Protein AF-A0AA36IE13-F1 (afdb_monomer_lite)

Sequence (796 aa):
MASGTKAAVAACFVLVTVLITYRFADHLTNLAPSAVLTWGLVSRGIGLVHIVVFASFDGQVVPLCGKKGVTPVAQFLAQVREDFPGLKKWAYFPTLLWLGDSDAILQLTNRAGLIGGLLAIYGGIFGWLGLFLSRLALQSLAVTGEFWFVWDYMVFEAGALVLLLPQALPLHAGLGASHLPVPCVALAWQLLAIRLMLGFAKTKFSNANVAKDNLFLQGFFVWQLLPNKLAWHLHHAPLWILRALYGGMIYVEVVLPFCGFFSGAPRCFGAWGLILLMFGIFLTGNWGQFNIGYALVCVGLFDLEIQWSFSTFFSGSWLLPPLMLVYVFISLINGLFDTWTNTSWPWFNWEIIPGFELHGLIGLVRLLAPFRLINAYGVFPPEALPHVRSSMVFQGSNDGQSWTTYPYKYQPHEATSRPQWFAPHHARLDHRVYYPFEMTSKSDLTSAYCVTDHNPYCFSMEGFMHRMSQRLLEGEPSVLSLFAKNPFSDKPPALLRVVAYGVTPTSWAHHKATGNWWHAQQLCELISPRKDDPSLWKRWVPKPECFHPEHEIWFRRCPETKALLEIASAEESNVDALVRGNSMISAEEVESFWRDFITAAKPSHGDWKTIVARGRACAARFSREKLAMYERIMARYVLLLRSRVTRDVINEIGLSCLFGNWKLHLLVHDVISEGKDAYLAAWKDPHVLVTRAKQIDEARLLDLIGILRLDDLLFEDLKFHYMISLKHRPDREGFITRAVEMDKGGFYSMLQFILKEPPIADLWLPKARLLDSGAWVVEGYEDQPKGNPLAEPMLK

Secondary structure (DSSP, 8-state):
-HHHHHHHHHHHHHHHHHHHHHHHHHHHHHTSPPHHHHHHHHHHHHHHHHHHHHHHHHTTHHHHHSTTSSS-HHHHHHHHHHHSTTTHHHHHS--GGGS--SHHHHHHHHHHHHHHHHHHHH-HHHHHHHHHHHHHHHHHHGGG-TT--HHHHHHHHHHHHGGGSPPBPPTTT-SSBSSPPPHHHHHHHHHHHHHHHHHHHGGGGSS--TTT-TTHHHHHHHHSSSB-HHHHHHHTS-HHHHHHHHHHHHHHHHTGGGGGGS-SHHHHHHHHHHHHHHHHHHHHB--TTHHHHHHHHHHGGG--S----HHHHT-S-TTHHHHHHHHHHHHHHHHHH--TT-TTGGGS-GGGSTT---HHHHHHHHHHGGGTSS------------S-EEEEEEEEESSSSS-EE---SSS--STT------TT---HHHHHHT-HHHHT-S--TT-TTGGG-S-TT---SS-HHHHHHHHHHTT-HHHHTTSS--S-SSS--SEEEEEEEEEEEPPHHHHHHH--SEEEEEEEEEEEEE---TTHHHHSS--GGGS-TT-HHHHHHSHHHHHHHHHTTSTT--HHHHHHTTSS--HHHHHHIIIIIIHHH-TTTT-GGGHHHHHHHHHHHS-HHHHHHHHHHHHHHHHHHHHH--HHHHHHHT--TTTHHHHHHHHHHHHHHH-HHHHHHHHH-TTHHHHHHHH--HHHHHHHHHHHTHHHHHHHHHHHHHHHHHH--TTHHHHHHHHHHHHTSSHHHHHHHHHHSPPSSSPPPPHHHHHHTT-----S-TTSPTT-TTTHHHH-

Foldseek 3Di:
DVVVVVVVVVVVVVVVCVVCLVVVLVVLLVVQDELQLLLLLLQLLLLVLLLLVLVLCLLPQCCDAACLHLNPVVLVVVQLCQFQPDCRCCLLQPAPCVVPRHPVVSNVLSVQLNVLSVLLNQWDPSVLVSLVSNLRSLLRCCSSVLLDAQLVLLSLQSSVLSNQAAINDGVVVHSGGPDGGQLLSLVLLLLSLLLQLLLALVLQVVPDPLVLQLQLLLLCLQQPLFWFPVSLVCVLDDSVVSSVVSVLSNCLSPPLSVLLLDAGSSLSVSLVSLLVVLVVCLVTGAPASRSSSSNSSSSSSSHRVRDDDPVSLCPDDNPPSVVSVLSVVVSVVLSPPPHSLPQPPLPFCCVLVPPNDCPVSSVVCLSCVSSSNHTHHYDDHRDCFPSWFKFKWKWFAAPLPDTDTQAAPRADADQLRHRHNDPNNDLSVSSQRRDLCSQQPCAFPQRPSLLGDSDLQSNFLCGSPNSLQLSQLVVPPSNSVSTPDNPQVPHRGQKMFMWMKIWHADDPVCCVVPVTGIDIDTFGTLGDIDGNDPCSSVGGRANQLSGDLSVVVSLCSGPVSVVLLVCLPDPDDDVLCSLCPVHPQDSVLSVCLQPPVLVLLQPPQLPLLCLLVSLVSSCVVDPLVSLSSSSSSLSSLLSSLVSVQDSVLLVLLVFDSRFRRQQSSLLSVLQPSVGDVSSVVCSVPVNVSSVCSVPDDLSNSCRNVCSSSVSSVLSLLCVLQVVVQSGPDPCPVVVLVVVCVNRVRGSSVSSVVSVVDDRSHDDGQRNLNCQVVPVDDHPSCPPDPDPSPVVVSSND

pLDDT: mean 82.17, std 16.57, range [31.55, 98.69]

Structure (mmCIF, N/CA/C/O backbone):
data_AF-A0AA36IE13-F1
#
_entry.id   AF-A0AA36IE13-F1
#
loop_
_atom_site.group_PDB
_atom_site.id
_atom_site.type_symbol
_atom_site.label_atom_id
_atom_site.label_alt_id
_atom_site.label_comp_id
_atom_site.label_asym_id
_atom_site.label_entity_id
_atom_site.label_seq_id
_atom_site.pdbx_PDB_ins_code
_atom_site.Cartn_x
_atom_site.Cartn_y
_atom_site.Cartn_z
_atom_site.occupancy
_atom_site.B_iso_or_equiv
_atom_site.auth_seq_id
_atom_site.auth_comp_id
_atom_site.auth_asym_id
_atom_site.auth_atom_id
_atom_site.pdbx_PDB_model_num
ATOM 1 N N . MET A 1 1 ? 59.414 -26.132 -8.672 1.00 41.44 1 MET A N 1
ATOM 2 C CA . MET A 1 1 ? 58.531 -26.337 -9.847 1.00 41.44 1 MET A CA 1
ATOM 3 C C . MET A 1 1 ? 57.037 -26.226 -9.518 1.00 41.44 1 MET A C 1
ATOM 5 O O . MET A 1 1 ? 56.341 -25.612 -10.306 1.00 41.44 1 MET A O 1
ATOM 9 N N . ALA A 1 2 ? 56.536 -26.705 -8.368 1.00 39.25 2 ALA A N 1
ATOM 10 C CA . ALA A 1 2 ? 55.095 -26.688 -8.042 1.00 39.25 2 ALA A CA 1
ATOM 11 C C . ALA A 1 2 ? 54.461 -25.306 -7.713 1.00 39.25 2 ALA A C 1
ATOM 13 O O . ALA A 1 2 ? 53.241 -25.166 -7.775 1.00 39.25 2 ALA A O 1
ATOM 14 N N . SER A 1 3 ? 55.250 -24.275 -7.378 1.00 40.56 3 SER A N 1
ATOM 15 C CA . SER A 1 3 ? 54.746 -22.906 -7.144 1.00 40.56 3 SER A CA 1
ATOM 16 C C . SER A 1 3 ? 54.510 -22.125 -8.444 1.00 40.56 3 SER A C 1
ATOM 18 O O . SER A 1 3 ? 53.533 -21.387 -8.551 1.00 40.56 3 SER A O 1
ATOM 20 N N . GLY A 1 4 ? 55.351 -22.347 -9.461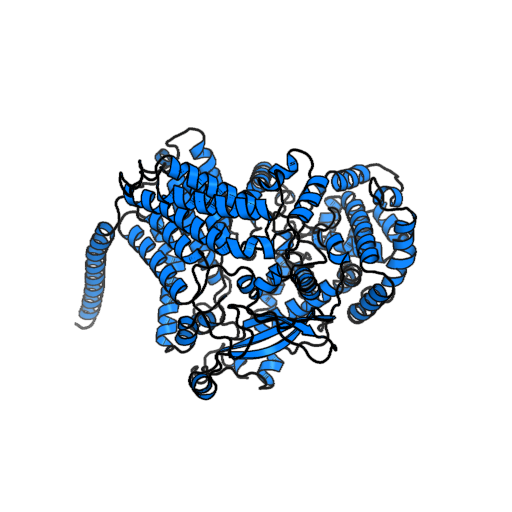 1.00 39.47 4 GLY A N 1
ATOM 21 C CA . GLY A 1 4 ? 55.218 -21.723 -10.781 1.00 39.47 4 GLY A CA 1
ATOM 22 C C . GLY A 1 4 ? 53.992 -22.214 -11.554 1.00 39.47 4 GLY A C 1
ATOM 23 O O . GLY A 1 4 ? 53.357 -21.433 -12.253 1.00 39.47 4 GLY A O 1
ATOM 24 N N . THR A 1 5 ? 53.590 -23.475 -11.366 1.00 46.97 5 THR A N 1
ATOM 25 C CA . THR A 1 5 ? 52.419 -24.062 -12.038 1.00 46.97 5 THR A CA 1
ATOM 26 C C . THR A 1 5 ? 51.100 -23.496 -11.508 1.00 46.97 5 THR A C 1
ATOM 28 O O . THR A 1 5 ? 50.195 -23.241 -12.292 1.00 46.97 5 THR A O 1
ATOM 31 N N . LYS A 1 6 ? 50.986 -23.218 -10.199 1.00 42.09 6 LYS A N 1
ATOM 32 C CA . LYS A 1 6 ? 49.784 -22.589 -9.614 1.00 42.09 6 LYS A CA 1
ATOM 33 C C . LYS A 1 6 ? 49.635 -21.124 -10.031 1.00 42.09 6 LYS A C 1
ATOM 35 O O . LYS A 1 6 ? 48.527 -20.698 -10.339 1.00 42.09 6 LYS A O 1
ATOM 40 N N . ALA A 1 7 ? 50.743 -20.384 -10.098 1.00 42.88 7 ALA A N 1
ATOM 41 C CA . ALA A 1 7 ? 50.751 -19.010 -10.597 1.00 42.88 7 ALA A CA 1
ATOM 42 C C . ALA A 1 7 ? 50.439 -18.944 -12.102 1.00 42.88 7 ALA A C 1
ATOM 44 O O . ALA A 1 7 ? 49.663 -18.094 -12.521 1.00 42.88 7 ALA A O 1
ATOM 45 N N . ALA A 1 8 ? 50.962 -19.879 -12.903 1.00 41.25 8 ALA A N 1
ATOM 46 C CA . ALA A 1 8 ? 50.673 -19.970 -14.335 1.00 41.25 8 ALA A CA 1
ATOM 47 C C . ALA A 1 8 ? 49.225 -20.403 -14.628 1.00 41.25 8 ALA A C 1
ATOM 49 O O . ALA A 1 8 ? 48.618 -19.878 -15.557 1.00 41.25 8 ALA A O 1
ATOM 50 N N . VAL A 1 9 ? 48.643 -21.301 -13.823 1.00 46.69 9 VAL A N 1
ATOM 51 C CA . VAL A 1 9 ? 47.224 -21.690 -13.923 1.00 46.69 9 VAL A CA 1
ATOM 52 C C . VAL A 1 9 ? 46.308 -20.549 -13.482 1.00 46.69 9 VAL A C 1
ATOM 54 O O . VAL A 1 9 ? 45.338 -20.271 -14.175 1.00 46.69 9 VAL A O 1
ATOM 57 N N . ALA A 1 10 ? 46.628 -19.833 -12.399 1.00 42.00 10 ALA A N 1
ATOM 58 C CA . ALA A 1 10 ? 45.880 -18.644 -11.983 1.00 42.00 10 ALA A CA 1
ATOM 59 C C . ALA A 1 10 ? 45.980 -17.516 -13.022 1.00 42.00 10 ALA A C 1
ATOM 61 O O . ALA A 1 10 ? 44.968 -16.914 -13.367 1.00 42.00 10 ALA A O 1
ATOM 62 N N . ALA A 1 11 ? 47.167 -17.279 -13.587 1.00 41.00 11 ALA A N 1
ATOM 63 C CA . ALA A 1 11 ? 47.373 -16.306 -14.654 1.00 41.00 11 ALA A CA 1
ATOM 64 C C . ALA A 1 11 ? 46.659 -16.714 -15.949 1.00 41.00 11 ALA A C 1
ATOM 66 O O . ALA A 1 11 ? 46.040 -15.862 -16.567 1.00 41.00 11 ALA A O 1
ATOM 67 N N . CYS A 1 12 ? 46.658 -17.996 -16.334 1.00 41.97 12 CYS A N 1
ATOM 68 C CA . CYS A 1 12 ? 45.879 -18.487 -17.475 1.00 41.97 12 CYS A CA 1
ATOM 69 C C . CYS A 1 12 ? 44.373 -18.412 -17.219 1.00 41.97 12 CYS A C 1
ATOM 71 O O . CYS A 1 12 ? 43.639 -18.061 -18.130 1.00 41.97 12 CYS A O 1
ATOM 73 N N . PHE A 1 13 ? 43.897 -18.685 -16.002 1.00 43.97 13 PHE A N 1
ATOM 74 C CA . PHE A 1 13 ? 42.482 -18.548 -15.656 1.00 43.97 13 PHE A CA 1
ATOM 75 C C . PHE A 1 13 ? 42.057 -17.080 -15.682 1.00 43.97 13 PHE A C 1
ATOM 77 O O . PHE A 1 13 ? 41.010 -16.771 -16.234 1.00 43.97 13 PHE A O 1
ATOM 84 N N . VAL A 1 14 ? 42.889 -16.163 -15.181 1.00 48.12 14 VAL A N 1
ATOM 85 C CA . VAL A 1 14 ? 42.670 -14.714 -15.288 1.00 48.12 14 VAL A CA 1
ATOM 86 C C . VAL A 1 14 ? 42.746 -14.260 -16.741 1.00 48.12 14 VAL A C 1
ATOM 88 O O . VAL A 1 14 ? 41.872 -13.524 -17.161 1.00 48.12 14 VAL A O 1
ATOM 91 N N . LEU A 1 15 ? 43.706 -14.723 -17.542 1.00 39.62 15 LEU A N 1
ATOM 92 C CA . LEU A 1 15 ? 43.852 -14.326 -18.945 1.00 39.62 15 LEU A CA 1
ATOM 93 C C . LEU A 1 15 ? 42.721 -14.883 -19.820 1.00 39.62 15 LEU A C 1
ATOM 95 O O . LEU A 1 15 ? 42.194 -14.162 -20.652 1.00 39.62 15 LEU A O 1
ATOM 99 N N . VAL A 1 16 ? 42.306 -16.135 -19.613 1.00 43.72 16 VAL A N 1
ATOM 100 C CA . VAL A 1 16 ? 41.157 -16.761 -20.287 1.00 43.72 16 VAL A CA 1
ATOM 101 C C . VAL A 1 16 ? 39.857 -16.126 -19.811 1.00 43.72 16 VAL A C 1
ATOM 103 O O . VAL A 1 16 ? 39.014 -15.825 -20.641 1.00 43.72 16 VAL A O 1
ATOM 106 N N . THR A 1 17 ? 39.713 -15.820 -18.520 1.00 46.19 17 THR A N 1
ATOM 107 C CA . THR A 1 17 ? 38.566 -15.055 -18.012 1.00 46.19 17 THR A CA 1
ATOM 108 C C . THR A 1 17 ? 38.565 -13.656 -18.608 1.00 46.19 17 THR A C 1
ATOM 110 O O . THR A 1 17 ? 37.531 -13.240 -19.093 1.00 46.19 17 THR A O 1
ATOM 113 N N . VAL A 1 18 ? 39.692 -12.950 -18.680 1.00 47.72 18 VAL A N 1
ATOM 114 C CA . VAL A 1 18 ? 39.807 -11.609 -19.274 1.00 47.72 18 VAL A CA 1
ATOM 115 C C . VAL A 1 18 ? 39.563 -11.645 -20.782 1.00 47.72 18 VAL A C 1
ATOM 117 O O . VAL A 1 18 ? 38.855 -10.786 -21.278 1.00 47.72 18 VAL A O 1
ATOM 120 N N . LEU A 1 19 ? 40.060 -12.642 -21.516 1.00 41.56 19 LEU A N 1
ATOM 121 C CA . LEU A 1 19 ? 39.866 -12.783 -22.966 1.00 41.56 19 LEU A CA 1
ATOM 122 C C . LEU A 1 19 ? 38.452 -13.249 -23.330 1.00 41.56 19 LEU A C 1
ATOM 124 O O . LEU A 1 19 ? 37.884 -12.750 -24.301 1.00 41.56 19 LEU A O 1
ATOM 128 N N . ILE A 1 20 ? 37.864 -14.162 -22.548 1.00 49.31 20 ILE A N 1
ATOM 129 C CA . ILE A 1 20 ? 36.445 -14.524 -22.647 1.00 49.31 20 ILE A CA 1
ATOM 130 C C . ILE A 1 20 ? 35.610 -13.302 -22.285 1.00 49.31 20 ILE A C 1
ATOM 132 O O . ILE A 1 20 ? 34.726 -12.963 -23.050 1.00 49.31 20 ILE A O 1
ATOM 136 N N . THR A 1 21 ? 35.933 -12.581 -21.211 1.00 55.66 21 THR A N 1
ATOM 137 C CA . THR A 1 21 ? 35.218 -11.364 -20.797 1.00 55.66 21 THR A CA 1
ATOM 138 C C . THR A 1 21 ? 35.375 -10.246 -21.821 1.00 55.66 21 THR A C 1
ATOM 140 O O . THR A 1 21 ? 34.413 -9.532 -22.025 1.00 55.66 21 THR A O 1
ATOM 143 N N . TYR A 1 22 ? 36.511 -10.114 -22.516 1.00 56.31 22 TYR A N 1
ATOM 144 C CA . TYR A 1 22 ? 36.741 -9.082 -23.535 1.00 56.31 22 TYR A CA 1
ATOM 145 C C . TYR A 1 22 ? 36.019 -9.403 -24.850 1.00 56.31 22 TYR A C 1
ATOM 147 O O . TYR A 1 22 ? 35.275 -8.575 -25.359 1.00 56.31 22 TYR A O 1
ATOM 155 N N . ARG A 1 23 ? 36.129 -10.637 -25.367 1.00 60.59 23 ARG A N 1
ATOM 156 C CA . ARG A 1 23 ? 35.359 -11.053 -26.557 1.00 60.59 23 ARG A CA 1
ATOM 157 C C . ARG A 1 23 ? 33.857 -11.102 -26.290 1.00 60.59 23 ARG A C 1
ATOM 159 O O . ARG A 1 23 ? 33.067 -10.773 -27.167 1.00 60.59 23 ARG A O 1
ATOM 166 N N . PHE A 1 24 ? 33.461 -11.514 -25.090 1.00 66.25 24 PHE A N 1
ATOM 167 C CA . PHE A 1 24 ? 32.070 -11.493 -24.652 1.00 66.25 24 PHE A CA 1
ATOM 168 C C . PHE A 1 24 ? 31.585 -10.059 -24.418 1.00 66.25 24 PHE A C 1
ATOM 170 O O . PHE A 1 24 ? 30.459 -9.752 -24.778 1.00 66.25 24 PHE A O 1
ATOM 177 N N . ALA A 1 25 ? 32.433 -9.164 -23.903 1.00 66.19 25 ALA A N 1
ATOM 178 C CA . ALA A 1 25 ? 32.152 -7.736 -23.770 1.00 66.19 25 ALA A CA 1
ATOM 179 C C . ALA A 1 25 ? 31.897 -7.083 -25.129 1.00 66.19 25 ALA A C 1
ATOM 181 O O . ALA A 1 25 ? 30.869 -6.429 -25.282 1.00 66.19 25 ALA A O 1
ATOM 182 N N . ASP A 1 26 ? 32.770 -7.317 -26.112 1.00 69.75 26 ASP A N 1
ATOM 183 C CA . ASP A 1 26 ? 32.590 -6.827 -27.481 1.00 69.75 26 ASP A CA 1
ATOM 184 C C . ASP A 1 26 ? 31.340 -7.432 -28.131 1.00 69.75 26 ASP A C 1
ATOM 186 O O . ASP A 1 26 ? 30.616 -6.764 -28.863 1.00 69.75 26 ASP A O 1
ATOM 190 N N . HIS A 1 27 ? 31.033 -8.704 -27.866 1.00 74.62 27 HIS A N 1
ATOM 191 C CA . HIS A 1 27 ? 29.807 -9.312 -28.377 1.00 74.62 27 HIS A CA 1
ATOM 192 C C . HIS A 1 27 ? 28.554 -8.706 -27.730 1.00 74.62 27 HIS A C 1
ATOM 194 O O . HIS A 1 27 ? 27.594 -8.398 -28.427 1.00 74.62 27 HIS A O 1
ATOM 200 N N . LEU A 1 28 ? 28.569 -8.471 -26.417 1.00 69.88 28 LEU A N 1
ATOM 201 C CA . LEU A 1 28 ? 27.461 -7.859 -25.684 1.00 69.88 28 LEU A CA 1
ATOM 202 C C . LEU A 1 28 ? 27.205 -6.409 -26.100 1.00 69.88 28 LEU A C 1
ATOM 204 O O . LEU A 1 28 ? 26.045 -6.018 -26.194 1.00 69.88 28 LEU A O 1
ATOM 208 N N . THR A 1 29 ? 28.252 -5.621 -26.354 1.00 77.56 29 THR A N 1
ATOM 209 C CA . THR A 1 29 ? 28.100 -4.253 -26.873 1.00 77.56 29 THR A CA 1
ATOM 210 C C . THR A 1 29 ? 27.591 -4.255 -28.308 1.00 77.56 29 THR A C 1
ATOM 212 O O . THR A 1 29 ? 26.738 -3.441 -28.636 1.00 77.56 29 THR A O 1
ATOM 215 N N . ASN A 1 30 ? 28.024 -5.205 -29.143 1.00 80.69 30 ASN A N 1
ATOM 216 C CA . ASN A 1 30 ? 27.489 -5.378 -30.498 1.00 80.69 30 ASN A CA 1
ATOM 217 C C . ASN A 1 30 ? 26.028 -5.869 -30.519 1.00 80.69 30 ASN A C 1
ATOM 219 O O . ASN A 1 30 ? 25.316 -5.629 -31.490 1.00 80.69 30 ASN A O 1
ATOM 223 N N . LEU A 1 31 ? 25.574 -6.555 -29.464 1.00 78.69 31 LEU A N 1
ATOM 224 C CA . LEU A 1 31 ? 24.172 -6.945 -29.276 1.00 78.69 31 LEU A CA 1
ATOM 225 C C . LEU A 1 31 ? 23.301 -5.796 -28.741 1.00 78.69 31 LEU A C 1
ATOM 227 O O . LEU A 1 31 ? 22.075 -5.932 -28.718 1.00 78.69 31 LEU A O 1
ATOM 231 N N . ALA A 1 32 ? 23.900 -4.688 -28.290 1.00 82.19 32 ALA A N 1
ATOM 232 C CA . ALA A 1 32 ? 23.146 -3.549 -27.793 1.00 82.19 32 ALA A CA 1
ATOM 233 C C . ALA A 1 32 ? 22.444 -2.825 -28.959 1.00 82.19 32 ALA A C 1
ATOM 235 O O . ALA A 1 32 ? 23.069 -2.540 -29.984 1.00 82.19 32 ALA A O 1
ATOM 236 N N . PRO A 1 33 ? 21.145 -2.504 -28.830 1.00 88.25 33 PRO A N 1
ATOM 237 C CA . PRO A 1 33 ? 20.466 -1.666 -29.810 1.00 88.25 33 PRO A CA 1
ATOM 238 C C . PRO A 1 33 ? 21.111 -0.274 -29.876 1.00 88.25 33 PRO A C 1
ATOM 240 O O . PRO A 1 33 ? 21.623 0.233 -28.880 1.00 88.25 33 PRO A O 1
ATOM 243 N N . SER A 1 34 ? 21.033 0.383 -31.040 1.00 92.88 34 SER A N 1
ATOM 244 C CA . SER A 1 34 ? 21.425 1.799 -31.160 1.00 92.88 34 SER A CA 1
ATOM 245 C C . SER A 1 34 ? 20.691 2.654 -30.119 1.00 92.88 34 SER A C 1
ATOM 247 O O . SER A 1 34 ? 19.521 2.377 -29.838 1.00 92.88 34 SER A O 1
ATOM 249 N N . ALA A 1 35 ? 21.305 3.726 -29.612 1.00 92.88 35 ALA A N 1
ATOM 250 C CA . ALA A 1 35 ? 20.705 4.558 -28.565 1.00 92.88 35 ALA A CA 1
ATOM 251 C C . ALA A 1 35 ? 19.318 5.108 -28.960 1.00 92.88 35 ALA A C 1
ATOM 253 O O . ALA A 1 35 ? 18.373 5.100 -28.170 1.00 92.88 35 ALA A O 1
ATOM 254 N N . VAL A 1 36 ? 19.136 5.479 -30.229 1.00 95.38 36 VAL A N 1
ATOM 255 C CA . VAL A 1 36 ? 17.836 5.915 -30.758 1.00 95.38 36 VAL A CA 1
ATOM 256 C C . VAL A 1 36 ? 16.789 4.792 -30.712 1.00 95.38 36 VAL A C 1
ATOM 258 O O . VAL A 1 36 ? 15.641 5.035 -30.335 1.00 95.38 36 VAL A O 1
ATOM 261 N N . LEU A 1 37 ? 17.161 3.554 -31.053 1.00 95.94 37 LEU A N 1
ATOM 262 C CA . LEU A 1 37 ? 16.278 2.389 -30.919 1.00 95.94 37 LEU A CA 1
ATOM 263 C C . LEU A 1 37 ? 15.938 2.111 -29.451 1.00 95.94 37 LEU A C 1
ATOM 265 O O . LEU A 1 37 ? 14.769 1.907 -29.138 1.00 95.94 37 LEU A O 1
ATOM 269 N N . THR A 1 38 ? 16.923 2.175 -28.554 1.00 95.75 38 THR A N 1
ATOM 270 C CA . THR A 1 38 ? 16.744 2.007 -27.105 1.00 95.75 38 THR A CA 1
ATOM 271 C C . THR A 1 38 ? 15.629 2.896 -26.563 1.00 95.75 38 THR A C 1
ATOM 273 O O . THR A 1 38 ? 14.667 2.399 -25.975 1.00 95.75 38 THR A O 1
ATOM 276 N N . TRP A 1 39 ? 15.696 4.204 -26.812 1.00 96.44 39 TRP A N 1
ATOM 277 C CA . TRP A 1 39 ? 14.698 5.142 -26.291 1.00 96.44 39 TRP A CA 1
ATOM 278 C C . TRP A 1 39 ? 13.335 5.019 -26.978 1.00 96.44 39 TRP A C 1
ATOM 280 O O . TRP A 1 39 ? 12.298 5.183 -26.329 1.00 96.44 39 TRP A O 1
ATOM 290 N N . GLY A 1 40 ? 13.313 4.642 -28.260 1.00 96.81 40 GLY A N 1
ATOM 291 C CA . GLY A 1 40 ? 12.078 4.319 -28.973 1.00 96.81 40 GLY A CA 1
ATOM 292 C C . GLY A 1 40 ? 11.369 3.079 -28.414 1.00 96.81 40 GLY A C 1
ATOM 293 O O . GLY A 1 40 ? 10.137 3.066 -28.328 1.00 96.81 40 GLY A O 1
ATOM 294 N N . LEU A 1 41 ? 12.131 2.067 -27.979 1.00 96.81 41 LEU A N 1
ATOM 295 C CA . LEU A 1 41 ? 11.623 0.876 -27.292 1.00 96.81 41 LEU A CA 1
ATOM 296 C C . LEU A 1 41 ? 11.167 1.188 -25.864 1.00 96.81 41 LEU A C 1
ATOM 298 O O . LEU A 1 41 ? 10.113 0.704 -25.463 1.00 96.81 41 LEU A O 1
ATOM 302 N N . VAL A 1 42 ? 11.898 2.023 -25.119 1.00 97.31 42 VAL A N 1
ATOM 303 C CA . VAL A 1 42 ? 11.496 2.478 -23.776 1.00 97.31 42 VAL A CA 1
ATOM 304 C C . VAL A 1 42 ? 10.141 3.185 -23.824 1.00 97.31 42 VAL A C 1
ATOM 306 O O . VAL A 1 42 ? 9.225 2.807 -23.094 1.00 97.31 42 VAL A O 1
ATOM 309 N N . SER A 1 43 ? 9.982 4.167 -24.718 1.00 96.50 43 SER A N 1
ATOM 310 C CA . SER A 1 43 ? 8.748 4.952 -24.852 1.00 96.50 43 SER A CA 1
ATOM 311 C C . SER A 1 43 ? 7.528 4.060 -25.128 1.00 96.50 43 SER A C 1
ATOM 313 O O . SER A 1 43 ? 6.520 4.120 -24.417 1.00 96.50 43 SER A O 1
ATOM 315 N N . ARG A 1 44 ? 7.652 3.142 -26.094 1.00 96.88 44 ARG A N 1
ATOM 316 C CA . ARG A 1 44 ? 6.602 2.163 -26.422 1.00 96.88 44 ARG A CA 1
ATOM 317 C C . ARG A 1 44 ? 6.378 1.140 -25.323 1.00 96.88 44 ARG A C 1
ATOM 319 O O . ARG A 1 44 ? 5.242 0.751 -25.069 1.00 96.88 44 ARG A O 1
ATOM 326 N N . GLY A 1 45 ? 7.455 0.713 -24.676 1.00 97.19 45 GLY A N 1
ATOM 327 C CA . GLY A 1 45 ? 7.430 -0.209 -23.556 1.00 97.19 45 GLY A CA 1
ATOM 328 C C . GLY A 1 45 ? 6.573 0.322 -22.415 1.00 97.19 45 GLY A C 1
ATOM 329 O O . GLY A 1 45 ? 5.717 -0.399 -21.914 1.00 97.19 45 GLY A O 1
ATOM 330 N N . ILE A 1 46 ? 6.721 1.596 -22.046 1.00 97.94 46 ILE A N 1
ATOM 331 C CA . ILE A 1 46 ? 5.845 2.207 -21.038 1.00 97.94 46 ILE A CA 1
ATOM 332 C C . ILE A 1 46 ? 4.386 2.242 -21.512 1.00 97.94 46 ILE A C 1
ATOM 334 O O . ILE A 1 46 ? 3.490 1.944 -20.724 1.00 97.94 46 ILE A O 1
ATOM 338 N N . GLY A 1 47 ? 4.139 2.495 -22.801 1.00 97.94 47 GLY A N 1
ATOM 339 C CA . GLY A 1 47 ? 2.813 2.328 -23.406 1.00 97.94 47 GLY A CA 1
ATOM 340 C C . GLY A 1 47 ? 2.229 0.924 -23.195 1.00 97.94 47 GLY A C 1
ATOM 341 O O . GLY A 1 47 ? 1.091 0.788 -22.747 1.00 97.94 47 GLY A O 1
ATOM 342 N N . LEU A 1 48 ? 3.027 -0.124 -23.426 1.00 98.06 48 LEU A N 1
ATOM 343 C CA . LEU A 1 48 ? 2.646 -1.518 -23.173 1.00 98.06 48 LEU A CA 1
ATOM 344 C C . LEU A 1 48 ? 2.367 -1.784 -21.686 1.00 98.06 48 LEU A C 1
ATOM 346 O O . LEU A 1 48 ? 1.373 -2.427 -21.355 1.00 98.06 48 LEU A O 1
ATOM 350 N N . VAL A 1 49 ? 3.200 -1.266 -20.782 1.00 97.94 49 VAL A N 1
ATOM 351 C CA . VAL A 1 49 ? 2.992 -1.389 -19.329 1.00 97.94 49 VAL A CA 1
ATOM 352 C C . VAL A 1 49 ? 1.676 -0.733 -18.916 1.00 97.94 49 VAL A C 1
ATOM 354 O O . VAL A 1 49 ? 0.918 -1.325 -18.150 1.00 97.94 49 VAL A O 1
ATOM 357 N N . HIS A 1 50 ? 1.359 0.448 -19.453 1.00 98.06 50 HIS A N 1
ATOM 358 C CA . HIS A 1 50 ? 0.073 1.100 -19.219 1.00 98.06 50 HIS A CA 1
ATOM 359 C C . HIS A 1 50 ? -1.095 0.234 -19.709 1.00 98.06 50 HIS A C 1
ATOM 361 O O . HIS A 1 50 ? -2.044 0.040 -18.951 1.00 98.06 50 HIS A O 1
ATOM 367 N N . ILE A 1 51 ? -1.018 -0.360 -20.908 1.00 98.50 51 ILE A N 1
ATOM 368 C CA . ILE A 1 51 ? -2.052 -1.295 -21.393 1.00 98.50 51 ILE A CA 1
ATOM 369 C C . ILE A 1 51 ? -2.252 -2.439 -20.401 1.00 98.50 51 ILE A C 1
ATOM 371 O O . ILE A 1 51 ? -3.388 -2.717 -20.032 1.00 98.50 51 ILE A O 1
ATOM 375 N N . VAL A 1 52 ? -1.172 -3.076 -19.940 1.00 97.75 52 VAL A N 1
ATOM 376 C CA . VAL A 1 52 ? -1.244 -4.173 -18.964 1.00 97.75 52 VAL A CA 1
ATOM 377 C C . VAL A 1 52 ? -1.944 -3.719 -17.680 1.00 97.75 52 VAL A C 1
ATOM 379 O O . VAL A 1 52 ? -2.844 -4.410 -17.203 1.00 97.75 52 VAL A O 1
ATOM 382 N N . VAL A 1 53 ? -1.582 -2.549 -17.141 1.00 96.81 53 VAL A N 1
ATOM 383 C CA . VAL A 1 53 ? -2.195 -1.993 -15.924 1.00 96.81 53 VAL A CA 1
ATOM 384 C C . VAL A 1 53 ? -3.695 -1.758 -16.112 1.00 96.81 53 VAL A C 1
ATOM 386 O O . VAL A 1 53 ? -4.488 -2.256 -15.311 1.00 96.81 53 VAL A O 1
ATOM 389 N N . PHE A 1 54 ? -4.099 -1.045 -17.167 1.00 98.00 54 PHE A N 1
ATOM 390 C CA . PHE A 1 54 ? -5.503 -0.684 -17.391 1.00 98.00 54 PHE A CA 1
ATOM 391 C C . PHE A 1 54 ? -6.362 -1.878 -17.818 1.00 98.00 54 PHE A C 1
ATOM 393 O O . PHE A 1 54 ? -7.492 -2.015 -17.351 1.00 98.00 54 PHE A O 1
ATOM 400 N N . ALA A 1 55 ? -5.833 -2.789 -18.639 1.00 97.88 55 ALA A N 1
ATOM 401 C CA . ALA A 1 55 ? -6.526 -4.023 -19.010 1.00 97.88 55 ALA A CA 1
ATOM 402 C C . ALA A 1 55 ? -6.727 -4.924 -17.787 1.00 97.88 55 ALA A C 1
ATOM 404 O O . ALA A 1 55 ? -7.804 -5.482 -17.586 1.00 97.88 55 ALA A O 1
ATOM 405 N N . SER A 1 56 ? -5.712 -5.021 -16.924 1.00 96.00 56 SER A N 1
ATOM 406 C CA . SER A 1 56 ? -5.822 -5.758 -15.671 1.00 96.00 56 SER A CA 1
ATOM 407 C C . SER A 1 56 ? -6.857 -5.144 -14.727 1.00 96.00 56 SER A C 1
ATOM 409 O O . SER A 1 56 ? -7.523 -5.879 -13.998 1.00 96.00 56 SER A O 1
ATOM 411 N N . PHE A 1 57 ? -6.981 -3.817 -14.703 1.00 96.44 57 PHE A N 1
ATOM 412 C CA . PHE A 1 57 ? -7.852 -3.105 -13.772 1.00 96.44 57 PHE A CA 1
ATOM 413 C C . PHE A 1 57 ? -9.297 -2.918 -14.276 1.00 96.44 57 PHE A C 1
ATOM 415 O O . PHE A 1 57 ? -10.177 -2.688 -13.453 1.00 96.44 57 PHE A O 1
ATOM 422 N N . ASP A 1 58 ? -9.586 -3.103 -15.572 1.00 96.25 58 ASP A N 1
ATOM 423 C CA . ASP A 1 58 ? -10.913 -2.848 -16.181 1.00 96.25 58 ASP A CA 1
ATOM 424 C C . ASP A 1 58 ? -12.061 -3.608 -15.494 1.00 96.25 58 ASP A C 1
ATOM 426 O O . ASP A 1 58 ? -13.088 -3.027 -15.145 1.00 96.25 58 ASP A O 1
ATOM 430 N N . GLY A 1 59 ? -11.863 -4.898 -15.208 1.00 95.62 59 GLY A N 1
ATOM 431 C CA . GLY A 1 59 ? -12.846 -5.718 -14.488 1.00 95.62 59 GLY A CA 1
ATOM 432 C C . GLY A 1 59 ? -12.866 -5.504 -12.970 1.00 95.62 59 GLY A C 1
ATOM 433 O O . GLY A 1 59 ? -13.732 -6.043 -12.290 1.00 95.62 59 GLY A O 1
ATOM 434 N N . GLN A 1 60 ? -11.912 -4.748 -12.423 1.00 96.50 60 GLN A N 1
ATOM 435 C CA . GLN A 1 60 ? -11.712 -4.576 -10.981 1.00 96.50 60 GLN A CA 1
ATOM 436 C C . GLN A 1 60 ? -12.067 -3.163 -10.499 1.00 96.50 60 GLN A C 1
ATOM 438 O O . GLN A 1 60 ? -12.431 -2.997 -9.337 1.00 96.50 60 GLN A O 1
ATOM 443 N N . VAL A 1 61 ? -12.027 -2.151 -11.373 1.00 96.69 61 VAL A N 1
ATOM 444 C CA . VAL A 1 61 ? -12.220 -0.744 -10.992 1.00 96.69 61 VAL A CA 1
ATOM 445 C C . VAL A 1 61 ? -13.594 -0.478 -10.374 1.00 96.69 61 VAL A C 1
ATOM 447 O O . VAL A 1 61 ? -13.673 0.168 -9.336 1.00 96.69 61 VAL A O 1
ATOM 450 N N . VAL A 1 62 ? -14.683 -1.006 -10.941 1.00 97.12 62 VAL A N 1
ATOM 451 C CA . VAL A 1 62 ? -16.033 -0.800 -10.381 1.00 97.12 62 VAL A CA 1
ATOM 452 C C . VAL A 1 62 ? -16.248 -1.607 -9.093 1.00 97.12 62 VAL A C 1
ATOM 454 O O . VAL A 1 62 ? -16.634 -0.995 -8.096 1.00 97.12 62 VAL A O 1
ATOM 457 N N . PRO A 1 63 ? -15.946 -2.923 -9.037 1.00 97.00 63 PRO A N 1
ATOM 458 C CA . PRO A 1 63 ? -16.035 -3.685 -7.789 1.00 97.00 63 PRO A CA 1
ATOM 459 C C . PRO A 1 63 ? -15.239 -3.096 -6.621 1.00 97.00 63 PRO A C 1
ATOM 461 O O . PRO A 1 63 ? -15.656 -3.194 -5.470 1.00 97.00 63 PRO A O 1
ATOM 464 N N . LEU A 1 64 ? -14.083 -2.489 -6.895 1.00 95.19 64 LEU A N 1
ATOM 465 C CA . LEU A 1 64 ? -13.213 -1.950 -5.855 1.00 95.19 64 LEU A CA 1
ATOM 466 C C . LEU A 1 64 ? -13.533 -0.492 -5.516 1.00 95.19 64 LEU A C 1
ATOM 468 O O . LEU A 1 64 ? -13.502 -0.136 -4.342 1.00 95.19 64 LEU A O 1
ATOM 472 N N . CYS A 1 65 ? -13.859 0.341 -6.507 1.00 95.50 65 CYS A N 1
ATOM 473 C CA . CYS A 1 65 ? -13.886 1.802 -6.363 1.00 95.50 65 CYS A CA 1
ATOM 474 C C . CYS A 1 65 ? -15.246 2.454 -6.654 1.00 95.50 65 CYS A C 1
ATOM 476 O O . CYS A 1 65 ? -15.429 3.638 -6.359 1.00 95.50 65 CYS A O 1
ATOM 478 N N . GLY A 1 66 ? -16.180 1.718 -7.263 1.00 96.12 66 GLY A N 1
ATOM 479 C CA . GLY A 1 66 ? -17.491 2.229 -7.662 1.00 96.12 66 GLY A CA 1
ATOM 480 C C . GLY A 1 66 ? -18.383 2.605 -6.478 1.00 96.12 66 GLY A C 1
ATOM 481 O O . GLY A 1 66 ? -18.053 2.365 -5.316 1.00 96.12 66 GLY A O 1
ATOM 482 N N . LYS A 1 67 ? -19.567 3.158 -6.757 1.00 95.62 67 LYS A N 1
ATOM 483 C CA . LYS A 1 67 ? -20.533 3.592 -5.725 1.00 95.62 67 LYS A CA 1
ATOM 484 C C . LYS A 1 67 ? -20.939 2.466 -4.772 1.00 95.62 67 LYS A C 1
ATOM 486 O O . LYS A 1 67 ? -21.155 2.713 -3.587 1.00 95.62 67 LYS A O 1
ATOM 491 N N . LYS A 1 68 ? -21.023 1.242 -5.299 1.00 96.06 68 LYS A N 1
ATOM 492 C CA . LYS A 1 68 ? -21.246 0.008 -4.535 1.00 96.06 68 LYS A CA 1
ATOM 493 C C . LYS A 1 68 ? -19.987 -0.858 -4.395 1.00 96.06 68 LYS A C 1
ATOM 495 O O . LYS A 1 68 ? -20.061 -2.027 -4.042 1.00 96.06 68 LYS A O 1
ATOM 500 N N . GLY A 1 69 ? -18.818 -0.292 -4.675 1.00 95.44 69 GLY A N 1
ATOM 501 C CA . GLY A 1 69 ? -17.548 -0.977 -4.495 1.00 95.44 69 GLY A CA 1
ATOM 502 C C . GLY A 1 69 ? -17.135 -1.077 -3.027 1.00 95.44 69 GLY A C 1
ATOM 503 O O . GLY A 1 69 ? -17.812 -0.574 -2.122 1.00 95.44 69 GLY A O 1
ATOM 504 N N . VAL A 1 70 ? -15.995 -1.722 -2.793 1.00 93.94 70 VAL A N 1
ATOM 505 C CA . VAL A 1 70 ? -15.415 -1.888 -1.449 1.00 93.94 70 VAL A CA 1
ATOM 506 C C . VAL A 1 70 ? -14.926 -0.559 -0.862 1.00 93.94 70 VAL A C 1
ATOM 508 O O . VAL A 1 70 ? -15.080 -0.318 0.331 1.00 93.94 70 VAL A O 1
ATOM 511 N N . THR A 1 71 ? -14.376 0.329 -1.689 1.00 91.62 71 THR A N 1
ATOM 512 C CA . THR A 1 71 ? -13.899 1.663 -1.292 1.00 91.62 71 THR A CA 1
ATOM 513 C C . THR A 1 71 ? -14.555 2.713 -2.197 1.00 91.62 71 THR A C 1
ATOM 515 O O . THR A 1 71 ? -13.974 3.091 -3.217 1.00 91.62 71 THR A O 1
ATOM 518 N N . PRO A 1 72 ? -15.785 3.169 -1.879 1.00 94.25 72 PRO A N 1
ATOM 519 C CA . PRO A 1 72 ? -16.547 4.065 -2.748 1.00 94.25 72 PRO A CA 1
ATOM 520 C C . PRO A 1 72 ? -15.875 5.431 -2.939 1.00 94.25 72 PRO A C 1
ATOM 522 O O . PRO A 1 72 ? -15.924 6.301 -2.067 1.00 94.25 72 PRO A O 1
ATOM 525 N N . VAL A 1 73 ? -15.295 5.667 -4.119 1.00 94.31 73 VAL A N 1
ATOM 526 C CA . VAL A 1 73 ? -14.548 6.906 -4.408 1.00 94.31 73 VAL A CA 1
ATOM 527 C C . VAL A 1 73 ? -15.440 8.141 -4.347 1.00 94.31 73 VAL A C 1
ATOM 529 O O . VAL A 1 73 ? -14.996 9.183 -3.878 1.00 94.31 73 VAL A O 1
ATOM 532 N N . ALA A 1 74 ? -16.704 8.032 -4.758 1.00 94.88 74 ALA A N 1
ATOM 533 C CA . ALA A 1 74 ? -17.646 9.148 -4.701 1.00 94.88 74 ALA A CA 1
ATOM 534 C C . ALA A 1 74 ? -17.845 9.672 -3.264 1.00 94.88 74 ALA A C 1
ATOM 536 O O . ALA A 1 74 ? -17.858 10.879 -3.040 1.00 94.88 74 ALA A O 1
ATOM 537 N N . GLN A 1 75 ? -17.935 8.775 -2.274 1.00 93.88 75 GLN A N 1
ATOM 538 C CA . GLN A 1 75 ? -18.076 9.169 -0.865 1.00 93.88 75 GLN A CA 1
ATOM 539 C C . GLN A 1 75 ? -16.780 9.792 -0.329 1.00 93.88 75 GLN A C 1
ATOM 541 O O . GLN A 1 75 ? -16.824 10.818 0.346 1.00 93.88 75 GLN A O 1
ATOM 546 N N . PHE A 1 76 ? -15.626 9.231 -0.698 1.00 92.94 76 PHE A N 1
ATOM 547 C CA . PHE A 1 76 ? -14.322 9.802 -0.360 1.00 92.94 76 PHE A CA 1
ATOM 548 C C . PHE A 1 76 ? -14.134 11.216 -0.937 1.00 92.94 76 PHE A C 1
ATOM 550 O O . PHE A 1 76 ? -13.798 12.150 -0.212 1.00 92.94 76 PHE A O 1
ATOM 557 N N . LEU A 1 77 ? -14.397 11.403 -2.234 1.00 94.69 77 LEU A N 1
ATOM 558 C CA . LEU A 1 77 ? -14.269 12.701 -2.898 1.00 94.69 77 LEU A CA 1
ATOM 559 C C . LEU A 1 77 ? -15.286 13.718 -2.370 1.00 94.69 77 LEU A C 1
ATOM 561 O O . LEU A 1 77 ? -14.967 14.905 -2.301 1.00 94.69 77 LEU A O 1
ATOM 565 N N . ALA A 1 78 ? -16.489 13.283 -1.984 1.00 94.94 78 ALA A N 1
ATOM 566 C CA . ALA A 1 78 ? -17.460 14.150 -1.324 1.00 94.94 78 ALA A CA 1
ATOM 567 C C . ALA A 1 78 ? -16.899 14.704 -0.007 1.00 94.94 78 ALA A C 1
ATOM 569 O O . ALA A 1 78 ? -16.914 15.919 0.181 1.00 94.94 78 ALA A O 1
ATOM 570 N N . GLN A 1 79 ? -16.304 13.853 0.834 1.00 93.44 79 GLN A N 1
ATOM 571 C CA . GLN A 1 79 ? -15.689 14.297 2.086 1.00 93.44 79 GLN A CA 1
ATOM 572 C C . GLN A 1 79 ? -14.491 15.230 1.839 1.00 93.44 79 GLN A C 1
ATOM 574 O O . GLN A 1 79 ? -14.428 16.323 2.392 1.00 93.44 79 GLN A O 1
ATOM 579 N N . VAL A 1 80 ? -13.586 14.880 0.919 1.00 94.00 80 VAL A N 1
ATOM 580 C CA . VAL A 1 80 ? -12.441 15.739 0.557 1.00 94.00 80 VAL A CA 1
ATOM 581 C C . VAL A 1 80 ? -12.888 17.101 0.013 1.00 94.00 80 VAL A C 1
ATOM 583 O O . VAL A 1 80 ? -12.210 18.108 0.219 1.00 94.00 80 VAL A O 1
ATOM 586 N N . ARG A 1 81 ? -14.021 17.166 -0.698 1.00 94.62 81 ARG A N 1
ATOM 587 C CA . ARG A 1 81 ? -14.576 18.427 -1.213 1.00 94.62 81 ARG A CA 1
ATOM 588 C C . ARG A 1 81 ? -15.006 19.362 -0.085 1.00 94.62 81 ARG A C 1
ATOM 590 O O . ARG A 1 81 ? -14.826 20.569 -0.239 1.00 94.62 81 ARG A O 1
ATOM 597 N N . GLU A 1 82 ? -15.574 18.813 0.985 1.00 93.12 82 GLU A N 1
ATOM 598 C CA . GLU A 1 82 ? -15.942 19.558 2.193 1.00 93.12 82 GLU A CA 1
ATOM 599 C C . GLU A 1 82 ? -14.685 20.027 2.936 1.00 93.12 82 GLU A C 1
ATOM 601 O O . GLU A 1 82 ? -14.548 21.212 3.240 1.00 93.12 82 GLU A O 1
ATOM 606 N N . ASP A 1 83 ? -13.725 19.124 3.133 1.00 93.56 83 ASP A N 1
ATOM 607 C CA . ASP A 1 83 ? -12.556 19.365 3.984 1.00 93.56 83 ASP A CA 1
ATOM 608 C C . ASP A 1 83 ? -11.483 20.239 3.305 1.00 93.56 83 ASP A C 1
ATOM 610 O O . ASP A 1 83 ? -10.706 20.931 3.967 1.00 93.56 83 ASP A O 1
ATOM 614 N N . PHE A 1 84 ? -11.423 20.243 1.969 1.00 93.19 84 PHE A N 1
ATOM 615 C CA . PHE A 1 84 ? -10.424 20.979 1.184 1.00 93.19 84 PHE A CA 1
ATOM 616 C C . PHE A 1 84 ? -11.056 21.748 0.006 1.00 93.19 84 PHE A C 1
ATOM 618 O O . PHE A 1 84 ? -10.809 21.427 -1.162 1.00 93.19 84 PHE A O 1
ATOM 625 N N . PRO A 1 85 ? -11.831 22.817 0.263 1.00 91.19 85 PRO A N 1
ATOM 626 C CA . PRO A 1 85 ? -12.557 23.536 -0.782 1.00 91.19 85 PRO A CA 1
ATOM 627 C C . PRO A 1 85 ? -11.637 24.257 -1.788 1.00 91.19 85 PRO A C 1
ATOM 629 O O . PRO A 1 85 ? -10.463 24.547 -1.532 1.00 91.19 85 PRO A O 1
ATOM 632 N N . GLY A 1 86 ? -12.193 24.588 -2.958 1.00 92.06 86 GLY A N 1
ATOM 633 C CA . GLY A 1 86 ? -11.509 25.363 -4.000 1.00 92.06 86 GLY A CA 1
ATOM 634 C C . GLY A 1 86 ? -10.398 24.589 -4.719 1.00 92.06 86 GLY A C 1
ATOM 635 O O . GLY A 1 86 ? -10.609 23.463 -5.168 1.00 92.06 86 GLY A O 1
ATOM 636 N N . LEU A 1 87 ? -9.219 25.208 -4.859 1.00 91.44 87 LEU A N 1
ATOM 637 C CA . LEU A 1 87 ? -8.047 24.608 -5.516 1.00 91.44 87 LEU A CA 1
ATOM 638 C C . LEU A 1 87 ? -7.275 23.633 -4.611 1.00 91.44 87 LEU A C 1
ATOM 640 O O . LEU A 1 87 ? -6.492 22.830 -5.115 1.00 91.44 87 LEU A O 1
ATOM 644 N N . LYS A 1 88 ? -7.518 23.649 -3.291 1.00 90.44 88 LYS A N 1
ATOM 645 C CA . LYS A 1 88 ? -6.818 22.773 -2.338 1.00 90.44 88 LYS A CA 1
ATOM 646 C C . LYS A 1 88 ? -7.056 21.292 -2.638 1.00 90.44 88 LYS A C 1
ATOM 648 O O . LYS A 1 88 ? -6.090 20.537 -2.680 1.00 90.44 88 LYS A O 1
ATOM 653 N N . LYS A 1 89 ? -8.300 20.883 -2.926 1.00 91.94 89 LYS A N 1
ATOM 654 C CA . LYS A 1 89 ? -8.604 19.495 -3.322 1.00 91.94 89 LYS A CA 1
ATOM 655 C C . LYS A 1 89 ? -7.824 19.037 -4.554 1.00 91.94 89 LYS A C 1
ATOM 657 O O . LYS A 1 89 ? -7.417 17.888 -4.605 1.00 91.94 89 LYS A O 1
ATOM 662 N N . TRP A 1 90 ? -7.572 19.923 -5.520 1.00 91.94 90 TRP A N 1
ATOM 663 C CA . TRP A 1 90 ? -6.816 19.584 -6.729 1.00 91.94 90 TRP A CA 1
ATOM 664 C C . TRP A 1 90 ? -5.322 19.439 -6.448 1.00 91.94 90 TRP A C 1
ATOM 666 O O . TRP A 1 90 ? -4.687 18.543 -6.992 1.00 91.94 90 TRP A O 1
ATOM 676 N N . ALA A 1 91 ? -4.772 20.297 -5.587 1.00 87.62 91 ALA A N 1
ATOM 677 C CA . ALA A 1 91 ? -3.369 20.232 -5.192 1.00 87.62 91 ALA A CA 1
ATOM 678 C C . ALA A 1 91 ? -3.063 18.989 -4.340 1.00 87.62 91 ALA A C 1
ATOM 680 O O . ALA A 1 91 ? -2.052 18.329 -4.554 1.00 87.62 91 ALA A O 1
ATOM 681 N N . TYR A 1 92 ? -3.940 18.660 -3.387 1.00 86.75 92 TYR A N 1
ATOM 682 C CA . TYR A 1 92 ? -3.729 17.551 -2.451 1.00 86.75 92 TYR A CA 1
ATOM 683 C C . TYR A 1 92 ? -4.221 16.199 -2.975 1.00 86.75 92 TYR A C 1
ATOM 685 O O . TYR A 1 92 ? -3.639 15.171 -2.645 1.00 86.75 92 TYR A O 1
ATOM 693 N N . PHE A 1 93 ? -5.249 16.198 -3.823 1.00 90.94 93 PHE A N 1
ATOM 694 C CA . PHE A 1 93 ? -5.826 15.003 -4.438 1.00 90.94 93 PHE A CA 1
ATOM 695 C C . PHE A 1 93 ? -5.985 15.237 -5.950 1.00 90.94 93 PHE A C 1
ATOM 697 O O . PHE A 1 93 ? -7.098 15.459 -6.443 1.00 90.94 93 PHE A O 1
ATOM 704 N N . PRO A 1 94 ? -4.872 15.237 -6.708 1.00 92.69 94 PRO A N 1
ATOM 705 C CA . PRO A 1 94 ? -4.889 15.506 -8.141 1.00 92.69 94 PRO A CA 1
ATOM 706 C C . PRO A 1 94 ? -5.585 14.370 -8.896 1.00 92.69 94 PRO A C 1
ATOM 708 O O . PRO A 1 94 ? -5.013 13.300 -9.105 1.00 92.69 94 PRO A O 1
ATOM 711 N N . THR A 1 95 ? -6.829 14.611 -9.316 1.00 95.06 95 THR A N 1
ATOM 712 C CA . THR A 1 95 ? -7.628 13.661 -10.096 1.00 95.06 95 THR A CA 1
ATOM 713 C C . THR A 1 95 ? -8.628 14.356 -11.016 1.00 95.06 95 THR A C 1
ATOM 715 O O . THR A 1 95 ? -9.218 15.367 -10.650 1.00 95.06 95 THR A O 1
ATOM 718 N N . LEU A 1 96 ? -8.874 13.804 -12.207 1.00 95.06 96 LEU A N 1
ATOM 719 C CA . LEU A 1 96 ? -9.976 14.250 -13.066 1.00 95.06 96 LEU A CA 1
ATOM 720 C C . LEU A 1 96 ? -11.357 13.807 -12.561 1.00 95.06 96 LEU A C 1
ATOM 722 O O . LEU A 1 96 ? -12.365 14.320 -13.042 1.00 95.06 96 LEU A O 1
ATOM 726 N N . LEU A 1 97 ? -11.429 12.920 -11.562 1.00 96.19 97 LEU A N 1
ATOM 727 C CA . LEU A 1 97 ? -12.696 12.463 -10.979 1.00 96.19 97 LEU A CA 1
ATOM 728 C C . LEU A 1 97 ? -13.458 13.577 -10.238 1.00 96.19 97 LEU A C 1
ATOM 730 O O . LEU A 1 97 ? -14.629 13.429 -9.904 1.00 96.19 97 LEU A O 1
ATOM 734 N N . TRP A 1 98 ? -12.842 14.747 -10.051 1.00 95.50 98 TRP A N 1
ATOM 735 C CA . TRP A 1 98 ? -13.549 15.960 -9.639 1.00 95.50 98 TRP A CA 1
ATOM 736 C C . TRP A 1 98 ? -14.588 16.444 -10.655 1.00 95.50 98 TRP A C 1
ATOM 738 O O . TRP A 1 98 ? -15.528 17.136 -10.261 1.00 95.50 98 TRP A O 1
ATOM 748 N N . LEU A 1 99 ? -14.420 16.094 -11.935 1.00 93.94 99 LEU A N 1
ATOM 749 C CA . LEU A 1 99 ? -15.370 16.391 -13.011 1.00 93.94 99 LEU A CA 1
ATOM 750 C C . LEU A 1 99 ? -16.553 15.407 -13.020 1.00 93.94 99 LEU A C 1
ATOM 752 O O . LEU A 1 99 ? -17.615 15.727 -13.546 1.00 93.94 99 LEU A O 1
ATOM 756 N N . GLY A 1 100 ? -16.378 14.226 -12.423 1.00 94.94 100 GLY A N 1
ATOM 757 C CA . GLY A 1 100 ? -17.401 13.199 -12.279 1.00 94.94 100 GLY A CA 1
ATOM 758 C C . GLY A 1 100 ? -16.840 11.933 -11.630 1.00 94.94 100 GLY A C 1
ATOM 759 O O . GLY A 1 100 ? -15.731 11.508 -11.935 1.00 94.94 100 GLY A O 1
ATOM 760 N N . ASP A 1 101 ? -17.626 11.308 -10.760 1.00 94.25 101 ASP A N 1
ATOM 761 C CA . ASP A 1 101 ? -17.224 10.178 -9.908 1.00 94.25 101 ASP A CA 1
ATOM 762 C C . ASP A 1 101 ? -18.150 8.955 -10.062 1.00 94.25 101 ASP A C 1
ATOM 764 O O . ASP A 1 101 ? -18.193 8.065 -9.212 1.00 94.25 101 ASP A O 1
ATOM 768 N N . SER A 1 102 ? -18.918 8.905 -11.155 1.00 96.69 102 SER A N 1
ATOM 769 C CA . SER A 1 102 ? -19.771 7.755 -11.461 1.00 96.69 102 SER A CA 1
ATOM 770 C C . SER A 1 102 ? -18.958 6.535 -11.900 1.00 96.69 102 SER A C 1
ATOM 772 O O . SER A 1 102 ? -17.864 6.665 -12.450 1.00 96.69 102 SER A O 1
ATOM 774 N N . ASP A 1 103 ? -19.542 5.345 -11.753 1.00 97.38 103 ASP A N 1
ATOM 775 C CA . ASP A 1 103 ? -18.935 4.083 -12.198 1.00 97.38 103 ASP A CA 1
ATOM 776 C C . ASP A 1 103 ? -18.573 4.109 -13.696 1.00 97.38 103 ASP A C 1
ATOM 778 O O . ASP A 1 103 ? -17.544 3.570 -14.106 1.00 97.38 103 ASP A O 1
ATOM 782 N N . ALA A 1 104 ? -19.373 4.808 -14.511 1.00 97.25 104 ALA A N 1
ATOM 783 C CA . ALA A 1 104 ? -19.095 5.016 -15.928 1.00 97.25 104 ALA A CA 1
ATOM 784 C C . ALA A 1 104 ? -17.861 5.902 -16.162 1.00 97.25 104 ALA A C 1
ATOM 786 O O . ALA A 1 104 ? -17.068 5.606 -17.051 1.00 97.25 104 ALA A O 1
ATOM 787 N N . ILE A 1 105 ? -17.663 6.955 -15.359 1.00 97.56 105 ILE A N 1
ATOM 788 C CA . ILE A 1 105 ? -16.473 7.816 -15.457 1.00 97.56 105 ILE A CA 1
ATOM 789 C C . ILE A 1 105 ? -15.221 7.083 -14.967 1.00 97.56 105 ILE A C 1
ATOM 791 O O . ILE A 1 105 ? -14.162 7.227 -15.580 1.00 97.56 105 ILE A O 1
ATOM 795 N N . LEU A 1 106 ? -15.328 6.252 -13.926 1.00 97.00 106 LEU A N 1
ATOM 796 C CA . LEU A 1 106 ? -14.232 5.380 -13.491 1.00 97.00 106 LEU A CA 1
ATOM 797 C C . LEU A 1 106 ? -13.796 4.435 -14.621 1.00 97.00 106 LEU A C 1
ATOM 799 O O . LEU A 1 106 ? -12.611 4.382 -14.957 1.00 97.00 106 LEU A O 1
ATOM 803 N N . GLN A 1 107 ? -14.753 3.756 -15.262 1.00 97.31 107 GLN A N 1
ATOM 804 C CA . GLN A 1 107 ? -14.479 2.889 -16.412 1.00 97.31 107 GLN A CA 1
ATOM 805 C C . GLN A 1 107 ? -13.927 3.660 -17.613 1.00 97.31 107 GLN A C 1
ATOM 807 O O . GLN A 1 107 ? -12.964 3.226 -18.243 1.00 97.31 107 GLN A O 1
ATOM 812 N N . LEU A 1 108 ? -14.500 4.823 -17.928 1.00 97.81 108 LEU A N 1
ATOM 813 C CA . LEU A 1 108 ? -14.025 5.669 -19.019 1.00 97.81 108 LEU A CA 1
ATOM 814 C C . LEU A 1 108 ? -12.584 6.124 -18.778 1.00 97.81 108 LEU A C 1
ATOM 816 O O . LEU A 1 108 ? -11.774 6.063 -19.695 1.00 97.81 108 LEU A O 1
ATOM 820 N N . THR A 1 109 ? -12.248 6.522 -17.550 1.00 98.19 109 THR A N 1
ATOM 821 C CA . THR A 1 109 ? -10.885 6.917 -17.167 1.00 98.19 109 THR A CA 1
ATOM 822 C C . THR A 1 109 ? -9.918 5.747 -17.345 1.00 98.19 109 THR A C 1
ATOM 824 O O . THR A 1 109 ? -8.865 5.916 -17.958 1.00 98.19 109 THR A O 1
ATOM 827 N N . ASN A 1 110 ? -10.291 4.543 -16.892 1.00 98.00 110 ASN A N 1
ATOM 828 C CA . ASN A 1 110 ? -9.495 3.327 -17.088 1.00 98.00 110 ASN A CA 1
ATOM 829 C C . ASN A 1 110 ? -9.252 3.031 -18.580 1.00 98.00 110 ASN A C 1
ATOM 831 O O . ASN A 1 110 ? -8.115 2.850 -19.017 1.00 98.00 110 ASN A O 1
ATOM 835 N N . ARG A 1 111 ? -10.314 3.053 -19.391 1.00 98.31 111 ARG A N 1
ATOM 836 C CA . ARG A 1 111 ? -10.251 2.758 -20.832 1.00 98.31 111 ARG A CA 1
ATOM 837 C C . ARG A 1 111 ? -9.532 3.837 -21.632 1.00 98.31 111 ARG A C 1
ATOM 839 O O . ARG A 1 111 ? -8.819 3.506 -22.574 1.00 98.31 111 ARG A O 1
ATOM 846 N N . ALA A 1 112 ? -9.652 5.105 -21.244 1.00 98.56 112 ALA A N 1
ATOM 847 C CA . ALA A 1 112 ? -8.860 6.192 -21.811 1.00 98.56 112 ALA A CA 1
ATOM 848 C C . ALA A 1 112 ? -7.362 5.950 -21.588 1.00 98.56 112 ALA A C 1
ATOM 850 O O . ALA A 1 112 ? -6.562 6.174 -22.493 1.00 98.56 112 ALA A O 1
ATOM 851 N N . GLY A 1 113 ? -6.990 5.414 -20.423 1.00 98.44 113 GLY A N 1
ATOM 852 C CA . GLY A 1 113 ? -5.624 4.987 -20.151 1.00 98.44 113 GLY A CA 1
ATOM 853 C C . GLY A 1 113 ? -5.144 3.862 -21.068 1.00 98.44 113 GLY A C 1
ATOM 854 O O . GLY A 1 113 ? -4.043 3.940 -21.615 1.00 98.44 113 GLY A O 1
ATOM 855 N N . LEU A 1 114 ? -5.989 2.855 -21.303 1.00 98.50 114 LEU A N 1
ATOM 856 C CA . LEU A 1 114 ? -5.708 1.757 -22.234 1.00 98.50 114 LEU A CA 1
ATOM 857 C C . LEU A 1 114 ? -5.523 2.259 -23.676 1.00 98.50 114 LEU A C 1
ATOM 859 O O . LEU A 1 114 ? -4.547 1.899 -24.333 1.00 98.50 114 LEU A O 1
ATOM 863 N N . ILE A 1 115 ? -6.413 3.139 -24.146 1.00 98.69 115 ILE A N 1
ATOM 864 C CA . ILE A 1 115 ? -6.302 3.790 -25.461 1.00 98.69 115 ILE A CA 1
ATOM 865 C C . ILE A 1 115 ? -5.019 4.623 -25.535 1.00 98.69 115 ILE A C 1
ATOM 867 O O . ILE A 1 115 ? -4.291 4.542 -26.521 1.00 98.69 115 ILE A O 1
ATOM 871 N N . GLY A 1 116 ? -4.699 5.376 -24.480 1.00 98.62 116 GLY A N 1
ATOM 872 C CA . GLY A 1 116 ? -3.452 6.129 -24.384 1.00 98.62 116 GLY A CA 1
ATOM 873 C C . GLY A 1 116 ? -2.217 5.236 -24.532 1.00 98.62 116 GLY A C 1
ATOM 874 O O . GLY A 1 116 ? -1.300 5.581 -25.273 1.00 98.62 116 GLY A O 1
ATOM 875 N N . GLY A 1 117 ? -2.217 4.052 -23.915 1.00 98.31 117 GLY A N 1
ATOM 876 C CA . GLY A 1 117 ? -1.152 3.061 -24.087 1.00 98.31 117 GLY A CA 1
ATOM 877 C C . GLY A 1 117 ? -1.027 2.535 -25.526 1.00 98.31 117 GLY A C 1
ATOM 878 O O . GLY A 1 117 ? 0.085 2.399 -26.033 1.00 98.31 117 GLY A O 1
ATOM 879 N N . LEU A 1 118 ? -2.144 2.310 -26.228 1.00 98.50 118 LEU A N 1
ATOM 880 C CA . LEU A 1 118 ? -2.133 1.911 -27.646 1.00 98.50 118 LEU A CA 1
ATOM 881 C C . LEU A 1 118 ? -1.565 3.016 -28.550 1.00 98.50 118 LEU A C 1
ATOM 883 O O . LEU A 1 118 ? -0.745 2.744 -29.428 1.00 98.50 118 LEU A O 1
ATOM 887 N N . LEU A 1 119 ? -1.954 4.269 -28.305 1.00 98.50 119 LEU A N 1
ATOM 888 C CA . LEU A 1 119 ? -1.417 5.428 -29.022 1.00 98.50 119 LEU A CA 1
ATOM 889 C C . LEU A 1 119 ? 0.082 5.618 -28.740 1.00 98.50 119 LEU A C 1
ATOM 891 O O . LEU A 1 119 ? 0.843 5.885 -29.668 1.00 98.50 119 LEU A O 1
ATOM 895 N N . ALA A 1 120 ? 0.522 5.392 -27.496 1.00 98.00 120 ALA A N 1
ATOM 896 C CA . ALA A 1 120 ? 1.934 5.393 -27.108 1.00 98.00 120 ALA A CA 1
ATOM 897 C C . ALA A 1 120 ? 2.766 4.382 -27.916 1.00 98.00 120 ALA A C 1
ATOM 899 O O . ALA A 1 120 ? 3.854 4.715 -28.384 1.00 98.00 120 ALA A O 1
ATOM 900 N N . ILE A 1 121 ? 2.239 3.172 -28.144 1.00 97.62 121 ILE A N 1
ATOM 901 C CA . ILE A 1 121 ? 2.892 2.153 -28.985 1.00 97.62 121 ILE A CA 1
ATOM 902 C C . ILE A 1 121 ? 2.998 2.612 -30.448 1.00 97.62 121 ILE A C 1
ATOM 904 O O . ILE A 1 121 ? 4.018 2.357 -31.099 1.00 97.62 121 ILE A O 1
ATOM 908 N N . TYR A 1 122 ? 1.974 3.302 -30.963 1.00 97.81 122 TYR A N 1
ATOM 909 C CA . TYR A 1 122 ? 1.980 3.819 -32.334 1.00 97.81 122 TYR A CA 1
ATOM 910 C C . TYR A 1 122 ? 3.105 4.840 -32.577 1.00 97.81 122 TYR A C 1
ATOM 912 O O . TYR A 1 122 ? 3.752 4.789 -33.624 1.00 97.81 122 TYR A O 1
ATOM 920 N N . GLY A 1 123 ? 3.388 5.721 -31.614 1.00 96.12 123 GLY A N 1
ATOM 921 C CA . GLY A 1 123 ? 4.458 6.718 -31.715 1.00 96.12 123 GLY A CA 1
ATOM 922 C C . GLY A 1 123 ? 4.058 8.011 -32.445 1.00 96.12 123 GLY A C 1
ATOM 923 O O . GLY A 1 123 ? 2.887 8.278 -32.722 1.00 96.12 123 GLY A O 1
ATOM 924 N N . GLY A 1 124 ? 5.039 8.866 -32.718 1.00 95.06 124 GLY A N 1
ATOM 925 C CA . GLY A 1 124 ? 4.857 10.233 -33.206 1.00 95.06 124 GLY A CA 1
ATOM 926 C C . GLY A 1 124 ? 4.117 11.124 -32.205 1.00 95.06 124 GLY A C 1
ATOM 927 O O . GLY A 1 124 ? 4.144 10.889 -30.996 1.00 95.06 124 GLY A O 1
ATOM 928 N N . ILE A 1 125 ? 3.382 12.112 -32.727 1.00 94.12 125 ILE A N 1
ATOM 929 C CA . ILE A 1 125 ? 2.565 13.017 -31.904 1.00 94.12 125 ILE A CA 1
ATOM 930 C C . ILE A 1 125 ? 1.495 12.265 -31.099 1.00 94.12 125 ILE A C 1
ATOM 932 O O . ILE A 1 125 ? 1.271 12.566 -29.927 1.00 94.12 125 ILE A O 1
ATOM 936 N N . PHE A 1 126 ? 0.880 11.238 -31.693 1.00 96.25 126 PHE A N 1
ATOM 937 C CA . PHE A 1 126 ? -0.074 10.370 -31.000 1.00 96.25 126 PHE A CA 1
ATOM 938 C C . PHE A 1 126 ? 0.600 9.557 -29.897 1.00 96.25 126 PHE A C 1
ATOM 940 O O . PHE A 1 126 ? -0.013 9.331 -28.860 1.00 96.25 126 PHE A O 1
ATOM 947 N N . GLY A 1 127 ? 1.868 9.187 -30.085 1.00 96.75 127 GLY A N 1
ATOM 948 C CA . GLY A 1 127 ? 2.692 8.539 -29.075 1.00 96.75 127 GLY A CA 1
ATOM 949 C C . GLY A 1 127 ? 2.779 9.351 -27.789 1.00 96.75 127 GLY A C 1
ATOM 950 O O . GLY A 1 127 ? 2.407 8.877 -26.715 1.00 96.75 127 GLY A O 1
ATOM 951 N N . TRP A 1 128 ? 3.214 10.606 -27.909 1.00 96.88 128 TRP A N 1
ATOM 952 C CA . TRP A 1 128 ? 3.340 11.499 -26.757 1.00 96.88 128 TRP A CA 1
ATOM 953 C C . TRP A 1 128 ? 1.981 11.819 -26.120 1.00 96.88 128 TRP A C 1
ATOM 955 O O . TRP A 1 128 ? 1.834 11.713 -24.903 1.00 96.88 128 TRP A O 1
ATOM 965 N N . LEU A 1 129 ? 0.961 12.130 -26.932 1.00 98.06 129 LEU A N 1
ATOM 966 C CA . LEU A 1 129 ? -0.402 12.367 -26.437 1.00 98.06 129 LEU A CA 1
ATOM 967 C C . LEU A 1 129 ? -0.977 11.132 -25.729 1.00 98.06 129 LEU A C 1
ATOM 969 O O . LEU A 1 129 ? -1.664 11.265 -24.720 1.00 98.06 129 LEU A O 1
ATOM 973 N N . GLY A 1 130 ? -0.666 9.935 -26.224 1.00 98.44 130 GLY A N 1
ATOM 974 C CA . GLY A 1 130 ? -1.055 8.665 -25.626 1.00 98.44 130 GLY A CA 1
ATOM 975 C C . GLY A 1 130 ? -0.392 8.418 -24.274 1.00 98.44 130 GLY A C 1
ATOM 976 O O . GLY A 1 130 ? -1.071 8.060 -23.307 1.00 98.44 130 GLY A O 1
ATOM 977 N N . LEU A 1 131 ? 0.915 8.673 -24.163 1.00 98.38 131 LEU A N 1
ATOM 978 C CA . LEU A 1 131 ? 1.638 8.627 -22.887 1.00 98.38 131 LEU A CA 1
ATOM 979 C C . LEU A 1 131 ? 1.068 9.639 -21.891 1.00 98.38 131 LEU A C 1
ATOM 981 O O . LEU A 1 131 ? 0.838 9.294 -20.734 1.00 98.38 131 LEU A O 1
ATOM 985 N N . PHE A 1 132 ? 0.775 10.861 -22.340 1.00 98.31 132 PHE A N 1
ATOM 986 C CA . PHE A 1 132 ? 0.188 11.892 -21.489 1.00 98.31 132 PHE A CA 1
ATOM 987 C C . PHE A 1 132 ? -1.210 11.492 -21.004 1.00 98.31 132 PHE A C 1
ATOM 989 O O . PHE A 1 132 ? -1.480 11.529 -19.804 1.00 98.31 132 PHE A O 1
ATOM 996 N N . LEU A 1 133 ? -2.078 11.033 -21.912 1.00 98.50 133 LEU A N 1
ATOM 997 C CA . LEU A 1 133 ? -3.429 10.570 -21.593 1.00 98.50 133 LEU A CA 1
ATOM 998 C C . LEU A 1 133 ? -3.407 9.401 -20.605 1.00 98.50 133 LEU A C 1
ATOM 1000 O O . LEU A 1 133 ? -4.129 9.414 -19.610 1.00 98.50 133 LEU A O 1
ATOM 1004 N N . SER A 1 134 ? -2.558 8.404 -20.852 1.00 98.25 134 SER A N 1
ATOM 1005 C CA . SER A 1 134 ? -2.424 7.243 -19.971 1.00 98.25 134 SER A CA 1
ATOM 1006 C C . SER A 1 134 ? -1.844 7.609 -18.608 1.00 98.25 134 SER A C 1
ATOM 1008 O O . SER A 1 134 ? -2.362 7.155 -17.587 1.00 98.25 134 SER A O 1
ATOM 1010 N N . ARG A 1 135 ? -0.862 8.514 -18.548 1.00 97.19 135 ARG A N 1
ATOM 1011 C CA . ARG A 1 135 ? -0.331 9.035 -17.283 1.00 97.19 135 ARG A CA 1
ATOM 1012 C C . ARG A 1 135 ? -1.364 9.846 -16.500 1.00 97.19 135 ARG A C 1
ATOM 1014 O O . ARG A 1 135 ? -1.399 9.757 -15.270 1.00 97.19 135 ARG A O 1
ATOM 1021 N N . LEU A 1 136 ? -2.200 10.618 -17.190 1.00 97.44 136 LEU A N 1
ATOM 1022 C CA . LEU A 1 136 ? -3.276 11.414 -16.599 1.00 97.44 136 LEU A CA 1
ATOM 1023 C C . LEU A 1 136 ? -4.415 10.531 -16.071 1.00 97.44 136 LEU A C 1
ATOM 1025 O O . LEU A 1 136 ? -4.917 10.767 -14.970 1.00 97.44 136 LEU A O 1
ATOM 1029 N N . ALA A 1 137 ? -4.779 9.480 -16.808 1.00 98.00 137 ALA A N 1
ATOM 1030 C CA . ALA A 1 137 ? -5.717 8.457 -16.354 1.00 98.00 137 ALA A CA 1
ATOM 1031 C C . ALA A 1 137 ? -5.190 7.732 -15.107 1.00 98.00 137 ALA A C 1
ATOM 1033 O O . ALA A 1 137 ? -5.905 7.615 -14.111 1.00 98.00 137 ALA A O 1
ATOM 1034 N N . LEU A 1 138 ? -3.914 7.326 -15.123 1.00 95.62 138 LEU A N 1
ATOM 1035 C CA . LEU A 1 138 ? -3.261 6.671 -13.989 1.00 95.62 138 LEU A CA 1
ATOM 1036 C C . LEU A 1 138 ? -3.241 7.588 -12.755 1.00 95.62 138 LEU A C 1
ATOM 1038 O O . LEU A 1 138 ? -3.615 7.161 -11.665 1.00 95.62 138 LEU A O 1
ATOM 1042 N N . GLN A 1 139 ? -2.887 8.868 -12.936 1.00 94.62 139 GLN A N 1
ATOM 1043 C CA . GLN A 1 139 ? -2.940 9.880 -11.874 1.00 94.62 139 GLN A CA 1
ATOM 1044 C C . GLN A 1 139 ? -4.347 10.029 -11.298 1.00 94.62 139 GLN A C 1
ATOM 1046 O O . GLN A 1 139 ? -4.520 10.091 -10.086 1.00 94.62 139 GLN A O 1
ATOM 1051 N N . SER A 1 140 ? -5.356 10.061 -12.168 1.00 95.88 140 SER A N 1
ATOM 1052 C CA . SER A 1 140 ? -6.743 10.261 -11.755 1.00 95.88 140 SER A CA 1
ATOM 1053 C C . SER A 1 140 ? -7.274 9.093 -10.935 1.00 95.88 140 SER A C 1
ATOM 1055 O O . SER A 1 140 ? -8.010 9.305 -9.972 1.00 95.88 140 SER A O 1
ATOM 1057 N N . LEU A 1 141 ? -6.854 7.871 -11.259 1.00 94.31 141 LEU A N 1
ATOM 1058 C CA . LEU A 1 141 ? -7.197 6.681 -10.490 1.00 94.31 141 LEU A CA 1
ATOM 1059 C C . LEU A 1 141 ? -6.312 6.501 -9.246 1.00 94.31 141 LEU A C 1
ATOM 1061 O O . LEU A 1 141 ? -6.668 5.702 -8.385 1.00 94.31 141 LEU A O 1
ATOM 1065 N N . ALA A 1 142 ? -5.217 7.254 -9.076 1.00 89.06 142 ALA A N 1
ATOM 1066 C CA . ALA A 1 142 ? -4.341 7.160 -7.900 1.00 89.06 142 ALA A CA 1
ATOM 1067 C C . ALA A 1 142 ? -5.071 7.458 -6.582 1.00 89.06 142 ALA A C 1
ATOM 1069 O O . ALA A 1 142 ? -4.715 6.898 -5.547 1.00 89.06 142 ALA A O 1
ATOM 1070 N N . VAL A 1 143 ? -6.123 8.285 -6.630 1.00 86.94 143 VAL A N 1
ATOM 1071 C CA . VAL A 1 143 ? -6.978 8.620 -5.477 1.00 86.94 143 VAL A CA 1
ATOM 1072 C C . VAL A 1 143 ? -7.700 7.401 -4.892 1.00 86.94 143 VAL A C 1
ATOM 1074 O O . VAL A 1 143 ? -8.069 7.401 -3.724 1.00 86.94 143 VAL A O 1
ATOM 1077 N N . THR A 1 144 ? -7.834 6.323 -5.674 1.00 81.06 144 THR A N 1
ATOM 1078 C CA . THR A 1 144 ? -8.334 5.026 -5.188 1.00 81.06 144 THR A CA 1
ATOM 1079 C C . THR A 1 144 ? -7.362 4.344 -4.221 1.00 81.06 144 THR A C 1
ATOM 1081 O O . THR A 1 144 ? -7.756 3.368 -3.595 1.00 81.06 144 THR A O 1
ATOM 1084 N N . GLY A 1 145 ? -6.127 4.866 -4.104 1.00 66.62 145 GLY A N 1
ATOM 1085 C CA . GLY A 1 145 ? -5.154 4.776 -3.005 1.00 66.62 145 GLY A CA 1
ATOM 1086 C C . GLY A 1 145 ? -4.751 3.384 -2.535 1.00 66.62 145 GLY A C 1
ATOM 1087 O O . GLY A 1 145 ? -3.587 2.999 -2.618 1.00 66.62 145 GLY A O 1
ATOM 1088 N N . GLU A 1 146 ? -5.729 2.640 -2.051 1.00 73.44 146 GLU A N 1
ATOM 1089 C CA . GLU A 1 146 ? -5.612 1.362 -1.373 1.00 73.44 146 GLU A CA 1
ATOM 1090 C C . GLU A 1 146 ? -5.380 0.168 -2.310 1.00 73.44 146 GLU A C 1
ATOM 1092 O O . GLU A 1 146 ? -5.116 -0.934 -1.840 1.00 73.44 146 GLU A O 1
ATOM 1097 N N . PHE A 1 147 ? -5.507 0.355 -3.626 1.00 80.88 147 PHE A N 1
ATOM 1098 C CA . PHE A 1 147 ? -5.317 -0.709 -4.623 1.00 80.88 147 PHE A CA 1
ATOM 1099 C C . PHE A 1 147 ? -4.002 -0.582 -5.400 1.00 80.88 147 PHE A C 1
ATOM 1101 O O . PHE A 1 147 ? -3.791 -1.314 -6.367 1.00 80.88 147 PHE A O 1
ATOM 1108 N N . TRP A 1 148 ? -3.122 0.339 -4.992 1.00 82.00 148 TRP A N 1
ATOM 1109 C CA . TRP A 1 148 ? -1.819 0.574 -5.614 1.00 82.00 148 TRP A CA 1
ATOM 1110 C C . TRP A 1 148 ? -0.691 0.073 -4.719 1.00 82.00 148 TRP A C 1
ATOM 1112 O O . TRP A 1 148 ? -0.507 0.567 -3.607 1.00 82.00 148 TRP A O 1
ATOM 1122 N N . PHE A 1 149 ? 0.093 -0.847 -5.259 1.00 79.69 149 PHE A N 1
ATOM 1123 C CA . PHE A 1 149 ? 1.219 -1.494 -4.611 1.00 79.69 149 PHE A CA 1
ATOM 1124 C C . PHE A 1 149 ? 2.522 -0.781 -4.967 1.00 79.69 149 PHE A C 1
ATOM 1126 O O . PHE A 1 149 ? 2.591 0.041 -5.884 1.00 79.69 149 PHE A O 1
ATOM 1133 N N . VAL A 1 150 ? 3.595 -1.124 -4.266 1.00 75.19 150 VAL A N 1
ATOM 1134 C CA . VAL A 1 150 ? 4.887 -0.434 -4.401 1.00 75.19 150 VAL A CA 1
ATOM 1135 C C . VAL A 1 150 ? 5.497 -0.593 -5.793 1.00 75.19 150 VAL A C 1
ATOM 1137 O O . VAL A 1 150 ? 6.145 0.321 -6.299 1.00 75.19 150 VAL A O 1
ATOM 1140 N N . TRP A 1 151 ? 5.208 -1.694 -6.487 1.00 79.94 151 TRP A N 1
ATOM 1141 C CA . TRP A 1 151 ? 5.594 -1.843 -7.890 1.00 79.94 151 TRP A CA 1
ATOM 1142 C C . TRP A 1 151 ? 4.723 -1.040 -8.869 1.00 79.94 151 TRP A C 1
ATOM 1144 O O . TRP A 1 151 ? 5.178 -0.747 -9.974 1.00 79.94 151 TRP A O 1
ATOM 1154 N N . ASP A 1 152 ? 3.506 -0.622 -8.502 1.00 87.62 152 ASP A N 1
ATOM 1155 C CA . ASP A 1 152 ? 2.759 0.352 -9.307 1.00 87.62 152 ASP A CA 1
ATOM 1156 C C . ASP A 1 152 ? 3.432 1.727 -9.265 1.00 87.62 152 ASP A C 1
ATOM 1158 O O . ASP A 1 152 ? 3.361 2.467 -10.244 1.00 87.62 152 ASP A O 1
ATOM 1162 N N . TYR A 1 153 ? 4.124 2.074 -8.174 1.00 87.00 153 TYR A N 1
ATOM 1163 C CA . TYR A 1 153 ? 4.808 3.365 -8.036 1.00 87.00 153 TYR A CA 1
ATOM 1164 C C . TYR A 1 153 ? 5.922 3.546 -9.073 1.00 87.00 153 TYR A C 1
ATOM 1166 O O . TYR A 1 153 ? 6.117 4.654 -9.571 1.00 87.00 153 TYR A O 1
ATOM 1174 N N . MET A 1 154 ? 6.553 2.448 -9.505 1.00 91.25 154 MET A N 1
ATOM 1175 C CA . MET A 1 154 ? 7.456 2.457 -10.659 1.00 91.25 154 MET A CA 1
ATOM 1176 C C . MET A 1 154 ? 6.735 2.917 -11.928 1.00 91.25 154 MET A C 1
ATOM 1178 O O . MET A 1 154 ? 7.287 3.705 -12.686 1.00 91.25 154 MET A O 1
ATOM 1182 N N . VAL A 1 155 ? 5.499 2.469 -12.159 1.00 94.69 155 VAL A N 1
ATOM 1183 C CA . VAL A 1 155 ? 4.711 2.872 -13.334 1.00 94.69 155 VAL A CA 1
ATOM 1184 C C . VAL A 1 155 ? 4.366 4.363 -13.270 1.00 94.69 155 VAL A C 1
ATOM 1186 O O . VAL A 1 155 ? 4.464 5.052 -14.281 1.00 94.69 155 VAL A O 1
ATOM 1189 N N . PHE A 1 156 ? 4.029 4.890 -12.087 1.00 93.06 156 PHE A N 1
ATOM 1190 C CA . PHE A 1 156 ? 3.783 6.328 -11.898 1.00 93.06 156 PHE A CA 1
ATOM 1191 C C . PHE A 1 156 ? 5.015 7.188 -12.211 1.00 93.06 156 PHE A C 1
ATOM 1193 O O . PHE A 1 156 ? 4.894 8.214 -12.889 1.00 93.06 156 PHE A O 1
ATOM 1200 N N . GLU A 1 157 ? 6.179 6.768 -11.718 1.00 93.62 157 GLU A N 1
ATOM 1201 C CA . GLU A 1 157 ? 7.445 7.484 -11.872 1.00 93.62 157 GLU A CA 1
ATOM 1202 C C . GLU A 1 157 ? 8.002 7.367 -13.295 1.00 93.62 157 GLU A C 1
ATOM 1204 O O . GLU A 1 157 ? 8.248 8.383 -13.945 1.00 93.62 157 GLU A O 1
ATOM 1209 N N . ALA A 1 158 ? 8.102 6.148 -13.834 1.00 96.44 158 ALA A N 1
ATOM 1210 C CA . ALA A 1 158 ? 8.519 5.914 -15.216 1.00 96.44 158 ALA A CA 1
ATOM 1211 C C . ALA A 1 158 ? 7.558 6.583 -16.212 1.00 96.44 158 ALA A C 1
ATOM 1213 O O . ALA A 1 158 ? 7.999 7.197 -17.180 1.00 96.44 158 ALA A O 1
ATOM 1214 N N . GLY A 1 159 ? 6.249 6.538 -15.945 1.00 96.38 159 GLY A N 1
ATOM 1215 C CA . GLY A 1 159 ? 5.222 7.209 -16.741 1.00 96.38 159 GLY A CA 1
ATOM 1216 C C . GLY A 1 159 ? 5.291 8.740 -16.689 1.00 96.38 159 GLY A C 1
ATOM 1217 O O . GLY A 1 159 ? 4.779 9.393 -17.593 1.00 96.38 159 GLY A O 1
ATOM 1218 N N . ALA A 1 160 ? 5.920 9.327 -15.665 1.00 95.88 160 ALA A N 1
ATOM 1219 C CA . ALA A 1 160 ? 6.214 10.760 -15.627 1.00 95.88 160 ALA A CA 1
ATOM 1220 C C . ALA A 1 160 ? 7.514 11.087 -16.379 1.00 95.88 160 ALA A C 1
ATOM 1222 O O . ALA A 1 160 ? 7.524 11.991 -17.212 1.00 95.88 160 ALA A O 1
ATOM 1223 N N . LEU A 1 161 ? 8.591 10.329 -16.137 1.00 96.38 161 LEU A N 1
ATOM 1224 C CA . LEU A 1 161 ? 9.884 10.544 -16.797 1.00 96.38 161 LEU A CA 1
ATOM 1225 C C . LEU A 1 161 ? 9.815 10.333 -18.312 1.00 96.38 161 LEU A C 1
ATOM 1227 O O . LEU A 1 161 ? 10.440 11.081 -19.059 1.00 96.38 161 LEU A O 1
ATOM 1231 N N . VAL A 1 162 ? 9.027 9.362 -18.784 1.00 97.19 162 VAL A N 1
ATOM 1232 C CA . VAL A 1 162 ? 8.910 9.063 -20.220 1.00 97.19 162 VAL A CA 1
ATOM 1233 C C . VAL A 1 162 ? 8.342 10.236 -21.025 1.00 97.19 162 VAL A C 1
ATOM 1235 O O . VAL A 1 162 ? 8.655 10.370 -22.203 1.00 97.19 162 VAL A O 1
ATOM 1238 N N . LEU A 1 163 ? 7.555 11.121 -20.402 1.00 96.75 163 LEU A N 1
ATOM 1239 C CA . LEU A 1 163 ? 7.023 12.324 -21.054 1.00 96.75 163 LEU A CA 1
ATOM 1240 C C . LEU A 1 163 ? 8.107 13.364 -21.361 1.00 96.75 163 LEU A C 1
ATOM 1242 O O . LEU A 1 163 ? 7.887 14.231 -22.208 1.00 96.75 163 LEU A O 1
ATOM 1246 N N . LEU A 1 164 ? 9.247 13.276 -20.667 1.00 95.62 164 LEU A N 1
ATOM 1247 C CA . LEU A 1 164 ? 10.429 14.117 -20.854 1.00 95.62 164 LEU A CA 1
ATOM 1248 C C . LEU A 1 164 ? 11.451 13.482 -21.812 1.00 95.62 164 LEU A C 1
ATOM 1250 O O . LEU A 1 164 ? 12.442 14.126 -22.158 1.00 95.62 164 LEU A O 1
ATOM 1254 N N . LEU A 1 165 ? 11.237 12.228 -22.225 1.00 94.69 165 LEU A N 1
ATOM 1255 C CA . LEU A 1 165 ? 12.080 11.543 -23.200 1.00 94.69 165 LEU A CA 1
ATOM 1256 C C . LEU A 1 165 ? 11.682 11.916 -24.641 1.00 94.69 165 LEU A C 1
ATOM 1258 O O . LEU A 1 165 ? 10.546 12.330 -24.891 1.00 94.69 165 LEU A O 1
ATOM 1262 N N . PRO A 1 166 ? 12.596 11.747 -25.615 1.00 92.62 166 PRO A N 1
ATOM 1263 C CA . PRO A 1 166 ? 12.294 11.951 -27.024 1.00 92.62 166 PRO A CA 1
ATOM 1264 C C . PRO A 1 166 ? 11.136 11.069 -27.491 1.00 92.62 166 PRO A C 1
ATOM 1266 O O . PRO A 1 166 ? 10.977 9.926 -27.057 1.00 92.62 166 PRO A O 1
ATOM 1269 N N . GLN A 1 167 ? 10.341 11.590 -28.422 1.00 93.38 167 GLN A N 1
ATOM 1270 C CA . GLN A 1 167 ? 9.191 10.862 -28.944 1.00 93.38 167 GLN A CA 1
ATOM 1271 C C . GLN A 1 167 ? 9.657 9.654 -29.758 1.00 93.38 167 GLN A C 1
ATOM 1273 O O . GLN A 1 167 ? 10.559 9.760 -30.589 1.00 93.38 167 GLN A O 1
ATOM 1278 N N . ALA A 1 168 ? 9.002 8.512 -29.565 1.00 96.19 168 ALA A N 1
ATOM 1279 C CA . ALA A 1 168 ? 9.066 7.413 -30.517 1.00 96.19 168 ALA A CA 1
ATOM 1280 C C . ALA A 1 168 ? 8.654 7.912 -31.914 1.00 96.19 168 ALA A C 1
ATOM 1282 O O . ALA A 1 168 ? 7.675 8.643 -32.036 1.00 96.19 168 ALA A O 1
ATOM 1283 N N . LEU A 1 169 ? 9.349 7.501 -32.974 1.00 96.94 169 LEU A N 1
ATOM 1284 C CA . LEU A 1 169 ? 8.879 7.699 -34.349 1.00 96.94 169 LEU A CA 1
ATOM 1285 C C . LEU A 1 169 ? 7.531 6.988 -34.546 1.00 96.94 169 LEU A C 1
ATOM 1287 O O . LEU A 1 169 ? 7.265 6.024 -33.838 1.00 96.94 169 LEU A O 1
ATOM 1291 N N . PRO A 1 170 ? 6.661 7.399 -35.478 1.00 96.19 170 PRO A N 1
ATOM 1292 C CA . PRO A 1 170 ? 5.502 6.589 -35.850 1.00 96.19 170 PRO A CA 1
ATOM 1293 C C . PRO A 1 170 ? 5.917 5.179 -36.304 1.00 96.19 170 PRO A C 1
ATOM 1295 O O . PRO A 1 170 ? 6.946 5.032 -36.960 1.00 96.19 170 PRO A O 1
ATOM 1298 N N . LEU A 1 171 ? 5.107 4.149 -36.029 1.00 94.38 171 LEU A N 1
ATOM 1299 C CA . LEU A 1 171 ? 5.431 2.750 -36.373 1.00 94.38 171 LEU A CA 1
ATOM 1300 C C . LEU A 1 171 ? 5.803 2.546 -37.849 1.00 94.38 171 LEU A C 1
ATOM 1302 O O . LEU A 1 171 ? 6.689 1.751 -38.143 1.00 94.38 171 LEU A O 1
ATOM 1306 N N . HIS A 1 172 ? 5.167 3.277 -38.768 1.00 93.19 172 HIS A N 1
ATOM 1307 C CA . HIS A 1 172 ? 5.466 3.194 -40.201 1.00 93.19 172 HIS A CA 1
ATOM 1308 C C . HIS A 1 172 ? 6.830 3.799 -40.583 1.00 93.19 172 HIS A C 1
ATOM 1310 O O . HIS A 1 172 ? 7.358 3.479 -41.641 1.00 93.19 172 HIS A O 1
ATOM 1316 N N . ALA A 1 173 ? 7.390 4.676 -39.745 1.00 94.19 173 ALA A N 1
ATOM 1317 C CA . ALA A 1 173 ? 8.682 5.326 -39.960 1.00 94.19 173 ALA A CA 1
ATOM 1318 C C . ALA A 1 173 ? 9.836 4.601 -39.243 1.00 94.19 173 ALA A C 1
ATOM 1320 O O . ALA A 1 173 ? 10.989 4.736 -39.641 1.00 94.19 173 ALA A O 1
ATOM 1321 N N . GLY A 1 174 ? 9.539 3.828 -38.193 1.00 94.31 174 GLY A N 1
ATOM 1322 C CA . GLY A 1 174 ? 10.508 2.983 -37.500 1.00 94.31 174 GLY A CA 1
ATOM 1323 C C . GLY A 1 174 ? 10.246 2.848 -36.000 1.00 94.31 174 GLY A C 1
ATOM 1324 O O . GLY A 1 174 ? 9.357 3.478 -35.428 1.00 94.31 174 GLY A O 1
ATOM 1325 N N . LEU A 1 175 ? 11.059 2.017 -35.344 1.00 95.00 175 LEU A N 1
ATOM 1326 C CA . LEU A 1 175 ? 10.963 1.747 -33.902 1.00 95.00 175 LEU A CA 1
ATOM 1327 C C . LEU A 1 175 ? 11.832 2.673 -33.040 1.00 95.00 175 LEU A C 1
ATOM 1329 O O . LEU A 1 175 ? 11.722 2.645 -31.817 1.00 95.00 175 LEU A O 1
ATOM 1333 N N . GLY A 1 176 ? 12.675 3.495 -33.665 1.00 96.12 176 GLY A N 1
ATOM 1334 C CA . GLY A 1 176 ? 13.540 4.445 -32.974 1.00 96.12 176 GLY A CA 1
ATOM 1335 C C . GLY A 1 176 ? 12.798 5.631 -32.364 1.00 96.12 176 GLY A C 1
ATOM 1336 O O . GLY A 1 176 ? 11.613 5.856 -32.620 1.00 96.12 176 GLY A O 1
ATOM 1337 N N . ALA A 1 177 ? 13.512 6.387 -31.541 1.00 96.25 177 ALA A N 1
ATOM 1338 C CA . ALA A 1 177 ? 13.141 7.721 -31.105 1.00 96.25 177 ALA A CA 1
ATOM 1339 C C . ALA A 1 177 ? 13.479 8.778 -32.174 1.00 96.25 177 ALA A C 1
ATOM 1341 O O . ALA A 1 177 ? 14.218 8.523 -33.120 1.00 96.25 177 ALA A O 1
ATOM 1342 N N . SER A 1 178 ? 12.947 9.988 -32.035 1.00 95.06 178 SER A N 1
ATOM 1343 C CA . SER A 1 178 ? 13.236 11.100 -32.947 1.00 95.06 178 SER A CA 1
ATOM 1344 C C . SER A 1 178 ? 14.647 11.681 -32.787 1.00 95.06 178 SER A C 1
ATOM 1346 O O . SER A 1 178 ? 15.170 12.277 -33.721 1.00 95.06 178 SER A O 1
ATOM 1348 N N . HIS A 1 179 ? 15.227 11.578 -31.591 1.00 92.56 179 HIS A N 1
ATOM 1349 C CA . HIS A 1 179 ? 16.565 12.057 -31.219 1.00 92.56 179 HIS A CA 1
ATOM 1350 C C . HIS A 1 179 ? 16.974 11.420 -29.877 1.00 92.56 179 HIS A C 1
ATOM 1352 O O . HIS A 1 179 ? 16.193 10.661 -29.300 1.00 92.56 179 HIS A O 1
ATOM 1358 N N . LEU A 1 180 ? 18.184 11.708 -29.387 1.00 92.81 180 LEU A N 1
ATOM 1359 C CA . LEU A 1 180 ? 18.671 11.254 -28.077 1.00 92.81 180 LEU A CA 1
ATOM 1360 C C . LEU A 1 180 ? 18.110 12.110 -26.931 1.00 92.81 180 LEU A C 1
ATOM 1362 O O . LEU A 1 180 ? 17.876 13.302 -27.125 1.00 92.81 180 LEU A O 1
ATOM 1366 N N . PRO A 1 181 ? 17.883 11.541 -25.735 1.00 93.00 181 PRO A N 1
ATOM 1367 C CA . PRO A 1 181 ? 17.375 12.294 -24.595 1.00 93.00 181 PRO A CA 1
ATOM 1368 C C . PRO A 1 181 ? 18.354 13.369 -24.132 1.00 93.00 181 PRO A C 1
ATOM 1370 O O . PRO A 1 181 ? 19.570 13.244 -24.267 1.00 93.00 181 PRO A O 1
ATOM 1373 N N . VAL A 1 182 ? 17.807 14.404 -23.493 1.00 92.38 182 VAL A N 1
ATOM 1374 C CA . VAL A 1 182 ? 18.625 15.367 -22.753 1.00 92.38 182 VAL A CA 1
ATOM 1375 C C . VAL A 1 182 ? 19.349 14.616 -21.624 1.00 92.38 182 VAL A C 1
ATOM 1377 O O . VAL A 1 182 ? 18.686 13.873 -20.889 1.00 92.38 182 VAL A O 1
ATOM 1380 N N . PRO A 1 183 ? 20.670 14.808 -21.433 1.00 91.81 183 PRO A N 1
ATOM 1381 C CA . PRO A 1 183 ? 21.452 14.050 -20.459 1.00 91.81 183 PRO A CA 1
ATOM 1382 C C . PRO A 1 183 ? 20.827 14.019 -19.059 1.00 91.81 183 PRO A C 1
ATOM 1384 O O . PRO A 1 183 ? 20.653 12.947 -18.491 1.00 91.81 183 PRO A O 1
ATOM 1387 N N . CYS A 1 184 ? 20.384 15.152 -18.507 1.00 93.12 184 CYS A N 1
ATOM 1388 C CA . CYS A 1 184 ? 19.798 15.178 -17.161 1.00 93.12 184 CYS A CA 1
ATOM 1389 C C . CYS A 1 184 ? 18.553 14.277 -16.998 1.00 93.12 184 CYS A C 1
ATOM 1391 O O . CYS A 1 184 ? 18.383 13.667 -15.942 1.00 93.12 184 CYS A O 1
ATOM 1393 N N . VAL A 1 185 ? 17.729 14.120 -18.041 1.00 94.00 185 VAL A N 1
ATOM 1394 C CA . VAL A 1 185 ? 16.563 13.214 -18.035 1.00 94.00 185 VAL A CA 1
ATOM 1395 C C . VAL A 1 185 ? 17.005 11.761 -18.141 1.00 94.00 185 VAL A C 1
ATOM 1397 O O . VAL A 1 185 ? 16.481 10.895 -17.440 1.00 94.00 185 VAL A O 1
ATOM 1400 N N . ALA A 1 186 ? 18.000 11.479 -18.978 1.00 93.31 186 ALA A N 1
ATOM 1401 C CA . ALA A 1 186 ? 18.540 10.135 -19.070 1.00 93.31 186 ALA A CA 1
ATOM 1402 C C . ALA A 1 186 ? 19.240 9.706 -17.766 1.00 93.31 186 ALA A C 1
ATOM 1404 O O . ALA A 1 186 ? 19.172 8.534 -17.397 1.00 93.31 186 ALA A O 1
ATOM 1405 N N . LEU A 1 187 ? 19.829 10.651 -17.014 1.00 92.25 187 LEU A N 1
ATOM 1406 C CA . LEU A 1 187 ? 20.407 10.382 -15.694 1.00 92.25 187 LEU A CA 1
ATOM 1407 C C . LEU A 1 187 ? 19.306 10.028 -14.705 1.00 92.25 187 LEU A C 1
ATOM 1409 O O . LEU A 1 187 ? 19.444 9.064 -13.961 1.00 92.25 187 LEU A O 1
ATOM 1413 N N . ALA A 1 188 ? 18.205 10.783 -14.717 1.00 93.69 188 ALA A N 1
ATOM 1414 C CA . ALA A 1 188 ? 17.031 10.489 -13.905 1.00 93.69 188 ALA A CA 1
ATOM 1415 C C . ALA A 1 188 ? 16.475 9.086 -14.209 1.00 93.69 188 ALA A C 1
ATOM 1417 O O . ALA A 1 188 ? 16.220 8.317 -13.283 1.00 93.69 188 ALA A O 1
ATOM 1418 N N . TRP A 1 189 ? 16.378 8.707 -15.489 1.00 95.06 189 TRP A N 1
ATOM 1419 C CA . TRP A 1 189 ? 15.957 7.363 -15.903 1.00 95.06 189 TRP A CA 1
ATOM 1420 C C . TRP A 1 189 ? 16.924 6.268 -15.435 1.00 95.06 189 TRP A C 1
ATOM 1422 O O . TRP A 1 189 ? 16.507 5.247 -14.887 1.00 95.06 189 TRP A O 1
ATOM 1432 N N . GLN A 1 190 ? 18.229 6.480 -15.612 1.00 93.25 190 GLN A N 1
ATOM 1433 C CA . GLN A 1 190 ? 19.254 5.553 -15.142 1.00 93.25 190 GLN A CA 1
ATOM 1434 C C . GLN A 1 190 ? 19.201 5.398 -13.616 1.00 93.25 190 GLN A C 1
ATOM 1436 O O . GLN A 1 190 ? 19.261 4.282 -13.102 1.00 93.25 190 GLN A O 1
ATOM 1441 N N . LEU A 1 191 ? 19.057 6.500 -12.879 1.00 92.19 191 LEU A N 1
ATOM 1442 C CA . LEU A 1 191 ? 18.922 6.473 -11.428 1.00 92.19 191 LEU A CA 1
ATOM 1443 C C . LEU A 1 191 ? 17.649 5.754 -10.992 1.00 92.19 191 LEU A C 1
ATOM 1445 O O . LEU A 1 191 ? 17.716 5.025 -10.010 1.00 92.19 191 LEU A O 1
ATOM 1449 N N . LEU A 1 192 ? 16.531 5.878 -11.714 1.00 93.50 192 LEU A N 1
ATOM 1450 C CA . LEU A 1 192 ? 15.337 5.064 -11.468 1.00 93.50 192 LEU A CA 1
ATOM 1451 C C . LEU A 1 192 ? 15.656 3.566 -11.595 1.00 93.50 192 LEU A C 1
ATOM 1453 O O . LEU A 1 192 ? 15.348 2.802 -10.679 1.00 93.50 192 LEU A O 1
ATOM 1457 N N . ALA A 1 193 ? 16.319 3.153 -12.683 1.00 93.38 193 ALA A N 1
ATOM 1458 C CA . ALA A 1 193 ? 16.701 1.757 -12.901 1.00 93.38 193 ALA A CA 1
ATOM 1459 C C . ALA A 1 193 ? 17.573 1.216 -11.755 1.00 93.38 193 ALA A C 1
ATOM 1461 O O . ALA A 1 193 ? 17.314 0.135 -11.224 1.00 93.38 193 ALA A O 1
ATOM 1462 N N . ILE A 1 194 ? 18.576 1.990 -11.340 1.00 91.25 194 ILE A N 1
ATOM 1463 C CA . ILE A 1 194 ? 19.529 1.611 -10.291 1.00 91.25 194 ILE A CA 1
ATOM 1464 C C . ILE A 1 194 ? 18.858 1.604 -8.915 1.00 91.25 194 ILE A C 1
ATOM 1466 O O . ILE A 1 194 ? 18.960 0.629 -8.171 1.00 91.25 194 ILE A O 1
ATOM 1470 N N . ARG A 1 195 ? 18.148 2.682 -8.573 1.00 88.56 195 ARG A N 1
ATOM 1471 C CA . ARG A 1 195 ? 17.528 2.892 -7.260 1.00 88.56 195 ARG A CA 1
ATOM 1472 C C . ARG A 1 195 ? 16.451 1.867 -6.961 1.00 88.56 195 ARG A C 1
ATOM 1474 O O . ARG A 1 195 ? 16.323 1.461 -5.811 1.00 88.56 195 ARG A O 1
ATOM 1481 N N . LEU A 1 196 ? 15.695 1.445 -7.970 1.00 88.50 196 LEU A N 1
ATOM 1482 C CA . LEU A 1 196 ? 14.671 0.426 -7.792 1.00 88.50 196 LEU A CA 1
ATOM 1483 C C . LEU A 1 196 ? 15.290 -0.902 -7.337 1.00 88.50 196 LEU A C 1
ATOM 1485 O O . LEU A 1 196 ? 14.848 -1.454 -6.332 1.00 88.50 196 LEU A O 1
ATOM 1489 N N . MET A 1 197 ? 16.368 -1.358 -7.986 1.00 89.19 197 MET A N 1
ATOM 1490 C CA . MET A 1 197 ? 17.038 -2.601 -7.592 1.00 89.19 197 MET A CA 1
ATOM 1491 C C . MET A 1 197 ? 17.830 -2.470 -6.289 1.00 89.19 197 MET A C 1
ATOM 1493 O O . MET A 1 197 ? 17.740 -3.337 -5.424 1.00 89.19 197 MET A O 1
ATOM 1497 N N . LEU A 1 198 ? 18.552 -1.363 -6.087 1.00 83.56 198 LEU A N 1
ATOM 1498 C CA . LEU A 1 198 ? 19.254 -1.121 -4.821 1.00 83.56 198 LEU A CA 1
ATOM 1499 C C . LEU A 1 198 ? 18.287 -1.000 -3.637 1.00 83.56 198 LEU A C 1
ATOM 1501 O O . LEU A 1 198 ? 18.618 -1.416 -2.526 1.00 83.56 198 LEU A O 1
ATOM 1505 N N . GLY A 1 199 ? 17.079 -0.483 -3.873 1.00 78.38 199 GLY A N 1
ATOM 1506 C CA . GLY A 1 199 ? 15.995 -0.485 -2.900 1.00 78.38 199 GLY A CA 1
ATOM 1507 C C . GLY A 1 199 ? 15.651 -1.895 -2.415 1.00 78.38 199 GLY A C 1
ATOM 1508 O O . GLY A 1 199 ? 15.394 -2.093 -1.228 1.00 78.38 199 GLY A O 1
ATOM 1509 N N . PHE A 1 200 ? 15.707 -2.892 -3.302 1.00 77.56 200 PHE A N 1
ATOM 1510 C CA . PHE A 1 200 ? 15.485 -4.300 -2.957 1.00 77.56 200 PHE A CA 1
ATOM 1511 C C . PHE A 1 200 ? 16.713 -4.906 -2.277 1.00 77.56 200 PHE A C 1
ATOM 1513 O O . PHE A 1 200 ? 16.593 -5.630 -1.293 1.00 77.56 200 PHE A O 1
ATOM 1520 N N . ALA A 1 201 ? 17.904 -4.545 -2.749 1.00 79.62 201 ALA A N 1
ATOM 1521 C CA . ALA A 1 201 ? 19.157 -5.071 -2.237 1.00 79.62 201 ALA A CA 1
ATOM 1522 C C . ALA A 1 201 ? 19.480 -4.611 -0.806 1.00 79.62 201 ALA A C 1
ATOM 1524 O O . ALA A 1 201 ? 20.027 -5.381 -0.020 1.00 79.62 201 ALA A O 1
ATOM 1525 N N . LYS A 1 202 ? 19.149 -3.370 -0.428 1.00 74.62 202 LYS A N 1
ATOM 1526 C CA . LYS A 1 202 ? 19.568 -2.802 0.867 1.00 74.62 202 LYS A CA 1
ATOM 1527 C C . LYS A 1 202 ? 18.989 -3.515 2.090 1.00 74.62 202 LYS A C 1
ATOM 1529 O O . LYS A 1 202 ? 19.642 -3.575 3.133 1.00 74.62 202 LYS A O 1
ATOM 1534 N N . THR A 1 203 ? 17.804 -4.113 1.966 1.00 66.81 203 THR A N 1
ATOM 1535 C CA . THR A 1 203 ? 17.192 -4.892 3.056 1.00 66.81 203 THR A CA 1
ATOM 1536 C C . THR A 1 203 ? 18.000 -6.153 3.364 1.00 66.81 203 THR A C 1
ATOM 1538 O O . THR A 1 203 ? 17.994 -6.624 4.497 1.00 66.81 203 THR A O 1
ATOM 1541 N N . LYS A 1 204 ? 18.791 -6.637 2.402 1.00 70.38 204 LYS A N 1
ATOM 1542 C CA . LYS A 1 204 ? 19.684 -7.791 2.548 1.00 70.38 204 LYS A CA 1
ATOM 1543 C C . LYS A 1 204 ? 20.886 -7.494 3.440 1.00 70.38 204 LYS A C 1
ATOM 1545 O O . LYS A 1 204 ? 21.403 -8.395 4.078 1.00 70.38 204 LYS A O 1
ATOM 1550 N N . PHE A 1 205 ? 21.296 -6.236 3.563 1.00 65.38 205 PHE A N 1
ATOM 1551 C CA . PHE A 1 205 ? 22.367 -5.836 4.485 1.00 65.38 205 PHE A CA 1
ATOM 1552 C C . PHE A 1 205 ? 21.850 -5.476 5.884 1.00 65.38 205 PHE A C 1
ATOM 1554 O O . PHE A 1 205 ? 22.635 -5.287 6.810 1.00 65.38 205 PHE A O 1
ATOM 1561 N N . SER A 1 206 ? 20.529 -5.393 6.053 1.00 54.94 206 SER A N 1
ATOM 1562 C CA . SER A 1 206 ? 19.895 -4.969 7.299 1.00 54.94 206 SER A CA 1
ATOM 1563 C C . SER A 1 206 ? 19.647 -6.176 8.206 1.00 54.94 206 SER A C 1
ATOM 1565 O O . SER A 1 206 ? 18.621 -6.837 8.098 1.00 54.94 206 SER A O 1
ATOM 1567 N N . ASN A 1 207 ? 20.588 -6.470 9.110 1.00 51.97 207 ASN A N 1
ATOM 1568 C CA . ASN A 1 207 ? 20.467 -7.491 10.168 1.00 51.97 207 ASN A CA 1
ATOM 1569 C C . ASN A 1 207 ? 20.251 -8.953 9.698 1.00 51.97 207 ASN A C 1
ATOM 1571 O O . ASN A 1 207 ? 20.045 -9.840 10.526 1.00 51.97 207 ASN A O 1
ATOM 1575 N N . ALA A 1 208 ? 20.309 -9.224 8.391 1.00 53.28 208 ALA A N 1
ATOM 1576 C CA . ALA A 1 208 ? 20.156 -10.561 7.838 1.00 53.28 208 ALA A CA 1
ATOM 1577 C C . ALA A 1 208 ? 21.488 -11.322 7.905 1.00 53.28 208 ALA A C 1
ATOM 1579 O O . ALA A 1 208 ? 22.519 -10.865 7.408 1.00 53.28 208 ALA A O 1
ATOM 1580 N N . ASN A 1 209 ? 21.475 -12.531 8.469 1.00 57.53 209 ASN A N 1
ATOM 1581 C CA . ASN A 1 209 ? 22.577 -13.484 8.322 1.00 57.53 209 ASN A CA 1
ATOM 1582 C C . ASN A 1 209 ? 22.581 -14.053 6.883 1.00 57.53 209 ASN A C 1
ATOM 1584 O O . ASN A 1 209 ? 22.476 -15.262 6.699 1.00 57.53 209 ASN A O 1
ATOM 1588 N N . VAL A 1 210 ? 22.713 -13.202 5.858 1.00 61.88 210 VAL A N 1
ATOM 1589 C CA . VAL A 1 210 ? 22.669 -13.559 4.420 1.00 61.88 210 VAL A CA 1
ATOM 1590 C C . VAL A 1 210 ? 23.606 -14.718 4.085 1.00 61.88 210 VAL A C 1
ATOM 1592 O O . VAL A 1 210 ? 23.278 -15.555 3.249 1.00 61.88 210 VAL A O 1
ATOM 1595 N N . ALA A 1 211 ? 24.756 -14.786 4.763 1.00 61.97 211 ALA A N 1
ATOM 1596 C CA . ALA A 1 211 ? 25.730 -15.862 4.604 1.00 61.97 211 ALA A CA 1
ATOM 1597 C C . ALA A 1 211 ? 25.321 -17.183 5.287 1.00 61.97 211 ALA A C 1
ATOM 1599 O O . ALA A 1 211 ? 25.727 -18.248 4.824 1.00 61.97 211 ALA A O 1
ATOM 1600 N N . LYS A 1 212 ? 24.537 -17.138 6.377 1.00 64.31 212 LYS A N 1
ATOM 1601 C CA . LYS A 1 212 ? 24.059 -18.343 7.085 1.00 64.31 212 LYS A CA 1
ATOM 1602 C C . LYS A 1 212 ? 22.761 -18.882 6.486 1.00 64.31 212 LYS A C 1
ATOM 1604 O O . LYS A 1 212 ? 22.550 -20.088 6.504 1.00 64.31 212 LYS A O 1
ATOM 1609 N N . ASP A 1 213 ? 21.931 -18.011 5.920 1.00 67.31 213 ASP A N 1
ATOM 1610 C CA . ASP A 1 213 ? 20.673 -18.371 5.271 1.00 67.31 213 ASP A CA 1
ATOM 1611 C C . ASP A 1 213 ? 20.818 -18.472 3.744 1.00 67.31 213 ASP A C 1
ATOM 1613 O O . ASP A 1 213 ? 20.265 -17.698 2.963 1.00 67.31 213 ASP A O 1
ATOM 1617 N N . ASN A 1 214 ? 21.611 -19.445 3.295 1.00 71.88 214 ASN A N 1
ATOM 1618 C CA . ASN A 1 214 ? 21.825 -19.688 1.866 1.00 71.88 214 ASN A CA 1
ATOM 1619 C C . ASN A 1 214 ? 20.693 -20.491 1.189 1.00 71.88 214 ASN A C 1
ATOM 1621 O O . ASN A 1 214 ? 20.822 -20.854 0.019 1.00 71.88 214 ASN A O 1
ATOM 1625 N N . LEU A 1 215 ? 19.598 -20.759 1.912 1.00 75.56 215 LEU A N 1
ATOM 1626 C CA . LEU A 1 215 ? 18.407 -21.469 1.432 1.00 75.56 215 LEU A CA 1
ATOM 1627 C C . LEU A 1 215 ? 17.143 -20.602 1.450 1.00 75.56 215 LEU A C 1
ATOM 1629 O O . LEU A 1 215 ? 16.053 -21.126 1.225 1.00 75.56 215 LEU A O 1
ATOM 1633 N N . PHE A 1 216 ? 17.281 -19.284 1.615 1.00 80.00 216 PHE A N 1
ATOM 1634 C CA . PHE A 1 216 ? 16.189 -18.313 1.516 1.00 80.00 216 PHE A CA 1
ATOM 1635 C C . PHE A 1 216 ? 15.223 -18.600 0.353 1.00 80.00 216 PHE A C 1
ATOM 1637 O O . PHE A 1 216 ? 14.005 -18.619 0.539 1.00 80.00 216 PHE A O 1
ATOM 1644 N N . LEU A 1 217 ? 15.759 -18.885 -0.845 1.00 85.19 217 LEU A N 1
ATOM 1645 C CA . LEU A 1 217 ? 14.938 -19.130 -2.034 1.00 85.19 217 LEU A CA 1
ATOM 1646 C C . LEU A 1 217 ? 14.018 -20.346 -1.912 1.00 85.19 217 LEU A C 1
ATOM 1648 O O . LEU A 1 217 ? 12.943 -20.333 -2.507 1.00 85.19 217 LEU A O 1
ATOM 1652 N N . GLN A 1 218 ? 14.399 -21.359 -1.126 1.00 83.75 218 GLN A N 1
ATOM 1653 C CA . GLN A 1 218 ? 13.552 -22.521 -0.877 1.00 83.75 218 GLN A CA 1
ATOM 1654 C C . GLN A 1 218 ? 12.209 -22.063 -0.303 1.00 83.75 218 GLN A C 1
ATOM 1656 O O . GLN A 1 218 ? 11.164 -22.320 -0.892 1.00 83.75 218 GLN A O 1
ATOM 1661 N N . GLY A 1 219 ? 12.235 -21.294 0.788 1.00 78.88 219 GLY A N 1
ATOM 1662 C CA . GLY A 1 219 ? 11.030 -20.719 1.381 1.00 78.88 219 GLY A CA 1
ATOM 1663 C C . GLY A 1 219 ? 10.379 -19.670 0.480 1.00 78.88 219 GLY A C 1
ATOM 1664 O O . GLY A 1 219 ? 9.160 -19.685 0.302 1.00 78.88 219 GLY A O 1
ATOM 1665 N N . PHE A 1 220 ? 11.182 -18.796 -0.136 1.00 83.50 220 PHE A N 1
ATOM 1666 C CA . PHE A 1 220 ? 10.692 -17.687 -0.957 1.00 83.50 220 PHE A CA 1
ATOM 1667 C C . PHE A 1 220 ? 9.798 -18.133 -2.106 1.00 83.50 220 PHE A C 1
ATOM 1669 O O . PHE A 1 220 ? 8.767 -17.508 -2.338 1.00 83.50 220 PHE A O 1
ATOM 1676 N N . PHE A 1 221 ? 10.124 -19.230 -2.795 1.00 88.06 221 PHE A N 1
ATOM 1677 C CA . PHE A 1 221 ? 9.309 -19.676 -3.923 1.00 88.06 221 PHE A CA 1
ATOM 1678 C C . PHE A 1 221 ? 7.855 -19.970 -3.550 1.00 88.06 221 PHE A C 1
ATOM 1680 O O . PHE A 1 221 ? 6.974 -19.800 -4.387 1.00 88.06 221 PHE A O 1
ATOM 1687 N N . VAL A 1 222 ? 7.584 -20.351 -2.305 1.00 84.38 222 VAL A N 1
ATOM 1688 C CA . VAL A 1 222 ? 6.228 -20.641 -1.821 1.00 84.38 222 VAL A CA 1
ATOM 1689 C C . VAL A 1 222 ? 5.630 -19.466 -1.048 1.00 84.38 222 VAL A C 1
ATOM 1691 O O . VAL A 1 222 ? 4.442 -19.165 -1.187 1.00 84.38 222 VAL A O 1
ATOM 1694 N N . TRP A 1 223 ? 6.446 -18.785 -0.246 1.00 78.06 223 TRP A N 1
ATOM 1695 C CA . TRP A 1 223 ? 6.003 -17.679 0.597 1.00 78.06 223 TRP A CA 1
ATOM 1696 C C . TRP A 1 223 ? 5.894 -16.340 -0.147 1.00 78.06 223 TRP A C 1
ATOM 1698 O O . TRP A 1 223 ? 5.243 -15.435 0.361 1.00 78.06 223 TRP A O 1
ATOM 1708 N N . GLN A 1 224 ? 6.467 -16.172 -1.338 1.00 83.75 224 GLN A N 1
ATOM 1709 C CA . GLN A 1 224 ? 6.238 -14.968 -2.146 1.00 83.75 224 GLN A CA 1
ATOM 1710 C C . GLN A 1 224 ? 4.742 -14.707 -2.401 1.00 83.75 224 GLN A C 1
ATOM 1712 O O . GLN A 1 224 ? 3.892 -15.586 -2.223 1.00 83.75 224 GLN A O 1
ATOM 1717 N N . LEU A 1 225 ? 4.429 -13.503 -2.889 1.00 80.44 225 LEU A N 1
ATOM 1718 C CA . LEU A 1 225 ? 3.060 -12.999 -2.962 1.00 80.44 225 LEU A CA 1
ATOM 1719 C C . LEU A 1 225 ? 2.060 -13.970 -3.565 1.00 80.44 225 LEU A C 1
ATOM 1721 O O . LEU A 1 225 ? 1.140 -14.383 -2.884 1.00 80.44 225 LEU A O 1
ATOM 1725 N N . LEU A 1 226 ? 2.229 -14.369 -4.820 1.00 89.00 226 LEU A N 1
ATOM 1726 C CA . LEU A 1 226 ? 1.338 -15.314 -5.487 1.00 89.00 226 LEU A CA 1
ATOM 1727 C C . LEU A 1 226 ? 2.199 -16.291 -6.290 1.00 89.00 226 LEU A C 1
ATOM 1729 O O . LEU A 1 226 ? 2.547 -15.998 -7.442 1.00 89.00 226 LEU A O 1
ATOM 1733 N N . PRO A 1 227 ? 2.596 -17.428 -5.682 1.00 90.56 227 PRO A N 1
ATOM 1734 C CA . PRO A 1 227 ? 3.453 -18.399 -6.333 1.00 90.56 227 PRO A CA 1
ATOM 1735 C C . PRO A 1 227 ? 2.710 -19.049 -7.496 1.00 90.56 227 PRO A C 1
ATOM 1737 O O . PRO A 1 227 ? 1.496 -19.265 -7.457 1.00 90.56 227 PRO A O 1
ATOM 1740 N N . ASN A 1 228 ? 3.459 -19.390 -8.536 1.00 92.56 228 ASN A N 1
ATOM 1741 C CA . ASN A 1 228 ? 2.960 -20.221 -9.620 1.00 92.56 228 ASN A CA 1
ATOM 1742 C C . ASN A 1 228 ? 3.451 -21.671 -9.448 1.00 92.56 228 ASN A C 1
ATOM 1744 O O . ASN A 1 228 ? 4.121 -22.020 -8.474 1.00 92.56 228 ASN A O 1
ATOM 1748 N N . LYS A 1 229 ? 3.108 -22.539 -10.403 1.00 91.75 229 LYS A N 1
ATOM 1749 C CA . LYS A 1 229 ? 3.465 -23.967 -10.338 1.00 91.75 229 LYS A CA 1
ATOM 1750 C C . LYS A 1 229 ? 4.972 -24.190 -10.341 1.00 91.75 229 LYS A C 1
ATOM 1752 O O . LYS A 1 229 ? 5.451 -25.066 -9.631 1.00 91.75 229 LYS A O 1
ATOM 1757 N N . LEU A 1 230 ? 5.716 -23.404 -11.124 1.00 94.12 230 LEU A N 1
ATOM 1758 C CA . LEU A 1 230 ? 7.168 -23.535 -11.189 1.00 94.12 230 LEU A CA 1
ATOM 1759 C C . LEU A 1 230 ? 7.800 -23.202 -9.839 1.00 94.12 230 LEU A C 1
ATOM 1761 O O . LEU A 1 230 ? 8.703 -23.907 -9.412 1.00 94.12 230 LEU A O 1
ATOM 1765 N N . ALA A 1 231 ? 7.284 -22.190 -9.146 1.00 92.62 231 ALA A N 1
ATOM 1766 C CA . ALA A 1 231 ? 7.708 -21.857 -7.793 1.00 92.62 231 ALA A CA 1
ATOM 1767 C C . ALA A 1 231 ? 7.545 -23.041 -6.828 1.00 92.62 231 ALA A C 1
ATOM 1769 O O . ALA A 1 231 ? 8.496 -23.431 -6.156 1.00 92.62 231 ALA A O 1
ATOM 1770 N N . TRP A 1 232 ? 6.362 -23.664 -6.817 1.00 91.81 232 TRP A N 1
ATOM 1771 C CA . TRP A 1 232 ? 6.111 -24.848 -5.993 1.00 91.81 232 TRP A CA 1
ATOM 1772 C C . TRP A 1 232 ? 7.070 -25.997 -6.348 1.00 91.81 232 TRP A C 1
ATOM 1774 O O . TRP A 1 232 ? 7.616 -26.642 -5.466 1.00 91.81 232 TRP A O 1
ATOM 1784 N N . HIS A 1 233 ? 7.376 -26.214 -7.630 1.00 91.69 233 HIS A N 1
ATOM 1785 C CA . HIS A 1 233 ? 8.369 -27.220 -8.022 1.00 91.69 233 HIS A CA 1
ATOM 1786 C C . HIS A 1 233 ? 9.798 -26.860 -7.590 1.00 91.69 233 HIS A C 1
ATOM 1788 O O . HIS A 1 233 ? 10.531 -27.731 -7.124 1.00 91.69 233 HIS A O 1
ATOM 1794 N N . LEU A 1 234 ? 10.197 -25.591 -7.718 1.00 91.88 234 LEU A N 1
ATOM 1795 C CA . LEU A 1 234 ? 11.525 -25.116 -7.328 1.00 91.88 234 LEU A CA 1
ATOM 1796 C C . LEU A 1 234 ? 11.736 -25.130 -5.813 1.00 91.88 234 LEU A C 1
ATOM 1798 O O . LEU A 1 234 ? 12.869 -25.295 -5.377 1.00 91.88 234 LEU A O 1
ATOM 1802 N N . HIS A 1 235 ? 10.673 -25.037 -5.014 1.00 88.38 235 HIS A N 1
ATOM 1803 C CA . HIS A 1 235 ? 10.735 -25.267 -3.568 1.00 88.38 235 HIS A CA 1
ATOM 1804 C C . HIS A 1 235 ? 11.337 -26.639 -3.218 1.00 88.38 235 HIS A C 1
ATOM 1806 O O . HIS A 1 235 ? 12.061 -26.774 -2.234 1.00 88.38 235 HIS A O 1
ATOM 1812 N N . HIS A 1 236 ? 11.101 -27.641 -4.067 1.00 87.38 236 HIS A N 1
ATOM 1813 C CA . HIS A 1 236 ? 11.636 -28.994 -3.924 1.00 87.38 236 HIS A CA 1
ATOM 1814 C C . HIS A 1 236 ? 12.916 -29.236 -4.744 1.00 87.38 236 HIS A C 1
ATOM 1816 O O . HIS A 1 236 ? 13.324 -30.385 -4.923 1.00 87.38 236 HIS A O 1
ATOM 1822 N N . ALA A 1 237 ? 13.540 -28.190 -5.297 1.00 89.69 237 ALA A N 1
ATOM 1823 C CA . ALA A 1 237 ? 14.770 -28.344 -6.063 1.00 89.69 237 ALA A CA 1
ATOM 1824 C C . ALA A 1 237 ? 15.945 -28.773 -5.159 1.00 89.69 237 ALA A C 1
ATOM 1826 O O . ALA A 1 237 ? 15.995 -28.408 -3.983 1.00 89.69 237 ALA A O 1
ATOM 1827 N N . PRO A 1 238 ? 16.947 -29.488 -5.707 1.00 89.25 238 PRO A N 1
ATOM 1828 C CA . PRO A 1 238 ? 18.177 -29.794 -4.987 1.00 89.25 238 PRO A CA 1
ATOM 1829 C C . PRO A 1 238 ? 18.821 -28.549 -4.361 1.00 89.25 238 PRO A C 1
ATOM 1831 O O . PRO A 1 238 ? 18.959 -27.511 -5.013 1.00 89.25 238 PRO A O 1
ATOM 1834 N N . LEU A 1 239 ? 19.297 -28.672 -3.117 1.00 85.50 239 LEU A N 1
ATOM 1835 C CA . LEU A 1 239 ? 19.826 -27.547 -2.330 1.00 85.50 239 LEU A CA 1
ATOM 1836 C C . LEU A 1 239 ? 20.949 -26.766 -3.034 1.00 85.50 239 LEU A C 1
ATOM 1838 O O . LEU A 1 239 ? 21.086 -25.562 -2.832 1.00 85.50 239 LEU A O 1
ATOM 1842 N N . TRP A 1 240 ? 21.766 -27.425 -3.861 1.00 86.44 240 TRP A N 1
ATOM 1843 C CA . TRP A 1 240 ? 22.834 -26.752 -4.607 1.00 86.44 240 TRP A CA 1
ATOM 1844 C C . TRP A 1 240 ? 22.290 -25.803 -5.686 1.00 86.44 240 TRP A C 1
ATOM 1846 O O . TRP A 1 240 ? 22.875 -24.741 -5.892 1.00 86.44 240 TRP A O 1
ATOM 1856 N N . ILE A 1 241 ? 21.156 -26.136 -6.319 1.00 90.38 241 ILE A N 1
ATOM 1857 C CA . ILE A 1 241 ? 20.477 -25.262 -7.287 1.00 90.38 241 ILE A CA 1
ATOM 1858 C C . ILE A 1 241 ? 19.950 -24.031 -6.558 1.00 90.38 241 ILE A C 1
ATOM 1860 O O . ILE A 1 241 ? 20.202 -22.909 -6.982 1.00 90.38 241 ILE A O 1
ATOM 1864 N N . LEU A 1 242 ? 19.275 -24.237 -5.425 1.00 88.50 242 LEU A N 1
ATOM 1865 C CA . LEU A 1 242 ? 18.726 -23.158 -4.601 1.00 88.50 242 LEU A CA 1
ATOM 1866 C C . LEU A 1 242 ? 19.815 -22.183 -4.134 1.00 88.50 242 LEU A C 1
ATOM 1868 O O . LEU A 1 242 ? 19.652 -20.971 -4.265 1.00 88.50 242 LEU A O 1
ATOM 1872 N N . ARG A 1 243 ? 20.959 -22.703 -3.675 1.00 87.62 243 ARG A N 1
ATOM 1873 C CA . ARG A 1 243 ? 22.127 -21.893 -3.288 1.00 87.62 243 ARG A CA 1
ATOM 1874 C C . ARG A 1 243 ? 22.732 -21.135 -4.469 1.00 87.62 243 ARG A C 1
ATOM 1876 O O . ARG A 1 243 ? 23.088 -19.969 -4.315 1.00 87.62 243 ARG A O 1
ATOM 1883 N N . ALA A 1 244 ? 22.841 -21.771 -5.636 1.00 90.44 244 ALA A N 1
ATOM 1884 C CA . ALA A 1 244 ? 23.361 -21.129 -6.843 1.00 90.44 244 ALA A CA 1
ATOM 1885 C C . ALA A 1 244 ? 22.444 -19.991 -7.318 1.00 90.44 244 ALA A C 1
ATOM 1887 O O . ALA A 1 244 ? 22.922 -18.889 -7.584 1.00 90.44 244 ALA A O 1
ATOM 1888 N N . LEU A 1 245 ? 21.128 -20.226 -7.351 1.00 91.50 245 LEU A N 1
ATOM 1889 C CA . LEU A 1 245 ? 20.127 -19.206 -7.668 1.00 91.50 245 LEU A CA 1
ATOM 1890 C C . LEU A 1 245 ? 20.162 -18.056 -6.658 1.00 91.50 245 LEU A C 1
ATOM 1892 O O . LEU A 1 245 ? 20.092 -16.895 -7.053 1.00 91.50 245 LEU A O 1
ATOM 1896 N N . TYR A 1 246 ? 20.323 -18.364 -5.370 1.00 87.75 246 TYR A N 1
ATOM 1897 C CA . TYR A 1 246 ? 20.416 -17.355 -4.321 1.00 87.75 246 TYR A CA 1
ATOM 1898 C C . TYR A 1 246 ? 21.660 -16.484 -4.504 1.00 87.75 246 TYR A C 1
ATOM 1900 O O . TYR A 1 246 ? 21.544 -15.262 -4.555 1.00 87.75 246 TYR A O 1
ATOM 1908 N N . GLY A 1 247 ? 22.835 -17.091 -4.702 1.00 87.75 247 GLY A N 1
ATOM 1909 C CA . GLY A 1 247 ? 24.071 -16.359 -4.989 1.00 87.75 247 GLY A CA 1
ATOM 1910 C C . GLY A 1 247 ? 23.967 -15.489 -6.246 1.00 87.75 247 GLY A C 1
ATOM 1911 O O . GLY A 1 247 ? 24.366 -14.325 -6.221 1.00 87.75 247 GLY A O 1
ATOM 1912 N N . GLY A 1 248 ? 23.367 -16.020 -7.317 1.00 89.44 248 GLY A N 1
ATOM 1913 C CA . GLY A 1 248 ? 23.107 -15.280 -8.553 1.00 89.44 248 GLY A CA 1
ATOM 1914 C C . GLY A 1 248 ? 22.184 -14.079 -8.340 1.00 89.44 248 GLY A C 1
ATOM 1915 O O . GLY A 1 248 ? 22.509 -12.975 -8.765 1.00 89.44 248 GLY A O 1
ATOM 1916 N N . MET A 1 249 ? 21.077 -14.261 -7.619 1.00 89.62 249 MET A N 1
ATOM 1917 C CA . MET A 1 249 ? 20.162 -13.178 -7.253 1.00 89.62 249 MET A CA 1
ATOM 1918 C C . MET A 1 249 ? 20.880 -12.092 -6.439 1.00 89.62 249 MET A C 1
ATOM 1920 O O . MET A 1 249 ? 20.791 -10.921 -6.790 1.00 89.62 249 MET A O 1
ATOM 1924 N N . ILE A 1 250 ? 21.624 -12.446 -5.382 1.00 86.56 250 ILE A N 1
ATOM 1925 C CA . ILE A 1 250 ? 22.378 -11.466 -4.577 1.00 86.56 250 ILE A CA 1
ATOM 1926 C C . ILE A 1 250 ? 23.350 -10.674 -5.455 1.00 86.56 250 ILE A C 1
ATOM 1928 O O . ILE A 1 250 ? 23.402 -9.450 -5.361 1.00 86.56 250 ILE A O 1
ATOM 1932 N N . TYR A 1 251 ? 24.084 -11.354 -6.335 1.00 89.56 251 TYR A N 1
ATOM 1933 C CA . TYR A 1 251 ? 25.007 -10.703 -7.258 1.00 89.56 251 TYR A CA 1
ATOM 1934 C C . TYR A 1 251 ? 24.294 -9.713 -8.189 1.00 89.56 251 TYR A C 1
ATOM 1936 O O . TYR A 1 251 ? 24.719 -8.562 -8.304 1.00 89.56 251 TYR A O 1
ATOM 1944 N N . VAL A 1 252 ? 23.185 -10.125 -8.811 1.00 91.19 252 VAL A N 1
ATOM 1945 C CA . VAL A 1 252 ? 22.428 -9.263 -9.727 1.00 91.19 252 VAL A CA 1
ATOM 1946 C C . VAL A 1 252 ? 21.789 -8.081 -9.004 1.00 91.19 252 VAL A C 1
ATOM 1948 O O . VAL A 1 252 ? 21.787 -6.983 -9.545 1.00 91.19 252 VAL A O 1
ATOM 1951 N N . GLU A 1 253 ? 21.268 -8.263 -7.795 1.00 88.44 253 GLU A N 1
ATOM 1952 C CA . GLU A 1 253 ? 20.592 -7.175 -7.086 1.00 88.44 253 GLU A CA 1
ATOM 1953 C C . GLU A 1 253 ? 21.559 -6.179 -6.439 1.00 88.44 253 GLU A C 1
ATOM 1955 O O . GLU A 1 253 ? 21.257 -4.993 -6.353 1.00 88.44 253 GLU A O 1
ATOM 1960 N N . VAL A 1 254 ? 22.722 -6.641 -5.977 1.00 86.31 254 VAL A N 1
ATOM 1961 C CA . VAL A 1 254 ? 23.688 -5.798 -5.261 1.00 86.31 254 VAL A CA 1
ATOM 1962 C C . VAL A 1 254 ? 24.715 -5.203 -6.212 1.00 86.31 254 VAL A C 1
ATOM 1964 O O . VAL A 1 254 ? 25.005 -4.016 -6.131 1.00 86.31 254 VAL A O 1
ATOM 1967 N N . VAL A 1 255 ? 25.316 -6.016 -7.082 1.00 89.56 255 VAL A N 1
ATOM 1968 C CA . VAL A 1 255 ? 26.521 -5.625 -7.829 1.00 89.56 255 VAL A CA 1
ATOM 1969 C C . VAL A 1 255 ? 26.157 -5.016 -9.176 1.00 89.56 255 VAL A C 1
ATOM 1971 O O . VAL A 1 255 ? 26.657 -3.949 -9.537 1.00 89.56 255 VAL A O 1
ATOM 1974 N N . LEU A 1 256 ? 25.266 -5.669 -9.923 1.00 93.06 256 LEU A N 1
ATOM 1975 C CA . LEU A 1 256 ? 24.952 -5.258 -11.291 1.00 93.06 256 LEU A CA 1
ATOM 1976 C C . LEU A 1 256 ? 24.258 -3.896 -11.450 1.00 93.06 256 LEU A C 1
ATOM 1978 O O . LEU A 1 256 ? 24.486 -3.284 -12.495 1.00 93.06 256 LEU A O 1
ATOM 1982 N N . PRO A 1 257 ? 23.505 -3.328 -10.485 1.00 91.88 257 PRO A N 1
ATOM 1983 C CA . PRO A 1 257 ? 22.954 -1.985 -10.659 1.00 91.88 257 PRO A CA 1
ATOM 1984 C C . PRO A 1 257 ? 24.055 -0.930 -10.810 1.00 91.88 257 PRO A C 1
ATOM 1986 O O . PRO A 1 257 ? 23.927 -0.015 -11.620 1.00 91.88 257 PRO A O 1
ATOM 1989 N N . PHE A 1 258 ? 25.184 -1.085 -10.108 1.00 89.69 258 PHE A N 1
ATOM 1990 C CA . PHE A 1 258 ? 26.308 -0.150 -10.211 1.00 89.69 258 PHE A CA 1
ATOM 1991 C C . PHE A 1 258 ? 26.958 -0.157 -11.596 1.00 89.69 258 PHE A C 1
ATOM 1993 O O . PHE A 1 258 ? 27.516 0.858 -12.013 1.00 89.69 258 PHE A O 1
ATOM 2000 N N . CYS A 1 259 ? 26.824 -1.256 -12.346 1.00 91.19 259 CYS A N 1
ATOM 2001 C CA . CYS A 1 259 ? 27.287 -1.329 -13.728 1.00 91.19 259 CYS A CA 1
ATOM 2002 C C . CYS A 1 259 ? 26.593 -0.295 -14.635 1.00 91.19 259 CYS A C 1
ATOM 2004 O O . CYS A 1 259 ? 27.183 0.132 -15.625 1.00 91.19 259 CYS A O 1
ATOM 2006 N N . GLY A 1 260 ? 25.393 0.177 -14.265 1.00 89.12 260 GLY A N 1
ATOM 2007 C CA . GLY A 1 260 ? 24.689 1.251 -14.966 1.00 89.12 260 GLY A CA 1
ATOM 2008 C C . GLY A 1 260 ? 25.484 2.562 -15.047 1.00 89.12 260 GLY A C 1
ATOM 2009 O O . GLY A 1 260 ? 25.377 3.277 -16.040 1.00 89.12 260 GLY A O 1
ATOM 2010 N N . PHE A 1 261 ? 26.329 2.874 -14.053 1.00 87.50 261 PHE A N 1
ATOM 2011 C CA . PHE A 1 261 ? 27.128 4.111 -14.029 1.00 87.50 261 PHE A CA 1
ATOM 2012 C C . PHE A 1 261 ? 28.296 4.130 -15.021 1.00 87.50 261 PHE A C 1
ATOM 2014 O O . PHE A 1 261 ? 28.749 5.209 -15.398 1.00 87.50 261 PHE A O 1
ATOM 2021 N N . PHE A 1 262 ? 28.751 2.969 -15.486 1.00 87.81 262 PHE A N 1
ATOM 2022 C CA . PHE A 1 262 ? 29.848 2.849 -16.449 1.00 87.81 262 PHE A CA 1
ATOM 2023 C C . PHE A 1 262 ? 29.321 2.894 -17.886 1.00 87.81 262 PHE A C 1
ATOM 2025 O O . PHE A 1 262 ? 28.118 2.793 -18.091 1.00 87.81 262 PHE A O 1
ATOM 2032 N N . SER A 1 263 ? 30.193 3.056 -18.882 1.00 84.62 263 SER A N 1
ATOM 2033 C CA . SER A 1 263 ? 29.854 2.965 -20.312 1.00 84.62 263 SER A CA 1
ATOM 2034 C C . SER A 1 263 ? 30.278 1.614 -20.906 1.00 84.62 263 SER A C 1
ATOM 2036 O O . SER A 1 263 ? 31.026 0.858 -20.285 1.00 84.62 263 SER A O 1
ATOM 2038 N N . GLY A 1 264 ? 29.798 1.293 -22.112 1.00 87.69 264 GLY A N 1
ATOM 2039 C CA . GLY A 1 264 ? 30.210 0.096 -22.853 1.00 87.69 264 GLY A CA 1
ATOM 2040 C C . GLY A 1 264 ? 29.722 -1.225 -22.245 1.00 87.69 264 GLY A C 1
ATOM 2041 O O . GLY A 1 264 ? 28.574 -1.354 -21.813 1.00 87.69 264 GLY A O 1
ATOM 2042 N N . ALA A 1 265 ? 30.594 -2.235 -22.239 1.00 87.06 265 ALA A N 1
ATOM 2043 C CA . ALA A 1 265 ? 30.231 -3.604 -21.877 1.00 87.06 265 ALA A CA 1
ATOM 2044 C C . ALA A 1 265 ? 29.746 -3.797 -20.429 1.00 87.06 265 ALA A C 1
ATOM 2046 O O . ALA A 1 265 ? 28.764 -4.522 -20.256 1.00 87.06 265 ALA A O 1
ATOM 2047 N N . PRO A 1 266 ? 30.332 -3.152 -19.394 1.00 89.50 266 PRO A N 1
ATOM 2048 C CA . PRO A 1 266 ? 29.785 -3.221 -18.040 1.00 89.50 266 PRO A CA 1
ATOM 2049 C C . PRO A 1 266 ? 28.309 -2.814 -17.989 1.00 89.50 266 PRO A C 1
ATOM 2051 O O . PRO A 1 266 ? 27.497 -3.544 -17.425 1.00 89.50 266 PRO A O 1
ATOM 2054 N N . ARG A 1 267 ? 27.933 -1.711 -18.654 1.00 90.38 267 ARG A N 1
ATOM 2055 C CA . ARG A 1 267 ? 26.541 -1.238 -18.700 1.00 90.38 267 ARG A CA 1
ATOM 2056 C C . ARG A 1 267 ? 25.611 -2.272 -19.337 1.00 90.38 267 ARG A C 1
ATOM 2058 O O . ARG A 1 267 ? 24.571 -2.585 -18.761 1.00 90.38 267 ARG A O 1
ATOM 2065 N N . CYS A 1 268 ? 26.021 -2.858 -20.466 1.00 90.94 268 CYS A N 1
ATOM 2066 C CA . CYS A 1 268 ? 25.271 -3.925 -21.142 1.00 90.94 268 CYS A CA 1
ATOM 2067 C C . CYS A 1 268 ? 25.102 -5.161 -20.256 1.00 90.94 268 CYS A C 1
ATOM 2069 O O . CYS A 1 268 ? 24.021 -5.743 -20.195 1.00 90.94 268 CYS A O 1
ATOM 2071 N N . PHE A 1 269 ? 26.166 -5.560 -19.559 1.00 90.62 269 PHE A N 1
ATOM 2072 C CA . PHE A 1 269 ? 26.145 -6.701 -18.652 1.00 90.62 269 PHE A CA 1
ATOM 2073 C C . PHE A 1 269 ? 25.186 -6.469 -17.479 1.00 90.62 269 PHE A C 1
ATOM 2075 O O . PHE A 1 269 ? 24.391 -7.349 -17.150 1.00 90.62 269 PHE A O 1
ATOM 2082 N N . GLY A 1 270 ? 25.196 -5.260 -16.909 1.00 92.25 270 GLY A N 1
ATOM 2083 C CA . GLY A 1 270 ? 24.226 -4.844 -15.900 1.00 92.25 270 GLY A CA 1
ATOM 2084 C C . GLY A 1 270 ? 22.789 -4.900 -16.421 1.00 92.25 270 GLY A C 1
ATOM 2085 O O . GLY A 1 270 ? 21.936 -5.525 -15.797 1.00 92.25 270 GLY A O 1
ATOM 2086 N N . ALA A 1 271 ? 22.531 -4.317 -17.595 1.00 94.12 271 ALA A N 1
ATOM 2087 C CA . ALA A 1 271 ? 21.210 -4.299 -18.222 1.00 94.12 271 ALA A CA 1
ATOM 2088 C C . ALA A 1 271 ? 20.657 -5.714 -18.461 1.00 94.12 271 ALA A C 1
ATOM 2090 O O . ALA A 1 271 ? 19.554 -6.033 -18.012 1.00 94.12 271 ALA A O 1
ATOM 2091 N N . TRP A 1 272 ? 21.442 -6.588 -19.101 1.00 93.44 272 TRP A N 1
ATOM 2092 C CA . TRP A 1 272 ? 21.049 -7.975 -19.345 1.00 93.44 272 TRP A CA 1
ATOM 2093 C C . TRP A 1 272 ? 20.845 -8.758 -18.055 1.00 93.44 272 TRP A C 1
ATOM 2095 O O . TRP A 1 272 ? 19.844 -9.456 -17.934 1.00 93.44 272 TRP A O 1
ATOM 2105 N N . GLY A 1 273 ? 21.744 -8.626 -17.077 1.00 93.44 273 GLY A N 1
ATOM 2106 C CA . GLY A 1 273 ? 21.605 -9.308 -15.792 1.00 93.44 273 GLY A CA 1
ATOM 2107 C C . GLY A 1 273 ? 20.310 -8.933 -15.069 1.00 93.44 273 GLY A C 1
ATOM 2108 O O . GLY A 1 273 ? 19.586 -9.817 -14.613 1.00 93.44 273 GLY A O 1
ATOM 2109 N N . LEU A 1 274 ? 19.968 -7.642 -15.036 1.00 95.50 274 LEU A N 1
ATOM 2110 C CA . LEU A 1 274 ? 18.727 -7.147 -14.430 1.00 95.50 274 LEU A CA 1
ATOM 2111 C C . LEU A 1 274 ? 17.476 -7.640 -15.181 1.00 95.50 274 LEU A C 1
ATOM 2113 O O . LEU A 1 274 ? 16.512 -8.075 -14.547 1.00 95.50 274 LEU A O 1
ATOM 2117 N N . ILE A 1 275 ? 17.496 -7.638 -16.519 1.00 96.19 275 ILE A N 1
ATOM 2118 C CA . ILE A 1 275 ? 16.400 -8.166 -17.352 1.00 96.19 275 ILE A CA 1
ATOM 2119 C C . ILE A 1 275 ? 16.230 -9.678 -17.145 1.00 96.19 275 ILE A C 1
ATOM 2121 O O . ILE A 1 275 ? 15.108 -10.156 -16.980 1.00 96.19 275 ILE A O 1
ATOM 2125 N N . LEU A 1 276 ? 17.328 -10.436 -17.110 1.00 95.69 276 LEU A N 1
ATOM 2126 C CA . LEU A 1 276 ? 17.311 -11.882 -16.878 1.00 95.69 276 LEU A CA 1
ATOM 2127 C C . LEU A 1 276 ? 16.785 -12.226 -15.483 1.00 95.69 276 LEU A C 1
ATOM 2129 O O . LEU A 1 276 ? 16.017 -13.178 -15.344 1.00 95.69 276 LEU A O 1
ATOM 2133 N N . LEU A 1 277 ? 17.126 -11.430 -14.465 1.00 94.44 277 LEU A N 1
ATOM 2134 C CA . LEU A 1 277 ? 16.531 -11.569 -13.138 1.00 94.44 277 LEU A CA 1
ATOM 2135 C C . LEU A 1 277 ? 15.016 -11.339 -13.183 1.00 94.44 277 LEU A C 1
ATOM 2137 O O . LEU A 1 277 ? 14.274 -12.139 -12.620 1.00 94.44 277 LEU A O 1
ATOM 2141 N N . MET A 1 278 ? 14.533 -10.304 -13.881 1.00 95.31 278 MET A N 1
ATOM 2142 C CA . MET A 1 278 ? 13.087 -10.082 -14.027 1.00 95.31 278 MET A CA 1
ATOM 2143 C C . MET A 1 278 ? 12.385 -11.223 -14.741 1.00 95.31 278 MET A C 1
ATOM 2145 O O . MET A 1 278 ? 11.291 -11.605 -14.331 1.00 95.31 278 MET A O 1
ATOM 2149 N N . PHE A 1 279 ? 13.009 -11.775 -15.778 1.00 94.88 279 PHE A N 1
ATOM 2150 C CA . PHE A 1 279 ? 12.493 -12.950 -16.459 1.00 94.88 279 PHE A CA 1
ATOM 2151 C C . PHE A 1 279 ? 12.411 -14.142 -15.499 1.00 94.88 279 PHE A C 1
ATOM 2153 O O . PHE A 1 279 ? 11.352 -14.748 -15.386 1.00 94.88 279 PHE A O 1
ATOM 2160 N N . GLY A 1 280 ? 13.470 -14.419 -14.732 1.00 93.31 280 GLY A N 1
ATOM 2161 C CA . GLY A 1 280 ? 13.469 -15.462 -13.704 1.00 93.31 280 GLY A CA 1
ATOM 2162 C C . GLY A 1 280 ? 12.353 -15.278 -12.672 1.00 93.31 280 GLY A C 1
ATOM 2163 O O . GLY A 1 280 ? 11.597 -16.211 -12.418 1.00 93.31 280 GLY A O 1
ATOM 2164 N N . ILE A 1 281 ? 12.181 -14.064 -12.142 1.00 92.06 281 ILE A N 1
ATOM 2165 C CA . ILE A 1 281 ? 11.118 -13.757 -11.174 1.00 92.06 281 ILE A CA 1
ATOM 2166 C C . ILE A 1 281 ? 9.729 -13.933 -11.805 1.00 92.06 281 ILE A C 1
ATOM 2168 O O . ILE A 1 281 ? 8.856 -14.519 -11.168 1.00 92.06 281 ILE A O 1
ATOM 2172 N N . PHE A 1 282 ? 9.528 -13.500 -13.055 1.00 93.62 282 PHE A N 1
ATOM 2173 C CA . PHE A 1 282 ? 8.281 -13.705 -13.804 1.00 93.62 282 PHE A CA 1
ATOM 2174 C C . PHE A 1 282 ? 7.971 -15.194 -14.007 1.00 93.62 282 PHE A C 1
ATOM 2176 O O . PHE A 1 282 ? 6.823 -15.612 -13.868 1.00 93.62 282 PHE A O 1
ATOM 2183 N N . LEU A 1 283 ? 8.997 -16.013 -14.274 1.00 92.88 283 LEU A N 1
ATOM 2184 C CA . LEU A 1 283 ? 8.838 -17.462 -14.389 1.00 92.88 283 LEU A CA 1
ATOM 2185 C C . LEU A 1 283 ? 8.402 -18.108 -13.074 1.00 92.88 283 LEU A C 1
ATOM 2187 O O . LEU A 1 283 ? 7.741 -19.145 -13.098 1.00 92.88 283 LEU A O 1
ATOM 2191 N N . THR A 1 284 ? 8.763 -17.527 -11.932 1.00 92.31 284 THR A N 1
ATOM 2192 C CA . THR A 1 284 ? 8.559 -18.146 -10.618 1.00 92.31 284 THR A CA 1
ATOM 2193 C C . THR A 1 284 ? 7.484 -17.484 -9.769 1.00 92.31 284 THR A C 1
ATOM 2195 O O . THR A 1 284 ? 7.171 -18.015 -8.715 1.00 92.31 284 THR A O 1
ATOM 2198 N N . GLY A 1 285 ? 6.881 -16.369 -10.175 1.00 91.75 285 GLY A N 1
ATOM 2199 C CA . GLY A 1 285 ? 5.873 -15.683 -9.368 1.00 91.75 285 GLY A CA 1
ATOM 2200 C C . GLY A 1 285 ? 4.990 -14.748 -10.178 1.00 91.75 285 GLY A C 1
ATOM 2201 O O . GLY A 1 285 ? 5.342 -14.331 -11.278 1.00 91.75 285 GLY A O 1
ATOM 2202 N N . ASN A 1 286 ? 3.828 -14.405 -9.626 1.00 93.44 286 ASN A N 1
ATOM 2203 C CA . ASN A 1 286 ? 2.914 -13.457 -10.251 1.00 93.44 286 ASN A CA 1
ATOM 2204 C C . ASN A 1 286 ? 3.039 -12.081 -9.582 1.00 93.44 286 ASN A C 1
ATOM 2206 O O . ASN A 1 286 ? 2.533 -11.890 -8.482 1.00 93.44 286 ASN A O 1
ATOM 2210 N N . TRP A 1 287 ? 3.689 -11.131 -10.262 1.00 89.50 287 TRP A N 1
ATOM 2211 C CA . TRP A 1 287 ? 3.930 -9.762 -9.768 1.00 89.50 287 TRP A CA 1
ATOM 2212 C C . TRP A 1 287 ? 3.248 -8.691 -10.637 1.00 89.50 287 TRP A C 1
ATOM 2214 O O . TRP A 1 287 ? 3.725 -7.561 -10.772 1.00 89.50 287 TRP A O 1
ATOM 2224 N N . GLY A 1 288 ? 2.145 -9.063 -11.293 1.00 91.81 288 GLY A N 1
ATOM 2225 C CA . GLY A 1 288 ? 1.419 -8.188 -12.210 1.00 91.81 288 GLY A CA 1
ATOM 2226 C C . GLY A 1 288 ? 2.310 -7.646 -13.332 1.00 91.81 288 GLY A C 1
ATOM 2227 O O . GLY A 1 288 ? 3.038 -8.388 -13.992 1.00 91.81 288 GLY A O 1
ATOM 2228 N N . GLN A 1 289 ? 2.273 -6.330 -13.530 1.00 93.38 289 GLN A N 1
ATOM 2229 C CA . GLN A 1 289 ? 3.059 -5.632 -14.547 1.00 93.38 289 GLN A CA 1
ATOM 2230 C C . GLN A 1 289 ? 4.542 -5.427 -14.187 1.00 93.38 289 GLN A C 1
ATOM 2232 O O . GLN A 1 289 ? 5.298 -4.930 -15.021 1.00 93.38 289 GLN A O 1
ATOM 2237 N N . PHE A 1 290 ? 4.961 -5.739 -12.955 1.00 92.38 290 PHE A N 1
ATOM 2238 C CA . PHE A 1 290 ? 6.253 -5.304 -12.420 1.00 92.38 290 PHE A CA 1
ATOM 2239 C C . PHE A 1 290 ? 7.448 -5.820 -13.227 1.00 92.38 290 PHE A C 1
ATOM 2241 O O . PHE A 1 290 ? 8.284 -5.023 -13.643 1.00 92.38 290 PHE A O 1
ATOM 2248 N N . ASN A 1 291 ? 7.514 -7.130 -13.492 1.00 93.44 291 ASN A N 1
ATOM 2249 C CA . ASN A 1 291 ? 8.668 -7.730 -14.170 1.00 93.44 291 ASN A CA 1
ATOM 2250 C C . ASN A 1 291 ? 8.874 -7.152 -15.573 1.00 93.44 291 ASN A C 1
ATOM 2252 O O . ASN A 1 291 ? 9.994 -6.811 -15.945 1.00 93.44 291 ASN A O 1
ATOM 2256 N N . ILE A 1 292 ? 7.780 -7.006 -16.329 1.00 94.81 292 ILE A N 1
ATOM 2257 C CA . ILE A 1 292 ? 7.798 -6.409 -17.669 1.00 94.81 292 ILE A CA 1
ATOM 2258 C C . ILE A 1 292 ? 8.208 -4.938 -17.571 1.00 94.81 292 ILE A C 1
ATOM 2260 O O . ILE A 1 292 ? 9.083 -4.487 -18.306 1.00 94.81 292 ILE A O 1
ATOM 2264 N N . GLY A 1 293 ? 7.607 -4.194 -16.641 1.00 95.81 293 GLY A N 1
ATOM 2265 C CA . GLY A 1 293 ? 7.886 -2.776 -16.462 1.00 95.81 293 GLY A CA 1
ATOM 2266 C C . GLY A 1 293 ? 9.334 -2.491 -16.077 1.00 95.81 293 GLY A C 1
ATOM 2267 O O . GLY A 1 293 ? 9.961 -1.631 -16.690 1.00 95.81 293 GLY A O 1
ATOM 2268 N N . TYR A 1 294 ? 9.898 -3.236 -15.127 1.00 95.62 294 TYR A N 1
ATOM 2269 C CA . TYR A 1 294 ? 11.282 -3.026 -14.718 1.00 95.62 294 TYR A CA 1
ATOM 2270 C C . TYR A 1 294 ? 12.277 -3.476 -15.791 1.00 95.62 294 TYR A C 1
ATOM 2272 O O . TYR A 1 294 ? 13.239 -2.760 -16.058 1.00 95.62 294 TYR A O 1
ATOM 2280 N N . ALA A 1 295 ? 12.012 -4.589 -16.488 1.00 96.56 295 ALA A N 1
ATOM 2281 C CA . ALA A 1 295 ? 12.828 -4.991 -17.633 1.00 96.56 295 ALA A CA 1
ATOM 2282 C C . ALA A 1 295 ? 12.888 -3.881 -18.701 1.00 96.56 295 ALA A C 1
ATOM 2284 O O . ALA A 1 295 ? 13.961 -3.597 -19.227 1.00 96.56 295 ALA A O 1
ATOM 2285 N N . LEU A 1 296 ? 11.769 -3.197 -18.966 1.00 95.94 296 LEU A N 1
ATOM 2286 C CA . LEU A 1 296 ? 11.713 -2.055 -19.885 1.00 95.94 296 LEU A CA 1
ATOM 2287 C C . LEU A 1 296 ? 12.428 -0.808 -19.352 1.00 95.94 296 LEU A C 1
ATOM 2289 O O . LEU A 1 296 ? 13.047 -0.088 -20.130 1.00 95.94 296 LEU A O 1
ATOM 2293 N N . VAL A 1 297 ? 12.405 -0.561 -18.041 1.00 96.50 297 VAL A N 1
ATOM 2294 C CA . VAL A 1 297 ? 13.247 0.477 -17.424 1.00 96.50 297 VAL A CA 1
ATOM 2295 C C . VAL A 1 297 ? 14.731 0.169 -17.660 1.00 96.50 297 VAL A C 1
ATOM 2297 O O . VAL A 1 297 ? 15.477 1.060 -18.075 1.00 96.50 297 VAL A O 1
ATOM 2300 N N . CYS A 1 298 ? 15.148 -1.092 -17.500 1.00 96.75 298 CYS A N 1
ATOM 2301 C CA . CYS A 1 298 ? 16.514 -1.546 -17.771 1.00 96.75 298 CYS A CA 1
ATOM 2302 C C . CYS A 1 298 ? 16.913 -1.453 -19.249 1.00 96.75 298 CYS A C 1
ATOM 2304 O O . CYS A 1 298 ? 18.101 -1.300 -19.518 1.00 96.75 298 CYS A O 1
ATOM 2306 N N . VAL A 1 299 ? 15.970 -1.480 -20.202 1.00 96.19 299 VAL A N 1
ATOM 2307 C CA . VAL A 1 299 ? 16.287 -1.255 -21.627 1.00 96.19 299 VAL A CA 1
ATOM 2308 C C . VAL A 1 299 ? 16.971 0.098 -21.823 1.00 96.19 299 VAL A C 1
ATOM 2310 O O . VAL A 1 299 ? 17.920 0.174 -22.594 1.00 96.19 299 VAL A O 1
ATOM 2313 N N . GLY A 1 300 ? 16.592 1.134 -21.064 1.00 94.62 300 GLY A N 1
ATOM 2314 C CA . GLY A 1 300 ? 17.243 2.451 -21.116 1.00 94.62 300 GLY A CA 1
ATOM 2315 C C . GLY A 1 300 ? 18.744 2.435 -20.790 1.00 94.62 300 GLY A C 1
ATOM 2316 O O . GLY A 1 300 ? 19.462 3.354 -21.170 1.00 94.62 300 GLY A O 1
ATOM 2317 N N . LEU A 1 301 ? 19.249 1.377 -20.143 1.00 94.62 301 LEU A N 1
ATOM 2318 C CA . LEU A 1 301 ? 20.679 1.194 -19.886 1.00 94.62 301 LEU A CA 1
ATOM 2319 C C . LEU A 1 301 ? 21.463 0.768 -21.142 1.00 94.62 301 LEU A C 1
ATOM 2321 O O . LEU A 1 301 ? 22.686 0.793 -21.117 1.00 94.62 301 LEU A O 1
ATOM 2325 N N . PHE A 1 302 ? 20.813 0.403 -22.250 1.00 94.62 302 PHE A N 1
ATOM 2326 C CA . PHE A 1 302 ? 21.511 0.112 -23.510 1.00 94.62 302 PHE A CA 1
ATOM 2327 C C . PHE A 1 302 ? 21.913 1.363 -24.299 1.00 94.62 302 PHE A C 1
ATOM 2329 O O . PHE A 1 302 ? 22.522 1.240 -25.357 1.00 94.62 302 PHE A O 1
ATOM 2336 N N . ASP A 1 303 ? 21.621 2.571 -23.809 1.00 92.06 303 ASP A N 1
ATOM 2337 C CA . ASP A 1 303 ? 22.257 3.771 -24.348 1.00 92.06 303 ASP A CA 1
ATOM 2338 C C . ASP A 1 303 ? 23.722 3.824 -23.889 1.00 92.06 303 ASP A C 1
ATOM 2340 O O . ASP A 1 303 ? 24.022 4.109 -22.726 1.00 92.06 303 ASP A O 1
ATOM 2344 N N . LEU A 1 304 ? 24.639 3.511 -24.804 1.00 89.56 304 LEU A N 1
ATOM 2345 C CA . LEU A 1 304 ? 26.086 3.533 -24.567 1.00 89.56 304 LEU A CA 1
ATOM 2346 C C . LEU A 1 304 ? 26.740 4.861 -24.972 1.00 89.56 304 LEU A C 1
ATOM 2348 O O . LEU A 1 304 ? 27.924 5.055 -24.694 1.00 89.56 304 LEU A O 1
ATOM 2352 N N . GLU A 1 305 ? 25.990 5.756 -25.617 1.00 86.06 305 GLU A N 1
ATOM 2353 C CA . GLU A 1 305 ? 26.471 7.039 -26.139 1.00 86.06 305 GLU A CA 1
ATOM 2354 C C . GLU A 1 305 ? 26.419 8.139 -25.068 1.00 86.06 305 GLU A C 1
ATOM 2356 O O . GLU A 1 305 ? 27.187 9.101 -25.119 1.00 86.06 305 GLU A O 1
ATOM 2361 N N . ILE A 1 306 ? 25.560 7.980 -24.057 1.00 81.06 306 ILE A N 1
ATOM 2362 C CA . ILE A 1 306 ? 25.450 8.915 -22.935 1.00 81.06 306 ILE A CA 1
ATOM 2363 C C . ILE A 1 306 ? 26.751 9.014 -22.134 1.00 81.06 306 ILE A C 1
ATOM 2365 O O . ILE A 1 306 ? 27.223 8.039 -21.534 1.00 81.06 306 ILE A O 1
ATOM 2369 N N . GLN A 1 307 ? 27.243 10.248 -22.013 1.00 75.62 307 GLN A N 1
ATOM 2370 C CA . GLN A 1 307 ? 28.329 10.633 -21.117 1.00 75.62 307 GLN A CA 1
ATOM 2371 C C . GLN A 1 307 ? 27.839 11.602 -20.040 1.00 75.62 307 GLN A C 1
ATOM 2373 O O . GLN A 1 307 ? 27.114 12.555 -20.320 1.00 75.62 307 GLN A O 1
ATOM 2378 N N . TRP A 1 308 ? 28.272 11.365 -18.801 1.00 76.69 308 TRP A N 1
ATOM 2379 C CA . TRP A 1 308 ? 27.924 12.189 -17.649 1.00 76.69 308 TRP A CA 1
ATOM 2380 C C . TRP A 1 308 ? 29.002 13.241 -17.404 1.00 76.69 308 TRP A C 1
ATOM 2382 O O . TRP A 1 308 ? 30.101 12.921 -16.958 1.00 76.69 308 TRP A O 1
ATOM 2392 N N . SER A 1 309 ? 28.686 14.509 -17.657 1.00 82.44 309 SER A N 1
ATOM 2393 C CA . SER A 1 309 ? 29.511 15.635 -17.222 1.00 82.44 309 SER A CA 1
ATOM 2394 C C . SER A 1 309 ? 28.646 16.744 -16.630 1.00 82.44 309 SER A C 1
ATOM 2396 O O . SER A 1 309 ? 27.461 16.867 -16.941 1.00 82.44 309 SER A O 1
ATOM 2398 N N . PHE A 1 310 ? 29.247 17.592 -15.795 1.00 83.38 310 PHE A N 1
ATOM 2399 C CA . PHE A 1 310 ? 28.553 18.765 -15.262 1.00 83.38 310 PHE A CA 1
ATOM 2400 C C . PHE A 1 310 ? 28.015 19.652 -16.397 1.00 83.38 310 PHE A C 1
ATOM 2402 O O . PHE A 1 310 ? 26.860 20.055 -16.371 1.00 83.38 310 PHE A O 1
ATOM 2409 N N . SER A 1 311 ? 28.808 19.883 -17.449 1.00 85.88 311 SER A N 1
ATOM 2410 C CA . SER A 1 311 ? 28.387 20.694 -18.599 1.00 85.88 311 SER A CA 1
ATOM 2411 C C . SER A 1 311 ? 27.229 20.078 -19.388 1.00 85.88 311 SER A C 1
ATOM 2413 O O . SER A 1 311 ? 26.310 20.793 -19.780 1.00 85.88 311 SER A O 1
ATOM 2415 N N . THR A 1 312 ? 27.233 18.759 -19.599 1.00 86.44 312 THR A N 1
ATOM 2416 C CA . THR A 1 312 ? 26.162 18.064 -20.333 1.00 86.44 312 THR A CA 1
ATOM 2417 C C . THR A 1 312 ? 24.873 17.978 -19.522 1.00 86.44 312 THR A C 1
ATOM 2419 O O . THR A 1 312 ? 23.790 18.039 -20.104 1.00 86.44 312 THR A O 1
ATOM 2422 N N . PHE A 1 313 ? 24.951 17.926 -18.189 1.00 88.38 313 PHE A N 1
ATOM 2423 C CA . PHE A 1 313 ? 23.772 17.956 -17.322 1.00 88.38 313 PHE A CA 1
ATOM 2424 C C . PHE A 1 313 ? 22.951 19.244 -17.493 1.00 88.38 313 PHE A C 1
ATOM 2426 O O . PHE A 1 313 ? 21.725 19.184 -17.564 1.00 88.38 313 PHE A O 1
ATOM 2433 N N . PHE A 1 314 ? 23.618 20.397 -17.612 1.00 89.81 314 PHE A N 1
ATOM 2434 C CA . PHE A 1 314 ? 22.972 21.704 -17.808 1.00 89.81 314 PHE A CA 1
ATOM 2435 C C . PHE A 1 314 ? 22.695 22.048 -19.280 1.00 89.81 314 PHE A C 1
ATOM 2437 O O . PHE A 1 314 ? 22.398 23.198 -19.601 1.00 89.81 314 PHE A O 1
ATOM 2444 N N . SER A 1 315 ? 22.766 21.064 -20.181 1.00 86.50 315 SER A N 1
ATOM 2445 C CA . SER A 1 315 ? 22.351 21.244 -21.573 1.00 86.50 315 SER A CA 1
ATOM 2446 C C . SER A 1 315 ? 20.821 21.206 -21.724 1.00 86.50 315 SER A C 1
ATOM 2448 O O . SER A 1 315 ? 20.104 20.623 -20.909 1.00 86.50 315 SER A O 1
ATOM 2450 N N . GLY A 1 316 ? 20.308 21.833 -22.785 1.00 82.38 316 GLY A N 1
ATOM 2451 C CA . GLY A 1 316 ? 18.876 21.888 -23.084 1.00 82.38 316 GLY A CA 1
ATOM 2452 C C . GLY A 1 316 ? 18.186 23.151 -22.561 1.00 82.38 316 GLY A C 1
ATOM 2453 O O . GLY A 1 316 ? 18.788 24.217 -22.464 1.00 82.38 316 GLY A O 1
ATOM 2454 N N . SER A 1 317 ? 16.882 23.054 -22.286 1.00 87.69 317 SER A N 1
ATOM 2455 C CA . SER A 1 317 ? 16.080 24.196 -21.824 1.00 87.69 317 SER A CA 1
ATOM 2456 C C . SER A 1 317 ? 16.518 24.675 -20.438 1.00 87.69 317 SER A C 1
ATOM 2458 O O . SER A 1 317 ? 16.808 23.844 -19.586 1.00 87.69 317 SER A O 1
ATOM 2460 N N . TRP A 1 318 ? 16.438 25.977 -20.162 1.00 89.56 318 TRP A N 1
ATOM 2461 C CA . TRP A 1 318 ? 16.845 26.562 -18.874 1.00 89.56 318 TRP A CA 1
ATOM 2462 C C . TRP A 1 318 ? 16.096 26.007 -17.644 1.00 89.56 318 TRP A C 1
ATOM 2464 O O . TRP A 1 318 ? 16.625 26.047 -16.537 1.00 89.56 318 TRP A O 1
ATOM 2474 N N . LEU A 1 319 ? 14.879 25.480 -17.823 1.00 90.75 319 LEU A N 1
ATOM 2475 C CA . LEU A 1 319 ? 14.028 24.995 -16.731 1.00 90.75 319 LEU A CA 1
ATOM 2476 C C . LEU A 1 319 ? 14.292 23.527 -16.351 1.00 90.75 319 LEU A C 1
ATOM 2478 O O . LEU A 1 319 ? 14.129 23.143 -15.195 1.00 90.75 319 LEU A O 1
ATOM 2482 N N . LEU A 1 320 ? 14.687 22.695 -17.315 1.00 91.50 320 LEU A N 1
ATOM 2483 C CA . LEU A 1 320 ? 14.760 21.244 -17.130 1.00 91.50 320 LEU A CA 1
ATOM 2484 C C . LEU A 1 320 ? 15.908 20.799 -16.200 1.00 91.50 320 LEU A C 1
ATOM 2486 O O . LEU A 1 320 ? 15.628 20.024 -15.283 1.00 91.50 320 LEU A O 1
ATOM 2490 N N . PRO A 1 321 ? 17.161 21.287 -16.335 1.00 92.62 321 PRO A N 1
ATOM 2491 C CA . PRO A 1 321 ? 18.247 20.887 -15.444 1.00 92.62 321 PRO A CA 1
ATOM 2492 C C . PRO A 1 321 ? 18.006 21.221 -13.963 1.00 92.62 321 PRO A C 1
ATOM 2494 O O . PRO A 1 321 ? 18.225 20.329 -13.145 1.00 92.62 321 PRO A O 1
ATOM 2497 N N . PRO A 1 322 ? 17.507 22.416 -13.570 1.00 91.19 322 PRO A N 1
ATOM 2498 C CA . PRO A 1 322 ? 17.150 22.676 -12.173 1.00 91.19 322 PRO A CA 1
ATOM 2499 C C . PRO A 1 322 ? 16.109 21.694 -11.614 1.00 91.19 322 PRO A C 1
ATOM 2501 O O . PRO A 1 322 ? 16.270 21.196 -10.500 1.00 91.19 322 PRO A O 1
ATOM 2504 N N . LEU A 1 323 ? 15.073 21.359 -12.392 1.00 89.94 323 LEU A N 1
ATOM 2505 C CA . LEU A 1 323 ? 14.058 20.381 -11.981 1.00 89.94 323 LEU A CA 1
ATOM 2506 C C . LEU A 1 323 ? 14.647 18.974 -11.830 1.00 89.94 323 LEU A C 1
ATOM 2508 O O . LEU A 1 323 ? 14.358 18.282 -10.853 1.00 89.94 323 LEU A O 1
ATOM 2512 N N . MET A 1 324 ? 15.502 18.557 -12.766 1.00 92.88 324 MET A N 1
ATOM 2513 C CA . MET A 1 324 ? 16.186 17.266 -12.686 1.00 92.88 324 MET A CA 1
ATOM 2514 C C . MET A 1 324 ? 17.190 17.220 -11.536 1.00 92.88 324 MET A C 1
ATOM 2516 O O . MET A 1 324 ? 17.331 16.177 -10.912 1.00 92.88 324 MET A O 1
ATOM 2520 N N . LEU A 1 325 ? 17.842 18.331 -11.186 1.00 91.06 325 LEU A N 1
ATOM 2521 C CA . LEU A 1 325 ? 18.734 18.390 -10.029 1.00 91.06 325 LEU A CA 1
ATOM 2522 C C . LEU A 1 325 ? 17.968 18.116 -8.728 1.00 91.06 325 LEU A C 1
ATOM 2524 O O . LEU A 1 325 ? 18.406 17.300 -7.918 1.00 91.06 325 LEU A O 1
ATOM 2528 N N . VAL A 1 326 ? 16.793 18.735 -8.565 1.00 87.50 326 VAL A N 1
ATOM 2529 C CA . VAL A 1 326 ? 15.888 18.468 -7.435 1.00 87.50 326 VAL A CA 1
ATOM 2530 C C . VAL A 1 326 ? 15.432 17.007 -7.442 1.00 87.50 326 VAL A C 1
ATOM 2532 O O . VAL A 1 326 ? 15.495 16.343 -6.408 1.00 87.50 326 VAL A O 1
ATOM 2535 N N . TYR A 1 327 ? 15.041 16.477 -8.606 1.00 89.94 327 TYR A N 1
ATOM 2536 C CA . TYR A 1 327 ? 14.648 15.074 -8.749 1.00 89.94 327 TYR A CA 1
ATOM 2537 C C . TYR A 1 327 ? 15.768 14.112 -8.331 1.00 89.94 327 TYR A C 1
ATOM 2539 O O . TYR A 1 327 ? 15.527 13.185 -7.557 1.00 89.94 327 TYR A O 1
ATOM 2547 N N . VAL A 1 328 ? 16.994 14.333 -8.812 1.00 89.75 328 VAL A N 1
ATOM 2548 C CA . VAL A 1 328 ? 18.166 13.506 -8.498 1.00 89.75 328 VAL A CA 1
ATOM 2549 C C . VAL A 1 328 ? 18.477 13.575 -7.008 1.00 89.75 328 VAL A C 1
ATOM 2551 O O . VAL A 1 328 ? 18.667 12.536 -6.381 1.00 89.75 328 VAL A O 1
ATOM 2554 N N . PHE A 1 329 ? 18.468 14.772 -6.421 1.00 86.31 329 PHE A N 1
ATOM 2555 C CA . PHE A 1 329 ? 18.719 14.964 -4.995 1.00 86.31 329 PHE A CA 1
ATOM 2556 C C . PHE A 1 329 ? 17.713 14.199 -4.123 1.00 86.31 329 PHE A C 1
ATOM 2558 O O . PHE A 1 329 ? 18.114 13.404 -3.272 1.00 86.31 329 PHE A O 1
ATOM 2565 N N . ILE A 1 330 ? 16.410 14.356 -4.383 1.00 81.00 330 ILE A N 1
ATOM 2566 C CA . ILE A 1 330 ? 15.356 13.632 -3.652 1.00 81.00 330 ILE A CA 1
ATOM 2567 C C . ILE A 1 330 ? 15.465 12.124 -3.902 1.00 81.00 330 ILE A C 1
ATOM 2569 O O . ILE A 1 330 ? 15.333 11.331 -2.974 1.00 81.00 330 ILE A O 1
ATOM 2573 N N . SER A 1 331 ? 15.759 11.710 -5.136 1.00 84.19 331 SER A N 1
ATOM 2574 C CA . SER A 1 331 ? 15.940 10.298 -5.482 1.00 84.19 331 SER A CA 1
ATOM 2575 C C . SER A 1 331 ? 17.090 9.659 -4.709 1.00 84.19 331 SER A C 1
ATOM 2577 O O . SER A 1 331 ? 16.950 8.529 -4.250 1.00 84.19 331 SER A O 1
ATOM 2579 N N . LEU A 1 332 ? 18.213 10.359 -4.529 1.00 83.31 332 LEU A N 1
ATOM 2580 C CA . LEU A 1 332 ? 19.340 9.868 -3.734 1.00 83.31 332 LEU A CA 1
ATOM 2581 C C . LEU A 1 332 ? 18.968 9.744 -2.252 1.00 83.31 332 LEU A C 1
ATOM 2583 O O . LEU A 1 332 ? 19.274 8.722 -1.639 1.00 83.31 332 LEU A O 1
ATOM 2587 N N . ILE A 1 333 ? 18.244 10.722 -1.701 1.00 75.88 333 ILE A N 1
ATOM 2588 C CA . ILE A 1 333 ? 17.723 10.659 -0.327 1.00 75.88 333 ILE A CA 1
ATOM 2589 C C . ILE A 1 333 ? 16.794 9.447 -0.160 1.00 75.88 333 ILE A C 1
ATOM 2591 O O . ILE A 1 333 ? 17.011 8.632 0.738 1.00 75.88 333 ILE A O 1
ATOM 2595 N N . ASN A 1 334 ? 15.821 9.264 -1.057 1.00 73.69 334 ASN A N 1
ATOM 2596 C CA . ASN A 1 334 ? 14.928 8.100 -1.035 1.00 73.69 334 ASN A CA 1
ATOM 2597 C C . ASN A 1 334 ? 15.726 6.793 -1.181 1.00 73.69 334 ASN A C 1
ATOM 2599 O O . ASN A 1 334 ? 15.501 5.820 -0.465 1.00 73.69 334 ASN A O 1
ATOM 2603 N N . GLY A 1 335 ? 16.710 6.760 -2.081 1.00 73.12 335 GLY A N 1
ATOM 2604 C CA . GLY A 1 335 ? 17.567 5.595 -2.294 1.00 73.12 335 GLY A CA 1
ATOM 2605 C C . GLY A 1 335 ? 18.314 5.167 -1.029 1.00 73.12 335 GLY A C 1
ATOM 2606 O O . GLY A 1 335 ? 18.300 3.982 -0.689 1.00 73.12 335 GLY A O 1
ATOM 2607 N N . LEU A 1 336 ? 18.905 6.120 -0.304 1.00 68.44 336 LEU A N 1
ATOM 2608 C CA . LEU A 1 336 ? 19.691 5.859 0.904 1.00 68.44 336 LEU A CA 1
ATOM 2609 C C . LEU A 1 336 ? 18.819 5.493 2.110 1.00 68.44 336 LEU A C 1
ATOM 2611 O O . LEU A 1 336 ? 19.125 4.529 2.807 1.00 68.44 336 LEU A O 1
ATOM 2615 N N . PHE A 1 337 ? 17.715 6.209 2.334 1.00 58.56 337 PHE A N 1
ATOM 2616 C CA . PHE A 1 337 ? 16.999 6.142 3.612 1.00 58.56 337 PHE A CA 1
ATOM 2617 C C . PHE A 1 337 ? 15.619 5.469 3.563 1.00 58.56 337 PHE A C 1
ATOM 2619 O O . PHE A 1 337 ? 15.097 5.067 4.600 1.00 58.56 337 PHE A O 1
ATOM 2626 N N . ASP A 1 338 ? 15.024 5.294 2.383 1.00 61.84 338 ASP A N 1
ATOM 2627 C CA . ASP A 1 338 ? 13.626 4.863 2.267 1.00 61.84 338 ASP A CA 1
ATOM 2628 C C . ASP A 1 338 ? 13.505 3.362 1.950 1.00 61.84 338 ASP A C 1
ATOM 2630 O O . ASP A 1 338 ? 13.788 2.919 0.837 1.00 61.84 338 ASP A O 1
ATOM 2634 N N . THR A 1 339 ? 13.168 2.544 2.946 1.00 57.28 339 THR A N 1
ATOM 2635 C CA . THR A 1 339 ? 12.870 1.113 2.756 1.00 57.28 339 THR A CA 1
ATOM 2636 C C . THR A 1 339 ? 11.373 0.921 2.523 1.00 57.28 339 THR A C 1
ATOM 2638 O O . THR A 1 339 ? 10.575 1.748 2.927 1.00 57.28 339 THR A O 1
ATOM 2641 N N . TRP A 1 340 ? 10.967 -0.195 1.914 1.00 50.94 340 TRP A N 1
ATOM 2642 C CA . TRP A 1 340 ? 9.563 -0.512 1.598 1.00 50.94 340 TRP A CA 1
ATOM 2643 C C . TRP A 1 340 ? 8.555 -0.301 2.737 1.00 50.94 340 TRP A C 1
ATOM 2645 O O . TRP A 1 340 ? 7.416 0.091 2.500 1.00 50.94 340 TRP A O 1
ATOM 2655 N N . THR A 1 341 ? 8.971 -0.527 3.981 1.00 46.09 341 THR A N 1
ATOM 2656 C CA . THR A 1 341 ? 8.136 -0.294 5.166 1.00 46.09 341 THR A CA 1
ATOM 2657 C C . THR A 1 341 ? 7.982 1.188 5.515 1.00 46.09 341 THR A C 1
ATOM 2659 O O . THR A 1 341 ? 7.406 1.511 6.547 1.00 46.09 341 THR A O 1
ATOM 2662 N N . ASN A 1 342 ? 8.560 2.090 4.725 1.00 46.94 342 ASN A N 1
ATOM 2663 C CA . ASN A 1 342 ? 8.755 3.470 5.104 1.00 46.94 342 ASN A CA 1
ATOM 2664 C C . ASN A 1 342 ? 8.840 4.415 3.897 1.00 46.94 342 ASN A C 1
ATOM 2666 O O . ASN A 1 342 ? 9.843 5.118 3.797 1.00 46.94 342 ASN A O 1
ATOM 2670 N N . THR A 1 343 ? 7.769 4.523 3.089 1.00 45.53 343 THR A N 1
ATOM 2671 C CA . THR A 1 343 ? 7.548 5.548 2.028 1.00 45.53 343 THR A CA 1
ATOM 2672 C C . THR A 1 343 ? 7.566 7.011 2.528 1.00 45.53 343 THR A C 1
ATOM 2674 O O . THR A 1 343 ? 6.961 7.905 1.941 1.00 45.53 343 THR A O 1
ATOM 2677 N N . SER A 1 344 ? 8.226 7.246 3.653 1.00 47.31 344 SER A N 1
ATOM 2678 C CA . SER A 1 344 ? 7.946 8.199 4.723 1.00 47.31 344 SER A CA 1
ATOM 2679 C C . SER A 1 344 ? 9.198 8.844 5.281 1.00 47.31 344 SER A C 1
ATOM 2681 O O . SER A 1 344 ? 9.089 9.866 5.953 1.00 47.31 344 SER A O 1
ATOM 2683 N N . TRP A 1 345 ? 10.388 8.281 5.033 1.00 44.53 345 TRP A N 1
ATOM 2684 C CA . TRP A 1 345 ? 11.615 8.849 5.598 1.00 44.53 345 TRP A CA 1
ATOM 2685 C C . TRP A 1 345 ? 11.850 10.328 5.230 1.00 44.53 345 TRP A C 1
ATOM 2687 O O . TRP A 1 345 ? 12.256 11.090 6.110 1.00 44.53 345 TRP A O 1
ATOM 2697 N N . PRO A 1 346 ? 11.537 10.796 4.003 1.00 46.72 346 PRO A N 1
ATOM 2698 C CA . PRO A 1 346 ? 11.633 12.221 3.670 1.00 46.72 346 PRO A CA 1
ATOM 2699 C C . PRO A 1 346 ? 10.567 13.100 4.339 1.00 46.72 346 PRO A C 1
ATOM 2701 O O . PRO A 1 346 ? 10.629 14.324 4.246 1.00 46.72 346 PRO A O 1
ATOM 2704 N N . TRP A 1 347 ? 9.544 12.490 4.939 1.00 49.44 347 TRP A N 1
ATOM 2705 C CA . TRP A 1 347 ? 8.276 13.141 5.268 1.00 49.44 347 TRP A CA 1
ATOM 2706 C C . TRP A 1 347 ? 8.050 13.348 6.753 1.00 49.44 347 TRP A C 1
ATOM 2708 O O . TRP A 1 347 ? 7.120 14.081 7.115 1.00 49.44 347 TRP A O 1
ATOM 2718 N N . PHE A 1 348 ? 8.915 12.765 7.589 1.00 54.38 348 PHE A N 1
ATOM 2719 C CA . PHE A 1 348 ? 8.979 13.085 9.005 1.00 54.38 348 PHE A CA 1
ATOM 2720 C C . PHE A 1 348 ? 9.012 14.592 9.202 1.00 54.38 348 PHE A C 1
ATOM 2722 O O . PHE A 1 348 ? 9.423 15.359 8.328 1.00 54.38 348 PHE A O 1
ATOM 2729 N N . ASN A 1 349 ? 8.550 15.022 10.367 1.00 51.12 349 ASN A N 1
ATOM 2730 C CA . ASN A 1 349 ? 8.507 16.417 10.753 1.00 51.12 349 ASN A CA 1
ATOM 2731 C C . ASN A 1 349 ? 9.928 16.967 10.983 1.00 51.12 349 ASN A C 1
ATOM 2733 O O . ASN A 1 349 ? 10.266 17.403 12.075 1.00 51.12 349 ASN A O 1
ATOM 2737 N N . TRP A 1 350 ? 10.772 16.980 9.946 1.00 53.72 350 TRP A N 1
ATOM 2738 C CA . TRP A 1 350 ? 12.086 17.625 9.920 1.00 53.72 350 TRP A CA 1
ATOM 2739 C C . TRP A 1 350 ? 11.961 19.100 10.308 1.00 53.72 350 TRP A C 1
ATOM 2741 O O . TRP A 1 350 ? 12.869 19.671 10.894 1.00 53.72 350 TRP A O 1
ATOM 2751 N N . GLU A 1 351 ? 10.784 19.685 10.075 1.00 49.84 351 GLU A N 1
ATOM 2752 C CA . GLU A 1 351 ? 10.405 21.018 10.531 1.00 49.84 351 GLU A CA 1
ATOM 2753 C C . GLU A 1 351 ? 10.454 21.192 12.066 1.00 49.84 351 GLU A C 1
ATOM 2755 O O . GLU A 1 351 ? 10.601 22.316 12.548 1.00 49.84 351 GLU A O 1
ATOM 2760 N N . ILE A 1 352 ? 10.361 20.095 12.830 1.00 48.44 352 ILE A N 1
ATOM 2761 C CA . ILE A 1 352 ? 10.442 20.046 14.300 1.00 48.44 352 ILE A CA 1
ATOM 2762 C C . ILE A 1 352 ? 11.899 19.905 14.778 1.00 48.44 352 ILE A C 1
ATOM 2764 O O . ILE A 1 352 ? 12.185 20.200 15.942 1.00 48.44 352 ILE A O 1
ATOM 2768 N N . ILE A 1 353 ? 12.848 19.535 13.906 1.00 54.25 353 ILE A N 1
ATOM 2769 C CA . ILE A 1 353 ? 14.277 19.487 14.247 1.00 54.25 353 ILE A CA 1
ATOM 2770 C C . ILE A 1 353 ? 14.781 20.931 14.435 1.00 54.25 353 ILE A C 1
ATOM 2772 O O . ILE A 1 353 ? 14.727 21.727 13.493 1.00 54.25 353 ILE A O 1
ATOM 2776 N N . PRO A 1 354 ? 15.256 21.317 15.637 1.00 49.94 354 PRO A N 1
ATOM 2777 C CA . PRO A 1 354 ? 15.811 22.650 15.860 1.00 49.94 354 PRO A CA 1
ATOM 2778 C C . PRO A 1 354 ? 16.977 22.934 14.899 1.00 49.94 354 PRO A C 1
ATOM 2780 O O . PRO A 1 354 ? 17.898 22.129 14.800 1.00 49.94 354 PRO A O 1
ATOM 2783 N N . GLY A 1 355 ? 16.936 24.071 14.195 1.00 58.81 355 GLY A N 1
ATOM 2784 C CA . GLY A 1 355 ? 18.012 24.509 13.293 1.00 58.81 355 GLY A CA 1
ATOM 2785 C C . GLY A 1 355 ? 18.042 23.846 11.910 1.00 58.81 355 GLY A C 1
ATOM 2786 O O . GLY A 1 355 ? 18.970 24.092 11.149 1.00 58.81 355 GLY A O 1
ATOM 2787 N N . PHE A 1 356 ? 17.059 23.014 11.555 1.00 66.25 356 PHE A N 1
ATOM 2788 C CA . PHE A 1 356 ? 16.963 22.473 10.198 1.00 66.25 356 PHE A CA 1
ATOM 2789 C C . PHE A 1 356 ? 16.450 23.552 9.230 1.00 66.25 356 PHE A C 1
ATOM 2791 O O . PHE A 1 356 ? 15.365 24.058 9.444 1.00 66.25 356 PHE A O 1
ATOM 2798 N N . GLU A 1 357 ? 17.186 23.920 8.176 1.00 70.19 357 GLU A N 1
ATOM 2799 C CA . GLU A 1 357 ? 16.863 25.110 7.352 1.00 70.19 357 GLU A CA 1
ATOM 2800 C C . GLU A 1 357 ? 16.110 24.817 6.033 1.00 70.19 357 GLU A C 1
ATOM 2802 O O . GLU A 1 357 ? 15.827 25.727 5.255 1.00 70.19 357 GLU A O 1
ATOM 2807 N N . LEU A 1 358 ? 15.751 23.557 5.744 1.00 71.75 358 LEU A N 1
ATOM 2808 C CA . LEU A 1 358 ? 15.149 23.161 4.455 1.00 71.75 358 LEU A CA 1
ATOM 2809 C C . LEU A 1 358 ? 13.612 23.017 4.483 1.00 71.75 358 LEU A C 1
ATOM 2811 O O . LEU A 1 358 ? 13.053 22.278 3.667 1.00 71.75 358 LEU A O 1
ATOM 2815 N N . HIS A 1 359 ? 12.901 23.724 5.373 1.00 72.94 359 HIS A N 1
ATOM 2816 C CA . HIS A 1 359 ? 11.427 23.677 5.474 1.00 72.94 359 HIS A CA 1
ATOM 2817 C C . HIS A 1 359 ? 10.723 23.911 4.132 1.00 72.94 359 HIS A C 1
ATOM 2819 O O . HIS A 1 359 ? 9.797 23.183 3.781 1.00 72.94 359 HIS A O 1
ATOM 2825 N N . GLY A 1 360 ? 11.186 24.888 3.345 1.00 75.69 360 GLY A N 1
ATOM 2826 C CA . GLY A 1 360 ? 10.606 25.195 2.033 1.00 75.69 360 GLY A CA 1
ATOM 2827 C C . GLY A 1 360 ? 10.736 24.044 1.031 1.00 75.69 360 GLY A C 1
ATOM 2828 O O . GLY A 1 360 ? 9.784 23.744 0.309 1.00 75.69 360 GLY A O 1
ATOM 2829 N N . LEU A 1 361 ? 11.882 23.351 1.029 1.00 74.31 361 LEU A N 1
ATOM 2830 C CA . LEU A 1 361 ? 12.101 22.181 0.179 1.00 74.31 361 LEU A CA 1
ATOM 2831 C C . LEU A 1 361 ? 11.183 21.029 0.600 1.00 74.31 361 LEU A C 1
ATOM 2833 O O . LEU A 1 361 ? 10.516 20.457 -0.253 1.00 74.31 361 LEU A O 1
ATOM 2837 N N . ILE A 1 362 ? 11.069 20.732 1.898 1.00 74.25 362 ILE A N 1
ATOM 2838 C CA . ILE A 1 362 ? 10.144 19.699 2.398 1.00 74.25 362 ILE A CA 1
ATOM 2839 C C . ILE A 1 362 ? 8.699 20.037 2.021 1.00 74.25 362 ILE A C 1
ATOM 2841 O O . ILE A 1 362 ? 7.965 19.175 1.537 1.00 74.25 362 ILE A O 1
ATOM 2845 N N . GLY A 1 363 ? 8.286 21.294 2.203 1.00 75.81 363 GLY A N 1
ATOM 2846 C CA . GLY A 1 363 ? 6.957 21.770 1.827 1.00 75.81 363 GLY A CA 1
ATOM 2847 C C . GLY A 1 363 ? 6.662 21.568 0.339 1.00 75.81 363 GLY A C 1
ATOM 2848 O O . GLY A 1 363 ? 5.585 21.079 -0.009 1.00 75.81 363 GLY A O 1
ATOM 2849 N N . LEU A 1 364 ? 7.632 21.870 -0.532 1.00 76.94 364 LEU A N 1
ATOM 2850 C CA . LEU A 1 364 ? 7.534 21.630 -1.973 1.00 76.94 364 LEU A CA 1
ATOM 2851 C C . LEU A 1 364 ? 7.424 20.138 -2.291 1.00 76.94 364 LEU A C 1
ATOM 2853 O O . LEU A 1 364 ? 6.546 19.736 -3.052 1.00 76.94 364 LEU A O 1
ATOM 2857 N N . VAL A 1 365 ? 8.278 19.312 -1.689 1.00 76.12 365 VAL A N 1
ATOM 2858 C CA . VAL A 1 365 ? 8.257 17.859 -1.885 1.00 76.12 365 VAL A CA 1
ATOM 2859 C C . VAL A 1 365 ? 6.868 17.344 -1.472 1.00 76.12 365 VAL A C 1
ATOM 2861 O O . VAL A 1 365 ? 6.229 16.652 -2.261 1.00 76.12 365 VAL A O 1
ATOM 2864 N N . ARG A 1 366 ? 6.299 17.814 -0.347 1.00 76.94 366 ARG A N 1
ATOM 2865 C CA . ARG A 1 366 ? 4.982 17.382 0.176 1.00 76.94 366 ARG A CA 1
ATOM 2866 C C . ARG A 1 366 ? 3.838 17.775 -0.747 1.00 76.94 366 ARG A C 1
ATOM 2868 O O . ARG A 1 366 ? 2.859 17.044 -0.860 1.00 76.94 366 ARG A O 1
ATOM 2875 N N . LEU A 1 367 ? 3.946 18.938 -1.383 1.00 79.00 367 LEU A N 1
ATOM 2876 C CA . LEU A 1 367 ? 2.981 19.407 -2.373 1.00 79.00 367 LEU A CA 1
ATOM 2877 C C . LEU A 1 367 ? 3.016 18.555 -3.650 1.00 79.00 367 LEU A C 1
ATOM 2879 O O . LEU A 1 367 ? 1.973 18.306 -4.246 1.00 79.00 367 LEU A O 1
ATOM 2883 N N . LEU A 1 368 ? 4.203 18.110 -4.068 1.00 81.12 368 LEU A N 1
ATOM 2884 C CA . LEU A 1 368 ? 4.392 17.315 -5.286 1.00 81.12 368 LEU A CA 1
ATOM 2885 C C . LEU A 1 368 ? 4.158 15.816 -5.075 1.00 81.12 368 LEU A C 1
ATOM 2887 O O . LEU A 1 368 ? 3.950 15.074 -6.034 1.00 81.12 368 LEU A O 1
ATOM 2891 N N . ALA A 1 369 ? 4.163 15.354 -3.833 1.00 79.06 369 ALA A N 1
ATOM 2892 C CA . ALA A 1 369 ? 4.075 13.943 -3.506 1.00 79.06 369 ALA A CA 1
ATOM 2893 C C . ALA A 1 369 ? 2.800 13.227 -4.002 1.00 79.06 369 ALA A C 1
ATOM 2895 O O . ALA A 1 369 ? 2.924 12.115 -4.525 1.00 79.06 369 ALA A O 1
ATOM 2896 N N . PRO A 1 370 ? 1.593 13.841 -3.968 1.00 83.81 370 PRO A N 1
ATOM 2897 C CA . PRO A 1 370 ? 0.389 13.232 -4.540 1.00 83.81 370 PRO A CA 1
ATOM 2898 C C . PRO A 1 370 ? 0.502 12.925 -6.042 1.00 83.81 370 PRO A C 1
ATOM 2900 O O . PRO A 1 370 ? -0.202 12.053 -6.553 1.00 83.81 370 PRO A O 1
ATOM 2903 N N . PHE A 1 371 ? 1.412 13.598 -6.757 1.00 86.50 371 PHE A N 1
ATOM 2904 C CA . PHE A 1 371 ? 1.688 13.346 -8.171 1.00 86.50 371 PHE A CA 1
ATOM 2905 C C . PHE A 1 371 ? 2.592 12.128 -8.403 1.00 86.50 371 PHE A C 1
ATOM 2907 O O . PHE A 1 371 ? 2.787 11.750 -9.556 1.00 86.50 371 PHE A O 1
ATOM 2914 N N . ARG A 1 372 ? 3.136 11.497 -7.349 1.00 84.00 372 ARG A N 1
ATOM 2915 C CA . ARG A 1 372 ? 3.950 10.265 -7.415 1.00 84.00 372 ARG A CA 1
ATOM 2916 C C . ARG A 1 372 ? 5.107 10.346 -8.414 1.00 84.00 372 ARG A C 1
ATOM 2918 O O . ARG A 1 372 ? 5.384 9.394 -9.142 1.00 84.00 372 ARG A O 1
ATOM 2925 N N . LEU A 1 373 ? 5.753 11.511 -8.467 1.00 87.06 373 LEU A N 1
ATOM 2926 C CA . LEU A 1 373 ? 6.856 11.796 -9.389 1.00 87.06 373 LEU A CA 1
ATOM 2927 C C . LEU A 1 373 ? 8.163 11.128 -8.961 1.00 87.06 373 LEU A C 1
ATOM 2929 O O . LEU A 1 373 ? 8.974 10.800 -9.814 1.00 87.06 373 LEU A O 1
ATOM 2933 N N . ILE A 1 374 ? 8.359 10.938 -7.655 1.00 84.81 374 ILE A N 1
ATOM 2934 C CA . ILE A 1 374 ? 9.532 10.292 -7.065 1.00 84.81 374 ILE A CA 1
ATOM 2935 C C . ILE A 1 374 ? 9.014 9.408 -5.947 1.00 84.81 374 ILE A C 1
ATOM 2937 O O . ILE A 1 374 ? 8.411 9.908 -4.999 1.00 84.81 374 ILE A O 1
ATOM 2941 N N . ASN A 1 375 ? 9.213 8.104 -6.069 1.00 80.75 375 ASN A N 1
ATOM 2942 C CA . ASN A 1 375 ? 8.716 7.148 -5.086 1.00 80.75 375 ASN A CA 1
ATOM 2943 C C . ASN A 1 375 ? 9.877 6.457 -4.392 1.00 80.75 375 ASN A C 1
ATOM 2945 O O . ASN A 1 375 ? 11.036 6.729 -4.695 1.00 80.75 375 ASN A O 1
ATOM 2949 N N . ALA A 1 376 ? 9.582 5.550 -3.478 1.00 75.00 376 ALA A N 1
ATOM 2950 C CA . ALA A 1 376 ? 10.574 4.689 -2.872 1.00 75.00 376 ALA A CA 1
ATOM 2951 C C . ALA A 1 376 ? 10.312 3.223 -3.174 1.00 75.00 376 ALA A C 1
ATOM 2953 O O . ALA A 1 376 ? 9.189 2.830 -3.490 1.00 75.00 376 ALA A O 1
ATOM 2954 N N . TYR A 1 377 ? 11.380 2.433 -3.098 1.00 76.69 377 TYR A N 1
ATOM 2955 C CA . TYR A 1 377 ? 11.380 1.037 -3.501 1.00 76.69 377 TYR A CA 1
ATOM 2956 C C . TYR A 1 377 ? 12.082 0.190 -2.445 1.00 76.69 377 TYR A C 1
ATOM 2958 O O . TYR A 1 377 ? 13.136 0.556 -1.926 1.00 76.69 377 TYR A O 1
ATOM 2966 N N . GLY A 1 378 ? 11.511 -0.975 -2.169 1.00 68.94 378 GLY A N 1
ATOM 2967 C CA . GLY A 1 378 ? 12.120 -2.021 -1.364 1.00 68.94 378 GLY A CA 1
ATOM 2968 C C . GLY A 1 378 ? 11.290 -3.299 -1.440 1.00 68.94 378 GLY A C 1
ATOM 2969 O O . GLY A 1 378 ? 10.110 -3.241 -1.783 1.00 68.94 378 GLY A O 1
ATOM 2970 N N . VAL A 1 379 ? 11.906 -4.437 -1.125 1.00 65.31 379 VAL A N 1
ATOM 2971 C CA . VAL A 1 379 ? 11.257 -5.758 -1.117 1.00 65.31 379 VAL A CA 1
ATOM 2972 C C . VAL A 1 379 ? 11.772 -6.577 0.077 1.00 65.31 379 VAL A C 1
ATOM 2974 O O . VAL A 1 379 ? 12.749 -6.208 0.736 1.00 65.31 379 VAL A O 1
ATOM 2977 N N . PHE A 1 380 ? 11.037 -7.647 0.382 1.00 62.28 380 PHE A N 1
ATOM 2978 C CA . PHE A 1 380 ? 11.268 -8.687 1.382 1.00 62.28 380 PHE A CA 1
ATOM 2979 C C . PHE A 1 380 ? 12.734 -8.857 1.838 1.00 62.28 380 PHE A C 1
ATOM 2981 O O . PHE A 1 380 ? 13.586 -9.192 1.013 1.00 62.28 380 PHE A O 1
ATOM 2988 N N . PRO A 1 381 ? 13.043 -8.681 3.140 1.00 60.28 381 PRO A N 1
ATOM 2989 C CA . PRO A 1 381 ? 14.361 -9.021 3.662 1.00 60.28 381 PRO A CA 1
ATOM 2990 C C . PRO A 1 381 ? 14.609 -10.537 3.528 1.00 60.28 381 PRO A C 1
ATOM 2992 O O . PRO A 1 381 ? 13.668 -11.319 3.701 1.00 60.28 381 PRO A O 1
ATOM 2995 N N . PRO A 1 382 ? 15.849 -10.965 3.233 1.00 58.81 382 PRO A N 1
ATOM 2996 C CA . PRO A 1 382 ? 16.203 -12.369 3.122 1.00 58.81 382 PRO A CA 1
ATOM 2997 C C . PRO A 1 382 ? 16.292 -12.970 4.524 1.00 58.81 382 PRO A C 1
ATOM 2999 O O . PRO A 1 382 ? 17.308 -12.872 5.208 1.00 58.81 382 PRO A O 1
ATOM 3002 N N . GLU A 1 383 ? 15.186 -13.551 4.963 1.00 58.47 383 GLU A N 1
ATOM 3003 C CA . GLU A 1 383 ? 15.115 -14.392 6.149 1.00 58.47 383 GLU A CA 1
ATOM 3004 C C . GLU A 1 383 ? 14.356 -15.665 5.759 1.00 58.47 383 GLU A C 1
ATOM 3006 O O . GLU A 1 383 ? 13.298 -15.589 5.125 1.00 58.47 383 GLU A O 1
ATOM 3011 N N . ALA A 1 384 ? 14.863 -16.827 6.168 1.00 50.00 384 ALA A N 1
ATOM 3012 C CA . ALA A 1 384 ? 14.152 -18.092 6.238 1.00 50.00 384 ALA A CA 1
ATOM 3013 C C . ALA A 1 384 ? 13.082 -17.953 7.321 1.00 50.00 384 ALA A C 1
ATOM 3015 O O . ALA A 1 384 ? 13.172 -18.486 8.426 1.00 50.00 384 ALA A O 1
ATOM 3016 N N . LEU A 1 385 ? 12.070 -17.145 7.013 1.00 52.44 385 LEU A N 1
ATOM 3017 C CA . LEU A 1 385 ? 10.807 -17.161 7.717 1.00 52.44 385 LEU A CA 1
ATOM 3018 C C . LEU A 1 385 ? 10.304 -18.611 7.702 1.00 52.44 385 LEU A C 1
ATOM 3020 O O . LEU A 1 385 ? 10.570 -19.349 6.746 1.00 52.44 385 LEU A O 1
ATOM 3024 N N . PRO A 1 386 ? 9.570 -19.050 8.734 1.00 51.19 386 PRO A N 1
ATOM 3025 C CA . PRO A 1 386 ? 8.911 -20.341 8.661 1.00 51.19 386 PRO A CA 1
ATOM 3026 C C . PRO A 1 386 ? 8.056 -20.411 7.405 1.00 51.19 386 PRO A C 1
ATOM 3028 O O . PRO A 1 386 ? 7.447 -19.427 6.983 1.00 51.19 386 PRO A O 1
ATOM 3031 N N . HIS A 1 387 ? 7.957 -21.609 6.855 1.00 58.84 387 HIS A N 1
ATOM 3032 C CA . HIS A 1 387 ? 7.313 -21.880 5.573 1.00 58.84 387 HIS A CA 1
ATOM 3033 C C . HIS A 1 387 ? 5.776 -21.785 5.607 1.00 58.84 387 HIS A C 1
ATOM 3035 O O . HIS A 1 387 ? 5.113 -22.303 4.713 1.00 58.84 387 HIS A O 1
ATOM 3041 N N . VAL A 1 388 ? 5.208 -21.132 6.628 1.00 68.56 388 VAL A N 1
ATOM 3042 C CA . VAL A 1 388 ? 3.769 -20.933 6.807 1.00 68.56 388 VAL A CA 1
ATOM 3043 C C . VAL A 1 388 ? 3.390 -19.557 6.270 1.00 68.56 388 VAL A C 1
ATOM 3045 O O . VAL A 1 388 ? 3.688 -18.521 6.864 1.00 68.56 388 VAL A O 1
ATOM 3048 N N . ARG A 1 389 ? 2.692 -19.550 5.142 1.00 76.81 389 ARG A N 1
ATOM 3049 C CA . ARG A 1 389 ? 2.071 -18.364 4.553 1.00 76.81 389 ARG A CA 1
ATOM 3050 C C . ARG A 1 389 ? 0.734 -18.075 5.240 1.00 76.81 389 ARG A C 1
ATOM 3052 O O . ARG A 1 389 ? -0.049 -18.999 5.430 1.00 76.81 389 ARG A O 1
ATOM 3059 N N . SER A 1 390 ? 0.427 -16.809 5.535 1.00 76.81 390 SER A N 1
ATOM 3060 C CA . SER A 1 390 ? -0.946 -16.402 5.876 1.00 76.81 390 SER A CA 1
ATOM 3061 C C . SER A 1 390 ? -1.821 -16.326 4.642 1.00 76.81 390 SER A C 1
ATOM 3063 O O . SER A 1 390 ? -1.422 -15.799 3.603 1.00 76.81 390 SER A O 1
ATOM 3065 N N . SER A 1 391 ? -3.073 -16.713 4.809 1.00 83.25 391 SER A N 1
ATOM 3066 C CA . SER A 1 391 ? -4.146 -16.296 3.927 1.00 83.25 391 SER A CA 1
ATOM 3067 C C . SER A 1 391 ? -5.332 -15.877 4.772 1.00 83.25 391 SER A C 1
ATOM 3069 O O . SER A 1 391 ? -5.833 -16.659 5.572 1.00 83.25 391 SER A O 1
ATOM 3071 N N . MET A 1 392 ? -5.757 -14.629 4.645 1.00 85.94 392 MET A N 1
ATOM 3072 C CA . MET A 1 392 ? -6.962 -14.143 5.309 1.00 85.94 392 MET A CA 1
ATOM 3073 C C . MET A 1 392 ? -8.171 -14.493 4.460 1.00 85.94 392 MET A C 1
ATOM 3075 O O . MET A 1 392 ? -8.176 -14.233 3.263 1.00 85.94 392 MET A O 1
ATOM 3079 N N . VAL A 1 393 ? -9.193 -15.088 5.057 1.00 90.88 393 VAL A N 1
ATOM 3080 C CA . VAL A 1 393 ? -10.314 -15.698 4.345 1.00 90.88 393 VAL A CA 1
ATOM 3081 C C . VAL A 1 393 ? -11.627 -15.163 4.901 1.00 90.88 393 VAL A C 1
ATOM 3083 O O . VAL A 1 393 ? -11.861 -15.208 6.108 1.00 90.88 393 VAL A O 1
ATOM 3086 N N . PHE A 1 394 ? -12.496 -14.687 4.009 1.00 95.25 394 PHE A N 1
ATOM 3087 C CA . PHE A 1 394 ? -13.870 -14.325 4.349 1.00 95.25 394 PHE A CA 1
ATOM 3088 C C . PHE A 1 394 ? -14.729 -15.588 4.418 1.00 95.25 394 PHE A C 1
ATOM 3090 O O . PHE A 1 394 ? -14.719 -16.404 3.492 1.00 95.25 394 PHE A O 1
ATOM 3097 N N . GLN A 1 395 ? -15.495 -15.740 5.497 1.00 96.56 395 GLN A N 1
ATOM 3098 C CA . GLN A 1 395 ? -16.428 -16.851 5.671 1.00 96.56 395 GLN A CA 1
ATOM 3099 C C . GLN A 1 395 ? -17.822 -16.331 6.006 1.00 96.56 395 GLN A C 1
ATOM 3101 O O . GLN A 1 395 ? -17.973 -15.504 6.901 1.00 96.56 395 GLN A O 1
ATOM 3106 N N . GLY A 1 396 ? -18.836 -16.836 5.306 1.00 97.62 396 GLY A N 1
ATOM 3107 C CA . GLY A 1 396 ? -20.241 -16.573 5.609 1.00 97.62 396 GLY A CA 1
ATOM 3108 C C . GLY A 1 396 ? -20.881 -17.716 6.396 1.00 97.62 396 GLY A C 1
ATOM 3109 O O . GLY A 1 396 ? -20.441 -18.865 6.304 1.00 97.62 396 GLY A O 1
ATOM 3110 N N . SER A 1 397 ? -21.936 -17.412 7.145 1.00 97.69 397 SER A N 1
ATOM 3111 C CA . SER A 1 397 ? -22.759 -18.392 7.857 1.00 97.69 397 SER A CA 1
ATOM 3112 C C . SER A 1 397 ? -24.210 -17.915 7.975 1.00 97.69 397 SER A C 1
ATOM 3114 O O . SER A 1 397 ? -24.478 -16.715 8.019 1.00 97.69 397 SER A O 1
ATOM 3116 N N . ASN A 1 398 ? -25.149 -18.861 8.037 1.00 96.56 398 ASN A N 1
ATOM 3117 C CA . ASN A 1 398 ? -26.569 -18.591 8.292 1.00 96.56 398 ASN A CA 1
ATOM 3118 C C . ASN A 1 398 ? -27.003 -18.951 9.723 1.00 96.56 398 ASN A C 1
ATOM 3120 O O . ASN A 1 398 ? -28.032 -18.461 10.181 1.00 96.56 398 ASN A O 1
ATOM 3124 N N . ASP A 1 399 ? -26.232 -19.786 10.420 1.00 94.75 399 ASP A N 1
ATOM 3125 C CA . ASP A 1 399 ? -26.543 -20.348 11.742 1.00 94.75 399 ASP A CA 1
ATOM 3126 C C . ASP A 1 399 ? -25.502 -19.976 12.818 1.00 94.75 399 ASP A C 1
ATOM 3128 O O . ASP A 1 399 ? -25.720 -20.223 14.002 1.00 94.75 399 ASP A O 1
ATOM 3132 N N . GLY A 1 400 ? -24.370 -19.385 12.420 1.00 93.12 400 GLY A N 1
ATOM 3133 C CA . GLY A 1 400 ? -23.227 -19.089 13.286 1.00 93.12 400 GLY A CA 1
ATOM 3134 C C . GLY A 1 400 ? -22.375 -20.310 13.650 1.00 93.12 400 GLY A C 1
ATOM 3135 O O . GLY A 1 400 ? -21.374 -20.157 14.349 1.00 93.12 400 GLY A O 1
ATOM 3136 N N . GLN A 1 401 ? -22.733 -21.504 13.171 1.00 92.75 401 GLN A N 1
ATOM 3137 C CA . GLN A 1 401 ? -22.059 -22.774 13.465 1.00 92.75 401 GLN A CA 1
ATOM 3138 C C . GLN A 1 401 ? -21.316 -23.295 12.232 1.00 92.75 401 GLN A C 1
ATOM 3140 O O . GLN A 1 401 ? -20.131 -23.619 12.299 1.00 92.75 401 GLN A O 1
ATOM 3145 N N . SER A 1 402 ? -22.000 -23.315 11.090 1.00 94.81 402 SER A N 1
ATOM 3146 C CA . SER A 1 402 ? -21.488 -23.781 9.809 1.00 94.81 402 SER A CA 1
ATOM 3147 C C . SER A 1 402 ? -20.945 -22.598 9.014 1.00 94.81 402 SER A C 1
ATOM 3149 O O . SER A 1 402 ? -21.694 -21.697 8.627 1.00 94.81 402 SER A O 1
ATOM 3151 N N . TRP A 1 403 ? -19.638 -22.595 8.756 1.00 94.88 403 TRP A N 1
ATOM 3152 C CA . TRP A 1 403 ? -18.945 -21.500 8.075 1.00 94.88 403 TRP A CA 1
ATOM 3153 C C . TRP A 1 403 ? -18.473 -21.929 6.690 1.00 94.88 403 TRP A C 1
ATOM 3155 O O . TRP A 1 403 ? -17.755 -22.916 6.554 1.00 94.88 403 TRP A O 1
ATOM 3165 N N . THR A 1 404 ? -18.856 -21.171 5.662 1.00 95.81 404 THR A N 1
ATOM 3166 C CA . THR A 1 404 ? -18.472 -21.432 4.267 1.00 95.81 404 THR A CA 1
ATOM 3167 C C . THR A 1 404 ? -17.563 -20.327 3.748 1.00 95.81 404 THR A C 1
ATOM 3169 O O . THR A 1 404 ? -17.889 -19.143 3.841 1.00 95.81 404 THR A O 1
ATOM 3172 N N . THR A 1 405 ? -16.422 -20.722 3.191 1.00 95.25 405 THR A N 1
ATOM 3173 C CA . THR A 1 405 ? -15.403 -19.829 2.629 1.00 95.25 405 THR A CA 1
ATOM 3174 C C . THR A 1 405 ? -15.851 -19.201 1.309 1.00 95.25 405 THR A C 1
ATOM 3176 O O . THR A 1 405 ? -16.406 -19.887 0.453 1.00 95.25 405 THR A O 1
ATOM 3179 N N . TYR A 1 406 ? -15.556 -17.911 1.120 1.00 96.00 406 TYR A N 1
ATOM 3180 C CA . TYR A 1 406 ? -15.544 -17.260 -0.192 1.00 96.00 406 TYR A CA 1
ATOM 3181 C C . TYR A 1 406 ? -14.202 -17.535 -0.890 1.00 96.00 406 TYR A C 1
ATOM 3183 O O . TYR A 1 406 ? -13.189 -16.953 -0.490 1.00 96.00 406 TYR A O 1
ATOM 3191 N N . PRO A 1 407 ? -14.154 -18.405 -1.915 1.00 94.12 407 PRO A N 1
ATOM 3192 C CA . PRO A 1 407 ? -12.886 -18.819 -2.493 1.00 94.12 407 PRO A CA 1
ATOM 3193 C C . PRO A 1 407 ? -12.266 -17.718 -3.356 1.00 94.12 407 PRO A C 1
ATOM 3195 O O . PRO A 1 407 ? -12.928 -17.122 -4.213 1.00 94.12 407 PRO A O 1
ATOM 3198 N N . TYR A 1 408 ? -10.974 -17.471 -3.164 1.00 93.88 408 TYR A N 1
ATOM 3199 C CA . TYR A 1 408 ? -10.192 -16.564 -4.006 1.00 93.88 408 TYR A CA 1
ATOM 3200 C C . TYR A 1 408 ? -9.866 -17.178 -5.372 1.00 93.88 408 TYR A C 1
ATOM 3202 O O . TYR A 1 408 ? -9.873 -18.398 -5.535 1.00 93.88 408 TYR A O 1
ATOM 3210 N N . LYS A 1 409 ? -9.555 -16.334 -6.365 1.00 93.31 409 LYS A N 1
ATOM 3211 C CA . LYS A 1 409 ? -9.234 -16.785 -7.732 1.00 93.31 409 LYS A CA 1
ATOM 3212 C C . LYS A 1 409 ? -7.847 -17.416 -7.827 1.00 93.31 409 LYS A C 1
ATOM 3214 O O . LYS A 1 409 ? -7.668 -18.394 -8.550 1.00 93.31 409 LYS A O 1
ATOM 3219 N N . TYR A 1 410 ? -6.880 -16.853 -7.108 1.00 92.81 410 TYR A N 1
ATOM 3220 C CA . TYR A 1 410 ? -5.461 -17.175 -7.243 1.00 92.81 410 TYR A CA 1
ATOM 3221 C C . TYR A 1 410 ? -4.741 -17.342 -5.902 1.00 92.81 410 TYR A C 1
ATOM 3223 O O . TYR A 1 410 ? -3.756 -18.076 -5.835 1.00 92.81 410 TYR A O 1
ATOM 3231 N N . GLN A 1 411 ? -5.205 -16.674 -4.844 1.00 89.81 411 GLN A N 1
ATOM 3232 C CA . GLN A 1 411 ? -4.620 -16.768 -3.508 1.00 89.81 411 GLN A CA 1
ATOM 3233 C C . GLN A 1 411 ? -4.756 -18.197 -2.943 1.00 89.81 411 GLN A C 1
ATOM 3235 O O . GLN A 1 411 ? -5.878 -18.692 -2.837 1.00 89.81 411 GLN A O 1
ATOM 3240 N N . PRO A 1 412 ? -3.670 -18.856 -2.499 1.00 89.12 412 PRO A N 1
ATOM 3241 C CA . PRO A 1 412 ? -3.756 -20.104 -1.744 1.00 89.12 412 PRO A CA 1
ATOM 3242 C C . PRO A 1 412 ? -4.509 -19.910 -0.425 1.00 89.12 412 PRO A C 1
ATOM 3244 O O . PRO A 1 412 ? -4.143 -19.044 0.370 1.00 89.12 412 PRO A O 1
ATOM 3247 N N . HIS A 1 413 ? -5.560 -20.693 -0.191 1.00 85.81 413 HIS A N 1
ATOM 3248 C CA . HIS A 1 413 ? -6.354 -20.649 1.048 1.00 85.81 413 HIS A CA 1
ATOM 3249 C C . HIS A 1 413 ? -6.900 -22.023 1.475 1.00 85.81 413 HIS A C 1
ATOM 3251 O O . HIS A 1 413 ? -7.356 -22.170 2.603 1.00 85.81 413 HIS A O 1
ATOM 3257 N N . GLU A 1 414 ? -6.806 -23.033 0.608 1.00 88.31 414 GLU A N 1
ATOM 3258 C CA . GLU A 1 414 ? -7.255 -24.408 0.844 1.00 88.31 414 GLU A CA 1
ATOM 3259 C C . GLU A 1 414 ? -6.210 -25.408 0.334 1.00 88.31 414 GLU A C 1
ATOM 3261 O O . GLU A 1 414 ? -5.379 -25.078 -0.517 1.00 88.31 414 GLU A O 1
ATOM 3266 N N . ALA A 1 415 ? -6.285 -26.660 0.793 1.00 90.00 415 ALA A N 1
ATOM 3267 C CA . ALA A 1 415 ? -5.330 -27.709 0.429 1.00 90.00 415 ALA A CA 1
ATOM 3268 C C . ALA A 1 415 ? -5.239 -27.961 -1.091 1.00 90.00 415 ALA A C 1
ATOM 3270 O O . ALA A 1 415 ? -4.165 -28.228 -1.634 1.00 90.00 415 ALA A O 1
ATOM 3271 N N . THR A 1 416 ? -6.358 -27.809 -1.801 1.00 91.19 416 THR A N 1
ATOM 3272 C CA . THR A 1 416 ? -6.486 -28.043 -3.248 1.00 91.19 416 THR A CA 1
ATOM 3273 C C . THR A 1 416 ? -6.236 -26.791 -4.095 1.00 91.19 416 THR A C 1
ATOM 3275 O O . THR A 1 416 ? -6.319 -26.863 -5.323 1.00 91.19 416 THR A O 1
ATOM 3278 N N . SER A 1 417 ? -5.916 -25.644 -3.476 1.00 90.50 417 SER A N 1
ATOM 3279 C CA . SER A 1 417 ? -5.691 -24.365 -4.167 1.00 90.50 417 SER A CA 1
ATOM 3280 C C . SER A 1 417 ? -4.491 -24.436 -5.119 1.00 90.50 417 SER A C 1
ATOM 3282 O O . SER A 1 417 ? -3.370 -24.094 -4.763 1.00 90.50 417 SER A O 1
ATOM 3284 N N . ARG A 1 418 ? -4.697 -24.870 -6.360 1.00 91.38 418 ARG A N 1
ATOM 3285 C CA . ARG A 1 418 ? -3.611 -25.042 -7.330 1.00 91.38 418 ARG A CA 1
ATOM 3286 C C . ARG A 1 418 ? -2.904 -23.705 -7.630 1.00 91.38 418 ARG A C 1
ATOM 3288 O O . ARG A 1 418 ? -3.582 -22.788 -8.092 1.00 91.38 418 ARG A O 1
ATOM 3295 N N . PRO A 1 419 ? -1.563 -23.605 -7.507 1.00 92.06 419 PRO A N 1
ATOM 3296 C CA . PRO A 1 419 ? -0.809 -22.444 -7.979 1.00 92.06 419 PRO A CA 1
ATOM 3297 C C . PRO A 1 419 ? -1.057 -22.192 -9.473 1.00 92.06 419 PRO A C 1
ATOM 3299 O O . PRO A 1 419 ? -1.031 -23.125 -10.286 1.00 92.06 419 PRO A O 1
ATOM 3302 N N . GLN A 1 420 ? -1.275 -20.938 -9.864 1.00 92.62 420 GLN A N 1
ATOM 3303 C CA . GLN A 1 420 ? -1.580 -20.569 -11.251 1.00 92.62 420 GLN A CA 1
ATOM 3304 C C . GLN A 1 420 ? -0.585 -19.554 -11.802 1.00 92.62 420 GLN A C 1
ATOM 3306 O O . GLN A 1 420 ? 0.098 -18.853 -11.058 1.00 92.62 420 GLN A O 1
ATOM 3311 N N . TRP A 1 421 ? -0.512 -19.490 -13.129 1.00 93.75 421 TRP A N 1
ATOM 3312 C CA . TRP A 1 421 ? 0.176 -18.423 -13.836 1.00 93.75 421 TRP A CA 1
ATOM 3313 C C . TRP A 1 421 ? -0.868 -17.527 -14.480 1.00 93.75 421 TRP A C 1
ATOM 3315 O O . TRP A 1 421 ? -1.616 -17.980 -15.343 1.00 93.75 421 TRP A O 1
ATOM 3325 N N . PHE A 1 422 ? -0.911 -16.271 -14.062 1.00 94.00 422 PHE A N 1
ATOM 3326 C CA . PHE A 1 422 ? -1.827 -15.271 -14.606 1.00 94.00 422 PHE A CA 1
ATOM 3327 C C . PHE A 1 422 ? -1.134 -13.922 -14.837 1.00 94.00 422 PHE A C 1
ATOM 3329 O O . PHE A 1 422 ? -1.715 -13.045 -15.474 1.00 94.00 422 PHE A O 1
ATOM 3336 N N . ALA A 1 423 ? 0.117 -13.748 -14.387 1.00 91.75 423 ALA A N 1
ATOM 3337 C CA . ALA A 1 423 ? 0.927 -12.602 -14.779 1.00 91.75 423 ALA A CA 1
ATOM 3338 C C . ALA A 1 423 ? 0.971 -12.486 -16.321 1.00 91.75 423 ALA A C 1
ATOM 3340 O O . ALA A 1 423 ? 1.127 -13.501 -17.008 1.00 91.75 423 ALA A O 1
ATOM 3341 N N . PRO A 1 424 ? 0.813 -11.275 -16.882 1.00 93.62 424 PRO A N 1
ATOM 3342 C CA . PRO A 1 424 ? 0.989 -9.984 -16.218 1.00 93.62 424 PRO A CA 1
ATOM 3343 C C . PRO A 1 424 ? -0.288 -9.374 -15.606 1.00 93.62 424 PRO A C 1
ATOM 3345 O O . PRO A 1 424 ? -0.272 -8.213 -15.197 1.00 93.62 424 PRO A O 1
ATOM 3348 N N . HIS A 1 425 ? -1.393 -10.125 -15.513 1.00 95.12 425 HIS A N 1
ATOM 3349 C CA . HIS A 1 425 ? -2.572 -9.673 -14.772 1.00 95.12 425 HIS A CA 1
ATOM 3350 C C . HIS A 1 425 ? -2.234 -9.474 -13.286 1.00 95.12 425 HIS A C 1
ATOM 3352 O O . HIS A 1 425 ? -1.615 -10.320 -12.644 1.00 95.12 425 HIS A O 1
ATOM 3358 N N . HIS A 1 426 ? -2.664 -8.345 -12.734 1.00 93.31 426 HIS A N 1
ATOM 3359 C CA . HIS A 1 426 ? -2.536 -7.973 -11.334 1.00 93.31 426 HIS A CA 1
ATOM 3360 C C . HIS A 1 426 ? -3.912 -8.078 -10.654 1.00 93.31 426 HIS A C 1
ATOM 3362 O O . HIS A 1 426 ? -4.724 -7.148 -10.696 1.00 93.31 426 HIS A O 1
ATOM 3368 N N . ALA A 1 427 ? -4.179 -9.226 -10.027 1.00 93.25 427 ALA A N 1
ATOM 3369 C CA . ALA A 1 427 ? -5.391 -9.472 -9.247 1.00 93.25 427 ALA A CA 1
ATOM 3370 C C . ALA A 1 427 ? -5.332 -8.710 -7.911 1.00 93.25 427 ALA A C 1
ATOM 3372 O O . ALA A 1 427 ? -4.749 -9.195 -6.943 1.00 93.25 427 ALA A O 1
ATOM 3373 N N . ARG A 1 428 ? -5.887 -7.495 -7.870 1.00 90.69 428 ARG A N 1
ATOM 3374 C CA . ARG A 1 428 ? -5.722 -6.532 -6.769 1.00 90.69 428 ARG A CA 1
ATOM 3375 C C . ARG A 1 428 ? -6.238 -7.081 -5.438 1.00 90.69 428 ARG A C 1
ATOM 3377 O O . ARG A 1 428 ? -5.597 -6.853 -4.420 1.00 90.69 428 ARG A O 1
ATOM 3384 N N . LEU A 1 429 ? -7.357 -7.817 -5.448 1.00 90.81 429 LEU A N 1
ATOM 3385 C CA . LEU A 1 429 ? -7.889 -8.468 -4.244 1.00 90.81 429 LEU A CA 1
ATOM 3386 C C . LEU A 1 429 ? -6.932 -9.554 -3.735 1.00 90.81 429 LEU A C 1
ATOM 3388 O O . LEU A 1 429 ? -6.488 -9.480 -2.595 1.00 90.81 429 LEU A O 1
ATOM 3392 N N . ASP A 1 430 ? -6.576 -10.524 -4.580 1.00 90.94 430 ASP A N 1
ATOM 3393 C CA . ASP A 1 430 ? -5.705 -11.642 -4.202 1.00 90.94 430 ASP A CA 1
ATOM 3394 C C . ASP A 1 430 ? -4.319 -11.178 -3.721 1.00 90.94 430 ASP A C 1
ATOM 3396 O O . ASP A 1 430 ? -3.825 -11.684 -2.719 1.00 90.94 430 ASP A O 1
ATOM 3400 N N . HIS A 1 431 ? -3.710 -10.173 -4.368 1.00 87.56 431 HIS A N 1
ATOM 3401 C CA . HIS A 1 431 ? -2.422 -9.615 -3.917 1.00 87.56 431 HIS A CA 1
ATOM 3402 C C . HIS A 1 431 ? -2.547 -8.930 -2.554 1.00 87.56 431 HIS A C 1
ATOM 3404 O O . HIS A 1 431 ? -1.648 -9.038 -1.725 1.00 87.56 431 HIS A O 1
ATOM 3410 N N . ARG A 1 432 ? -3.674 -8.261 -2.294 1.00 83.81 432 ARG A N 1
ATOM 3411 C CA . ARG A 1 432 ? -3.916 -7.564 -1.029 1.00 83.81 432 ARG A CA 1
ATOM 3412 C C . ARG A 1 432 ? -4.083 -8.529 0.141 1.00 83.81 432 ARG A C 1
ATOM 3414 O O . ARG A 1 432 ? -3.642 -8.229 1.245 1.00 83.81 432 ARG A O 1
ATOM 3421 N N . VAL A 1 433 ? -4.671 -9.703 -0.102 1.00 81.38 433 VAL A N 1
ATOM 3422 C CA . VAL A 1 433 ? -4.870 -10.746 0.921 1.00 81.38 433 VAL A CA 1
ATOM 3423 C C . VAL A 1 433 ? -3.554 -11.285 1.473 1.00 81.38 433 VAL A C 1
ATOM 3425 O O . VAL A 1 433 ? -3.503 -11.787 2.592 1.00 81.38 433 VAL A O 1
ATOM 3428 N N . TYR A 1 434 ? -2.468 -11.172 0.717 1.00 76.12 434 TYR A N 1
ATOM 3429 C CA . TYR A 1 434 ? -1.154 -11.574 1.191 1.00 76.12 434 TYR A CA 1
ATOM 3430 C C . TYR A 1 434 ? -0.621 -10.701 2.337 1.00 76.12 434 TYR A C 1
ATOM 3432 O O . TYR A 1 434 ? 0.150 -11.187 3.161 1.00 76.12 434 TYR A O 1
ATOM 3440 N N . TYR A 1 435 ? -1.007 -9.427 2.400 1.00 70.25 435 TYR A N 1
ATOM 3441 C CA . TYR A 1 435 ? -0.489 -8.482 3.381 1.00 70.25 435 TYR A CA 1
ATOM 3442 C C . TYR A 1 435 ? -1.507 -8.252 4.505 1.00 70.25 435 TYR A C 1
ATOM 3444 O O . TYR A 1 435 ? -2.440 -7.469 4.313 1.00 70.25 435 TYR A O 1
ATOM 3452 N N . PRO A 1 436 ? -1.318 -8.844 5.706 1.00 60.47 436 PRO A N 1
ATOM 3453 C CA . PRO A 1 436 ? -2.150 -8.550 6.879 1.00 60.47 436 PRO A CA 1
ATOM 3454 C C . PRO A 1 436 ? -2.371 -7.058 7.129 1.00 60.47 436 PRO A C 1
ATOM 3456 O O . PRO A 1 436 ? -3.488 -6.651 7.420 1.00 60.47 436 PRO A O 1
ATOM 3459 N N . PHE A 1 437 ? -1.335 -6.240 6.919 1.00 59.84 437 PHE A N 1
ATOM 3460 C CA . PHE A 1 437 ? -1.396 -4.780 7.059 1.00 59.84 437 PHE A CA 1
ATOM 3461 C C . PHE A 1 437 ? -2.142 -4.056 5.930 1.00 59.84 437 PHE A C 1
ATOM 3463 O O . PHE A 1 437 ? -2.604 -2.941 6.127 1.00 59.84 437 PHE A O 1
ATOM 3470 N N . GLU A 1 438 ? -2.247 -4.625 4.726 1.00 58.53 438 GLU A N 1
ATOM 3471 C CA . GLU A 1 438 ? -3.000 -3.973 3.642 1.00 58.53 438 GLU A CA 1
ATOM 3472 C C . GLU A 1 438 ? -4.484 -4.366 3.669 1.00 58.53 438 GLU A C 1
ATOM 3474 O O . GLU A 1 438 ? -5.346 -3.595 3.224 1.00 58.53 438 GLU A O 1
ATOM 3479 N N . MET A 1 439 ? -4.817 -5.542 4.215 1.00 58.66 439 MET A N 1
ATOM 3480 C CA . MET A 1 439 ? -6.198 -6.014 4.372 1.00 58.66 439 MET A CA 1
ATOM 3481 C C . MET A 1 439 ? -7.031 -5.174 5.346 1.00 58.66 439 MET A C 1
ATOM 3483 O O . MET A 1 439 ? -8.248 -5.101 5.213 1.00 58.66 439 MET A O 1
ATOM 3487 N N . THR A 1 440 ? -6.413 -4.448 6.263 1.00 52.22 440 THR A N 1
ATOM 3488 C CA . THR A 1 440 ? -7.090 -3.512 7.176 1.00 52.22 440 THR A CA 1
ATOM 3489 C C . THR A 1 440 ? -7.431 -2.171 6.543 1.00 52.22 440 THR A C 1
ATOM 3491 O O . THR A 1 440 ? -8.020 -1.329 7.203 1.00 52.22 440 THR A O 1
ATOM 3494 N N . SER A 1 441 ? -7.080 -1.974 5.264 1.00 52.53 441 SER A N 1
ATOM 3495 C CA . SER A 1 441 ? -6.664 -0.679 4.701 1.00 52.53 441 SER A CA 1
ATOM 3496 C C . SER A 1 441 ? -5.437 -0.117 5.403 1.00 52.53 441 SER A C 1
ATOM 3498 O O . SER A 1 441 ? -5.051 -0.578 6.471 1.00 52.53 441 SER A O 1
ATOM 3500 N N . LYS A 1 442 ? -4.812 0.904 4.810 1.00 57.34 442 LYS A N 1
ATOM 3501 C CA . LYS A 1 442 ? -3.752 1.687 5.464 1.00 57.34 442 LYS A CA 1
ATOM 3502 C C . LYS A 1 442 ? -4.236 2.408 6.736 1.00 57.34 442 LYS A C 1
ATOM 3504 O O . LYS A 1 442 ? -3.569 3.330 7.163 1.00 57.34 442 LYS A O 1
ATOM 3509 N N . SER A 1 443 ? -5.403 2.029 7.257 1.00 55.62 443 SER A N 1
ATOM 3510 C CA . SER A 1 443 ? -6.084 2.506 8.442 1.00 55.62 443 SER A CA 1
ATOM 3511 C C . SER A 1 443 ? -6.117 1.432 9.495 1.00 55.62 443 SER A C 1
ATOM 3513 O O . SER A 1 443 ? -7.039 0.625 9.555 1.00 55.62 443 SER A O 1
ATOM 3515 N N . ASP A 1 444 ? -5.093 1.438 10.321 1.00 64.25 444 ASP A N 1
ATOM 3516 C CA . ASP A 1 444 ? -5.088 0.662 11.538 1.00 64.25 444 ASP A CA 1
ATOM 3517 C C . ASP A 1 444 ? -4.567 1.552 12.690 1.00 64.25 444 ASP A C 1
ATOM 3519 O O . ASP A 1 444 ? -4.028 2.644 12.457 1.00 64.25 444 ASP A O 1
ATOM 3523 N N . LEU A 1 445 ? -4.819 1.151 13.938 1.00 66.75 445 LEU A N 1
ATOM 3524 C CA . LEU A 1 445 ? -4.563 1.989 15.117 1.00 66.75 445 LEU A CA 1
ATOM 3525 C C . LEU A 1 445 ? -3.061 2.277 15.326 1.00 66.75 445 LEU A C 1
ATOM 3527 O O . LEU A 1 445 ? -2.690 3.215 16.026 1.00 66.75 445 LEU A O 1
ATOM 3531 N N . THR A 1 446 ? -2.201 1.457 14.730 1.00 58.94 446 THR A N 1
ATOM 3532 C CA . THR A 1 446 ? -0.779 1.311 15.056 1.00 58.94 446 THR A CA 1
ATOM 3533 C C . THR A 1 446 ? 0.092 1.324 13.793 1.00 58.94 446 THR A C 1
ATOM 3535 O O . THR A 1 446 ? 1.275 0.999 13.823 1.00 58.94 446 THR A O 1
ATOM 3538 N N . SER A 1 447 ? -0.452 1.630 12.620 1.00 58.66 447 SER A N 1
ATOM 3539 C CA . SER A 1 447 ? 0.281 1.355 11.394 1.00 58.66 447 SER A CA 1
ATOM 3540 C C . SER A 1 447 ? 1.303 2.446 11.207 1.00 58.66 447 SER A C 1
ATOM 3542 O O . SER A 1 447 ? 0.961 3.599 10.938 1.00 58.66 447 SER A O 1
ATOM 3544 N N . ALA A 1 448 ? 2.573 2.049 11.162 1.00 49.72 448 ALA A N 1
ATOM 3545 C CA . ALA A 1 448 ? 3.600 2.871 10.543 1.00 49.72 448 ALA A CA 1
ATOM 3546 C C . ALA A 1 448 ? 3.214 3.258 9.096 1.00 49.72 448 ALA A C 1
ATOM 3548 O O . ALA A 1 448 ? 3.750 4.220 8.576 1.00 49.72 448 ALA A O 1
ATOM 3549 N N . TYR A 1 449 ? 2.259 2.582 8.440 1.00 50.34 449 TYR A N 1
ATOM 3550 C CA . TYR A 1 449 ? 1.727 2.977 7.128 1.00 50.34 449 TYR A CA 1
ATOM 3551 C C . TYR A 1 449 ? 0.682 4.114 7.176 1.00 50.34 449 TYR A C 1
ATOM 3553 O O . TYR A 1 449 ? 0.568 4.874 6.214 1.00 50.34 449 TYR A O 1
ATOM 3561 N N . CYS A 1 450 ? -0.050 4.279 8.288 1.00 46.94 450 CYS A N 1
ATOM 3562 C CA . CYS A 1 450 ? -0.996 5.384 8.500 1.00 46.94 450 CYS A CA 1
ATOM 3563 C C . CYS A 1 450 ? -0.249 6.712 8.570 1.00 46.94 450 CYS A C 1
ATOM 3565 O O . CYS A 1 450 ? -0.707 7.717 8.041 1.00 46.94 450 CYS A O 1
ATOM 3567 N N . VAL A 1 451 ? 0.919 6.696 9.218 1.00 45.50 451 VAL A N 1
ATOM 3568 C CA . VAL A 1 451 ? 1.780 7.858 9.491 1.00 45.50 451 VAL A CA 1
ATOM 3569 C C . VAL A 1 451 ? 2.424 8.414 8.210 1.00 45.50 451 VAL A C 1
ATOM 3571 O O . VAL A 1 451 ? 3.010 9.492 8.209 1.00 45.50 451 VAL A O 1
ATOM 3574 N N . THR A 1 452 ? 2.334 7.672 7.106 1.00 48.03 452 THR A N 1
ATOM 3575 C CA . THR A 1 452 ? 3.299 7.770 6.007 1.00 48.03 452 THR A CA 1
ATOM 3576 C C . THR A 1 452 ? 2.663 7.861 4.629 1.00 48.03 452 THR A C 1
ATOM 3578 O O . THR A 1 452 ? 3.364 8.007 3.626 1.00 48.03 452 THR A O 1
ATOM 3581 N N . ASP A 1 453 ? 1.329 7.827 4.576 1.00 55.06 453 ASP A N 1
ATOM 3582 C CA . ASP A 1 453 ? 0.574 8.100 3.363 1.00 55.06 453 ASP A CA 1
ATOM 3583 C C . ASP A 1 453 ? 0.247 9.595 3.227 1.00 55.06 453 ASP A C 1
ATOM 3585 O O . ASP A 1 453 ? -0.036 10.301 4.194 1.00 55.06 453 ASP A O 1
ATOM 3589 N N . HIS A 1 454 ? 0.186 10.068 1.986 1.00 63.91 454 HIS A N 1
ATOM 3590 C CA . HIS A 1 454 ? -0.268 11.416 1.623 1.00 63.91 454 HIS A CA 1
ATOM 3591 C C . HIS A 1 454 ? -1.789 11.578 1.764 1.00 63.91 454 HIS A C 1
ATOM 3593 O O . HIS A 1 454 ? -2.349 12.589 1.347 1.00 63.91 454 HIS A O 1
ATOM 3599 N N . ASN A 1 455 ? -2.464 10.564 2.301 1.00 76.06 455 ASN A N 1
ATOM 3600 C CA . ASN A 1 455 ? -3.901 10.492 2.437 1.00 76.06 455 ASN A CA 1
ATOM 3601 C C . ASN A 1 455 ? -4.270 10.416 3.933 1.00 76.06 455 ASN A C 1
ATOM 3603 O O . ASN A 1 455 ? -4.194 9.334 4.519 1.00 76.06 455 ASN A O 1
ATOM 3607 N N . PRO A 1 456 ? -4.699 11.528 4.558 1.00 80.00 456 PRO A N 1
ATOM 3608 C CA . PRO A 1 456 ? -4.988 11.568 5.991 1.00 80.00 456 PRO A CA 1
ATOM 3609 C C . PRO A 1 456 ? -6.228 10.756 6.402 1.00 80.00 456 PRO A C 1
ATOM 3611 O O . PRO A 1 456 ? -6.431 10.501 7.586 1.00 80.00 456 PRO A O 1
ATOM 3614 N N . TYR A 1 457 ? -7.033 10.297 5.437 1.00 82.75 457 TYR A N 1
ATOM 3615 C CA . TYR A 1 457 ? -8.225 9.476 5.673 1.00 82.75 457 TYR A CA 1
ATOM 3616 C C . TYR A 1 457 ? -7.906 8.001 5.935 1.00 82.75 457 TYR A C 1
ATOM 3618 O O . TYR A 1 457 ? -8.804 7.202 6.194 1.00 82.75 457 TYR A O 1
ATOM 3626 N N . CYS A 1 458 ? -6.625 7.637 5.914 1.00 75.75 458 CYS A N 1
ATOM 3627 C CA . CYS A 1 458 ? -6.146 6.317 6.281 1.00 75.75 458 CYS A CA 1
ATOM 3628 C C . CYS A 1 458 ? -6.176 6.086 7.804 1.00 75.75 458 CYS A C 1
ATOM 3630 O O . CYS A 1 458 ? -5.360 5.341 8.290 1.00 75.75 458 CYS A O 1
ATOM 3632 N N . PHE A 1 459 ? -7.060 6.699 8.595 1.00 79.62 459 PHE A N 1
ATOM 3633 C CA . PHE A 1 459 ? -7.264 6.358 10.018 1.00 79.62 459 PHE A CA 1
ATOM 3634 C C . PHE A 1 459 ? -8.757 6.173 10.297 1.00 79.62 459 PHE A C 1
ATOM 3636 O O . PHE A 1 459 ? -9.375 6.869 11.093 1.00 79.62 459 PHE A O 1
ATOM 3643 N N . SER A 1 460 ? -9.360 5.263 9.540 1.00 80.06 460 SER A N 1
ATOM 3644 C CA . SER A 1 460 ? -10.765 4.884 9.629 1.00 80.06 460 SER A CA 1
ATOM 3645 C C . SER A 1 460 ? -10.993 3.719 10.592 1.00 80.06 460 SER A C 1
ATOM 3647 O O . SER A 1 460 ? -10.212 2.773 10.589 1.00 80.06 460 SER A O 1
ATOM 3649 N N . MET A 1 461 ? -12.114 3.751 11.319 1.00 75.56 461 MET A N 1
ATOM 3650 C CA . MET A 1 461 ? -12.640 2.602 12.078 1.00 75.56 461 MET A CA 1
ATOM 3651 C C . MET A 1 461 ? -13.181 1.479 11.178 1.00 75.56 461 MET A C 1
ATOM 3653 O O . MET A 1 461 ? -13.364 0.342 11.599 1.00 75.56 461 MET A O 1
ATOM 3657 N N . GLU A 1 462 ? -13.524 1.784 9.926 1.00 84.00 462 GLU A N 1
ATOM 3658 C CA . GLU A 1 462 ? -14.154 0.826 9.014 1.00 84.00 462 GLU A CA 1
ATOM 3659 C C . GLU A 1 462 ? -13.199 0.538 7.864 1.00 84.00 462 GLU A C 1
ATOM 3661 O O . GLU A 1 462 ? -13.389 0.994 6.734 1.00 84.00 462 GLU A O 1
ATOM 3666 N N . GLY A 1 463 ? -12.141 -0.206 8.192 1.00 82.25 463 GLY A N 1
ATOM 3667 C CA . GLY A 1 463 ? -11.091 -0.604 7.270 1.00 82.25 463 GLY A CA 1
ATOM 3668 C C . GLY A 1 463 ? -11.555 -1.494 6.109 1.00 82.25 463 GLY A C 1
ATOM 3669 O O . GLY A 1 463 ? -12.724 -1.867 5.991 1.00 82.25 463 GLY A O 1
ATOM 3670 N N . PHE A 1 464 ? -10.631 -1.868 5.222 1.00 86.38 464 PHE A N 1
ATOM 3671 C CA . PHE A 1 464 ? -10.963 -2.635 4.013 1.00 86.38 464 PHE A CA 1
ATOM 3672 C C . PHE A 1 464 ? -11.686 -3.955 4.307 1.00 86.38 464 PHE A C 1
ATOM 3674 O O . PHE A 1 464 ? -12.700 -4.236 3.670 1.00 86.38 464 PHE A O 1
ATOM 3681 N N . MET A 1 465 ? -11.232 -4.747 5.284 1.00 87.00 465 MET A N 1
ATOM 3682 C CA . MET A 1 465 ? -11.936 -5.975 5.671 1.00 87.00 465 MET A CA 1
ATOM 3683 C C . MET A 1 465 ? -13.351 -5.702 6.194 1.00 87.00 465 MET A C 1
ATOM 3685 O O . MET A 1 465 ? -14.246 -6.486 5.891 1.00 87.00 465 MET A O 1
ATOM 3689 N N . HIS A 1 466 ? -13.587 -4.601 6.918 1.00 88.19 466 HIS A N 1
ATOM 3690 C CA . HIS A 1 466 ? -14.928 -4.215 7.370 1.00 88.19 466 HIS A CA 1
ATOM 3691 C C . HIS A 1 466 ? -15.840 -3.895 6.182 1.00 88.19 466 HIS A C 1
ATOM 3693 O O . HIS A 1 466 ? -16.940 -4.440 6.080 1.00 88.19 466 HIS A O 1
ATOM 3699 N N . ARG A 1 467 ? -15.353 -3.091 5.232 1.00 92.44 467 ARG A N 1
ATOM 3700 C CA . ARG A 1 467 ? -16.103 -2.721 4.022 1.00 92.44 467 ARG A CA 1
ATOM 3701 C C . ARG A 1 467 ? -16.342 -3.904 3.087 1.00 92.44 467 ARG A C 1
ATOM 3703 O O . ARG A 1 467 ? -17.441 -4.057 2.564 1.00 92.44 467 ARG A O 1
ATOM 3710 N N . MET A 1 468 ? -15.344 -4.768 2.900 1.00 94.19 468 MET A N 1
ATOM 3711 C CA . MET A 1 468 ? -15.492 -6.005 2.129 1.00 94.19 468 MET A CA 1
ATOM 3712 C C . MET A 1 468 ? -16.524 -6.919 2.788 1.00 94.19 468 MET A C 1
ATOM 3714 O O . MET A 1 468 ? -17.428 -7.407 2.119 1.00 94.19 468 MET A O 1
ATOM 3718 N N . SER A 1 469 ? -16.432 -7.087 4.110 1.00 95.00 469 SER A N 1
ATOM 3719 C CA . SER A 1 469 ? -17.381 -7.891 4.877 1.00 95.00 469 SER A CA 1
ATOM 3720 C C . SER A 1 469 ? -18.814 -7.401 4.700 1.00 95.00 469 SER A C 1
ATOM 3722 O O . SER A 1 469 ? -19.710 -8.191 4.419 1.00 95.00 469 SER A O 1
ATOM 3724 N N . GLN A 1 470 ? -19.007 -6.086 4.797 1.00 96.50 470 GLN A N 1
ATOM 3725 C CA . GLN A 1 470 ? -20.290 -5.428 4.587 1.00 96.50 470 GLN A CA 1
ATOM 3726 C C . GLN A 1 470 ? -20.836 -5.676 3.172 1.00 96.50 470 GLN A C 1
ATOM 3728 O O . GLN A 1 470 ? -21.987 -6.066 3.022 1.00 96.50 470 GLN A O 1
ATOM 3733 N N . ARG A 1 471 ? -20.010 -5.556 2.124 1.00 97.31 471 ARG A N 1
ATOM 3734 C CA . ARG A 1 471 ? -20.438 -5.837 0.738 1.00 97.31 471 ARG A CA 1
ATOM 3735 C C . ARG A 1 471 ? -20.812 -7.296 0.490 1.00 97.31 471 ARG A C 1
ATOM 3737 O O . ARG A 1 471 ? -21.703 -7.567 -0.312 1.00 97.31 471 ARG A O 1
ATOM 3744 N N . LEU A 1 472 ? -20.142 -8.229 1.162 1.00 97.94 472 LEU A N 1
ATOM 3745 C CA . LEU A 1 472 ? -20.477 -9.651 1.095 1.00 97.94 472 LEU A CA 1
ATOM 3746 C C . LEU A 1 472 ? -21.785 -9.966 1.839 1.00 97.94 472 LEU A C 1
ATOM 3748 O O . LEU A 1 472 ? -22.579 -10.761 1.342 1.00 97.94 472 LEU A O 1
ATOM 3752 N N . LEU A 1 473 ? -22.041 -9.314 2.978 1.00 97.88 473 LEU A N 1
ATOM 3753 C CA . LEU A 1 473 ? -23.317 -9.389 3.707 1.00 97.88 473 LEU A CA 1
ATOM 3754 C C . LEU A 1 473 ? -24.482 -8.779 2.910 1.00 97.88 473 LEU A C 1
ATOM 3756 O O . LEU A 1 473 ? -25.589 -9.309 2.937 1.00 97.88 473 LEU A O 1
ATOM 3760 N N . GLU A 1 474 ? -24.222 -7.719 2.143 1.00 97.44 474 GLU A N 1
ATOM 3761 C CA . GLU A 1 474 ? -25.183 -7.114 1.209 1.00 97.44 474 GLU A CA 1
ATOM 3762 C C . GLU A 1 474 ? -25.419 -7.969 -0.052 1.00 97.44 474 GLU A C 1
ATOM 3764 O O . GLU A 1 474 ? -26.398 -7.760 -0.767 1.00 97.44 474 GLU A O 1
ATOM 3769 N N . GLY A 1 475 ? -24.529 -8.925 -0.348 1.00 96.94 475 GLY A N 1
ATOM 3770 C CA . GLY A 1 475 ? -24.578 -9.726 -1.572 1.00 96.94 475 GLY A CA 1
ATOM 3771 C C . GLY A 1 475 ? -24.287 -8.936 -2.846 1.00 96.94 475 GLY A C 1
ATOM 3772 O O . GLY A 1 475 ? -24.844 -9.256 -3.896 1.00 96.94 475 GLY A O 1
ATOM 3773 N N . GLU A 1 476 ? -23.455 -7.893 -2.774 1.00 97.25 476 GLU A N 1
ATOM 3774 C CA . GLU A 1 476 ? -23.250 -6.977 -3.898 1.00 97.25 476 GLU A CA 1
ATOM 3775 C C . GLU A 1 476 ? -22.601 -7.693 -5.107 1.00 97.25 476 GLU A C 1
ATOM 3777 O O . GLU A 1 476 ? -21.434 -8.105 -5.027 1.00 97.25 476 GLU A O 1
ATOM 3782 N N . PRO A 1 477 ? -23.296 -7.811 -6.261 1.00 95.94 477 PRO A N 1
ATOM 3783 C CA . PRO A 1 477 ? -22.840 -8.646 -7.374 1.00 95.94 477 PRO A CA 1
ATOM 3784 C C . PRO 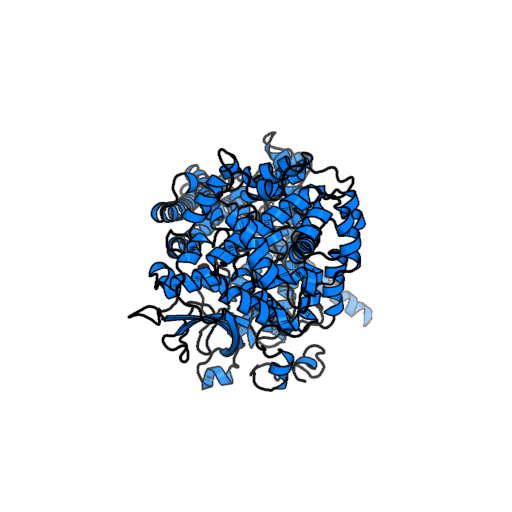A 1 477 ? -21.481 -8.242 -7.947 1.00 95.94 477 PRO A C 1
ATOM 3786 O O . PRO A 1 477 ? -20.675 -9.106 -8.301 1.00 95.94 477 PRO A O 1
ATOM 3789 N N . SER A 1 478 ? -21.187 -6.936 -8.016 1.00 94.75 478 SER A N 1
ATOM 3790 C CA . SER A 1 478 ? -19.891 -6.473 -8.517 1.00 94.75 478 SER A CA 1
ATOM 3791 C C . SER A 1 478 ? -18.749 -6.925 -7.611 1.00 94.75 478 SER A C 1
ATOM 3793 O O . SER A 1 478 ? -17.717 -7.358 -8.112 1.00 94.75 478 SER A O 1
ATOM 3795 N N . VAL A 1 479 ? -18.926 -6.890 -6.289 1.00 96.69 479 VAL A N 1
ATOM 3796 C CA . VAL A 1 479 ? -17.895 -7.311 -5.329 1.00 96.69 479 VAL A CA 1
ATOM 3797 C C . VAL A 1 479 ? -17.737 -8.828 -5.328 1.00 96.69 479 VAL A C 1
ATOM 3799 O O . VAL A 1 479 ? -16.612 -9.322 -5.369 1.00 96.69 479 VAL A O 1
ATOM 3802 N N . LEU A 1 480 ? -18.843 -9.574 -5.391 1.00 97.06 480 LEU A N 1
ATOM 3803 C CA . LEU A 1 480 ? -18.819 -11.036 -5.510 1.00 97.06 480 LEU A CA 1
ATOM 3804 C C . LEU A 1 480 ? -18.043 -11.509 -6.750 1.00 97.06 480 LEU A C 1
ATOM 3806 O O . LEU A 1 480 ? -17.383 -12.545 -6.697 1.00 97.06 480 LEU A O 1
ATOM 3810 N N . SER A 1 481 ? -18.039 -10.726 -7.836 1.00 95.56 481 SER A N 1
ATOM 3811 C CA . SER A 1 481 ? -17.273 -11.034 -9.054 1.00 95.56 481 SER A CA 1
ATOM 3812 C C . SER A 1 481 ? -15.746 -11.035 -8.866 1.00 95.56 481 SER A C 1
ATOM 3814 O O . SER A 1 481 ? -15.020 -11.553 -9.722 1.00 95.56 481 SER A O 1
ATOM 3816 N N . LEU A 1 482 ? -15.235 -10.470 -7.763 1.00 95.69 482 LEU A N 1
ATOM 3817 C CA . LEU A 1 482 ? -13.812 -10.515 -7.419 1.00 95.69 482 LEU A CA 1
ATOM 3818 C C . LEU A 1 482 ? -13.380 -11.901 -6.922 1.00 95.69 482 LEU A C 1
ATOM 3820 O O . LEU A 1 482 ? -12.220 -12.264 -7.103 1.00 95.69 482 LEU A O 1
ATOM 3824 N N . PHE A 1 483 ? -14.305 -12.684 -6.367 1.00 96.00 483 PHE A N 1
ATOM 3825 C CA . PHE A 1 483 ? -14.065 -14.045 -5.892 1.00 96.00 483 PHE A CA 1
ATOM 3826 C C . PHE A 1 483 ? -14.204 -15.068 -7.026 1.00 96.00 483 PHE A C 1
ATOM 3828 O O . PHE A 1 483 ? -14.743 -14.776 -8.095 1.00 96.00 483 PHE A O 1
ATOM 3835 N N . ALA A 1 484 ? -13.690 -16.280 -6.816 1.00 94.88 484 ALA A N 1
ATOM 3836 C CA . ALA A 1 484 ? -13.813 -17.366 -7.788 1.00 94.88 484 ALA A CA 1
ATOM 3837 C C . ALA A 1 484 ? -15.257 -17.872 -7.906 1.00 94.88 484 ALA A C 1
ATOM 3839 O O . ALA A 1 484 ? -15.690 -18.280 -8.983 1.00 94.88 484 ALA A O 1
ATOM 3840 N N . LYS A 1 485 ? -16.001 -17.851 -6.796 1.00 94.62 485 LYS A N 1
ATOM 3841 C CA . LYS A 1 485 ? -17.389 -18.308 -6.715 1.00 94.62 485 LYS A CA 1
ATOM 3842 C C . LYS A 1 485 ? -18.122 -17.577 -5.590 1.00 94.62 485 LYS A C 1
ATOM 3844 O O . LYS A 1 485 ? -17.527 -17.301 -4.553 1.00 94.62 485 LYS A O 1
ATOM 3849 N N . ASN A 1 486 ? -19.422 -17.339 -5.776 1.00 96.44 486 ASN A N 1
ATOM 3850 C CA . ASN A 1 486 ? -20.331 -16.993 -4.685 1.00 96.44 486 ASN A CA 1
ATOM 3851 C C . ASN A 1 486 ? -20.898 -18.286 -4.048 1.00 96.44 486 ASN A C 1
ATOM 3853 O O . ASN A 1 486 ? -21.652 -18.992 -4.723 1.00 96.44 486 ASN A O 1
ATOM 3857 N N . PRO A 1 487 ? -20.547 -18.629 -2.793 1.00 95.62 487 PRO A N 1
ATOM 3858 C CA . PRO A 1 487 ? -21.107 -19.789 -2.097 1.00 95.62 487 PRO A CA 1
ATOM 3859 C C . PRO A 1 487 ? -22.550 -19.575 -1.601 1.00 95.62 487 PRO A C 1
ATOM 3861 O O . PRO A 1 487 ? -23.220 -20.548 -1.272 1.00 95.62 487 PRO A O 1
ATOM 3864 N N . PHE A 1 488 ? -23.039 -18.333 -1.585 1.00 96.12 488 PHE A N 1
ATOM 3865 C CA . PHE A 1 488 ? -24.371 -17.937 -1.126 1.00 96.12 488 PHE A CA 1
ATOM 3866 C C . PHE A 1 488 ? -25.198 -17.399 -2.309 1.00 96.12 488 PHE A C 1
ATOM 3868 O O . PHE A 1 488 ? -25.493 -16.207 -2.390 1.00 96.12 488 PHE A O 1
ATOM 3875 N N . SER A 1 489 ? -25.509 -18.264 -3.284 1.00 90.38 489 SER A N 1
ATOM 3876 C CA . SER A 1 489 ? -26.179 -17.868 -4.538 1.00 90.38 489 SER A CA 1
ATOM 3877 C C . SER A 1 489 ? -27.631 -17.431 -4.361 1.00 90.38 489 SER A C 1
ATOM 3879 O O . SER A 1 489 ? -28.089 -16.564 -5.099 1.00 90.38 489 SER A O 1
ATOM 3881 N N . ASP A 1 490 ? -28.338 -18.027 -3.401 1.00 92.06 490 ASP A N 1
ATOM 3882 C CA . ASP A 1 490 ? -29.785 -17.838 -3.254 1.00 92.06 490 ASP A CA 1
ATOM 3883 C C . ASP A 1 490 ? -30.108 -16.614 -2.392 1.00 92.06 490 ASP A C 1
ATOM 3885 O O . ASP A 1 490 ? -30.990 -15.818 -2.713 1.00 92.06 490 ASP A O 1
ATOM 3889 N N . LYS A 1 491 ? -29.374 -16.452 -1.287 1.00 95.06 491 LYS A N 1
ATOM 3890 C CA . LYS A 1 491 ? -29.487 -15.323 -0.363 1.00 95.06 491 LYS A CA 1
ATOM 3891 C C . LYS A 1 491 ? -28.124 -15.044 0.278 1.00 95.06 491 LYS A C 1
ATOM 3893 O O . LYS A 1 491 ? -27.457 -16.014 0.640 1.00 95.06 491 LYS A O 1
ATOM 3898 N N . PRO A 1 492 ? -27.741 -13.767 0.483 1.00 97.00 492 PRO A N 1
ATOM 3899 C CA . PRO A 1 492 ? -26.529 -13.415 1.221 1.00 97.00 492 PRO A CA 1
ATOM 3900 C C . PRO A 1 492 ? -26.504 -14.035 2.629 1.00 97.00 492 PRO A C 1
ATOM 3902 O O . PRO A 1 492 ? -27.573 -14.265 3.212 1.00 97.00 492 PRO A O 1
ATOM 3905 N N . PRO A 1 493 ? -25.312 -14.308 3.191 1.00 97.81 493 PRO A N 1
ATOM 3906 C CA . PRO A 1 493 ? -25.201 -14.918 4.509 1.00 97.81 493 PRO A CA 1
ATOM 3907 C C . PRO A 1 493 ? -25.728 -13.987 5.609 1.00 97.81 493 PRO A C 1
ATOM 3909 O O . PRO A 1 493 ? -25.624 -12.766 5.508 1.00 97.81 493 PRO A O 1
ATOM 3912 N N . ALA A 1 494 ? -26.253 -14.558 6.695 1.00 97.44 494 ALA A N 1
ATOM 3913 C CA . ALA A 1 494 ? -26.713 -13.781 7.853 1.00 97.44 494 ALA A CA 1
ATOM 3914 C C . ALA A 1 494 ? -25.560 -13.232 8.714 1.00 97.44 494 ALA A C 1
ATOM 3916 O O . ALA A 1 494 ? -25.712 -12.216 9.397 1.00 97.44 494 ALA A O 1
ATOM 3917 N N . LEU A 1 495 ? -24.429 -13.936 8.713 1.00 97.88 495 LEU A N 1
ATOM 3918 C CA . LEU A 1 495 ? -23.226 -13.617 9.466 1.00 97.88 495 LEU A CA 1
ATOM 3919 C C . LEU A 1 495 ? -22.005 -13.736 8.568 1.00 97.88 495 LEU A C 1
ATOM 3921 O O . LEU A 1 495 ? -21.938 -14.600 7.692 1.00 97.88 495 LEU A O 1
ATOM 3925 N N . LEU A 1 496 ? -21.006 -12.910 8.841 1.00 97.19 496 LEU A N 1
ATOM 3926 C CA . LEU A 1 496 ? -19.726 -12.982 8.164 1.00 97.19 496 LEU A CA 1
ATOM 3927 C C . LEU A 1 496 ? -18.588 -12.772 9.153 1.00 97.19 496 LEU A C 1
ATOM 3929 O O . LEU A 1 496 ? -18.712 -11.985 10.086 1.00 97.19 496 LEU A O 1
ATOM 3933 N N . ARG A 1 497 ? -17.485 -13.483 8.950 1.00 92.62 497 ARG A N 1
ATOM 3934 C CA . ARG A 1 497 ? -16.256 -13.347 9.733 1.00 92.62 497 ARG A CA 1
ATOM 3935 C C . ARG A 1 497 ? -15.040 -13.354 8.819 1.00 92.62 497 ARG A C 1
ATOM 3937 O O . ARG A 1 497 ? -15.128 -13.780 7.662 1.00 92.62 497 ARG A O 1
ATOM 3944 N N . VAL A 1 498 ? -13.899 -12.943 9.360 1.00 90.00 498 VAL A N 1
ATOM 3945 C CA . VAL A 1 498 ? -12.601 -13.083 8.689 1.00 90.00 498 VAL A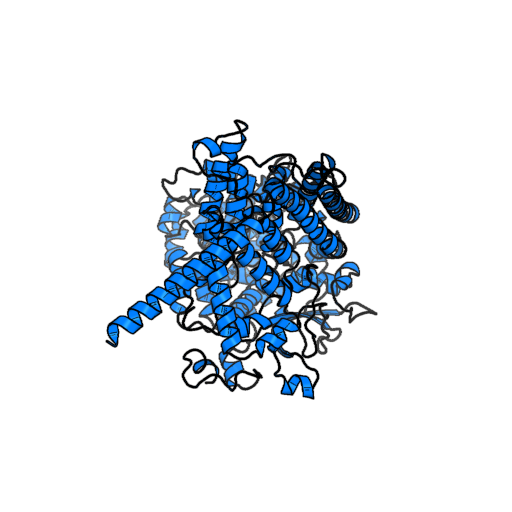 CA 1
ATOM 3946 C C . VAL A 1 498 ? -11.691 -13.935 9.550 1.00 90.00 498 VAL A C 1
ATOM 3948 O O . VAL A 1 498 ? -11.529 -13.670 10.738 1.00 90.00 498 VAL A O 1
ATOM 3951 N N . VAL A 1 499 ? -11.087 -14.955 8.950 1.00 85.81 499 VAL A N 1
ATOM 3952 C CA . VAL A 1 499 ? -10.174 -15.881 9.629 1.00 85.81 499 VAL A CA 1
ATOM 3953 C C . VAL A 1 499 ? -8.816 -15.891 8.939 1.00 85.81 499 VAL A C 1
ATOM 3955 O O . VAL A 1 499 ? -8.730 -15.738 7.722 1.00 85.81 499 VAL A O 1
ATOM 3958 N N . ALA A 1 500 ? -7.744 -16.086 9.697 1.00 81.12 500 ALA A N 1
ATOM 3959 C CA . ALA A 1 500 ? -6.424 -16.350 9.141 1.00 81.12 500 ALA A CA 1
ATOM 3960 C C . ALA A 1 500 ? -6.230 -17.859 8.969 1.00 81.12 500 ALA A C 1
ATOM 3962 O O . ALA A 1 500 ? -6.445 -18.620 9.907 1.00 81.12 500 ALA A O 1
ATOM 3963 N N . TYR A 1 501 ? -5.769 -18.285 7.801 1.00 81.31 501 TYR A N 1
ATOM 3964 C CA . TYR A 1 501 ? -5.241 -19.620 7.542 1.00 81.31 501 TYR A CA 1
ATOM 3965 C C . TYR A 1 501 ? -3.722 -19.565 7.456 1.00 81.31 501 TYR A C 1
ATOM 3967 O O . TYR A 1 501 ? -3.163 -18.631 6.881 1.00 81.31 501 TYR A O 1
ATOM 3975 N N . GLY A 1 502 ? -3.055 -20.576 7.997 1.00 79.75 502 GLY A N 1
ATOM 3976 C CA . GLY A 1 502 ? -1.661 -20.861 7.699 1.00 79.75 502 GLY A CA 1
ATOM 3977 C C . GLY A 1 502 ? -1.590 -21.939 6.625 1.00 79.75 502 GLY A C 1
ATOM 3978 O O . GLY A 1 502 ? -2.322 -22.928 6.681 1.00 79.75 502 GLY A O 1
ATOM 3979 N N . VAL A 1 503 ? -0.735 -21.713 5.635 1.00 82.06 503 VAL A N 1
ATOM 3980 C CA . VAL A 1 503 ? -0.609 -22.544 4.439 1.00 82.06 503 VAL A CA 1
ATOM 3981 C C . VAL A 1 503 ? 0.856 -22.933 4.250 1.00 82.06 503 VAL A C 1
ATOM 3983 O O . VAL A 1 503 ? 1.715 -22.052 4.183 1.00 82.06 503 VAL A O 1
ATOM 3986 N N . THR A 1 504 ? 1.146 -24.230 4.157 1.00 83.12 504 THR A N 1
ATOM 3987 C CA . THR A 1 504 ? 2.491 -24.780 3.891 1.00 83.12 504 THR A CA 1
ATOM 3988 C C . THR A 1 504 ? 2.465 -25.654 2.636 1.00 83.12 504 THR A C 1
ATOM 3990 O O . THR A 1 504 ? 1.418 -26.220 2.310 1.00 83.12 504 THR A O 1
ATOM 3993 N N . PRO A 1 505 ? 3.574 -25.761 1.884 1.00 86.69 505 PRO A N 1
ATOM 3994 C CA . PRO A 1 505 ? 3.638 -26.658 0.734 1.00 86.69 505 PRO A CA 1
ATOM 3995 C C . PRO A 1 505 ? 3.619 -28.120 1.195 1.00 86.69 505 PRO A C 1
ATOM 3997 O O . PRO A 1 505 ? 4.231 -28.471 2.200 1.00 86.69 505 PRO A O 1
ATOM 4000 N N . THR A 1 506 ? 2.917 -28.966 0.446 1.00 88.88 506 THR A N 1
ATOM 4001 C CA . THR A 1 506 ? 3.010 -30.433 0.575 1.00 88.88 506 THR A CA 1
ATOM 4002 C C . THR A 1 506 ? 4.295 -30.950 -0.074 1.00 88.88 506 THR A C 1
ATOM 4004 O O . THR A 1 506 ? 4.880 -30.269 -0.915 1.00 88.88 506 THR A O 1
ATOM 4007 N N . SER A 1 507 ? 4.735 -32.166 0.254 1.00 87.62 507 SER A N 1
ATOM 4008 C CA . SER A 1 507 ? 5.783 -32.850 -0.508 1.00 87.62 507 SER A CA 1
ATOM 4009 C C . SER A 1 507 ? 5.260 -33.391 -1.834 1.00 87.62 507 SER A C 1
ATOM 4011 O O . SER A 1 507 ? 4.061 -33.577 -2.056 1.00 87.62 507 SER A O 1
ATOM 4013 N N . TRP A 1 508 ? 6.199 -33.785 -2.693 1.00 88.56 508 TRP A N 1
ATOM 4014 C CA . TRP A 1 508 ? 5.904 -34.577 -3.883 1.00 88.56 508 TRP A CA 1
ATOM 4015 C C . TRP A 1 508 ? 5.126 -35.862 -3.593 1.00 88.56 508 TRP A C 1
ATOM 4017 O O . TRP A 1 508 ? 4.218 -36.200 -4.354 1.00 88.56 508 TRP A O 1
ATOM 4027 N N . ALA A 1 509 ? 5.481 -36.584 -2.527 1.00 89.19 509 ALA A N 1
ATOM 4028 C CA . ALA A 1 509 ? 4.833 -37.845 -2.180 1.00 89.19 509 ALA A CA 1
ATOM 4029 C C . ALA A 1 509 ? 3.371 -37.611 -1.783 1.00 89.19 509 ALA A C 1
ATOM 4031 O O . ALA A 1 509 ? 2.479 -38.291 -2.295 1.00 89.19 509 ALA A O 1
ATOM 4032 N N . HIS A 1 510 ? 3.124 -36.594 -0.958 1.00 90.25 510 HIS A N 1
ATOM 4033 C CA . HIS A 1 510 ? 1.785 -36.209 -0.534 1.00 90.25 510 HIS A CA 1
ATOM 4034 C C . HIS A 1 510 ? 0.939 -35.700 -1.695 1.00 90.25 510 HIS A C 1
ATOM 4036 O O . HIS A 1 510 ? -0.145 -36.230 -1.923 1.00 90.25 510 HIS A O 1
ATOM 4042 N N . HIS A 1 511 ? 1.431 -34.735 -2.480 1.00 92.06 511 HIS A N 1
ATOM 4043 C CA . HIS A 1 511 ? 0.691 -34.217 -3.634 1.00 92.06 511 HIS A CA 1
ATOM 4044 C C . HIS A 1 511 ? 0.347 -35.334 -4.631 1.00 92.06 511 HIS A C 1
ATOM 4046 O O . HIS A 1 511 ? -0.761 -35.371 -5.162 1.00 92.06 511 HIS A O 1
ATOM 4052 N N . LYS A 1 512 ? 1.254 -36.297 -4.859 1.00 93.38 512 LYS A N 1
ATOM 4053 C CA . LYS A 1 512 ? 0.979 -37.457 -5.721 1.00 93.38 512 LYS A CA 1
ATOM 4054 C C . LYS A 1 512 ? -0.095 -38.385 -5.141 1.00 93.38 512 LYS A C 1
ATOM 4056 O O . LYS A 1 512 ? -0.848 -38.971 -5.913 1.00 93.38 512 LYS A O 1
ATOM 4061 N N . ALA A 1 513 ? -0.151 -38.535 -3.819 1.00 95.44 513 ALA A N 1
ATOM 4062 C CA . ALA A 1 513 ? -1.108 -39.406 -3.143 1.00 95.44 513 ALA A CA 1
ATOM 4063 C C . ALA A 1 513 ? -2.506 -38.778 -3.001 1.00 95.44 513 ALA A C 1
ATOM 4065 O O . ALA A 1 513 ? -3.500 -39.486 -3.136 1.00 95.44 513 ALA A O 1
ATOM 4066 N N . THR A 1 514 ? -2.594 -37.472 -2.732 1.00 94.94 514 THR A N 1
ATOM 4067 C CA . THR A 1 514 ? -3.853 -36.798 -2.361 1.00 94.94 514 THR A CA 1
ATOM 4068 C C . THR A 1 514 ? -4.344 -35.780 -3.389 1.00 94.94 514 THR A C 1
ATOM 4070 O O . THR A 1 514 ? -5.519 -35.426 -3.385 1.00 94.94 514 THR A O 1
ATOM 4073 N N . GLY A 1 515 ? -3.465 -35.285 -4.265 1.00 93.69 515 GLY A N 1
ATOM 4074 C CA . GLY A 1 515 ? -3.741 -34.148 -5.148 1.00 93.69 515 GLY A CA 1
ATOM 4075 C C . GLY A 1 515 ? -3.688 -32.779 -4.455 1.00 93.69 515 GLY A C 1
ATOM 4076 O O . GLY A 1 515 ? -3.903 -31.758 -5.114 1.00 93.69 515 GLY A O 1
ATOM 4077 N N . ASN A 1 516 ? -3.395 -32.729 -3.151 1.00 94.00 516 ASN A N 1
ATOM 4078 C CA . ASN A 1 516 ? -3.271 -31.478 -2.405 1.00 94.00 516 ASN A CA 1
ATOM 4079 C C . ASN A 1 516 ? -1.943 -30.795 -2.717 1.00 94.00 516 ASN A C 1
ATOM 4081 O O . ASN A 1 516 ? -0.897 -31.434 -2.709 1.00 94.00 516 ASN A O 1
ATOM 4085 N N . TRP A 1 517 ? -1.986 -29.487 -2.950 1.00 92.50 517 TRP A N 1
ATOM 4086 C CA . TRP A 1 517 ? -0.800 -28.645 -3.135 1.00 92.50 517 TRP A CA 1
ATOM 4087 C C . TRP A 1 517 ? -0.274 -28.123 -1.803 1.00 92.50 517 TRP A C 1
ATOM 4089 O O . TRP A 1 517 ? 0.936 -27.937 -1.636 1.00 92.50 517 TRP A O 1
ATOM 4099 N N . TRP A 1 518 ? -1.187 -27.923 -0.853 1.00 90.50 518 TRP A N 1
ATOM 4100 C CA . TRP A 1 518 ? -0.913 -27.279 0.418 1.00 90.50 518 TRP A CA 1
ATOM 4101 C C . TRP A 1 518 ? -1.460 -28.079 1.595 1.00 90.50 518 TRP A C 1
ATOM 4103 O O . TRP A 1 518 ? -2.494 -28.736 1.480 1.00 90.50 518 TRP A O 1
ATOM 4113 N N . HIS A 1 519 ? -0.823 -27.940 2.751 1.00 86.12 519 HIS A N 1
ATOM 4114 C CA . HIS A 1 519 ? -1.523 -28.082 4.020 1.00 86.12 519 HIS A CA 1
ATOM 4115 C C . HIS A 1 519 ? -2.114 -26.718 4.370 1.00 86.12 519 HIS A C 1
ATOM 4117 O O . HIS A 1 519 ? -1.438 -25.698 4.233 1.00 86.12 519 HIS A O 1
ATOM 4123 N N . ALA A 1 520 ? -3.376 -26.686 4.787 1.00 85.19 520 ALA A N 1
ATOM 4124 C CA . ALA A 1 520 ? -4.070 -25.461 5.159 1.00 85.19 520 ALA A CA 1
ATOM 4125 C C . ALA A 1 520 ? -4.794 -25.676 6.487 1.00 85.19 520 ALA A C 1
ATOM 4127 O O . ALA A 1 520 ? -5.560 -26.628 6.629 1.00 85.19 520 ALA A O 1
ATOM 4128 N N . GLN A 1 521 ? -4.565 -24.784 7.447 1.00 79.75 521 GLN A N 1
ATOM 4129 C CA . GLN A 1 521 ? -5.196 -24.845 8.761 1.00 79.75 521 GLN A CA 1
ATOM 4130 C C . GLN A 1 521 ? -5.596 -23.449 9.227 1.00 79.75 521 GLN A C 1
ATOM 4132 O O . GLN A 1 521 ? -4.823 -22.496 9.111 1.00 79.75 521 GLN A O 1
ATOM 4137 N N . GLN A 1 522 ? -6.809 -23.335 9.768 1.00 80.62 522 GLN A N 1
ATOM 4138 C CA . GLN A 1 522 ? -7.283 -22.101 10.383 1.00 80.62 522 GLN A CA 1
ATOM 4139 C C . GLN A 1 522 ? -6.470 -21.811 11.654 1.00 80.62 522 GLN A C 1
ATOM 4141 O O . GLN A 1 522 ? -6.322 -22.670 12.519 1.00 80.62 522 GLN A O 1
ATOM 4146 N N . LEU A 1 523 ? -5.944 -20.593 11.753 1.00 73.88 523 LEU A N 1
ATOM 4147 C CA . LEU A 1 523 ? -5.093 -20.117 12.842 1.00 73.88 523 LEU A CA 1
ATOM 4148 C C . LEU A 1 523 ? -5.887 -19.361 13.903 1.00 73.88 523 LEU A C 1
ATOM 4150 O O . LEU A 1 523 ? -5.779 -19.657 15.088 1.00 73.88 523 LEU A O 1
ATOM 4154 N N . CYS A 1 524 ? -6.650 -18.359 13.476 1.00 73.25 524 CYS A N 1
ATOM 4155 C CA . CYS A 1 524 ? -7.471 -17.523 14.345 1.00 73.25 524 CYS A CA 1
ATOM 4156 C C . CYS A 1 524 ? -8.602 -16.865 13.562 1.00 73.25 524 CYS A C 1
ATOM 4158 O O . CYS A 1 524 ? -8.600 -16.809 12.330 1.00 73.25 524 CYS A O 1
ATOM 4160 N N . GLU A 1 525 ? -9.563 -16.349 14.314 1.00 79.50 525 GLU A N 1
ATOM 4161 C CA . GLU A 1 525 ? -10.543 -15.385 13.842 1.00 79.50 525 GLU A CA 1
ATOM 4162 C C . GLU A 1 525 ? -9.962 -13.977 14.012 1.00 79.50 525 GLU A C 1
ATOM 4164 O O . GLU A 1 525 ? -9.571 -13.606 15.110 1.00 79.50 525 GLU A O 1
ATOM 4169 N N . LEU A 1 526 ? -9.846 -13.226 12.915 1.00 78.00 526 LEU A N 1
ATOM 4170 C CA . LEU A 1 526 ? -9.333 -11.850 12.903 1.00 78.00 526 LEU A CA 1
ATOM 4171 C C . LEU A 1 526 ? -10.448 -10.820 13.060 1.00 78.00 526 LEU A C 1
ATOM 4173 O O . LEU A 1 526 ? -10.234 -9.766 13.643 1.00 78.00 526 LEU A O 1
ATOM 4177 N N . ILE A 1 527 ? -11.623 -11.116 12.501 1.00 81.25 527 ILE A N 1
ATOM 4178 C CA . ILE A 1 527 ? -12.828 -10.302 12.651 1.00 81.25 527 ILE A CA 1
ATOM 4179 C C . ILE A 1 527 ? -13.946 -11.229 13.071 1.00 81.25 527 ILE A C 1
ATOM 4181 O O . ILE A 1 527 ? -14.277 -12.164 12.334 1.00 81.25 527 ILE A O 1
ATOM 4185 N N . SER A 1 528 ? -14.535 -10.936 14.225 1.00 83.31 528 SER A N 1
ATOM 4186 C CA . SER A 1 528 ? -15.617 -11.737 14.776 1.00 83.31 528 SER A CA 1
ATOM 4187 C C . SER A 1 528 ? -16.898 -11.697 13.940 1.00 83.31 528 SER A C 1
ATOM 4189 O O . SER A 1 528 ? -17.105 -10.749 13.174 1.00 83.31 528 SER A O 1
ATOM 4191 N N . PRO A 1 529 ? -17.771 -12.720 14.073 1.00 91.06 529 PRO A N 1
ATOM 4192 C CA . PRO A 1 529 ? -19.051 -12.793 13.389 1.00 91.06 529 PRO A CA 1
ATOM 4193 C C . PRO A 1 529 ? -19.830 -11.486 13.485 1.00 91.06 529 PRO A C 1
ATOM 4195 O O . PRO A 1 529 ? -20.261 -11.069 14.560 1.00 91.06 529 PRO A O 1
ATOM 4198 N N . ARG A 1 530 ? -20.043 -10.857 12.334 1.00 91.06 530 ARG A N 1
ATOM 4199 C CA . ARG A 1 530 ? -20.791 -9.611 12.209 1.00 91.06 530 ARG A CA 1
ATOM 4200 C C . ARG A 1 530 ? -21.994 -9.781 11.297 1.00 91.06 530 ARG A C 1
ATOM 4202 O O . ARG A 1 530 ? -22.000 -10.617 10.395 1.00 91.06 530 ARG A O 1
ATOM 4209 N N . LYS A 1 531 ? -23.008 -8.965 11.566 1.00 94.81 531 LYS A N 1
ATOM 4210 C CA . LYS A 1 531 ? -24.219 -8.826 10.755 1.00 94.81 531 LYS A CA 1
ATOM 4211 C C . LYS A 1 531 ? -24.080 -7.636 9.813 1.00 94.81 531 LYS A C 1
ATOM 4213 O O . LYS A 1 531 ? -23.170 -6.821 9.974 1.00 94.81 531 LYS A O 1
ATOM 4218 N N . ASP A 1 532 ? -25.005 -7.561 8.865 1.00 95.25 532 ASP A N 1
ATOM 4219 C CA . ASP A 1 532 ? -25.211 -6.390 8.018 1.00 95.25 532 ASP A CA 1
ATOM 4220 C C . ASP A 1 532 ? -25.381 -5.122 8.880 1.00 95.25 532 ASP A C 1
ATOM 4222 O O . ASP A 1 532 ? -26.238 -5.082 9.767 1.00 95.25 532 ASP A O 1
ATOM 4226 N N . ASP A 1 533 ? -24.538 -4.112 8.650 1.00 92.50 533 ASP A N 1
ATOM 4227 C CA . ASP A 1 533 ? -24.590 -2.800 9.304 1.00 92.50 533 ASP A CA 1
ATOM 4228 C C . ASP A 1 533 ? -24.521 -1.682 8.249 1.00 92.50 533 ASP A C 1
ATOM 4230 O O . ASP A 1 533 ? -23.442 -1.150 7.959 1.00 92.50 533 ASP A O 1
ATOM 4234 N N . PRO A 1 534 ? -25.673 -1.250 7.704 1.00 92.06 534 PRO A N 1
ATOM 4235 C CA . PRO A 1 534 ? -25.712 -0.171 6.719 1.00 92.06 534 PRO A CA 1
ATOM 4236 C C . PRO A 1 534 ? -25.153 1.169 7.230 1.00 92.06 534 PRO A C 1
ATOM 4238 O O . PRO A 1 534 ? -24.797 2.030 6.420 1.00 92.06 534 PRO A O 1
ATOM 4241 N N . SER A 1 535 ? -25.057 1.378 8.554 1.00 91.25 535 SER A N 1
ATOM 4242 C CA . SER A 1 535 ? -24.483 2.605 9.128 1.00 91.25 535 SER A CA 1
ATOM 4243 C C . SER A 1 535 ? -22.980 2.733 8.865 1.00 91.25 535 SER A C 1
ATOM 4245 O O . SER A 1 535 ? -22.449 3.846 8.890 1.00 91.25 535 SER A O 1
ATOM 4247 N N . LEU A 1 536 ? -22.298 1.625 8.553 1.00 92.50 536 LEU A N 1
ATOM 4248 C CA . LEU A 1 536 ? -20.872 1.578 8.234 1.00 92.50 536 LEU A CA 1
ATOM 4249 C C . LEU A 1 536 ? -20.490 2.589 7.149 1.00 92.50 536 LEU A C 1
ATOM 4251 O O . LEU A 1 536 ? -19.502 3.312 7.283 1.00 92.50 536 LEU A O 1
ATOM 4255 N N . TRP A 1 537 ? -21.313 2.717 6.106 1.00 92.56 537 TRP A N 1
ATOM 4256 C CA . TRP A 1 537 ? -21.046 3.627 4.988 1.00 92.56 537 TRP A CA 1
ATOM 4257 C C . TRP A 1 537 ? -21.125 5.112 5.365 1.00 92.56 537 TRP A C 1
ATOM 4259 O O . TRP A 1 537 ? -20.615 5.952 4.630 1.00 92.56 537 TRP A O 1
ATOM 4269 N N . LYS A 1 538 ? -21.711 5.456 6.518 1.00 89.75 538 LYS A N 1
ATOM 4270 C CA . LYS A 1 538 ? -21.682 6.823 7.063 1.00 89.75 538 LYS A CA 1
ATOM 4271 C C . LYS A 1 538 ? -20.424 7.104 7.890 1.00 89.75 538 LYS A C 1
ATOM 4273 O O . LYS A 1 538 ? -20.140 8.263 8.170 1.00 89.75 538 LYS A O 1
ATOM 4278 N N . ARG A 1 539 ? -19.709 6.057 8.317 1.00 89.06 539 ARG A N 1
ATOM 4279 C CA . ARG A 1 539 ? -18.613 6.126 9.300 1.00 89.06 539 ARG A CA 1
ATOM 4280 C C . ARG A 1 539 ? -17.240 5.792 8.714 1.00 89.06 539 ARG A C 1
ATOM 4282 O O . ARG A 1 539 ? -16.234 6.075 9.351 1.00 89.06 539 ARG A O 1
ATOM 4289 N N . TRP A 1 540 ? -17.179 5.195 7.522 1.00 89.00 540 TRP A N 1
ATOM 4290 C CA . TRP A 1 540 ? -15.913 4.692 6.979 1.00 89.00 540 TRP A CA 1
ATOM 4291 C C . TRP A 1 540 ? -14.938 5.762 6.487 1.00 89.00 540 TRP A C 1
ATOM 4293 O O . TRP A 1 540 ? -13.742 5.485 6.429 1.00 89.00 540 TRP A O 1
ATOM 4303 N N . VAL A 1 541 ? -15.397 6.963 6.131 1.00 89.81 541 VAL A N 1
ATOM 4304 C CA . VAL A 1 541 ? -14.484 8.087 5.892 1.00 89.81 541 VAL A CA 1
ATOM 4305 C C . VAL A 1 541 ? -14.391 8.878 7.195 1.00 89.81 541 VAL A C 1
ATOM 4307 O O . VAL A 1 541 ? -15.409 9.434 7.617 1.00 89.81 541 VAL A O 1
ATOM 4310 N N . PRO A 1 542 ? -13.222 8.925 7.859 1.00 88.88 542 PRO A N 1
ATOM 4311 C CA . PRO A 1 542 ? -13.087 9.665 9.104 1.00 88.88 542 PRO A CA 1
ATOM 4312 C C . PRO A 1 542 ? -13.257 11.163 8.847 1.00 88.88 542 PRO A C 1
ATOM 4314 O O . PRO A 1 542 ? -12.860 11.681 7.798 1.00 88.88 542 PRO A O 1
ATOM 4317 N N . LYS A 1 543 ? -13.838 11.866 9.821 1.00 91.69 543 LYS A N 1
ATOM 4318 C CA . LYS A 1 543 ? -13.878 13.330 9.810 1.00 91.69 543 LYS A CA 1
ATOM 4319 C C . LYS A 1 543 ? -12.476 13.903 10.088 1.00 91.69 543 LYS A C 1
ATOM 4321 O O . LYS A 1 543 ? -11.662 13.206 10.698 1.00 91.69 543 LYS A O 1
ATOM 4326 N N . PRO A 1 544 ? -12.169 15.142 9.655 1.00 92.44 544 PRO A N 1
ATOM 4327 C CA . PRO A 1 544 ? -10.817 15.697 9.738 1.00 92.44 544 PRO A CA 1
ATOM 4328 C C . PRO A 1 544 ? -10.186 15.721 11.118 1.00 92.44 544 PRO A C 1
ATOM 4330 O O . PRO A 1 544 ? -8.970 15.675 11.224 1.00 92.44 544 PRO A O 1
ATOM 4333 N N . GLU A 1 545 ? -10.984 15.814 12.176 1.00 91.12 545 GLU A N 1
ATOM 4334 C CA . GLU A 1 545 ? -10.499 15.834 13.555 1.00 91.12 545 GLU A CA 1
ATOM 4335 C C . GLU A 1 545 ? -10.007 14.447 13.981 1.00 91.12 545 GLU A C 1
ATOM 4337 O O . GLU A 1 545 ? -9.105 14.340 14.804 1.00 91.12 545 GLU A O 1
ATOM 4342 N N . CYS A 1 546 ? -10.561 13.403 13.365 1.00 90.00 546 CYS A N 1
ATOM 4343 C CA . CYS A 1 546 ? -10.216 12.001 13.554 1.00 90.00 546 CYS A CA 1
ATOM 4344 C C . CYS A 1 546 ? -9.143 11.507 12.571 1.00 90.00 546 CYS A C 1
ATOM 4346 O O . CYS A 1 546 ? -9.001 10.299 12.409 1.00 90.00 546 CYS A O 1
ATOM 4348 N N . PHE A 1 547 ? -8.402 12.375 11.870 1.00 88.31 547 PHE A N 1
ATOM 4349 C CA . PHE A 1 547 ? -7.219 11.904 11.135 1.00 88.31 547 PHE A CA 1
ATOM 4350 C C . PHE A 1 547 ? -6.165 11.342 12.099 1.00 88.31 547 PHE A C 1
ATOM 4352 O O . PHE A 1 547 ? -6.189 11.617 13.299 1.00 88.31 547 PHE A O 1
ATOM 4359 N N . HIS A 1 548 ? -5.212 10.564 11.571 1.00 83.50 548 HIS A N 1
ATOM 4360 C CA . HIS A 1 548 ? -4.125 10.032 12.396 1.00 83.50 548 HIS A CA 1
ATOM 4361 C C . HIS A 1 548 ? -3.395 11.182 13.128 1.00 83.50 548 HIS A C 1
ATOM 4363 O O . HIS A 1 548 ? -3.115 12.209 12.509 1.00 83.50 548 HIS A O 1
ATOM 4369 N N . PRO A 1 549 ? -3.005 11.043 14.404 1.00 78.88 549 PRO A N 1
ATOM 4370 C CA . PRO A 1 549 ? -2.399 12.130 15.187 1.00 78.88 549 PRO A CA 1
ATOM 4371 C C . PRO A 1 549 ? -1.082 12.685 14.645 1.00 78.88 549 PRO A C 1
ATOM 4373 O O . PRO A 1 549 ? -0.742 13.837 14.929 1.00 78.88 549 PRO A O 1
ATOM 4376 N N . GLU A 1 550 ? -0.370 11.868 13.868 1.00 76.06 550 GLU A N 1
ATOM 4377 C CA . GLU A 1 550 ? 0.848 12.247 13.137 1.00 76.06 550 GLU A CA 1
ATOM 4378 C C . GLU A 1 550 ? 0.571 13.082 11.871 1.00 76.06 550 GLU A C 1
ATOM 4380 O O . GLU A 1 550 ? 1.479 13.716 11.338 1.00 76.06 550 GLU A O 1
ATOM 4385 N N . HIS A 1 551 ? -0.684 13.179 11.415 1.00 77.62 551 HIS A N 1
ATOM 4386 C CA . HIS A 1 551 ? -1.103 14.016 10.281 1.00 77.62 551 HIS A CA 1
ATOM 4387 C C . HIS A 1 551 ? -1.325 15.479 10.678 1.00 77.62 551 HIS A C 1
ATOM 4389 O O . HIS A 1 551 ? -2.244 16.140 10.193 1.00 77.62 551 HIS A O 1
ATOM 4395 N N . GLU A 1 552 ? -0.464 16.031 11.537 1.00 77.38 552 GLU A N 1
ATOM 4396 C CA . GLU A 1 552 ? -0.643 17.382 12.077 1.00 77.38 552 GLU A CA 1
ATOM 4397 C C . GLU A 1 552 ? -0.743 18.454 10.985 1.00 77.38 552 GLU A C 1
ATOM 4399 O O . GLU A 1 552 ? -1.582 19.360 11.030 1.00 77.38 552 GLU A O 1
ATOM 4404 N N . ILE A 1 553 ? 0.070 18.302 9.941 1.00 79.12 553 ILE A N 1
ATOM 4405 C CA . ILE A 1 553 ? 0.044 19.187 8.781 1.00 79.12 553 ILE A CA 1
ATOM 4406 C C . ILE A 1 553 ? -1.328 19.205 8.091 1.00 79.12 553 ILE A C 1
ATOM 4408 O O . ILE A 1 553 ? -1.747 20.247 7.588 1.00 79.12 553 ILE A O 1
ATOM 4412 N N . TRP A 1 554 ? -2.055 18.086 8.085 1.00 84.75 554 TRP A N 1
ATOM 4413 C CA . TRP A 1 554 ? -3.384 17.995 7.485 1.00 84.75 554 TRP A CA 1
ATOM 4414 C C . TRP A 1 554 ? -4.446 18.672 8.346 1.00 84.75 554 TRP A C 1
ATOM 4416 O O . TRP A 1 554 ? -5.265 19.407 7.788 1.00 84.75 554 TRP A O 1
ATOM 4426 N N . PHE A 1 555 ? -4.370 18.552 9.678 1.00 87.12 555 PHE A N 1
ATOM 4427 C CA . PHE A 1 555 ? -5.242 19.314 10.582 1.00 87.12 555 PHE A CA 1
ATOM 4428 C C . PHE A 1 555 ? -5.107 20.825 10.348 1.00 87.12 555 PHE A C 1
ATOM 4430 O O . PHE A 1 555 ? -6.104 21.542 10.311 1.00 87.12 555 PHE A O 1
ATOM 4437 N N . ARG A 1 556 ? -3.886 21.319 10.107 1.00 86.19 556 ARG A N 1
ATOM 4438 C CA . ARG A 1 556 ? -3.632 22.742 9.811 1.00 86.19 556 ARG A CA 1
ATOM 4439 C C . ARG A 1 556 ? -4.068 23.164 8.399 1.00 86.19 556 ARG A C 1
ATOM 4441 O O . ARG A 1 556 ? -4.227 24.354 8.133 1.00 86.19 556 ARG A O 1
ATOM 4448 N N . ARG A 1 557 ? -4.236 22.222 7.464 1.00 88.06 557 ARG A N 1
ATOM 4449 C CA . ARG A 1 557 ? -4.634 22.496 6.067 1.00 88.06 557 ARG A CA 1
ATOM 4450 C C . ARG A 1 557 ? -6.152 22.510 5.868 1.00 88.06 557 ARG A C 1
ATOM 4452 O O . ARG A 1 557 ? -6.619 23.269 5.003 1.00 88.06 557 ARG A O 1
ATOM 4459 N N . CYS A 1 558 ? -6.883 21.699 6.636 1.00 91.69 558 CYS A N 1
ATOM 4460 C CA . CYS A 1 558 ? -8.345 21.637 6.640 1.00 91.69 558 CYS A CA 1
ATOM 4461 C C . CYS A 1 558 ? -8.933 22.857 7.382 1.00 91.69 558 CYS A C 1
ATOM 4463 O O . CYS A 1 558 ? -8.533 23.108 8.517 1.00 91.69 558 CYS A O 1
ATOM 4465 N N . PRO A 1 559 ? -9.855 23.640 6.782 1.00 91.38 559 PRO A N 1
ATOM 4466 C CA . PRO A 1 559 ? -10.416 24.836 7.412 1.00 91.38 559 PRO A CA 1
ATOM 4467 C C . PRO A 1 559 ? -11.106 24.587 8.758 1.00 91.38 559 PRO A C 1
ATOM 4469 O O . PRO A 1 559 ? -10.945 25.402 9.659 1.00 91.38 559 PRO A O 1
ATOM 4472 N N . GLU A 1 560 ? -11.849 23.485 8.907 1.00 89.19 560 GLU A N 1
ATOM 4473 C CA . GLU A 1 560 ? -12.611 23.196 10.132 1.00 89.19 560 GLU A CA 1
ATOM 4474 C C . GLU A 1 560 ? -11.684 22.951 11.331 1.00 89.19 560 GLU A C 1
ATOM 4476 O O . GLU A 1 560 ? -11.807 23.611 12.363 1.00 89.19 560 GLU A O 1
ATOM 4481 N N . THR A 1 561 ? -10.705 22.056 11.185 1.00 91.38 561 THR A N 1
ATOM 4482 C CA . THR A 1 561 ? -9.711 21.787 12.234 1.00 91.38 561 THR A CA 1
ATOM 4483 C C . THR A 1 561 ? -8.731 22.938 12.401 1.00 91.38 561 THR A C 1
ATOM 4485 O O . THR A 1 561 ? -8.316 23.214 13.520 1.00 91.38 561 THR A O 1
ATOM 4488 N N . LYS A 1 562 ? -8.390 23.662 11.328 1.00 90.12 562 LYS A N 1
ATOM 4489 C CA . LYS A 1 562 ? -7.562 24.869 11.420 1.00 90.12 562 LYS A CA 1
ATOM 4490 C C . LYS A 1 562 ? -8.241 25.934 12.281 1.00 90.12 562 LYS A C 1
ATOM 4492 O O . LYS A 1 562 ? -7.593 26.463 13.174 1.00 90.12 562 LYS A O 1
ATOM 4497 N N . ALA A 1 563 ? -9.527 26.205 12.060 1.00 87.19 563 ALA A N 1
ATOM 4498 C CA . ALA A 1 563 ? -10.279 27.153 12.878 1.00 87.19 563 ALA A CA 1
ATOM 4499 C C . ALA A 1 563 ? -10.321 26.714 14.350 1.00 87.19 563 ALA A C 1
ATOM 4501 O O . ALA A 1 563 ? -10.119 27.537 15.237 1.00 87.19 563 ALA A O 1
ATOM 4502 N N . LEU A 1 564 ? -10.509 25.415 14.614 1.00 87.31 564 LEU A N 1
ATOM 4503 C CA . LEU A 1 564 ? -10.454 24.864 15.970 1.00 87.31 564 LEU A CA 1
ATOM 4504 C C . LEU A 1 564 ? -9.093 25.129 16.643 1.00 87.31 564 LEU A C 1
ATOM 4506 O O . LEU A 1 564 ? -9.051 25.586 17.782 1.00 87.31 564 LEU A O 1
ATOM 4510 N N . LEU A 1 565 ? -7.994 24.881 15.922 1.00 85.75 565 LEU A N 1
ATOM 4511 C CA . LEU A 1 565 ? -6.625 25.115 16.398 1.00 85.75 565 LEU A CA 1
ATOM 4512 C C . LEU A 1 565 ? -6.309 26.611 16.585 1.00 85.75 565 LEU A C 1
ATOM 4514 O O . LEU A 1 565 ? -5.569 26.964 17.495 1.00 85.75 565 LEU A O 1
ATOM 4518 N N . GLU A 1 566 ? -6.856 27.493 15.744 1.00 82.94 566 GLU A N 1
ATOM 4519 C CA . GLU A 1 566 ? -6.660 28.946 15.849 1.00 82.94 566 GLU A CA 1
ATOM 4520 C C . GLU A 1 566 ? -7.440 29.545 17.027 1.00 82.94 566 GLU A C 1
ATOM 4522 O O . GLU A 1 566 ? -6.883 30.337 17.785 1.00 82.94 566 GLU A O 1
ATOM 4527 N N . ILE A 1 567 ? -8.701 29.150 17.239 1.00 76.69 567 ILE A N 1
ATOM 4528 C CA . ILE A 1 567 ? -9.532 29.687 18.332 1.00 76.69 567 ILE A CA 1
ATOM 4529 C C . ILE A 1 567 ? -8.970 29.297 19.706 1.00 76.69 567 ILE A C 1
ATOM 4531 O O . ILE A 1 567 ? -9.055 30.078 20.651 1.00 76.69 567 ILE A O 1
ATOM 4535 N N . ALA A 1 568 ? -8.333 28.132 19.817 1.00 69.31 568 ALA A N 1
ATOM 4536 C CA . ALA A 1 568 ? -7.684 27.689 21.047 1.00 69.31 568 ALA A CA 1
ATOM 4537 C C . ALA A 1 568 ? -6.552 28.612 21.544 1.00 69.31 568 ALA A C 1
ATOM 4539 O O . ALA A 1 568 ? -6.138 28.500 22.698 1.00 69.31 568 ALA A O 1
ATOM 4540 N N . SER A 1 569 ? -6.061 29.524 20.698 1.00 65.75 569 SER A N 1
ATOM 4541 C CA . SER A 1 569 ? -5.054 30.525 21.067 1.00 65.75 569 SER A CA 1
ATOM 4542 C C . SER A 1 569 ? -5.624 31.775 21.759 1.00 65.75 569 SER A C 1
ATOM 4544 O O . SER A 1 569 ? -4.849 32.578 22.274 1.00 65.75 569 SER A O 1
ATOM 4546 N N . ALA A 1 570 ? -6.952 31.943 21.809 1.00 62.44 570 ALA A N 1
ATOM 4547 C CA . ALA A 1 570 ? -7.612 33.061 22.486 1.00 62.44 570 ALA A CA 1
ATOM 4548 C C . ALA A 1 570 ? -7.920 32.740 23.967 1.00 62.44 570 ALA A C 1
ATOM 4550 O O . ALA A 1 570 ? -8.387 31.645 24.289 1.00 62.44 570 ALA A O 1
ATOM 4551 N N . GLU A 1 571 ? -7.675 33.693 24.876 1.00 59.78 571 GLU A N 1
ATOM 4552 C CA . GLU A 1 571 ? -7.915 33.529 26.321 1.00 59.78 571 GLU A CA 1
ATOM 4553 C C . GLU A 1 571 ? -9.404 33.327 26.680 1.00 59.78 571 GLU A C 1
ATOM 4555 O O . GLU A 1 571 ? -10.299 33.927 26.091 1.00 59.78 571 GLU A O 1
ATOM 4560 N N . GLU A 1 572 ? -9.636 32.456 27.674 1.00 62.31 572 GLU A N 1
ATOM 4561 C CA . GLU A 1 572 ? -10.894 32.232 28.417 1.00 62.31 572 GLU A CA 1
ATOM 4562 C C . GLU A 1 572 ? -12.191 32.019 27.612 1.00 62.31 572 GLU A C 1
ATOM 4564 O O . GLU A 1 572 ? -13.254 32.552 27.931 1.00 62.31 572 GLU A O 1
ATOM 4569 N N . SER A 1 573 ? -12.159 31.137 26.615 1.00 65.88 573 SER A N 1
ATOM 4570 C CA . SER A 1 573 ? -13.382 30.616 25.990 1.00 65.88 573 SER A CA 1
ATOM 4571 C C . SER A 1 573 ? -13.850 29.305 26.641 1.00 65.88 573 SER A C 1
ATOM 4573 O O . SER A 1 573 ? -13.056 28.446 27.030 1.00 65.88 573 SER A O 1
ATOM 4575 N N . ASN A 1 574 ? -15.171 29.145 26.780 1.00 86.38 574 ASN A N 1
ATOM 4576 C CA . ASN A 1 574 ? -15.802 27.908 27.247 1.00 86.38 574 ASN A CA 1
ATOM 4577 C C . ASN A 1 574 ? -15.393 26.735 26.335 1.00 86.38 574 ASN A C 1
ATOM 4579 O O . ASN A 1 574 ? -15.815 26.680 25.179 1.00 86.38 574 ASN A O 1
ATOM 4583 N N . VAL A 1 575 ? -14.596 25.792 26.851 1.00 88.75 575 VAL A N 1
ATOM 4584 C CA . VAL A 1 575 ? -14.006 24.722 26.027 1.00 88.75 575 VAL A CA 1
ATOM 4585 C C . VAL A 1 575 ? -15.060 23.815 25.393 1.00 88.75 575 VAL A C 1
ATOM 4587 O O . VAL A 1 575 ? -14.891 23.387 24.255 1.00 88.75 575 VAL A O 1
ATOM 4590 N N . ASP A 1 576 ? -16.186 23.575 26.062 1.00 91.94 576 ASP A N 1
ATOM 4591 C CA . ASP A 1 576 ? -17.275 22.776 25.489 1.00 91.94 576 ASP A CA 1
ATOM 4592 C C . ASP A 1 576 ? -17.908 23.486 24.285 1.00 91.94 576 ASP A C 1
ATOM 4594 O O . ASP A 1 576 ? -18.281 22.851 23.297 1.00 91.94 576 ASP A O 1
ATOM 4598 N N . ALA A 1 577 ? -17.987 24.820 24.331 1.00 88.62 577 ALA A N 1
ATOM 4599 C CA . ALA A 1 577 ? -18.423 25.617 23.190 1.00 88.62 577 ALA A CA 1
ATOM 4600 C C . ALA A 1 577 ? -17.398 25.565 22.043 1.00 88.62 577 ALA A C 1
ATOM 4602 O O . ALA A 1 577 ? -17.800 25.485 20.882 1.00 88.62 577 ALA A O 1
ATOM 4603 N N . LEU A 1 578 ? -16.095 25.533 22.350 1.00 89.00 578 LEU A N 1
ATOM 4604 C CA . LEU A 1 578 ? -15.039 25.364 21.344 1.00 89.00 578 LEU A CA 1
ATOM 4605 C C . LEU A 1 578 ? -15.101 24.004 20.650 1.00 89.00 578 LEU A C 1
ATOM 4607 O O . LEU A 1 578 ? -15.001 23.939 19.427 1.00 89.00 578 LEU A O 1
ATOM 4611 N N . VAL A 1 579 ? -15.302 22.924 21.412 1.00 90.75 579 VAL A N 1
ATOM 4612 C CA . VAL A 1 579 ? -15.449 21.568 20.861 1.00 90.75 579 VAL A CA 1
ATOM 4613 C C . VAL A 1 579 ? -16.599 21.514 19.869 1.00 90.75 579 VAL A C 1
ATOM 4615 O O . VAL A 1 579 ? -16.474 20.931 18.792 1.00 90.75 579 VAL A O 1
ATOM 4618 N N . ARG A 1 580 ? -17.709 22.179 20.177 1.00 90.00 580 ARG A N 1
ATOM 4619 C CA . ARG A 1 580 ? -18.820 22.293 19.235 1.00 90.00 580 ARG A CA 1
ATOM 4620 C C . ARG A 1 580 ? -18.415 23.117 18.017 1.00 90.00 580 ARG A C 1
ATOM 4622 O O . ARG A 1 580 ? -18.590 22.645 16.894 1.00 90.00 580 ARG A O 1
ATOM 4629 N N . GLY A 1 581 ? -17.818 24.291 18.216 1.00 82.56 581 GLY A N 1
ATOM 4630 C CA . GLY A 1 581 ? -17.419 25.186 17.130 1.00 82.56 581 GLY A CA 1
ATOM 4631 C C . GLY A 1 581 ? -18.549 25.365 16.107 1.00 82.56 581 GLY A C 1
ATOM 4632 O O . GLY A 1 581 ? -19.715 25.472 16.478 1.00 82.56 581 GLY A O 1
ATOM 4633 N N . ASN A 1 582 ? -18.215 25.304 14.817 1.00 75.94 582 ASN A N 1
ATOM 4634 C CA . ASN A 1 582 ? -19.194 25.326 13.717 1.00 75.94 582 ASN A CA 1
ATOM 4635 C C . ASN A 1 582 ? -19.711 23.931 13.316 1.00 75.94 582 ASN A C 1
ATOM 4637 O O . ASN A 1 582 ? -20.250 23.761 12.223 1.00 75.94 582 ASN A O 1
ATOM 4641 N N . SER A 1 583 ? -19.505 22.910 14.148 1.00 79.88 583 SER A N 1
ATOM 4642 C CA . SER A 1 583 ? -19.935 21.549 13.830 1.00 79.88 583 SER A CA 1
ATOM 4643 C C . SER A 1 583 ? -21.398 21.301 14.191 1.00 79.88 583 SER A C 1
ATOM 4645 O O . SER A 1 583 ? -22.019 22.050 14.938 1.00 79.88 583 SER A O 1
ATOM 4647 N N . MET A 1 584 ? -21.928 20.177 13.706 1.00 83.88 584 MET A N 1
ATOM 4648 C CA . MET A 1 584 ? -23.265 19.686 14.057 1.00 83.88 584 MET A CA 1
ATOM 4649 C C . MET A 1 584 ? -23.349 19.067 15.467 1.00 83.88 584 MET A C 1
ATOM 4651 O O . MET A 1 584 ? -24.382 18.499 15.806 1.00 83.88 584 MET A O 1
ATOM 4655 N N . ILE A 1 585 ? -22.283 19.137 16.274 1.00 91.56 585 ILE A N 1
ATOM 4656 C CA . ILE A 1 585 ? -22.257 18.579 17.632 1.00 91.56 585 ILE A CA 1
ATOM 4657 C C . ILE A 1 585 ? -23.083 19.478 18.567 1.00 91.56 585 ILE A C 1
ATOM 4659 O O . ILE A 1 585 ? -22.815 20.676 18.730 1.00 91.56 585 ILE A O 1
ATOM 4663 N N . SER A 1 586 ? -24.094 18.895 19.202 1.00 94.62 586 SER A N 1
ATOM 4664 C CA . SER A 1 586 ? -24.986 19.570 20.148 1.00 94.62 586 SER A CA 1
ATOM 4665 C C . SER A 1 586 ? -24.390 19.683 21.560 1.00 94.62 586 SER A C 1
ATOM 4667 O O . SER A 1 586 ? -23.443 18.985 21.916 1.00 94.62 586 SER A O 1
ATOM 4669 N N . ALA A 1 587 ? -24.959 20.566 22.391 1.00 94.81 587 ALA A N 1
ATOM 4670 C CA . ALA A 1 587 ? -24.578 20.686 23.804 1.00 94.81 587 ALA A CA 1
ATOM 4671 C C . ALA A 1 587 ? -24.806 19.375 24.571 1.00 94.81 587 ALA A C 1
ATOM 4673 O O . ALA A 1 587 ? -23.907 18.905 25.260 1.00 94.81 587 ALA A O 1
ATOM 4674 N N . GLU A 1 588 ? -25.972 18.752 24.374 1.00 96.31 588 GLU A N 1
ATOM 4675 C CA . GLU A 1 588 ? -26.325 17.485 25.022 1.00 96.31 588 GLU A CA 1
ATOM 4676 C C . GLU A 1 588 ? -25.366 16.356 24.629 1.00 96.31 588 GLU A C 1
ATOM 4678 O O . GLU A 1 588 ? -25.046 15.504 25.448 1.00 96.31 588 GLU A O 1
ATOM 4683 N N . GLU A 1 589 ? -24.859 16.329 23.393 1.00 96.69 589 GLU A N 1
ATOM 4684 C CA . GLU A 1 589 ? -23.872 15.319 22.993 1.00 96.69 589 GLU A CA 1
ATOM 4685 C C . GLU A 1 589 ? -22.535 15.483 23.715 1.00 96.69 589 GLU A C 1
ATOM 4687 O O . GLU A 1 589 ? -21.942 14.478 24.110 1.00 96.69 589 GLU A O 1
ATOM 4692 N N . VAL A 1 590 ? -22.086 16.723 23.930 1.00 97.25 590 VAL A N 1
ATOM 4693 C CA . VAL A 1 590 ? -20.881 17.016 24.721 1.00 97.25 590 VAL A CA 1
ATOM 4694 C C . VAL A 1 590 ? -21.100 16.680 26.195 1.00 97.25 590 VAL A C 1
ATOM 4696 O O . VAL A 1 590 ? -20.245 16.057 26.820 1.00 97.25 590 VAL A O 1
ATOM 4699 N N . GLU A 1 591 ? -22.252 17.033 26.761 1.00 96.56 591 GLU A N 1
ATOM 4700 C CA . GLU A 1 591 ? -22.581 16.686 28.147 1.00 96.56 591 GLU A CA 1
ATOM 4701 C C . GLU A 1 591 ? -22.682 15.170 28.339 1.00 96.56 591 GLU A C 1
ATOM 4703 O O . GLU A 1 591 ? -22.092 14.621 29.268 1.00 96.56 591 GLU A O 1
ATOM 4708 N N . SER A 1 592 ? -23.353 14.477 27.419 1.00 97.12 592 SER A N 1
ATOM 4709 C CA . SER A 1 592 ? -23.473 13.020 27.397 1.00 97.12 592 SER A CA 1
ATOM 4710 C C . SER A 1 592 ? -22.119 12.322 27.233 1.00 97.12 592 SER A C 1
ATOM 4712 O O . SER A 1 592 ? -21.908 11.268 27.829 1.00 97.12 592 SER A O 1
ATOM 4714 N N . PHE A 1 593 ? -21.170 12.897 26.486 1.00 97.62 593 PHE A N 1
ATOM 4715 C CA . PHE A 1 593 ? -19.808 12.361 26.397 1.00 97.62 593 PHE A CA 1
ATOM 4716 C C . PHE A 1 593 ? -19.154 12.265 27.783 1.00 97.62 593 PHE A C 1
ATOM 4718 O O . PHE A 1 593 ? -18.683 11.197 28.172 1.00 97.62 593 PHE A O 1
ATOM 4725 N N . TRP A 1 594 ? -19.194 13.342 28.568 1.00 97.69 594 TRP A N 1
ATOM 4726 C CA . TRP A 1 594 ? -18.629 13.344 29.919 1.00 97.69 594 TRP A CA 1
ATOM 4727 C C . TRP A 1 594 ? -19.455 12.515 30.905 1.00 97.69 594 TRP A C 1
ATOM 4729 O O . TRP A 1 594 ? -18.909 11.685 31.630 1.00 97.69 594 TRP A O 1
ATOM 4739 N N . ARG A 1 595 ? -20.774 12.734 30.930 1.00 96.88 595 ARG A N 1
ATOM 4740 C CA . ARG A 1 595 ? -21.702 12.127 31.893 1.00 96.88 595 ARG A CA 1
ATOM 4741 C C . ARG A 1 595 ? -21.843 10.626 31.684 1.00 96.88 595 ARG A C 1
ATOM 4743 O O . ARG A 1 595 ? -21.798 9.875 32.655 1.00 96.88 595 ARG A O 1
ATOM 4750 N N . ASP A 1 596 ? -22.020 10.194 30.439 1.00 96.00 596 ASP A N 1
ATOM 4751 C CA . ASP A 1 596 ? -22.402 8.822 30.121 1.00 96.00 596 ASP A CA 1
ATOM 4752 C C . ASP A 1 596 ? -21.195 7.997 29.671 1.00 96.00 596 ASP A C 1
ATOM 4754 O O . ASP A 1 596 ? -20.953 6.930 30.237 1.00 96.00 596 ASP A O 1
ATOM 4758 N N . PHE A 1 597 ? -20.438 8.471 28.674 1.00 96.44 597 PHE A N 1
ATOM 4759 C CA . PHE A 1 597 ? -19.356 7.691 28.069 1.00 96.44 597 PHE A CA 1
ATOM 4760 C C . PHE A 1 597 ? -18.106 7.625 28.951 1.00 96.44 597 PHE A C 1
ATOM 4762 O O . PHE A 1 597 ? -17.684 6.524 29.300 1.00 96.44 597 PHE A O 1
ATOM 4769 N N . ILE A 1 598 ? -17.548 8.764 29.374 1.00 96.44 598 ILE A N 1
ATOM 4770 C CA . ILE A 1 598 ? -16.347 8.776 30.226 1.00 96.44 598 ILE A CA 1
ATOM 4771 C C . ILE A 1 598 ? -16.614 8.069 31.559 1.00 96.44 598 ILE A C 1
ATOM 4773 O O . ILE A 1 598 ? -15.815 7.237 31.979 1.00 96.44 598 ILE A O 1
ATOM 4777 N N . THR A 1 599 ? -17.778 8.287 32.178 1.00 94.56 599 THR A N 1
ATOM 4778 C CA . THR A 1 599 ? -18.183 7.552 33.391 1.00 94.56 599 THR A CA 1
ATOM 4779 C C . THR A 1 599 ? -18.284 6.041 33.166 1.00 94.56 599 THR A C 1
ATOM 4781 O O . THR A 1 599 ? -17.935 5.274 34.059 1.00 94.56 599 THR A O 1
ATOM 4784 N N . ALA A 1 600 ? -18.749 5.590 31.995 1.00 93.19 600 ALA A N 1
ATOM 4785 C CA . ALA A 1 600 ? -18.803 4.165 31.660 1.00 93.19 600 ALA A CA 1
ATOM 4786 C C . ALA A 1 600 ? -17.414 3.571 31.385 1.00 93.19 600 ALA A C 1
ATOM 4788 O O . ALA A 1 600 ? -17.168 2.421 31.740 1.00 93.19 600 ALA A O 1
ATOM 4789 N N . ALA A 1 601 ? -16.520 4.347 30.770 1.00 92.06 601 ALA A N 1
ATOM 4790 C CA . ALA A 1 601 ? -15.169 3.919 30.439 1.00 92.06 601 ALA A CA 1
ATOM 4791 C C . ALA A 1 601 ? -14.237 3.904 31.663 1.00 92.06 601 ALA A C 1
ATOM 4793 O O . ALA A 1 601 ? -13.357 3.058 31.729 1.00 92.06 601 ALA A O 1
ATOM 4794 N N . LYS A 1 602 ? -14.430 4.786 32.652 1.00 90.38 602 LYS A N 1
ATOM 4795 C CA . LYS A 1 602 ? -13.504 5.013 33.782 1.00 90.38 602 LYS A CA 1
ATOM 4796 C C . LYS A 1 602 ? -13.250 3.839 34.757 1.00 90.38 602 LYS A C 1
ATOM 4798 O O . LYS A 1 602 ? -12.141 3.767 35.287 1.00 90.38 602 LYS A O 1
ATOM 4803 N N . PRO A 1 603 ? -14.199 2.943 35.089 1.00 90.56 603 PRO A N 1
ATOM 4804 C CA . PRO A 1 603 ? -13.943 1.866 36.051 1.00 90.56 603 PRO A CA 1
ATOM 4805 C C . PRO A 1 603 ? -12.760 0.985 35.625 1.00 90.56 603 PRO A C 1
ATOM 4807 O O . PRO A 1 603 ? -12.706 0.591 34.469 1.00 90.56 603 PRO A O 1
ATOM 4810 N N . SER A 1 604 ? -11.836 0.673 36.544 1.00 87.62 604 SER A N 1
ATOM 4811 C CA . SER A 1 604 ? -10.599 -0.094 36.275 1.00 87.62 604 SER A CA 1
ATOM 4812 C C . SER A 1 604 ? -9.705 0.493 35.170 1.00 87.62 604 SER A C 1
ATOM 4814 O O . SER A 1 604 ? -9.030 -0.238 34.450 1.00 87.62 604 SER A O 1
ATOM 4816 N N . HIS A 1 605 ? -9.704 1.819 35.027 1.00 87.19 605 HIS A N 1
ATOM 4817 C CA . HIS A 1 605 ? -8.855 2.541 34.083 1.00 87.19 605 HIS A CA 1
ATOM 4818 C C . HIS A 1 605 ? -7.364 2.176 34.218 1.00 87.19 605 HIS A C 1
ATOM 4820 O O . HIS A 1 605 ? -6.806 2.244 35.315 1.00 87.19 605 HIS A O 1
ATOM 4826 N N . GLY A 1 606 ? -6.729 1.805 33.100 1.00 85.25 606 GLY A N 1
ATOM 4827 C CA . GLY A 1 606 ? -5.337 1.349 33.036 1.00 85.25 606 GLY A CA 1
ATOM 4828 C C . GLY A 1 606 ? -5.148 -0.150 33.300 1.00 85.25 606 GLY A C 1
ATOM 4829 O O . GLY A 1 606 ? -4.043 -0.657 33.138 1.00 85.25 606 GLY A O 1
ATOM 4830 N N . ASP A 1 607 ? -6.201 -0.892 33.663 1.00 90.44 607 ASP A N 1
ATOM 4831 C CA . ASP A 1 607 ? -6.123 -2.349 33.810 1.00 90.44 607 ASP A CA 1
ATOM 4832 C C . ASP A 1 607 ? -6.310 -3.051 32.458 1.00 90.44 607 ASP A C 1
ATOM 4834 O O . ASP A 1 607 ? -7.433 -3.368 32.037 1.00 90.44 607 ASP A O 1
ATOM 4838 N N . TRP A 1 608 ? -5.180 -3.340 31.808 1.00 89.25 608 TRP A N 1
ATOM 4839 C CA . TRP A 1 608 ? -5.100 -4.036 30.522 1.00 89.25 608 TRP A CA 1
ATOM 4840 C C . TRP A 1 608 ? -5.901 -5.346 30.482 1.00 89.25 608 TRP A C 1
ATOM 4842 O O . TRP A 1 608 ? -6.531 -5.656 29.473 1.00 89.25 608 TRP A O 1
ATOM 4852 N N . LYS A 1 609 ? -5.980 -6.097 31.590 1.00 87.94 609 LYS A N 1
ATOM 4853 C CA . LYS A 1 609 ? -6.685 -7.394 31.629 1.00 87.94 609 LYS A CA 1
ATOM 4854 C C . LYS A 1 609 ? -8.198 -7.252 31.497 1.00 87.94 609 LYS A C 1
ATOM 4856 O O . LYS A 1 609 ? -8.879 -8.198 31.108 1.00 87.94 609 LYS A O 1
ATOM 4861 N N . THR A 1 610 ? -8.735 -6.083 31.834 1.00 91.06 610 THR A N 1
ATOM 4862 C CA . THR A 1 610 ? -10.179 -5.818 31.808 1.00 91.06 610 THR A CA 1
ATOM 4863 C C . THR A 1 610 ? -10.629 -5.068 30.558 1.00 91.06 610 THR A C 1
ATOM 4865 O O . THR A 1 610 ? -11.836 -4.913 30.357 1.00 91.06 610 THR A O 1
ATOM 4868 N N . ILE A 1 611 ? -9.698 -4.635 29.697 1.00 91.44 611 ILE A N 1
ATOM 4869 C CA . ILE A 1 611 ? -9.983 -3.738 28.567 1.00 91.44 611 ILE A CA 1
ATOM 4870 C C . ILE A 1 611 ? -11.037 -4.308 27.612 1.00 91.44 611 ILE A C 1
ATOM 4872 O O . ILE A 1 611 ? -11.948 -3.594 27.199 1.00 91.44 611 ILE A O 1
ATOM 4876 N N . VAL A 1 612 ? -10.996 -5.615 27.340 1.00 90.75 612 VAL A N 1
ATOM 4877 C CA . VAL A 1 612 ? -11.962 -6.287 26.456 1.00 90.75 612 VAL A CA 1
ATOM 4878 C C . VAL A 1 612 ? -13.352 -6.320 27.075 1.00 90.75 612 VAL A C 1
ATOM 4880 O O . VAL A 1 612 ? -14.335 -5.997 26.410 1.00 90.75 612 VAL A O 1
ATOM 4883 N N . ALA A 1 613 ? -13.455 -6.681 28.355 1.00 91.75 613 ALA A N 1
ATOM 4884 C CA . ALA A 1 613 ? -14.733 -6.719 29.058 1.00 91.75 613 ALA A CA 1
ATOM 4885 C C . ALA A 1 613 ? -15.360 -5.318 29.146 1.00 91.75 613 ALA A C 1
ATOM 4887 O O . ALA A 1 613 ? -16.551 -5.154 28.877 1.00 91.75 613 ALA A O 1
ATOM 4888 N N . ARG A 1 614 ? -14.545 -4.301 29.449 1.00 92.88 614 ARG A N 1
ATOM 4889 C CA . ARG A 1 614 ? -14.960 -2.893 29.515 1.00 92.88 614 ARG A CA 1
ATOM 4890 C C . ARG A 1 614 ? -15.372 -2.354 28.149 1.00 92.88 614 ARG A C 1
ATOM 4892 O O . ARG A 1 614 ? -16.456 -1.790 28.025 1.00 92.88 614 ARG A O 1
ATOM 4899 N N . GLY A 1 615 ? -14.572 -2.592 27.112 1.00 91.56 615 GLY A N 1
ATOM 4900 C CA . GLY A 1 615 ? -14.896 -2.203 25.741 1.00 91.56 615 GLY A CA 1
ATOM 4901 C C . GLY A 1 615 ? -16.192 -2.853 25.247 1.00 91.56 615 GLY A C 1
ATOM 4902 O O . GLY A 1 615 ? -17.062 -2.161 24.721 1.00 91.56 615 GLY A O 1
ATOM 4903 N N . ARG A 1 616 ? -16.398 -4.155 25.509 1.00 91.12 616 ARG A N 1
ATOM 4904 C CA . ARG A 1 616 ? -17.658 -4.857 25.196 1.00 91.12 616 ARG A CA 1
ATOM 4905 C C . ARG A 1 616 ? -18.846 -4.278 25.968 1.00 91.12 616 ARG A C 1
ATOM 4907 O O . ARG A 1 616 ? -19.917 -4.121 25.388 1.00 91.12 616 ARG A O 1
ATOM 4914 N N . ALA A 1 617 ? -18.672 -3.922 27.242 1.00 92.44 617 ALA A N 1
ATOM 4915 C CA . ALA A 1 617 ? -19.718 -3.274 28.034 1.00 92.44 617 ALA A CA 1
ATOM 4916 C C . ALA A 1 617 ? -20.091 -1.888 27.474 1.00 92.44 617 ALA A C 1
ATOM 4918 O O . ALA A 1 617 ? -21.276 -1.568 27.359 1.00 92.44 617 ALA A O 1
ATOM 4919 N N . CYS A 1 618 ? -19.104 -1.092 27.052 1.00 92.00 618 CYS A N 1
ATOM 4920 C CA . CYS A 1 618 ? -19.337 0.178 26.363 1.00 92.00 618 CYS A CA 1
ATOM 4921 C C . CYS A 1 618 ? -20.058 -0.023 25.022 1.00 92.00 618 CYS A C 1
ATOM 4923 O O . CYS A 1 618 ? -21.053 0.653 24.765 1.00 92.00 618 CYS A O 1
ATOM 4925 N N . ALA A 1 619 ? -19.623 -0.982 24.202 1.00 88.25 619 ALA A N 1
ATOM 4926 C CA . ALA A 1 619 ? -20.261 -1.308 22.925 1.00 88.25 619 ALA A CA 1
ATOM 4927 C C . ALA A 1 619 ? -21.691 -1.857 23.079 1.00 88.25 619 ALA A C 1
ATOM 4929 O O . ALA A 1 619 ? -22.527 -1.659 22.202 1.00 88.25 619 ALA A O 1
ATOM 4930 N N . ALA A 1 620 ? -22.000 -2.515 24.200 1.00 91.31 620 ALA A N 1
ATOM 4931 C CA . ALA A 1 620 ? -23.359 -2.940 24.530 1.00 91.31 620 ALA A CA 1
ATOM 4932 C C . ALA A 1 620 ? -24.250 -1.769 24.982 1.00 91.31 620 ALA A C 1
ATOM 4934 O O . ALA A 1 620 ? -25.458 -1.785 24.747 1.00 91.31 620 ALA A O 1
ATOM 4935 N N . ARG A 1 621 ? -23.668 -0.751 25.629 1.00 93.88 621 ARG A N 1
ATOM 4936 C CA . ARG A 1 621 ? -24.387 0.432 26.127 1.00 93.88 621 ARG A CA 1
ATOM 4937 C C . ARG A 1 621 ? -24.636 1.481 25.043 1.00 93.88 621 ARG A C 1
ATOM 4939 O O . ARG A 1 621 ? -25.652 2.173 25.092 1.00 93.88 621 ARG A O 1
ATOM 4946 N N . PHE A 1 622 ? -23.722 1.625 24.088 1.00 93.31 622 PHE A N 1
ATOM 4947 C CA . PHE A 1 622 ? -23.752 2.684 23.083 1.00 93.31 622 PHE A CA 1
ATOM 4948 C C . PHE A 1 622 ? -23.737 2.106 21.667 1.00 93.31 622 PHE A C 1
ATOM 4950 O O . PHE A 1 622 ? -22.920 1.253 21.339 1.00 93.31 622 PHE A O 1
ATOM 4957 N N . SER A 1 623 ? -24.612 2.615 20.795 1.00 88.69 623 SER A N 1
ATOM 4958 C CA . SER A 1 623 ? -24.581 2.262 19.368 1.00 88.69 623 SER A CA 1
ATOM 4959 C C . SER A 1 623 ? -23.244 2.643 18.711 1.00 88.69 623 SER A C 1
ATOM 4961 O O . SER A 1 623 ? -22.596 3.605 19.133 1.00 88.69 623 SER A O 1
ATOM 4963 N N . ARG A 1 624 ? -22.866 1.963 17.616 1.00 86.81 624 ARG A N 1
ATOM 4964 C CA . ARG A 1 624 ? -21.665 2.313 16.828 1.00 86.81 624 ARG A CA 1
ATOM 4965 C C . ARG A 1 624 ? -21.682 3.762 16.331 1.00 86.81 624 ARG A C 1
ATOM 4967 O O . ARG A 1 624 ? -20.647 4.419 16.330 1.00 86.81 624 ARG A O 1
ATOM 4974 N N . GLU A 1 625 ? -22.849 4.279 15.943 1.00 88.88 625 GLU A N 1
ATOM 4975 C CA . GLU A 1 625 ? -23.009 5.685 15.543 1.00 88.88 625 GLU A CA 1
ATOM 4976 C C . GLU A 1 625 ? -22.711 6.639 16.709 1.00 88.88 625 GLU A C 1
ATOM 4978 O O . GLU A 1 625 ? -22.021 7.644 16.531 1.00 88.88 625 GLU A O 1
ATOM 4983 N N . LYS A 1 626 ? -23.162 6.301 17.923 1.00 91.56 626 LYS A N 1
ATOM 4984 C CA . LYS A 1 626 ? -22.894 7.105 19.120 1.00 91.56 626 LYS A CA 1
ATOM 4985 C C . LYS A 1 626 ? -21.422 7.044 19.538 1.00 91.56 626 LYS A C 1
ATOM 4987 O O . LYS A 1 626 ? -20.863 8.082 19.871 1.00 91.56 626 LYS A O 1
ATOM 4992 N N . LEU A 1 627 ? -20.781 5.875 19.466 1.00 91.69 627 LEU A N 1
ATOM 4993 C CA . LEU A 1 627 ? -19.340 5.737 19.721 1.00 91.69 627 LEU A CA 1
ATOM 4994 C C . LEU A 1 627 ? -18.502 6.545 18.722 1.00 91.69 627 LEU A C 1
ATOM 4996 O O . LEU A 1 627 ? -17.579 7.240 19.134 1.00 91.69 627 LEU A O 1
ATOM 5000 N N . ALA A 1 628 ? -18.875 6.546 17.437 1.00 90.44 628 ALA A N 1
ATOM 5001 C CA . ALA A 1 628 ? -18.235 7.386 16.423 1.00 90.44 628 ALA A CA 1
ATOM 5002 C C . ALA A 1 628 ? -18.381 8.888 16.728 1.00 90.44 628 ALA A C 1
ATOM 5004 O O . ALA A 1 628 ? -17.439 9.661 16.555 1.00 90.44 628 ALA A O 1
ATOM 5005 N N . MET A 1 629 ? -19.554 9.309 17.216 1.00 93.06 629 MET A N 1
ATOM 5006 C CA . MET A 1 629 ? -19.765 10.683 17.675 1.00 93.06 629 MET A CA 1
ATOM 5007 C C . MET A 1 629 ? -18.876 11.018 18.882 1.00 93.06 629 MET A C 1
ATOM 5009 O O . MET A 1 629 ? -18.244 12.073 18.898 1.00 93.06 629 MET A O 1
ATOM 5013 N N . TYR A 1 630 ? -18.784 10.129 19.875 1.00 95.31 630 TYR A N 1
ATOM 5014 C CA . TYR A 1 630 ? -17.920 10.329 21.042 1.00 95.31 630 TYR A CA 1
ATOM 5015 C C . TYR A 1 630 ? -16.437 10.370 20.681 1.00 95.31 630 TYR A C 1
ATOM 5017 O O . TYR A 1 630 ? -15.717 11.208 21.219 1.00 95.31 630 TYR A O 1
ATOM 5025 N N . GLU A 1 631 ? -15.986 9.548 19.733 1.00 93.25 631 GLU A N 1
ATOM 5026 C CA . GLU A 1 631 ? -14.631 9.650 19.199 1.00 93.25 631 GLU A CA 1
ATOM 5027 C C . GLU A 1 631 ? -14.380 11.030 18.580 1.00 93.25 631 GLU A C 1
ATOM 5029 O O . GLU A 1 631 ? -13.358 11.654 18.861 1.00 93.25 631 GLU A O 1
ATOM 5034 N N . ARG A 1 632 ? -15.318 11.545 17.779 1.00 93.88 632 ARG A N 1
ATOM 5035 C CA . ARG A 1 632 ? -15.191 12.877 17.176 1.00 93.88 632 ARG A CA 1
ATOM 5036 C C . ARG A 1 632 ? -15.096 13.982 18.231 1.00 93.88 632 ARG A C 1
ATOM 5038 O O . ARG A 1 632 ? -14.278 14.889 18.094 1.00 93.88 632 ARG A O 1
ATOM 5045 N N . ILE A 1 633 ? -15.909 13.910 19.287 1.00 96.50 633 ILE A N 1
ATOM 5046 C CA . ILE A 1 633 ? -15.859 14.847 20.424 1.00 96.50 633 ILE A CA 1
ATOM 5047 C C . ILE A 1 633 ? -14.499 14.751 21.128 1.00 96.50 633 ILE A C 1
ATOM 5049 O O . ILE A 1 633 ? -13.850 15.776 21.344 1.00 96.50 633 ILE A O 1
ATOM 5053 N N . MET A 1 634 ? -14.036 13.535 21.432 1.00 96.00 634 MET A N 1
ATOM 5054 C CA . MET A 1 634 ? -12.726 13.295 22.041 1.00 96.00 634 MET A CA 1
ATOM 5055 C C . MET A 1 634 ? -11.602 13.882 21.182 1.00 96.00 634 MET A C 1
ATOM 5057 O O . MET A 1 634 ? -10.788 14.649 21.688 1.00 96.00 634 MET A O 1
ATOM 5061 N N . ALA A 1 635 ? -11.587 13.598 19.879 1.00 94.19 635 ALA A N 1
ATOM 5062 C CA . ALA A 1 635 ? -10.563 14.077 18.958 1.00 94.19 635 ALA A CA 1
ATOM 5063 C C . ALA A 1 635 ? -10.481 15.614 18.921 1.00 94.19 635 ALA A C 1
ATOM 5065 O O . ALA A 1 635 ? -9.393 16.186 18.863 1.00 94.19 635 ALA A O 1
ATOM 5066 N N . ARG A 1 636 ? -11.619 16.306 19.046 1.00 94.56 636 ARG A N 1
ATOM 5067 C CA . ARG A 1 636 ? -11.660 17.771 19.153 1.00 94.56 636 ARG A CA 1
ATOM 5068 C C . ARG A 1 636 ? -11.088 18.295 20.463 1.00 94.56 636 ARG A C 1
ATOM 5070 O O . ARG A 1 636 ? -10.297 19.235 20.414 1.00 94.56 636 ARG A O 1
ATOM 5077 N N . TYR A 1 637 ? -11.423 17.691 21.605 1.00 95.56 637 TYR A N 1
ATOM 5078 C CA . TYR A 1 637 ? -10.759 18.010 22.878 1.00 95.56 637 TYR A CA 1
ATOM 5079 C C . TYR A 1 637 ? -9.246 17.792 22.773 1.00 95.56 637 TYR A C 1
ATOM 5081 O O . TYR A 1 637 ? -8.462 18.625 23.221 1.00 95.56 637 TYR A O 1
ATOM 5089 N N . VAL A 1 638 ? -8.816 16.719 22.107 1.00 94.25 638 VAL A N 1
ATOM 5090 C CA . VAL A 1 638 ? -7.391 16.453 21.905 1.00 94.25 638 VAL A CA 1
ATOM 5091 C C . VAL A 1 638 ? -6.724 17.540 21.070 1.00 94.25 638 VAL A C 1
ATOM 5093 O O . VAL A 1 638 ? -5.690 18.062 21.481 1.00 94.25 638 VAL A O 1
ATOM 5096 N N . LEU A 1 639 ? -7.297 17.914 19.923 1.00 92.00 639 LEU A N 1
ATOM 5097 C CA . LEU A 1 639 ? -6.748 18.975 19.073 1.00 92.00 639 LEU A CA 1
ATOM 5098 C C . LEU A 1 639 ? -6.671 20.316 19.803 1.00 92.00 639 LEU A C 1
ATOM 5100 O O . LEU A 1 639 ? -5.644 20.993 19.721 1.00 92.00 639 LEU A O 1
ATOM 5104 N N . LEU A 1 640 ? -7.724 20.667 20.544 1.00 91.69 640 LEU A N 1
ATOM 5105 C CA . LEU A 1 640 ? -7.749 21.871 21.363 1.00 91.69 640 LEU A CA 1
ATOM 5106 C C . LEU A 1 640 ? -6.595 21.848 22.367 1.00 91.69 640 LEU A C 1
ATOM 5108 O O . LEU A 1 640 ? -5.748 22.739 22.321 1.00 91.69 640 LEU A O 1
ATOM 5112 N N . LEU A 1 641 ? -6.514 20.855 23.257 1.00 91.31 641 LEU A N 1
ATOM 5113 C CA . LEU A 1 641 ? -5.470 20.852 24.284 1.00 91.31 641 LEU A CA 1
ATOM 5114 C C . LEU A 1 641 ? -4.069 20.825 23.665 1.00 91.31 641 LEU A C 1
ATOM 5116 O O . LEU A 1 641 ? -3.208 21.592 24.088 1.00 91.31 641 LEU A O 1
ATOM 5120 N N . ARG A 1 642 ? -3.859 20.021 22.613 1.00 88.44 642 ARG A N 1
ATOM 5121 C CA . ARG A 1 642 ? -2.582 19.956 21.884 1.00 88.44 642 ARG A CA 1
ATOM 5122 C C . ARG A 1 642 ? -2.138 21.315 21.355 1.00 88.44 642 ARG A C 1
ATOM 5124 O O . ARG A 1 642 ? -0.954 21.615 21.431 1.00 88.44 642 ARG A O 1
ATOM 5131 N N . SER A 1 643 ? -3.055 22.141 20.857 1.00 85.94 643 SER A N 1
ATOM 5132 C CA . SER A 1 643 ? -2.714 23.475 20.343 1.00 85.94 643 SER A CA 1
ATOM 5133 C C . SER A 1 643 ? -2.176 24.438 21.412 1.00 85.94 643 SER A C 1
ATOM 5135 O O . SER A 1 643 ? -1.506 25.408 21.066 1.00 85.94 643 SER A O 1
ATOM 5137 N N . ARG A 1 644 ? -2.413 24.153 22.704 1.00 85.31 644 ARG A N 1
ATOM 5138 C CA . ARG A 1 644 ? -1.860 24.913 23.838 1.00 85.31 644 ARG A CA 1
ATOM 5139 C C . ARG A 1 644 ? -0.535 24.358 24.359 1.00 85.31 644 ARG A C 1
ATOM 5141 O O . ARG A 1 644 ? 0.127 25.025 25.149 1.00 85.31 644 ARG A O 1
ATOM 5148 N N . VAL A 1 645 ? -0.137 23.155 23.942 1.00 86.44 645 VAL A N 1
ATOM 5149 C CA . VAL A 1 645 ? 1.122 22.539 24.376 1.00 86.44 645 VAL A CA 1
ATOM 5150 C C . VAL A 1 645 ? 2.278 23.223 23.651 1.00 86.44 645 VAL A C 1
ATOM 5152 O O . VAL A 1 645 ? 2.448 23.081 22.440 1.00 86.44 645 VAL A O 1
ATOM 5155 N N . THR A 1 646 ? 3.080 23.983 24.394 1.00 85.00 646 THR A N 1
ATOM 5156 C CA . THR A 1 646 ? 4.238 24.688 23.837 1.00 85.00 646 THR A CA 1
ATOM 5157 C C . THR A 1 646 ? 5.375 23.720 23.512 1.00 85.00 646 THR A C 1
ATOM 5159 O O . THR A 1 646 ? 5.443 22.593 24.010 1.00 85.00 646 THR A O 1
ATOM 5162 N N . ARG A 1 647 ? 6.319 24.174 22.680 1.00 78.94 647 ARG A N 1
ATOM 5163 C CA . ARG A 1 647 ? 7.509 23.385 22.335 1.00 78.94 647 ARG A CA 1
ATOM 5164 C C . ARG A 1 647 ? 8.336 23.015 23.569 1.00 78.94 647 ARG A C 1
ATOM 5166 O O . ARG A 1 647 ? 8.879 21.917 23.609 1.00 78.94 647 ARG A O 1
ATOM 5173 N N . ASP A 1 648 ? 8.396 23.894 24.566 1.00 83.25 648 ASP A N 1
ATOM 5174 C CA . ASP A 1 648 ? 9.129 23.642 25.810 1.00 83.25 648 ASP A CA 1
ATOM 5175 C C . ASP A 1 648 ? 8.507 22.481 26.592 1.00 83.25 648 ASP A C 1
ATOM 5177 O O . ASP A 1 648 ? 9.216 21.550 26.968 1.00 83.25 648 ASP A O 1
ATOM 5181 N N . VAL A 1 649 ? 7.174 22.441 26.695 1.00 85.75 649 VAL A N 1
ATOM 5182 C CA . VAL A 1 649 ? 6.450 21.311 27.299 1.00 85.75 649 VAL A CA 1
ATOM 5183 C C . VAL A 1 649 ? 6.717 20.009 26.534 1.00 85.75 649 VAL A C 1
ATOM 5185 O O . VAL A 1 649 ? 7.000 18.983 27.148 1.00 85.75 649 VAL A O 1
ATOM 5188 N N . ILE A 1 650 ? 6.686 20.030 25.195 1.00 82.12 650 ILE A N 1
ATOM 5189 C CA . ILE A 1 650 ? 6.997 18.849 24.360 1.00 82.12 650 ILE A CA 1
ATOM 5190 C C . ILE A 1 650 ? 8.421 18.340 24.629 1.00 82.12 650 ILE A C 1
ATOM 5192 O O . ILE A 1 650 ? 8.633 17.131 24.764 1.00 82.12 650 ILE A O 1
ATOM 5196 N N . ASN A 1 651 ? 9.389 19.255 24.729 1.00 79.94 651 ASN A N 1
ATOM 5197 C CA . ASN A 1 651 ? 10.781 18.922 25.016 1.00 79.94 651 ASN A CA 1
ATOM 5198 C C . ASN A 1 651 ? 10.934 18.312 26.420 1.00 79.94 651 ASN A C 1
ATOM 5200 O O . ASN A 1 651 ? 11.649 17.323 26.574 1.00 79.94 651 ASN A O 1
ATOM 5204 N N . GLU A 1 652 ? 10.239 18.848 27.427 1.00 85.81 652 GLU A N 1
ATOM 5205 C CA . GLU A 1 652 ? 10.252 18.331 28.802 1.00 85.81 652 GLU A CA 1
ATOM 5206 C C . GLU A 1 652 ? 9.589 16.953 28.950 1.00 85.81 652 GLU A C 1
ATOM 5208 O O . GLU A 1 652 ? 10.016 16.153 29.787 1.00 85.81 652 GLU A O 1
ATOM 5213 N N . ILE A 1 653 ? 8.574 16.646 28.132 1.00 84.00 653 ILE A N 1
ATOM 5214 C CA . ILE A 1 653 ? 7.982 15.298 28.036 1.00 84.00 653 ILE A CA 1
ATOM 5215 C C . ILE A 1 653 ? 9.010 14.289 27.483 1.00 84.00 653 ILE A C 1
ATOM 5217 O O . ILE A 1 653 ? 8.914 13.093 27.763 1.00 84.00 653 ILE A O 1
ATOM 5221 N N . GLY A 1 654 ? 10.011 14.753 26.727 1.00 75.38 654 GLY A N 1
ATOM 5222 C CA . GLY A 1 654 ? 11.077 13.918 26.166 1.00 75.38 654 GLY A CA 1
ATOM 5223 C C . GLY A 1 654 ? 10.723 13.247 24.835 1.00 75.38 654 GLY A C 1
ATOM 5224 O O . GLY A 1 654 ? 11.298 12.212 24.499 1.00 75.38 654 GLY A O 1
ATOM 5225 N N . LEU A 1 655 ? 9.780 13.815 24.077 1.00 69.75 655 LEU A N 1
ATOM 5226 C CA . LEU A 1 655 ? 9.328 13.272 22.791 1.00 69.75 655 LEU A CA 1
ATOM 5227 C C . LEU A 1 655 ? 10.385 13.456 21.689 1.00 69.75 655 LEU A C 1
ATOM 5229 O O . LEU A 1 655 ? 11.007 14.514 21.581 1.00 69.75 655 LEU A O 1
ATOM 5233 N N . SER A 1 656 ? 10.591 12.432 20.849 1.00 56.50 656 SER A N 1
ATOM 5234 C CA . SER A 1 656 ? 11.467 12.540 19.671 1.00 56.50 656 SER A CA 1
ATOM 5235 C C . SER A 1 656 ? 10.810 13.321 18.526 1.00 56.50 656 SER A C 1
ATOM 5237 O O . SER A 1 656 ? 9.587 13.388 18.403 1.00 56.50 656 SER A O 1
ATOM 5239 N N . CYS A 1 657 ? 11.638 13.866 17.631 1.00 46.19 657 CYS A N 1
ATOM 5240 C CA . CYS A 1 657 ? 11.197 14.572 16.424 1.00 46.19 657 CYS A CA 1
ATOM 5241 C C . CYS A 1 657 ? 10.615 13.659 15.325 1.00 46.19 657 CYS A C 1
ATOM 5243 O O . CYS A 1 657 ? 10.039 14.177 14.368 1.00 46.19 657 CYS A O 1
ATOM 5245 N N . LEU A 1 658 ? 10.769 12.331 15.433 1.00 50.12 658 LEU A N 1
ATOM 5246 C CA . LEU A 1 658 ? 10.377 11.385 14.380 1.00 50.12 658 LEU A CA 1
ATOM 5247 C C . LEU A 1 658 ? 8.950 10.834 14.564 1.00 50.12 658 LEU A C 1
ATOM 5249 O O . LEU A 1 658 ? 8.259 10.668 13.564 1.00 50.12 658 LEU A O 1
ATOM 5253 N N . PHE A 1 659 ? 8.491 10.616 15.806 1.00 56.94 659 PHE A N 1
ATOM 5254 C CA . PHE A 1 659 ? 7.207 9.946 16.116 1.00 56.94 659 PHE A CA 1
ATOM 5255 C C . PHE A 1 659 ? 6.561 10.412 17.442 1.00 56.94 659 PHE A C 1
ATOM 5257 O O . PHE A 1 659 ? 5.829 9.680 18.112 1.00 56.94 659 PHE A O 1
ATOM 5264 N N . GLY A 1 660 ? 6.881 11.630 17.883 1.00 59.59 660 GLY A N 1
ATOM 5265 C CA . GLY A 1 660 ? 6.477 12.130 19.197 1.00 59.59 660 GLY A CA 1
ATOM 5266 C C . GLY A 1 660 ? 4.993 12.489 19.346 1.00 59.59 660 GLY A C 1
ATOM 5267 O O . GLY A 1 660 ? 4.509 12.579 20.476 1.00 59.59 660 GLY A O 1
ATOM 5268 N N . ASN A 1 661 ? 4.242 12.699 18.255 1.00 73.88 661 ASN A N 1
ATOM 5269 C CA . ASN A 1 661 ? 2.867 13.200 18.369 1.00 73.88 661 ASN A CA 1
ATOM 5270 C C . ASN A 1 661 ? 1.905 12.145 18.901 1.00 73.88 661 ASN A C 1
ATOM 5272 O O . ASN A 1 661 ? 0.957 12.499 19.600 1.00 73.88 661 ASN A O 1
ATOM 5276 N N . TRP A 1 662 ? 2.134 10.873 18.592 1.00 79.06 662 TRP A N 1
ATOM 5277 C CA . TRP A 1 662 ? 1.280 9.778 19.028 1.00 79.06 662 TRP A CA 1
ATOM 5278 C C . TRP A 1 662 ? 1.240 9.652 20.558 1.00 79.06 662 TRP A C 1
ATOM 5280 O O . TRP A 1 662 ? 0.158 9.626 21.142 1.00 79.06 662 TRP A O 1
ATOM 5290 N N . LYS A 1 663 ? 2.393 9.703 21.241 1.00 80.69 663 LYS A N 1
ATOM 5291 C CA . LYS A 1 663 ? 2.429 9.698 22.716 1.00 80.69 663 LYS A CA 1
ATOM 5292 C C . LYS A 1 663 ? 1.753 10.931 23.306 1.00 80.69 663 LYS A C 1
ATOM 5294 O O . LYS A 1 663 ? 0.975 10.799 24.245 1.00 80.69 663 LYS A O 1
ATOM 5299 N N . LEU A 1 664 ? 2.007 12.120 22.748 1.00 85.44 664 LEU A N 1
ATOM 5300 C CA . LEU A 1 664 ? 1.322 13.343 23.181 1.00 85.44 664 LEU A CA 1
ATOM 5301 C C . LEU A 1 664 ? -0.199 13.211 23.040 1.00 85.44 664 LEU A C 1
ATOM 5303 O O . LEU A 1 664 ? -0.938 13.606 23.934 1.00 85.44 664 LEU A O 1
ATOM 5307 N N . HIS A 1 665 ? -0.665 12.633 21.935 1.00 87.75 665 HIS A N 1
ATOM 5308 C CA . HIS A 1 665 ? -2.080 12.399 21.678 1.00 87.75 665 HIS A CA 1
ATOM 5309 C C . HIS A 1 665 ? -2.709 11.488 22.741 1.00 87.75 665 HIS A C 1
ATOM 5311 O O . HIS A 1 665 ? -3.737 11.840 23.318 1.00 87.75 665 HIS A O 1
ATOM 5317 N N . LEU A 1 666 ? -2.051 10.376 23.077 1.00 88.94 666 LEU A N 1
ATOM 5318 C CA . LEU A 1 666 ? -2.535 9.455 24.109 1.00 88.94 666 LEU A CA 1
ATOM 5319 C C . LEU A 1 666 ? -2.430 10.013 25.535 1.00 88.94 666 LEU A C 1
ATOM 5321 O O . LEU A 1 666 ? -3.288 9.722 26.363 1.00 88.94 666 LEU A O 1
ATOM 5325 N N . LEU A 1 667 ? -1.451 10.876 25.829 1.00 91.25 667 LEU A N 1
ATOM 5326 C CA . LEU A 1 667 ? -1.417 11.605 27.104 1.00 91.25 667 LEU A CA 1
ATOM 5327 C C . LEU A 1 667 ? -2.674 12.463 27.284 1.00 91.25 667 LEU A C 1
ATOM 5329 O O . LEU A 1 667 ? -3.217 12.545 28.385 1.00 91.25 667 LEU A O 1
ATOM 5333 N N . VAL A 1 668 ? -3.165 13.076 26.204 1.00 94.31 668 VAL A N 1
ATOM 5334 C CA . VAL A 1 668 ? -4.422 13.828 26.253 1.00 94.31 668 VAL A CA 1
ATOM 5335 C C . VAL A 1 668 ? -5.629 12.898 26.402 1.00 94.31 668 VAL A C 1
ATOM 5337 O O . VAL A 1 668 ? -6.553 13.244 27.136 1.00 94.31 668 VAL A O 1
ATOM 5340 N N . HIS A 1 669 ? -5.623 11.707 25.793 1.00 94.44 669 HIS A N 1
ATOM 5341 C CA . HIS A 1 669 ? -6.666 10.698 26.041 1.00 94.44 669 HIS A CA 1
ATOM 5342 C C . HIS A 1 669 ? -6.744 10.317 27.520 1.00 94.44 669 HIS A C 1
ATOM 5344 O O . HIS A 1 669 ? -7.831 10.297 28.091 1.00 94.44 669 HIS A O 1
ATOM 5350 N N . ASP A 1 670 ? -5.600 10.088 28.162 1.00 93.69 670 ASP A N 1
ATOM 5351 C CA . ASP A 1 670 ? -5.535 9.782 29.590 1.00 93.69 670 ASP A CA 1
ATOM 5352 C C . ASP A 1 670 ? -6.037 10.957 30.457 1.00 93.69 670 ASP A C 1
ATOM 5354 O O . ASP A 1 670 ? -6.779 10.752 31.417 1.00 93.69 670 ASP A O 1
ATOM 5358 N N . VAL A 1 671 ? -5.743 12.210 30.098 1.00 95.25 671 VAL A N 1
ATOM 5359 C CA . VAL A 1 671 ? -6.348 13.375 30.776 1.00 95.25 671 VAL A CA 1
ATOM 5360 C C . VAL A 1 671 ? -7.874 13.390 30.625 1.00 95.25 671 VAL A C 1
ATOM 5362 O O . VAL A 1 671 ? -8.584 13.622 31.602 1.00 95.25 671 VAL A O 1
ATOM 5365 N N . ILE A 1 672 ? -8.390 13.116 29.425 1.00 96.19 672 ILE A N 1
ATOM 5366 C CA . ILE A 1 672 ? -9.835 13.054 29.155 1.00 96.19 672 ILE A CA 1
ATOM 5367 C C . ILE A 1 672 ? -10.489 11.915 29.947 1.00 96.19 672 ILE A C 1
ATOM 5369 O O . ILE A 1 672 ? -11.555 12.101 30.528 1.00 96.19 672 ILE A O 1
ATOM 5373 N N . SER A 1 673 ? -9.850 10.750 30.025 1.00 94.06 673 SER A N 1
ATOM 5374 C CA . SER A 1 673 ? -10.373 9.588 30.753 1.00 94.06 673 SER A CA 1
ATOM 5375 C C . SER A 1 673 ? -10.547 9.841 32.260 1.00 94.06 673 SER A C 1
ATOM 5377 O O . SER A 1 673 ? -11.438 9.272 32.892 1.00 94.06 673 SER A O 1
ATOM 5379 N N . GLU A 1 674 ? -9.746 10.745 32.839 1.00 92.94 674 GLU A N 1
ATOM 5380 C CA . GLU A 1 674 ? -9.890 11.156 34.237 1.00 92.94 674 GLU A CA 1
ATOM 5381 C C . GLU A 1 674 ? -11.140 12.005 34.481 1.00 92.94 674 GLU A C 1
ATOM 5383 O O . GLU A 1 674 ? -11.679 12.017 35.593 1.00 92.94 674 GLU A O 1
ATOM 5388 N N . GLY A 1 675 ? -11.650 12.650 33.437 1.00 94.94 675 GLY A N 1
ATOM 5389 C CA . GLY A 1 675 ? -12.880 13.422 33.458 1.00 94.94 675 GLY A CA 1
ATOM 5390 C C . GLY A 1 675 ? -12.667 14.906 33.191 1.00 94.94 675 GLY A C 1
ATOM 5391 O O . GLY A 1 675 ? -11.552 15.407 33.023 1.00 94.94 675 GLY A O 1
ATOM 5392 N N . LYS A 1 676 ? -13.791 15.623 33.161 1.00 95.69 676 LYS A N 1
ATOM 5393 C CA . LYS A 1 676 ? -13.858 17.020 32.725 1.00 95.69 676 LYS A CA 1
ATOM 5394 C C . LYS A 1 676 ? -12.968 17.952 33.550 1.00 95.69 676 LYS A C 1
ATOM 5396 O O . LYS A 1 676 ? -12.283 18.793 32.978 1.00 95.69 676 LYS A O 1
ATOM 5401 N N . ASP A 1 677 ? -12.927 17.779 34.869 1.00 95.31 677 ASP A N 1
ATOM 5402 C CA . ASP A 1 677 ? -12.131 18.641 35.752 1.00 95.31 677 ASP A CA 1
ATOM 5403 C C . ASP A 1 677 ? -10.625 18.490 35.507 1.00 95.31 677 ASP A C 1
ATOM 5405 O O . ASP A 1 677 ? -9.902 19.486 35.459 1.00 95.31 677 ASP A O 1
ATOM 5409 N N . ALA A 1 678 ? -10.156 17.259 35.275 1.00 94.81 678 ALA A N 1
ATOM 5410 C CA . ALA A 1 678 ? -8.761 16.992 34.931 1.00 94.81 678 ALA A CA 1
ATOM 5411 C C . ALA A 1 678 ? -8.390 17.629 33.585 1.00 94.81 678 ALA A C 1
ATOM 5413 O O . ALA A 1 678 ? -7.330 18.246 33.457 1.00 94.81 678 ALA A O 1
ATOM 5414 N N . TYR A 1 679 ? -9.290 17.544 32.602 1.00 95.81 679 TYR A N 1
ATOM 5415 C CA . TYR A 1 679 ? -9.113 18.212 31.319 1.00 95.81 679 TYR A CA 1
ATOM 5416 C C . TYR A 1 679 ? -9.057 19.737 31.467 1.00 95.81 679 TYR A C 1
ATOM 5418 O O . TYR A 1 679 ? -8.159 20.371 30.918 1.00 95.81 679 TYR A O 1
ATOM 5426 N N . LEU A 1 680 ? -9.967 20.344 32.233 1.00 94.19 680 LEU A N 1
ATOM 5427 C CA . LEU A 1 680 ? -9.969 21.792 32.460 1.00 94.19 680 LEU A CA 1
ATOM 5428 C C . LEU A 1 680 ? -8.722 22.264 33.222 1.00 94.19 680 LEU A C 1
ATOM 5430 O O . LEU A 1 680 ? -8.237 23.364 32.960 1.00 94.19 680 LEU A O 1
ATOM 5434 N N . ALA A 1 681 ? -8.177 21.445 34.124 1.00 93.81 681 ALA A N 1
ATOM 5435 C CA . ALA A 1 681 ? -6.899 21.720 34.776 1.00 93.81 681 ALA A CA 1
ATOM 5436 C C . ALA A 1 681 ? -5.740 21.718 33.766 1.00 93.81 681 ALA A C 1
ATOM 5438 O O . ALA A 1 681 ? -4.986 22.686 33.713 1.00 93.81 681 ALA A O 1
ATOM 5439 N N . ALA A 1 682 ? -5.651 20.697 32.906 1.00 93.88 682 ALA A N 1
ATOM 5440 C CA . ALA A 1 682 ? -4.631 20.631 31.856 1.00 93.88 682 ALA A CA 1
ATOM 5441 C C . ALA A 1 682 ? -4.798 21.732 30.791 1.00 93.88 682 ALA A C 1
ATOM 5443 O O . ALA A 1 682 ? -3.819 22.223 30.238 1.00 93.88 682 ALA A O 1
ATOM 5444 N N . TRP A 1 683 ? -6.034 22.154 30.514 1.00 91.81 683 TRP A N 1
ATOM 5445 C CA . TRP A 1 683 ? -6.333 23.274 29.620 1.00 91.81 683 TRP A CA 1
ATOM 5446 C C . TRP A 1 683 ? -5.815 24.611 30.153 1.00 91.81 683 TRP A C 1
ATOM 5448 O O . TRP A 1 683 ? -5.389 25.459 29.368 1.00 91.81 683 TRP A O 1
ATOM 5458 N N . LYS A 1 684 ? -5.881 24.809 31.475 1.00 91.12 684 LYS A N 1
ATOM 5459 C CA . LYS A 1 684 ? -5.333 25.991 32.152 1.00 91.12 684 LYS A CA 1
ATOM 5460 C C . LYS A 1 684 ? -3.811 25.930 32.235 1.00 91.12 684 LYS A C 1
ATOM 5462 O O . LYS A 1 684 ? -3.167 26.943 31.990 1.00 91.12 684 LYS A O 1
ATOM 5467 N N . ASP A 1 685 ? -3.265 24.759 32.551 1.00 92.50 685 ASP A N 1
ATOM 5468 C CA . ASP A 1 685 ? -1.827 24.528 32.656 1.00 92.50 685 ASP A CA 1
ATOM 5469 C C . ASP A 1 685 ? -1.396 23.240 31.923 1.00 92.50 685 ASP A C 1
ATOM 5471 O O . ASP A 1 685 ? -1.467 22.136 32.481 1.00 92.50 685 ASP A O 1
ATOM 5475 N N . PRO A 1 686 ? -0.897 23.364 30.678 1.00 91.50 686 PRO A N 1
ATOM 5476 C CA . PRO A 1 686 ? -0.384 22.228 29.922 1.00 91.50 686 PRO A CA 1
ATOM 5477 C C . PRO A 1 686 ? 0.832 21.528 30.558 1.00 91.50 686 PRO A C 1
ATOM 5479 O O . PRO A 1 686 ? 1.101 20.380 30.193 1.00 91.50 686 PRO A O 1
ATOM 5482 N N . HIS A 1 687 ? 1.550 22.137 31.519 1.00 92.56 687 HIS A N 1
ATOM 5483 C CA . HIS A 1 687 ? 2.688 21.482 32.191 1.00 92.56 687 HIS A CA 1
ATOM 5484 C C . HIS A 1 687 ? 2.275 20.247 33.001 1.00 92.56 687 HIS A C 1
ATOM 5486 O O . HIS A 1 687 ? 3.106 19.368 33.245 1.00 92.56 687 HIS A O 1
ATOM 5492 N N . VAL A 1 688 ? 0.988 20.095 33.334 1.00 91.88 688 VAL A N 1
ATOM 5493 C CA . VAL A 1 688 ? 0.444 18.861 33.926 1.00 91.88 688 VAL A CA 1
ATOM 5494 C C . VAL A 1 688 ? 0.780 17.626 33.073 1.00 91.88 688 VAL A C 1
ATOM 5496 O O . VAL A 1 688 ? 1.009 16.543 33.620 1.00 91.88 688 VAL A O 1
ATOM 5499 N N . LEU A 1 689 ? 0.887 17.778 31.745 1.00 91.88 689 LEU A N 1
ATOM 5500 C CA . LEU A 1 689 ? 1.275 16.697 30.835 1.00 91.88 689 LEU A CA 1
ATOM 5501 C C . LEU A 1 689 ? 2.717 16.217 31.061 1.00 91.88 689 LEU A C 1
ATOM 5503 O O . LEU A 1 689 ? 2.973 15.028 30.894 1.00 91.88 689 LEU A O 1
ATOM 5507 N N . VAL A 1 690 ? 3.642 17.088 31.489 1.00 91.12 690 VAL A N 1
ATOM 5508 C CA . VAL A 1 690 ? 5.037 16.712 31.802 1.00 91.12 690 VAL A CA 1
ATOM 5509 C C . VAL A 1 690 ? 5.072 15.759 32.989 1.00 91.12 690 VAL A C 1
ATOM 5511 O O . VAL A 1 690 ? 5.691 14.696 32.928 1.00 91.12 690 VAL A O 1
ATOM 5514 N N . THR A 1 691 ? 4.392 16.127 34.076 1.00 89.56 691 THR A N 1
ATOM 5515 C CA . THR A 1 691 ? 4.324 15.306 35.291 1.00 89.56 691 THR A CA 1
ATOM 5516 C C . THR A 1 691 ? 3.660 13.967 34.997 1.00 89.56 691 THR A C 1
ATOM 5518 O O . THR A 1 691 ? 4.181 12.921 35.381 1.00 89.56 691 THR A O 1
ATOM 5521 N N . ARG A 1 692 ? 2.555 13.991 34.242 1.00 89.81 692 ARG A N 1
ATOM 5522 C CA . ARG A 1 692 ? 1.817 12.792 33.832 1.00 89.81 692 ARG A CA 1
ATOM 5523 C C . ARG A 1 692 ? 2.664 11.872 32.951 1.00 89.81 692 ARG A C 1
ATOM 5525 O O . ARG A 1 692 ? 2.739 10.679 33.222 1.00 89.81 692 ARG A O 1
ATOM 5532 N N . ALA A 1 693 ? 3.391 12.414 31.976 1.00 88.12 693 ALA A N 1
ATOM 5533 C CA . ALA A 1 693 ? 4.247 11.629 31.088 1.00 88.12 693 ALA A CA 1
ATOM 5534 C C . ALA A 1 693 ? 5.377 10.866 31.793 1.00 88.12 693 ALA A C 1
ATOM 5536 O O . ALA A 1 693 ? 5.823 9.843 31.275 1.00 88.12 693 ALA A O 1
ATOM 5537 N N . LYS A 1 694 ? 5.840 11.353 32.952 1.00 86.12 694 LYS A N 1
ATOM 5538 C CA . LYS A 1 694 ? 6.875 10.696 33.767 1.00 86.12 694 LYS A CA 1
ATOM 5539 C C . LYS A 1 694 ? 6.345 9.521 34.594 1.00 86.12 694 LYS A C 1
ATOM 5541 O O . LYS A 1 694 ? 7.146 8.726 35.071 1.00 86.12 694 LYS A O 1
ATOM 5546 N N . GLN A 1 695 ? 5.032 9.444 34.807 1.00 85.62 695 GLN A N 1
ATOM 5547 C CA . GLN A 1 695 ? 4.400 8.494 35.732 1.00 85.62 695 GLN A CA 1
ATOM 5548 C C . GLN A 1 695 ? 3.480 7.487 35.034 1.00 85.62 695 GLN A C 1
ATOM 5550 O O . GLN A 1 695 ? 3.118 6.484 35.639 1.00 85.62 695 GLN A O 1
ATOM 5555 N N . ILE A 1 696 ? 3.070 7.771 33.797 1.00 87.94 696 ILE A N 1
ATOM 5556 C CA . ILE A 1 696 ? 2.099 6.964 33.061 1.00 87.94 696 ILE A CA 1
ATOM 5557 C C . ILE A 1 696 ? 2.736 5.723 32.426 1.00 87.94 696 ILE A C 1
ATOM 5559 O O . ILE A 1 696 ? 3.850 5.791 31.903 1.00 87.94 696 ILE A O 1
ATOM 5563 N N . ASP A 1 697 ? 2.002 4.613 32.433 1.00 87.88 697 ASP A N 1
ATOM 5564 C CA . ASP A 1 697 ? 2.342 3.387 31.711 1.00 87.88 697 ASP A CA 1
ATOM 5565 C C . ASP A 1 697 ? 1.604 3.279 30.361 1.00 87.88 697 ASP A C 1
ATOM 5567 O O . ASP A 1 697 ? 0.679 4.037 30.043 1.00 87.88 697 ASP A O 1
ATOM 5571 N N . GLU A 1 698 ? 2.038 2.341 29.524 1.00 85.50 698 GLU A N 1
ATOM 5572 C CA . GLU A 1 698 ? 1.478 2.116 28.193 1.00 85.50 698 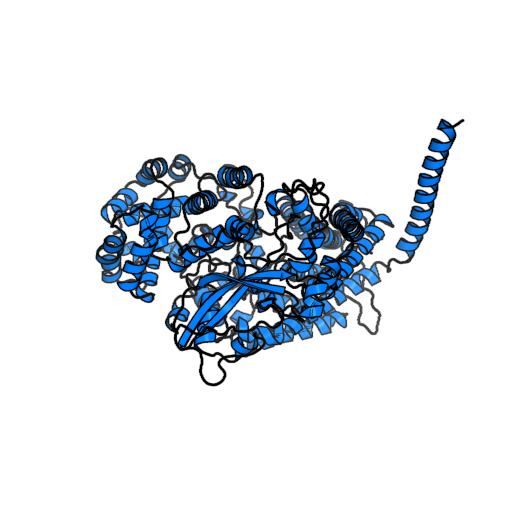GLU A CA 1
ATOM 5573 C C . GLU A 1 698 ? 0.045 1.564 28.220 1.00 85.50 698 GLU A C 1
ATOM 5575 O O . GLU A 1 698 ? -0.742 1.896 27.329 1.00 85.50 698 GLU A O 1
ATOM 5580 N N . ALA A 1 699 ? -0.319 0.780 29.242 1.00 88.62 699 ALA A N 1
ATOM 5581 C CA . ALA A 1 699 ? -1.671 0.243 29.406 1.00 88.62 699 ALA A CA 1
ATOM 5582 C C . ALA A 1 699 ? -2.694 1.377 29.512 1.00 88.62 699 ALA A C 1
ATOM 5584 O O . ALA A 1 699 ? -3.715 1.393 28.823 1.00 88.62 699 ALA A O 1
ATOM 5585 N N . ARG A 1 700 ? -2.371 2.370 30.336 1.00 90.75 700 ARG A N 1
ATOM 5586 C CA . ARG A 1 700 ? -3.193 3.547 30.578 1.00 90.75 700 ARG A CA 1
ATOM 5587 C C . ARG A 1 700 ? -3.237 4.497 29.384 1.00 90.75 700 ARG A C 1
ATOM 5589 O O . ARG A 1 700 ? -4.290 5.056 29.096 1.00 90.75 700 ARG A O 1
ATOM 5596 N N . LEU A 1 701 ? -2.139 4.635 28.635 1.00 89.50 701 LEU A N 1
ATOM 5597 C CA . LEU A 1 701 ? -2.117 5.413 27.387 1.00 89.50 701 LEU A CA 1
ATOM 5598 C C . LEU A 1 701 ? -3.084 4.852 26.327 1.00 89.50 701 LEU A C 1
ATOM 5600 O O . LEU A 1 701 ? -3.744 5.620 25.624 1.00 89.50 701 LEU A O 1
ATOM 5604 N N . LEU A 1 702 ? -3.175 3.526 26.203 1.00 88.56 702 LEU A N 1
ATOM 5605 C CA . LEU A 1 702 ? -4.017 2.852 25.207 1.00 88.56 702 LEU A CA 1
ATOM 5606 C C . LEU A 1 702 ? -5.472 2.652 25.652 1.00 88.56 702 LEU A C 1
ATOM 5608 O O . LEU A 1 702 ? -6.305 2.280 24.828 1.00 88.56 702 LEU A O 1
ATOM 5612 N N . ASP A 1 703 ? -5.798 2.901 26.918 1.00 91.56 703 ASP A N 1
ATOM 5613 C CA . ASP A 1 703 ? -7.060 2.477 27.527 1.00 91.56 703 ASP A CA 1
ATOM 5614 C C . ASP A 1 703 ? -8.298 3.080 26.844 1.00 91.56 703 ASP A C 1
ATOM 5616 O O . ASP A 1 703 ? -9.133 2.358 26.293 1.00 91.56 703 ASP A O 1
ATOM 5620 N N . LEU A 1 704 ? -8.395 4.413 26.804 1.00 92.81 704 LEU A N 1
ATOM 5621 C CA . LEU A 1 704 ? -9.587 5.093 26.288 1.00 92.81 704 LEU A CA 1
ATOM 5622 C C . LEU A 1 704 ? -9.804 4.834 24.789 1.00 92.81 704 LEU A C 1
ATOM 5624 O O . LEU A 1 704 ? -10.931 4.584 24.355 1.00 92.81 704 LEU A O 1
ATOM 5628 N N . ILE A 1 705 ? -8.725 4.866 23.998 1.00 89.06 705 ILE A N 1
ATOM 5629 C CA . ILE A 1 705 ? -8.798 4.581 22.560 1.00 89.06 705 ILE A CA 1
ATOM 5630 C C . ILE A 1 705 ? -9.091 3.099 22.302 1.00 89.06 705 ILE A C 1
ATOM 5632 O O . ILE A 1 705 ? -9.857 2.787 21.396 1.00 89.06 705 ILE A O 1
ATOM 5636 N N . GLY A 1 706 ? -8.573 2.198 23.140 1.00 88.88 706 GLY A N 1
ATOM 5637 C CA . GLY A 1 706 ? -8.863 0.768 23.108 1.00 88.88 706 GLY A CA 1
ATOM 5638 C C . GLY A 1 706 ? -10.317 0.437 23.435 1.00 88.88 706 GLY A C 1
ATOM 5639 O O . GLY A 1 706 ? -10.879 -0.487 22.858 1.00 88.88 706 GLY A O 1
ATOM 5640 N N . ILE A 1 707 ? -10.968 1.221 24.298 1.00 91.62 707 ILE A N 1
ATOM 5641 C CA . ILE A 1 707 ? -12.410 1.104 24.563 1.00 91.62 707 ILE A CA 1
ATOM 5642 C C . ILE A 1 707 ? -13.236 1.608 23.375 1.00 91.62 707 ILE A C 1
ATOM 5644 O O . ILE A 1 707 ? -14.205 0.955 22.990 1.00 91.62 707 ILE A O 1
ATOM 5648 N N . LEU A 1 708 ? -12.873 2.758 22.793 1.00 89.62 708 LEU A N 1
ATOM 5649 C CA . LEU A 1 708 ? -13.582 3.330 21.638 1.00 89.62 708 LEU A CA 1
ATOM 5650 C C . LEU A 1 708 ? -13.431 2.480 20.374 1.00 89.62 708 LEU A C 1
ATOM 5652 O O . LEU A 1 708 ? -14.384 2.348 19.607 1.00 89.62 708 LEU A O 1
ATOM 5656 N N . ARG A 1 709 ? -12.244 1.906 20.168 1.00 86.81 709 ARG A N 1
ATOM 5657 C CA . ARG A 1 709 ? -11.857 1.129 18.987 1.00 86.81 709 ARG A CA 1
ATOM 5658 C C . ARG A 1 709 ? -11.448 -0.293 19.360 1.00 86.81 709 ARG A C 1
ATOM 5660 O O . ARG A 1 709 ? -10.388 -0.769 18.962 1.00 86.81 709 ARG A O 1
ATOM 5667 N N . LEU A 1 710 ? -12.295 -0.978 20.129 1.00 86.50 710 LEU A N 1
ATOM 5668 C CA . LEU A 1 710 ? -11.989 -2.325 20.617 1.00 86.50 710 LEU A CA 1
ATOM 5669 C C . LEU A 1 710 ? -11.716 -3.320 19.483 1.00 86.50 710 LEU A C 1
ATOM 5671 O O . LEU A 1 710 ? -10.772 -4.095 19.587 1.00 86.50 710 LEU A O 1
ATOM 5675 N N . ASP A 1 711 ? -12.514 -3.293 18.412 1.00 81.19 711 ASP A N 1
ATOM 5676 C CA . ASP A 1 711 ? -12.332 -4.195 17.266 1.00 81.19 711 ASP A CA 1
ATOM 5677 C C . ASP A 1 711 ? -10.952 -3.991 16.618 1.00 81.19 711 ASP A C 1
ATOM 5679 O O . ASP A 1 711 ? -10.260 -4.968 16.332 1.00 81.19 711 ASP A O 1
ATOM 5683 N N . ASP A 1 712 ? -10.522 -2.733 16.463 1.00 80.94 712 ASP A N 1
ATOM 5684 C CA . ASP A 1 712 ? -9.195 -2.411 15.940 1.00 80.94 712 ASP A CA 1
ATOM 5685 C C . ASP A 1 712 ? -8.113 -2.880 16.919 1.00 80.94 712 ASP A C 1
ATOM 5687 O O . ASP A 1 712 ? -7.161 -3.521 16.497 1.00 80.94 712 ASP A O 1
ATOM 5691 N N . LEU A 1 713 ? -8.263 -2.644 18.229 1.00 84.12 713 LEU A N 1
ATOM 5692 C CA . LEU A 1 713 ? -7.278 -3.076 19.227 1.00 84.12 713 LEU A CA 1
ATOM 5693 C C . LEU A 1 713 ? -7.130 -4.605 19.288 1.00 84.12 713 LEU A C 1
ATOM 5695 O O . LEU A 1 713 ? -6.011 -5.106 19.354 1.00 84.12 713 LEU A O 1
ATOM 5699 N N . LEU A 1 714 ? -8.238 -5.350 19.253 1.00 81.44 714 LEU A N 1
ATOM 5700 C CA . LEU A 1 714 ? -8.230 -6.817 19.210 1.00 81.44 714 LEU A CA 1
ATOM 5701 C C . LEU A 1 714 ? -7.560 -7.324 17.937 1.00 81.44 714 LEU A C 1
ATOM 5703 O O . LEU A 1 714 ? -6.772 -8.270 17.968 1.00 81.44 714 LEU A O 1
ATOM 5707 N N . PHE A 1 715 ? -7.858 -6.677 16.815 1.00 78.62 715 PHE A N 1
ATOM 5708 C CA . PHE A 1 715 ? -7.209 -6.982 15.558 1.00 78.62 715 PHE A CA 1
ATOM 5709 C C . PHE A 1 715 ? -5.700 -6.688 15.621 1.00 78.62 715 PHE A C 1
ATOM 5711 O O . PHE A 1 715 ? -4.905 -7.504 15.161 1.00 78.62 715 PHE A O 1
ATOM 5718 N N . GLU A 1 716 ? -5.289 -5.566 16.213 1.00 77.44 716 GLU A N 1
ATOM 5719 C CA . GLU A 1 716 ? -3.887 -5.192 16.402 1.00 77.44 716 GLU A CA 1
ATOM 5720 C C . GLU A 1 716 ? -3.132 -6.181 17.283 1.00 77.44 716 GLU A C 1
ATOM 5722 O O . GLU A 1 716 ? -2.050 -6.648 16.916 1.00 77.44 716 GLU A O 1
ATOM 5727 N N . ASP A 1 717 ? -3.736 -6.550 18.408 1.00 79.19 717 ASP A N 1
ATOM 5728 C CA . ASP A 1 717 ? -3.235 -7.573 19.313 1.00 79.19 717 ASP A CA 1
ATOM 5729 C C . ASP A 1 717 ? -2.990 -8.888 18.559 1.00 79.19 717 ASP A C 1
ATOM 5731 O O . ASP A 1 717 ? -1.865 -9.398 18.539 1.00 79.19 717 ASP A O 1
ATOM 5735 N N . LEU A 1 718 ? -3.998 -9.380 17.831 1.00 75.44 718 LEU A N 1
ATOM 5736 C CA . LEU A 1 718 ? -3.885 -10.585 17.008 1.00 75.44 718 LEU A CA 1
ATOM 5737 C C . LEU A 1 718 ? -2.845 -10.437 15.898 1.00 75.44 718 LEU A C 1
ATOM 5739 O O . LEU A 1 718 ? -2.040 -11.344 15.704 1.00 75.44 718 LEU A O 1
ATOM 5743 N N . LYS A 1 719 ? -2.825 -9.315 15.171 1.00 74.38 719 LYS A N 1
ATOM 5744 C CA . LYS A 1 719 ? -1.893 -9.047 14.066 1.00 74.38 719 LYS A CA 1
ATOM 5745 C C . LYS A 1 719 ? -0.455 -9.077 14.553 1.00 74.38 719 LYS A C 1
ATOM 5747 O O . LYS A 1 719 ? 0.401 -9.687 13.905 1.00 74.38 719 LYS A O 1
ATOM 5752 N N . PHE A 1 720 ? -0.162 -8.420 15.669 1.00 72.75 720 PHE A N 1
ATOM 5753 C CA . PHE A 1 720 ? 1.196 -8.351 16.179 1.00 72.75 720 PHE A CA 1
ATOM 5754 C C . PHE A 1 720 ? 1.631 -9.663 16.815 1.00 72.75 720 PHE A C 1
ATOM 5756 O O . PHE A 1 720 ? 2.734 -10.109 16.504 1.00 72.75 720 PHE A O 1
ATOM 5763 N N . HIS A 1 721 ? 0.773 -10.347 17.575 1.00 71.62 721 HIS A N 1
ATOM 5764 C CA . HIS A 1 721 ? 1.039 -11.704 18.066 1.00 71.62 721 HIS A CA 1
ATOM 5765 C C . HIS A 1 721 ? 1.192 -12.729 16.925 1.00 71.62 721 HIS A C 1
ATOM 5767 O O . HIS A 1 721 ? 2.069 -13.597 16.966 1.00 71.62 721 HIS A O 1
ATOM 5773 N N . TYR A 1 722 ? 0.435 -12.571 15.841 1.00 68.31 722 TYR A N 1
ATOM 5774 C CA . TYR A 1 722 ? 0.583 -13.342 14.609 1.00 68.31 722 TYR A CA 1
ATOM 5775 C C . TYR A 1 722 ? 1.928 -13.072 13.912 1.00 68.31 722 TYR A C 1
ATOM 5777 O O . TYR A 1 722 ? 2.680 -13.982 13.566 1.00 68.31 722 TYR A O 1
ATOM 5785 N N . MET A 1 723 ? 2.289 -11.803 13.741 1.00 63.31 723 MET A N 1
ATOM 5786 C CA . MET A 1 723 ? 3.578 -11.388 13.185 1.00 63.31 723 MET A CA 1
ATOM 5787 C C . MET A 1 723 ? 4.758 -11.855 14.037 1.00 63.31 723 MET A C 1
ATOM 5789 O O . MET A 1 723 ? 5.795 -12.267 13.508 1.00 63.31 723 MET A O 1
ATOM 5793 N N . ILE A 1 724 ? 4.611 -11.771 15.363 1.00 60.72 724 ILE A N 1
ATOM 5794 C CA . ILE A 1 724 ? 5.578 -12.252 16.347 1.00 60.72 724 ILE A CA 1
ATOM 5795 C C . ILE A 1 724 ? 5.902 -13.687 16.073 1.00 60.72 724 ILE A C 1
ATOM 5797 O O . ILE A 1 724 ? 7.078 -14.057 16.047 1.00 60.72 724 ILE A O 1
ATOM 5801 N N . SER A 1 725 ? 4.851 -14.470 15.943 1.00 56.03 725 SER A N 1
ATOM 5802 C CA . SER A 1 725 ? 4.996 -15.886 15.974 1.00 56.03 725 SER A CA 1
ATOM 5803 C C . SER A 1 725 ? 5.640 -16.375 14.719 1.00 56.03 725 SER A C 1
ATOM 5805 O O . SER A 1 725 ? 6.666 -17.030 14.827 1.00 56.03 725 SER A O 1
ATOM 5807 N N . LEU A 1 726 ? 5.167 -15.939 13.550 1.00 54.41 726 LEU A N 1
ATOM 5808 C CA . LEU A 1 726 ? 5.815 -16.245 12.291 1.00 54.41 726 LEU A CA 1
ATOM 5809 C C . LEU A 1 726 ? 7.311 -15.928 12.353 1.00 54.41 726 LEU A C 1
ATOM 5811 O O . LEU A 1 726 ? 8.121 -16.747 11.942 1.00 54.41 726 LEU A O 1
ATOM 5815 N N . LYS A 1 727 ? 7.733 -14.809 12.939 1.00 54.66 727 LYS A N 1
ATOM 5816 C CA . LYS A 1 727 ? 9.095 -14.317 12.715 1.00 54.66 727 LYS A CA 1
ATOM 5817 C C . LYS A 1 727 ? 10.243 -14.930 13.521 1.00 54.66 727 LYS A C 1
ATOM 5819 O O . LYS A 1 727 ? 11.344 -14.558 13.157 1.00 54.66 727 LYS A O 1
ATOM 5824 N N . HIS A 1 728 ? 10.059 -15.793 14.543 1.00 48.94 728 HIS A N 1
ATOM 5825 C CA . HIS A 1 728 ? 11.133 -16.319 15.446 1.00 48.94 728 HIS A CA 1
ATOM 5826 C C . HIS A 1 728 ? 12.551 -15.747 15.178 1.00 48.94 728 HIS A C 1
ATOM 5828 O O . HIS A 1 728 ? 13.404 -16.404 14.588 1.00 48.94 728 HIS A O 1
ATOM 5834 N N . ARG A 1 729 ? 12.779 -14.476 15.553 1.00 50.12 729 ARG A N 1
ATOM 5835 C CA . ARG A 1 729 ? 14.056 -13.780 15.338 1.00 50.12 729 ARG A CA 1
ATOM 5836 C C . ARG A 1 729 ? 14.960 -14.013 16.553 1.00 50.12 729 ARG A C 1
ATOM 5838 O O . ARG A 1 729 ? 14.522 -13.676 17.652 1.00 50.12 729 ARG A O 1
ATOM 5845 N N . PRO A 1 730 ? 16.203 -14.498 16.387 1.00 40.62 730 PRO A N 1
ATOM 5846 C CA . PRO A 1 730 ? 17.135 -14.688 17.503 1.00 40.62 730 PRO A CA 1
ATOM 5847 C C . PRO A 1 730 ? 17.539 -13.389 18.231 1.00 40.62 730 PRO A C 1
ATOM 5849 O O . PRO A 1 730 ? 17.869 -13.444 19.405 1.00 40.62 730 PRO A O 1
ATOM 5852 N N . ASP A 1 731 ? 17.478 -12.221 17.569 1.00 49.19 731 ASP A N 1
ATOM 5853 C CA . ASP A 1 731 ? 17.814 -10.890 18.133 1.00 49.19 731 ASP A CA 1
ATOM 5854 C C . ASP A 1 731 ? 16.587 -9.952 18.176 1.00 49.19 731 ASP A C 1
ATOM 5856 O O . ASP A 1 731 ? 16.597 -8.793 17.751 1.00 49.19 731 ASP A O 1
ATOM 5860 N N . ARG A 1 732 ? 15.444 -10.497 18.594 1.00 51.94 732 ARG A N 1
ATOM 5861 C CA . ARG A 1 732 ? 14.169 -9.773 18.583 1.00 51.94 732 ARG A CA 1
ATOM 5862 C C . ARG A 1 732 ? 14.111 -8.653 19.615 1.00 51.94 732 ARG A C 1
ATOM 5864 O O . ARG A 1 732 ? 13.593 -7.581 19.305 1.00 51.94 732 ARG A O 1
ATOM 5871 N N . GLU A 1 733 ? 14.617 -8.923 20.812 1.00 48.09 733 GLU A N 1
ATOM 5872 C CA . GLU A 1 733 ? 14.720 -7.924 21.869 1.00 48.09 733 GLU A CA 1
ATOM 5873 C C . GLU A 1 733 ? 15.592 -6.767 21.378 1.00 48.09 733 GLU A C 1
ATOM 5875 O O . GLU A 1 733 ? 15.152 -5.631 21.434 1.00 48.09 733 GLU A O 1
ATOM 5880 N N . GLY A 1 734 ? 16.713 -7.047 20.704 1.00 52.03 734 GLY A N 1
ATOM 5881 C CA . GLY A 1 734 ? 17.539 -6.025 20.066 1.00 52.03 734 GLY A CA 1
ATOM 5882 C C . GLY A 1 734 ? 16.821 -5.207 18.987 1.00 52.03 734 GLY A C 1
ATOM 5883 O O . GLY A 1 734 ? 16.947 -3.989 18.988 1.00 52.03 734 GLY A O 1
ATOM 5884 N N . PHE A 1 735 ? 16.051 -5.808 18.067 1.00 52.53 735 PHE A N 1
ATOM 5885 C CA . PHE A 1 735 ? 15.327 -5.034 17.037 1.00 52.53 735 PHE A CA 1
ATOM 5886 C C . PHE A 1 735 ? 14.228 -4.145 17.628 1.00 52.53 735 PHE A C 1
ATOM 5888 O O . PHE A 1 735 ? 14.135 -2.978 17.254 1.00 52.53 735 PHE A O 1
ATOM 5895 N N . ILE A 1 736 ? 13.401 -4.692 18.525 1.00 53.59 736 ILE A N 1
ATOM 5896 C CA . ILE A 1 736 ? 12.326 -3.924 19.162 1.00 53.59 736 ILE A CA 1
ATOM 5897 C C . ILE A 1 736 ? 12.939 -2.836 20.042 1.00 53.59 736 ILE A C 1
ATOM 5899 O O . ILE A 1 736 ? 12.552 -1.685 19.906 1.00 53.59 736 ILE A O 1
ATOM 5903 N N . THR A 1 737 ? 13.953 -3.156 20.847 1.00 55.72 737 THR A N 1
ATOM 5904 C CA . THR A 1 737 ? 14.680 -2.173 21.658 1.00 55.72 737 THR A CA 1
ATOM 5905 C C . THR A 1 737 ? 15.295 -1.077 20.789 1.00 55.72 737 THR A C 1
ATOM 5907 O O . THR A 1 737 ? 15.041 0.087 21.058 1.00 55.72 737 THR A O 1
ATOM 5910 N N . ARG A 1 738 ? 15.978 -1.401 19.679 1.00 57.06 738 ARG A N 1
ATOM 5911 C CA . ARG A 1 738 ? 16.526 -0.391 18.748 1.00 57.06 738 ARG A CA 1
ATOM 5912 C C . ARG A 1 738 ? 15.439 0.482 18.114 1.00 57.06 738 ARG A C 1
ATOM 5914 O O . ARG A 1 738 ? 15.612 1.692 18.016 1.00 57.06 738 ARG A O 1
ATOM 5921 N N . ALA A 1 739 ? 14.322 -0.106 17.683 1.00 55.41 739 ALA A N 1
ATOM 5922 C CA . ALA A 1 739 ? 13.205 0.651 17.114 1.00 55.41 739 ALA A CA 1
ATOM 5923 C C . ALA A 1 739 ? 12.563 1.584 18.156 1.00 55.41 739 ALA A C 1
ATOM 5925 O O . ALA A 1 739 ? 12.284 2.739 17.854 1.00 55.41 739 ALA A O 1
ATOM 5926 N N . VAL A 1 740 ? 12.400 1.113 19.393 1.00 57.28 740 VAL A N 1
ATOM 5927 C CA . VAL A 1 740 ? 11.864 1.886 20.523 1.00 57.28 740 VAL A CA 1
ATOM 5928 C C . VAL A 1 740 ? 12.827 2.993 20.965 1.00 57.28 740 VAL A C 1
ATOM 5930 O O . VAL A 1 740 ? 12.395 4.113 21.233 1.00 57.28 740 VAL A O 1
ATOM 5933 N N . GLU A 1 741 ? 14.133 2.722 20.988 1.00 57.72 741 GLU A N 1
ATOM 5934 C CA . GLU A 1 741 ? 15.181 3.713 21.265 1.00 57.72 741 GLU A CA 1
ATOM 5935 C C . GLU A 1 741 ? 15.184 4.842 20.223 1.00 57.72 741 GLU A C 1
ATOM 5937 O O . GLU A 1 741 ? 15.347 6.010 20.585 1.00 57.72 741 GLU A O 1
ATOM 5942 N N . MET A 1 742 ? 14.953 4.522 18.941 1.00 54.78 742 MET A N 1
ATOM 5943 C CA . MET A 1 742 ? 14.804 5.525 17.875 1.00 54.78 742 MET A CA 1
ATOM 5944 C C . MET A 1 742 ? 13.514 6.348 18.013 1.00 54.78 742 MET A C 1
ATOM 5946 O O . MET A 1 742 ? 13.488 7.523 17.651 1.00 54.78 742 MET A O 1
ATOM 5950 N N . ASP A 1 743 ? 12.458 5.737 18.543 1.00 58.78 743 ASP A N 1
ATOM 5951 C CA . ASP A 1 743 ? 11.112 6.299 18.655 1.00 58.78 743 ASP A CA 1
ATOM 5952 C C . ASP A 1 743 ? 10.933 7.194 19.905 1.00 58.78 743 ASP A C 1
ATOM 5954 O O . ASP A 1 743 ? 10.155 8.149 19.880 1.00 58.78 743 ASP A O 1
ATOM 5958 N N . LYS A 1 744 ? 11.710 6.954 20.977 1.00 56.66 744 LYS A N 1
ATOM 5959 C CA . LYS A 1 744 ? 11.635 7.626 22.299 1.00 56.66 744 LYS A CA 1
ATOM 5960 C C . LYS A 1 744 ? 10.205 7.732 22.850 1.00 56.66 744 LYS A C 1
ATOM 5962 O O . LYS A 1 744 ? 9.752 8.802 23.255 1.00 56.66 744 LYS A O 1
ATOM 5967 N N . GLY A 1 745 ? 9.500 6.603 22.892 1.00 55.25 745 GLY A N 1
ATOM 5968 C CA . GLY A 1 745 ? 8.169 6.512 23.498 1.00 55.25 745 GLY A CA 1
ATOM 5969 C C . GLY A 1 745 ? 6.997 6.820 22.560 1.00 55.25 745 GLY A C 1
ATOM 5970 O O . GLY A 1 745 ? 5.896 7.024 23.058 1.00 55.25 745 GLY A O 1
ATOM 5971 N N . GLY A 1 746 ? 7.226 6.904 21.249 1.00 63.72 746 GLY A N 1
ATOM 5972 C CA . GLY A 1 746 ? 6.196 7.103 20.229 1.00 63.72 746 GLY A CA 1
ATOM 5973 C C . GLY A 1 746 ? 5.368 5.844 19.937 1.00 63.72 746 GLY A C 1
ATOM 5974 O O . GLY A 1 746 ? 4.890 5.149 20.832 1.00 63.72 746 GLY A O 1
ATOM 5975 N N . PHE A 1 747 ? 5.133 5.567 18.658 1.00 67.12 747 PHE A N 1
ATOM 5976 C CA . PHE A 1 747 ? 4.305 4.440 18.233 1.00 67.12 747 PHE A CA 1
ATOM 5977 C C . PHE A 1 747 ? 4.916 3.063 18.598 1.00 67.12 747 PHE A C 1
ATOM 5979 O O . PHE A 1 747 ? 4.227 2.162 19.090 1.00 67.12 747 PHE A O 1
ATOM 5986 N N . TYR A 1 748 ? 6.220 2.886 18.392 1.00 69.00 748 TYR A N 1
ATOM 5987 C CA . TYR A 1 748 ? 6.897 1.600 18.555 1.00 69.00 748 TYR A CA 1
ATOM 5988 C C . TYR A 1 748 ? 7.009 1.152 20.018 1.00 69.00 748 TYR A C 1
ATOM 5990 O O . TYR A 1 748 ? 7.044 -0.056 20.269 1.00 69.00 748 TYR A O 1
ATOM 5998 N N . SER A 1 749 ? 7.029 2.070 20.993 1.00 69.44 749 SER A N 1
ATOM 5999 C CA . SER A 1 749 ? 7.014 1.688 22.418 1.00 69.44 749 SER A CA 1
ATOM 6000 C C . SER A 1 749 ? 5.711 1.000 22.823 1.00 69.44 749 SER A C 1
ATOM 6002 O O . SER A 1 749 ? 5.732 0.029 23.574 1.00 69.44 749 SER A O 1
ATOM 6004 N N . MET A 1 750 ? 4.576 1.430 22.273 1.00 75.44 750 MET A N 1
ATOM 6005 C CA . MET A 1 750 ? 3.276 0.810 22.556 1.00 75.44 750 MET A CA 1
ATOM 6006 C C . MET A 1 750 ? 3.159 -0.572 21.934 1.00 75.44 750 MET A C 1
ATOM 6008 O O . MET A 1 750 ? 2.638 -1.495 22.555 1.00 75.44 750 MET A O 1
ATOM 6012 N N . LEU A 1 751 ? 3.715 -0.735 20.733 1.00 73.75 751 LEU A N 1
ATOM 6013 C CA . LEU A 1 751 ? 3.863 -2.051 20.136 1.00 73.75 751 LEU A CA 1
ATOM 6014 C C . LEU A 1 751 ? 4.670 -2.976 21.060 1.00 73.75 751 LEU A C 1
ATOM 6016 O O . LEU A 1 751 ? 4.272 -4.112 21.282 1.00 73.75 751 LEU A O 1
ATOM 6020 N N . GLN A 1 752 ? 5.776 -2.508 21.643 1.00 74.69 752 GLN A N 1
ATOM 6021 C CA . GLN A 1 752 ? 6.544 -3.316 22.595 1.00 74.69 752 GLN A CA 1
ATOM 6022 C C . GLN A 1 752 ? 5.716 -3.721 23.823 1.00 74.69 752 GLN A C 1
ATOM 6024 O O . GLN A 1 752 ? 5.854 -4.856 24.274 1.00 74.69 752 GLN A O 1
ATOM 6029 N N . PHE A 1 753 ? 4.882 -2.823 24.349 1.00 81.94 753 PHE A N 1
ATOM 6030 C CA . PHE A 1 753 ? 3.983 -3.124 25.463 1.00 81.94 753 PHE A CA 1
ATOM 6031 C C . PHE A 1 753 ? 2.968 -4.220 25.108 1.00 81.94 753 PHE A C 1
ATOM 6033 O O . PHE A 1 753 ? 2.971 -5.258 25.766 1.00 81.94 753 PHE A O 1
ATOM 6040 N N . ILE A 1 754 ? 2.193 -4.055 24.024 1.00 79.75 754 ILE A N 1
ATOM 6041 C CA . ILE A 1 754 ? 1.193 -5.049 23.573 1.00 79.75 754 ILE A CA 1
ATOM 6042 C C . ILE A 1 754 ? 1.832 -6.437 23.432 1.00 79.75 754 ILE A C 1
ATOM 6044 O O . ILE A 1 754 ? 1.238 -7.442 23.794 1.00 79.75 754 ILE A O 1
ATOM 6048 N N . LEU A 1 755 ? 3.072 -6.487 22.943 1.00 74.69 755 LEU A N 1
ATOM 6049 C CA . LEU A 1 755 ? 3.807 -7.730 22.716 1.00 74.69 755 LEU A CA 1
ATOM 6050 C C . LEU A 1 755 ? 4.392 -8.387 23.975 1.00 74.69 755 LEU A C 1
ATOM 6052 O O . LEU A 1 755 ? 4.827 -9.539 23.897 1.00 74.69 755 LEU A O 1
ATOM 6056 N N . LYS A 1 756 ? 4.500 -7.653 25.087 1.00 78.62 756 LYS A N 1
ATOM 6057 C CA . LYS A 1 756 ? 4.942 -8.180 26.390 1.00 78.62 756 LYS A CA 1
ATOM 6058 C C . LYS A 1 756 ? 3.773 -8.721 27.207 1.00 78.62 756 LYS A C 1
ATOM 6060 O O . LYS A 1 756 ? 3.980 -9.609 28.033 1.00 78.62 756 LYS A O 1
ATOM 6065 N N . GLU A 1 757 ? 2.579 -8.192 26.980 1.00 81.25 757 GLU A N 1
ATOM 6066 C CA . GLU A 1 757 ? 1.362 -8.645 27.637 1.00 81.25 757 GLU A CA 1
ATOM 6067 C C . GLU A 1 757 ? 0.824 -9.944 27.010 1.00 81.25 757 GLU A C 1
ATOM 6069 O O . GLU A 1 757 ? 1.091 -10.239 25.844 1.00 81.25 757 GLU A O 1
ATOM 6074 N N . PRO A 1 75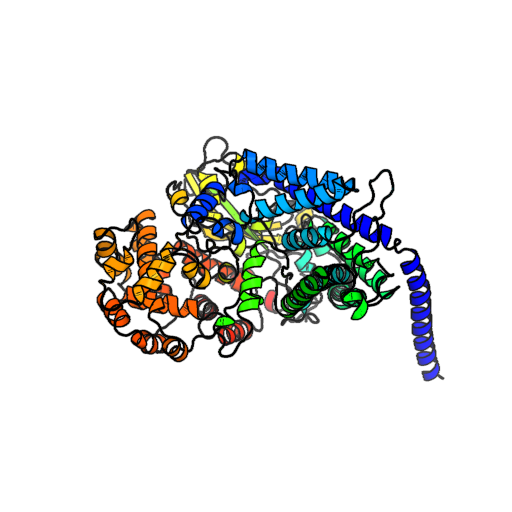8 ? 0.059 -10.758 27.759 1.00 77.50 758 PRO A N 1
ATOM 6075 C CA . PRO A 1 758 ? -0.714 -11.841 27.165 1.00 77.50 758 PRO A CA 1
ATOM 6076 C C . PRO A 1 758 ? -1.702 -11.297 26.116 1.00 77.50 758 PRO A C 1
ATOM 6078 O O . PRO A 1 758 ? -2.260 -10.217 26.339 1.00 77.50 758 PRO A O 1
ATOM 6081 N N . PRO A 1 759 ? -1.987 -12.054 25.035 1.00 75.75 759 PRO A N 1
ATOM 6082 C CA . PRO A 1 759 ? -3.017 -11.678 24.074 1.00 75.75 759 PRO A CA 1
ATOM 6083 C C . PRO A 1 759 ? -4.341 -11.395 24.783 1.00 75.75 759 PRO A C 1
ATOM 6085 O O . PRO A 1 759 ? -4.801 -12.201 25.599 1.00 75.75 759 PRO A O 1
ATOM 6088 N N . ILE A 1 760 ? -4.939 -10.248 24.473 1.00 77.12 760 ILE A N 1
ATOM 6089 C CA . ILE A 1 760 ? -6.259 -9.857 24.978 1.00 77.12 760 ILE A CA 1
ATOM 6090 C C . ILE A 1 760 ? -7.380 -10.458 24.131 1.00 77.12 760 ILE A C 1
ATOM 6092 O O . ILE A 1 760 ? -8.494 -10.647 24.621 1.00 77.12 760 ILE A O 1
ATOM 6096 N N . ALA A 1 761 ? -7.101 -10.774 22.868 1.00 69.00 761 ALA A N 1
ATOM 6097 C CA . ALA A 1 761 ? -7.995 -11.571 22.049 1.00 69.00 761 ALA A CA 1
ATOM 6098 C C . ALA A 1 761 ? -7.987 -13.040 22.505 1.00 69.00 761 ALA A C 1
ATOM 6100 O O . ALA A 1 761 ? -6.959 -13.557 22.951 1.00 69.00 761 ALA A O 1
ATOM 6101 N N . ASP A 1 762 ? -9.136 -13.718 22.369 1.00 61.72 762 ASP A N 1
ATOM 6102 C CA . ASP A 1 762 ? -9.254 -15.141 22.691 1.00 61.72 762 ASP A CA 1
ATOM 6103 C C . ASP A 1 762 ? -8.135 -15.933 21.990 1.00 61.72 762 ASP A C 1
ATOM 6105 O O . ASP A 1 762 ? -7.892 -15.791 20.788 1.00 61.72 762 ASP A O 1
ATOM 6109 N N . LEU A 1 763 ? -7.408 -16.702 22.808 1.00 51.41 763 LEU A N 1
ATOM 6110 C CA . LEU A 1 763 ? -6.053 -17.189 22.552 1.00 51.41 763 LEU A CA 1
ATOM 6111 C C . LEU A 1 763 ? -5.868 -17.790 21.151 1.00 51.41 763 LEU A C 1
ATOM 6113 O O . LEU A 1 763 ? -6.407 -18.841 20.806 1.00 51.41 763 LEU A O 1
ATOM 6117 N N . TRP A 1 764 ? -4.984 -17.147 20.396 1.00 53.44 764 TRP A N 1
ATOM 6118 C CA . TRP A 1 764 ? -4.313 -17.693 19.226 1.00 53.44 764 TRP A CA 1
ATOM 6119 C C . TRP A 1 764 ? -3.141 -18.591 19.671 1.00 53.44 764 TRP A C 1
ATOM 6121 O O . TRP A 1 764 ? -2.422 -18.270 20.618 1.00 53.44 764 TRP A O 1
ATOM 6131 N N . LEU A 1 765 ? -2.934 -19.737 19.014 1.00 49.88 765 LEU A N 1
ATOM 6132 C CA . LEU A 1 765 ? -1.857 -20.674 19.359 1.00 49.88 765 LEU A CA 1
ATOM 6133 C C . LEU A 1 765 ? -0.482 -20.112 18.932 1.00 49.88 765 LEU A C 1
ATOM 6135 O O . LEU A 1 765 ? -0.259 -19.957 17.732 1.00 49.88 765 LEU A O 1
ATOM 6139 N N . PRO A 1 766 ? 0.474 -19.869 19.858 1.00 48.00 766 PRO A N 1
ATOM 6140 C CA . PRO A 1 766 ? 1.841 -19.462 19.526 1.00 48.00 766 PRO A CA 1
ATOM 6141 C C . PRO A 1 766 ? 2.489 -20.397 18.499 1.00 48.00 766 PRO A C 1
ATOM 6143 O O . PRO A 1 766 ? 2.351 -21.605 18.633 1.00 48.00 766 PRO A O 1
ATOM 6146 N N . LYS A 1 767 ? 3.271 -19.885 17.536 1.00 43.28 767 LYS A N 1
ATOM 6147 C CA . LYS A 1 767 ? 3.973 -20.700 16.528 1.00 43.28 767 LYS A CA 1
ATOM 6148 C C . LYS A 1 767 ? 4.842 -21.766 17.192 1.00 43.28 767 LYS A C 1
ATOM 6150 O O . LYS A 1 767 ? 4.871 -22.875 16.691 1.00 43.28 767 LYS A O 1
ATOM 6155 N N . ALA A 1 768 ? 5.474 -21.447 18.324 1.00 40.34 768 ALA A N 1
ATOM 6156 C CA . ALA A 1 768 ? 6.189 -22.422 19.144 1.00 40.34 768 ALA A CA 1
ATOM 6157 C C . ALA A 1 768 ? 5.255 -23.562 19.581 1.00 40.34 768 ALA A C 1
ATOM 6159 O O . ALA A 1 768 ? 5.451 -24.691 19.178 1.00 40.34 768 ALA A O 1
ATOM 6160 N N . ARG A 1 769 ? 4.115 -23.269 20.225 1.00 46.50 769 ARG A N 1
ATOM 6161 C CA . ARG A 1 769 ? 3.130 -24.311 20.577 1.00 46.50 769 ARG A CA 1
ATOM 6162 C C . ARG A 1 769 ? 2.536 -25.026 19.356 1.00 46.50 769 ARG A C 1
ATOM 6164 O O . ARG A 1 769 ? 2.156 -26.182 19.472 1.00 46.50 769 ARG A O 1
ATOM 6171 N N . LEU A 1 770 ? 2.440 -24.373 18.196 1.00 49.31 770 LEU A N 1
ATOM 6172 C CA . LEU A 1 770 ? 1.973 -24.977 16.942 1.00 49.31 770 LEU A CA 1
ATOM 6173 C C . LEU A 1 770 ? 2.998 -25.944 16.329 1.00 49.31 770 LEU A C 1
ATOM 6175 O O . LEU A 1 770 ? 2.593 -27.002 15.857 1.00 49.31 770 LEU A O 1
ATOM 6179 N N . LEU A 1 771 ? 4.289 -25.609 16.360 1.00 45.38 771 LEU A N 1
ATOM 6180 C CA . LEU A 1 771 ? 5.385 -26.473 15.911 1.00 45.38 771 LEU A CA 1
ATOM 6181 C C . LEU A 1 771 ? 5.639 -27.608 16.919 1.00 45.38 771 LEU A C 1
ATOM 6183 O O . LEU A 1 771 ? 5.684 -28.768 16.521 1.00 45.38 771 LEU A O 1
ATOM 6187 N N . ASP A 1 772 ? 5.660 -27.296 18.217 1.00 40.19 772 ASP A N 1
ATOM 6188 C CA . ASP A 1 772 ? 5.911 -28.243 19.316 1.00 40.19 772 ASP A CA 1
ATOM 6189 C C . ASP A 1 772 ? 4.749 -29.233 19.520 1.00 40.19 772 ASP A C 1
ATOM 6191 O O . ASP A 1 772 ? 4.940 -30.333 20.035 1.00 40.19 772 ASP A O 1
ATOM 6195 N N . SER A 1 773 ? 3.522 -28.863 19.128 1.00 45.19 773 SER A N 1
ATOM 6196 C CA . SER A 1 773 ? 2.340 -29.738 19.256 1.00 45.19 773 SER A CA 1
ATOM 6197 C C . SER A 1 773 ? 2.260 -30.845 18.204 1.00 45.19 773 SER A C 1
ATOM 6199 O O . SER A 1 773 ? 1.397 -31.715 18.318 1.00 45.19 773 SER A O 1
ATOM 6201 N N . GLY A 1 774 ? 3.089 -30.803 17.153 1.00 47.28 774 GLY A N 1
ATOM 6202 C CA . GLY A 1 774 ? 2.977 -31.712 16.007 1.00 47.28 774 GLY A CA 1
ATOM 6203 C C . GLY A 1 774 ? 1.701 -31.521 15.172 1.00 47.28 774 GLY A C 1
ATOM 6204 O O . GLY A 1 774 ? 1.408 -32.341 14.306 1.00 47.28 774 GLY A O 1
ATOM 6205 N N . ALA A 1 775 ? 0.932 -30.448 15.405 1.00 43.50 775 ALA A N 1
ATOM 6206 C CA . ALA A 1 775 ? -0.323 -30.170 14.701 1.00 43.50 775 ALA A CA 1
ATOM 6207 C C . ALA A 1 775 ? -0.126 -29.628 13.270 1.00 43.50 775 ALA A C 1
ATOM 6209 O O . ALA A 1 775 ? -1.105 -29.428 12.556 1.00 43.50 775 ALA A O 1
ATOM 6210 N N . TRP A 1 776 ? 1.123 -29.387 12.858 1.00 55.62 776 TRP A N 1
ATOM 6211 C CA . TRP A 1 776 ? 1.491 -28.838 11.554 1.00 55.62 776 TRP A CA 1
ATOM 6212 C C . TRP A 1 776 ? 2.391 -29.794 10.788 1.00 55.62 776 TRP A C 1
ATOM 6214 O O . TRP A 1 776 ? 3.353 -30.331 11.331 1.00 55.62 776 TRP A O 1
ATOM 6224 N N . VAL A 1 777 ? 2.110 -29.942 9.494 1.00 54.25 777 VAL A N 1
ATOM 6225 C CA . VAL A 1 777 ? 2.919 -30.748 8.584 1.00 54.25 777 VAL A CA 1
ATOM 6226 C C . VAL A 1 777 ? 3.746 -29.809 7.700 1.00 54.25 777 VAL A C 1
ATOM 6228 O O . VAL A 1 777 ? 3.209 -29.006 6.931 1.00 54.25 777 VAL A O 1
ATOM 6231 N N . VAL A 1 778 ? 5.071 -29.883 7.841 1.00 57.28 778 VAL A N 1
ATOM 6232 C CA . VAL A 1 778 ? 6.041 -29.237 6.946 1.00 57.28 778 VAL A CA 1
ATOM 6233 C C . VAL A 1 778 ? 6.850 -30.349 6.294 1.00 57.28 778 VAL A C 1
ATOM 6235 O O . VAL A 1 778 ? 7.835 -30.827 6.849 1.00 57.28 778 VAL A O 1
ATOM 6238 N N . GLU A 1 779 ? 6.396 -30.808 5.132 1.00 57.66 779 GLU A N 1
ATOM 6239 C CA . GLU A 1 779 ? 7.055 -31.895 4.411 1.00 57.66 779 GLU A CA 1
ATOM 6240 C C . GLU A 1 779 ? 8.207 -31.362 3.536 1.00 57.66 779 GLU A C 1
ATOM 6242 O O . GLU A 1 779 ? 8.190 -30.217 3.082 1.00 57.66 779 GLU A O 1
ATOM 6247 N N . GLY A 1 780 ? 9.212 -32.200 3.255 1.00 50.66 780 GLY A N 1
ATOM 6248 C CA . GLY A 1 780 ? 10.301 -31.862 2.321 1.00 50.66 780 GLY A CA 1
ATOM 6249 C C . GLY A 1 780 ? 11.506 -31.129 2.927 1.00 50.66 780 GLY A C 1
ATOM 6250 O O . GLY A 1 780 ? 12.366 -30.664 2.179 1.00 50.66 780 GLY A O 1
ATOM 6251 N N . TYR A 1 781 ? 11.597 -31.057 4.259 1.00 51.75 781 TYR A N 1
ATOM 6252 C CA . TYR A 1 781 ? 12.746 -30.500 4.997 1.00 51.75 781 TYR A CA 1
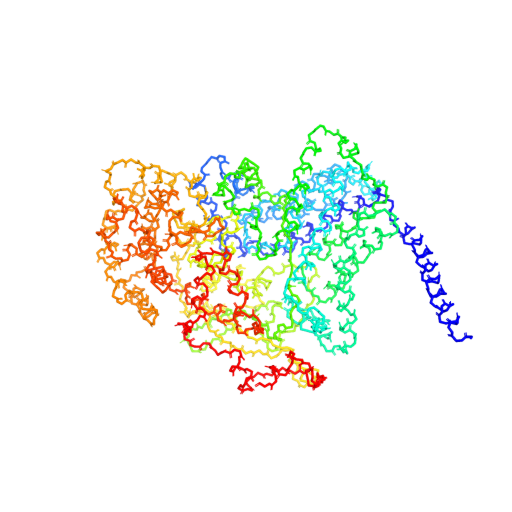ATOM 6253 C C . TYR A 1 781 ? 13.547 -31.539 5.800 1.00 51.75 781 TYR A C 1
ATOM 6255 O O . TYR A 1 781 ? 14.502 -31.183 6.490 1.00 51.75 781 TYR A O 1
ATOM 6263 N N . GLU A 1 782 ? 13.202 -32.820 5.660 1.00 46.78 782 GLU A N 1
ATOM 6264 C CA . GLU A 1 782 ? 13.785 -33.957 6.391 1.00 46.78 782 GLU A CA 1
ATOM 6265 C C . GLU A 1 782 ? 15.290 -34.177 6.107 1.00 46.78 782 GLU A C 1
ATOM 6267 O O . GLU A 1 782 ? 15.973 -34.830 6.892 1.00 46.78 782 GLU A O 1
ATOM 6272 N N . ASP A 1 783 ? 15.834 -33.547 5.055 1.00 40.00 783 ASP A N 1
ATOM 6273 C CA . ASP A 1 783 ? 17.226 -33.691 4.594 1.00 40.00 783 ASP A CA 1
ATOM 6274 C C . ASP A 1 783 ? 18.152 -32.496 4.928 1.00 40.00 783 ASP A C 1
ATOM 6276 O O . ASP A 1 783 ? 19.267 -32.395 4.400 1.00 40.00 783 ASP A O 1
ATOM 6280 N N . GLN A 1 784 ? 17.738 -31.548 5.781 1.00 42.12 784 GLN A N 1
ATOM 6281 C CA . GLN A 1 784 ? 18.647 -30.481 6.232 1.00 42.12 784 GLN A CA 1
ATOM 6282 C C . GLN A 1 784 ? 19.796 -31.104 7.052 1.00 42.12 784 GLN A C 1
ATOM 6284 O O . GLN A 1 784 ? 19.533 -31.822 8.020 1.00 42.12 784 GLN A O 1
ATOM 6289 N N . PRO A 1 785 ? 21.078 -30.855 6.711 1.00 37.06 785 PRO A N 1
ATOM 6290 C CA . PRO A 1 785 ? 22.189 -31.459 7.434 1.00 37.06 785 PRO A CA 1
ATOM 6291 C C . PRO A 1 785 ? 22.120 -31.087 8.918 1.00 37.06 785 PRO A C 1
ATOM 6293 O O . PRO A 1 785 ? 21.988 -29.909 9.264 1.00 37.06 785 PRO A O 1
ATOM 6296 N N . LYS A 1 786 ? 22.239 -32.097 9.794 1.00 36.91 786 LYS A N 1
ATOM 6297 C CA . LYS A 1 786 ? 22.438 -31.897 11.237 1.00 36.91 786 LYS A CA 1
ATOM 6298 C C . LYS A 1 786 ? 23.573 -30.885 11.428 1.00 36.91 786 LYS A C 1
ATOM 6300 O O . LYS A 1 786 ? 24.687 -31.128 10.965 1.00 36.91 786 LYS A O 1
ATOM 6305 N N . GLY A 1 787 ? 23.271 -29.745 12.051 1.00 38.66 787 GLY A N 1
ATOM 6306 C CA . GLY A 1 787 ? 24.213 -28.634 12.224 1.00 38.66 787 GLY A CA 1
ATOM 6307 C C . GLY A 1 787 ? 23.857 -27.325 11.511 1.00 38.66 787 GLY A C 1
ATOM 6308 O O . GLY A 1 787 ? 24.664 -26.400 11.565 1.00 38.66 787 GLY A O 1
ATOM 6309 N N . ASN A 1 788 ? 22.684 -27.192 10.871 1.00 42.31 788 ASN A N 1
ATOM 6310 C CA . ASN A 1 788 ? 22.148 -25.867 10.533 1.00 42.31 788 ASN A CA 1
ATOM 6311 C C . ASN A 1 788 ? 21.611 -25.193 11.820 1.00 42.31 788 ASN A C 1
ATOM 6313 O O . ASN A 1 788 ? 20.568 -25.621 12.324 1.00 42.31 788 ASN A O 1
ATOM 6317 N N . PRO A 1 789 ? 22.257 -24.129 12.343 1.00 40.56 789 PRO A N 1
ATOM 6318 C CA . PRO A 1 789 ? 21.863 -23.494 13.606 1.00 40.56 789 PRO A CA 1
ATOM 6319 C C . PRO A 1 789 ? 20.468 -22.855 13.559 1.00 40.56 789 PRO A C 1
ATOM 6321 O O . PRO A 1 789 ? 19.915 -22.515 14.599 1.00 40.56 789 PRO A O 1
ATOM 6324 N N . LEU A 1 790 ? 19.914 -22.658 12.355 1.00 39.66 790 LEU A N 1
ATOM 6325 C CA . LEU A 1 790 ? 18.566 -22.136 12.137 1.00 39.66 790 LEU A CA 1
ATOM 6326 C C . LEU A 1 790 ? 17.503 -23.245 12.061 1.00 39.66 790 LEU A C 1
ATOM 6328 O O . LEU A 1 790 ? 16.339 -22.949 12.290 1.00 39.66 790 LEU A O 1
ATOM 6332 N N . ALA A 1 791 ? 17.880 -24.498 11.775 1.00 38.16 791 ALA A N 1
ATOM 6333 C CA . ALA A 1 791 ? 16.944 -25.622 11.658 1.00 38.16 791 ALA A CA 1
ATOM 6334 C C . ALA A 1 791 ? 16.762 -26.390 12.980 1.00 38.16 791 ALA A C 1
ATOM 6336 O O . ALA A 1 791 ? 15.673 -26.880 13.263 1.00 38.16 791 ALA A O 1
ATOM 6337 N N . GLU A 1 792 ? 17.804 -26.472 13.816 1.00 37.06 792 GLU A N 1
ATOM 6338 C CA . GLU A 1 792 ? 17.737 -27.161 15.116 1.00 37.06 792 GLU A CA 1
ATOM 6339 C C . GLU A 1 792 ? 16.692 -26.588 16.095 1.00 37.06 792 GLU A C 1
ATOM 6341 O O . GLU A 1 792 ? 16.041 -27.391 16.759 1.00 37.06 792 GLU A O 1
ATOM 6346 N N . PRO A 1 793 ? 16.466 -25.261 16.176 1.00 39.12 793 PRO A N 1
ATOM 6347 C CA . PRO A 1 793 ? 15.374 -24.683 16.968 1.00 39.12 793 PRO A CA 1
ATOM 6348 C C . PRO A 1 793 ? 13.999 -24.733 16.282 1.00 39.12 793 PRO A C 1
ATOM 6350 O O . PRO A 1 793 ? 13.029 -24.264 16.858 1.00 39.12 793 PRO A O 1
ATOM 6353 N N . MET A 1 794 ? 13.916 -25.177 15.021 1.00 35.56 794 MET A N 1
ATOM 6354 C CA . MET A 1 794 ? 12.643 -25.341 14.298 1.00 35.56 794 MET A CA 1
ATOM 6355 C C . MET A 1 794 ? 12.122 -26.784 14.357 1.00 35.56 794 MET A C 1
ATOM 6357 O O . MET A 1 794 ? 10.955 -27.014 14.057 1.00 35.56 794 MET A O 1
ATOM 6361 N N . LEU A 1 795 ? 13.001 -27.736 14.693 1.00 34.00 795 LEU A N 1
ATOM 6362 C CA . LEU A 1 795 ? 12.720 -29.170 14.843 1.00 34.00 795 LEU A CA 1
ATOM 6363 C C . LEU A 1 795 ? 12.607 -29.616 16.314 1.00 34.00 795 LEU A C 1
ATOM 6365 O O . LEU A 1 795 ? 12.152 -30.731 16.567 1.00 34.00 795 LEU A O 1
ATOM 6369 N N . LYS A 1 796 ? 13.069 -28.788 17.257 1.00 31.55 796 LYS A N 1
ATOM 6370 C CA . LYS A 1 796 ? 12.863 -28.919 18.705 1.00 31.55 796 LYS A CA 1
ATOM 6371 C C . LYS A 1 796 ? 11.841 -27.900 19.150 1.00 31.55 796 LYS A C 1
ATOM 6373 O O . LYS A 1 796 ? 11.143 -28.243 20.124 1.00 31.55 796 LYS A O 1
#

InterPro domains:
  IPR009613 Lipase maturation factor [PTHR14463] (40-306)
  IPR057433 Lipase maturation factor 1/2, C-terminal domain [PF25179] (373-523)
  IPR057434 Lipase maturation factor 1/2, N-terminal domain [PF06762] (148-303)

Radius of gyration: 27.97 Å; chains: 1; bounding box: 88×73×76 Å

Organism: NCBI:txid2562239